Protein AF-C3N2P6-F1 (afdb_monomer_lite)

Sequence (769 aa):
MPSSSASGLTIQVNVIEDAKALAEYMGVSGMKYELIKVTIINDRNSPLLLYPQNFTLIGSDDNTYTEVSVNNQYVSTIKPTSLGSGQSIIGFIAFLIPYGVQPKTLEYPGISISLTNVRTLYLSVINVTFMSNDSEVKVLLNGNPSTVLVGVNGQNETLKLQVQSYHNSLPVILNKIIVSGNLMLIRYSYLPLVLAPEQSYSVDAEVSFTNSSIYGTAQLEFYTSINSTVYSGIVNTLVNDTVYAINEGVLGESYLAYNVTVSYDGGSIFILNPSQFVLITNSGNYSAQTVYLPGVPSSSKTVSITSSGKAVETLIFKVPTTSKPLVLEYVSHNGQIAFRFNAYTSVTENVLFINHFLGFTNDSKVSVNNIFLGNSITGSYYNSGYYLLSTEKIPVIVYITNNHGQVPVEAQDISIKGPATVFTQNYTGTYILQGQTNVYQIILNMNNISYIGNITISLDTSFGSNLYNISVLDVINASAFGQYLASSGGSQGLTFIVYNISLYYQGPGKFNFNPANFVLVTSQGSYTYYNYVIPNGVANGWFDPGARISDWIPGLPTPFFDRVIPTPGMQSSTLLHGYGTHGYLVFGIPTSAIIEKLIYKTSNNLTVFSVNANIKANEYISGVPVVVKVTFNNGFGNLTATTNEVVFGIDGYNGYTYYIYGKYMAGNEIGPGGVTGVNVVYPSEPPIKVYTSEVKTTYDYYYQIPIQFLQFNQSYWSNSSILNVHIYDIPKNSYMSGGNNLTISIVNLVLQLLLVDTIIPIIIYLNLK

Structure (mmCIF, N/CA/C/O backbone):
data_AF-C3N2P6-F1
#
_entry.id   AF-C3N2P6-F1
#
loop_
_atom_site.group_PDB
_atom_site.id
_atom_site.type_symbol
_atom_site.label_atom_id
_atom_site.label_alt_id
_atom_site.label_comp_id
_atom_site.label_asym_id
_atom_site.label_entity_id
_atom_site.label_seq_id
_atom_site.pdbx_PDB_ins_code
_atom_site.Cartn_x
_atom_site.Cartn_y
_atom_site.Cartn_z
_atom_site.occupancy
_atom_site.B_iso_or_equiv
_atom_site.auth_seq_id
_atom_site.auth_comp_id
_atom_site.auth_asym_id
_atom_site.auth_atom_id
_atom_site.pdbx_PDB_model_num
ATOM 1 N N . MET A 1 1 ? -46.859 8.853 53.417 1.00 58.06 1 MET A N 1
ATOM 2 C CA . MET A 1 1 ? -45.594 8.553 54.120 1.00 58.06 1 MET A CA 1
ATOM 3 C C . MET A 1 1 ? -45.918 8.415 55.596 1.00 58.06 1 MET A C 1
ATOM 5 O O . MET A 1 1 ? -46.698 9.239 56.067 1.00 58.06 1 MET A O 1
ATOM 9 N N . PRO A 1 2 ? -45.429 7.387 56.304 1.00 65.69 2 PRO A N 1
ATOM 10 C CA . PRO A 1 2 ? -45.625 7.284 57.745 1.00 65.69 2 PRO A CA 1
ATOM 11 C C . PRO A 1 2 ? -44.913 8.442 58.452 1.00 65.69 2 PRO A C 1
ATOM 13 O O . PRO A 1 2 ? -43.770 8.770 58.126 1.00 65.69 2 PRO A O 1
ATOM 16 N N . SER A 1 3 ? -45.596 9.065 59.406 1.00 66.38 3 SER A N 1
ATOM 17 C CA . SER A 1 3 ? -45.068 10.163 60.211 1.00 66.38 3 SER A CA 1
ATOM 18 C C . SER A 1 3 ? -45.567 10.037 61.638 1.00 66.38 3 SER A C 1
ATOM 20 O O . SER A 1 3 ? -46.732 9.699 61.845 1.00 66.38 3 SER A O 1
ATOM 22 N N . SER A 1 4 ? -44.720 10.361 62.606 1.00 71.94 4 SER A N 1
ATOM 23 C CA . SER A 1 4 ? -45.127 10.494 64.003 1.00 71.94 4 SER A CA 1
ATOM 24 C C . SER A 1 4 ? -44.522 11.761 64.592 1.00 71.94 4 SER A C 1
ATOM 26 O O . SER A 1 4 ? -43.388 12.125 64.271 1.00 71.94 4 SER A O 1
ATOM 28 N N . SER A 1 5 ? -45.293 12.424 65.451 1.00 69.81 5 SER A N 1
ATOM 29 C CA . SER A 1 5 ? -44.892 13.640 66.150 1.00 69.81 5 SER A CA 1
ATOM 30 C C . SER A 1 5 ? -45.003 13.434 67.655 1.00 69.81 5 SER A C 1
ATOM 32 O O . SER A 1 5 ? -46.083 13.117 68.153 1.00 69.81 5 SER A O 1
ATOM 34 N N . ALA A 1 6 ? -43.915 13.645 68.386 1.00 70.00 6 ALA A N 1
ATOM 35 C CA . ALA A 1 6 ? -43.945 13.717 69.843 1.00 70.00 6 ALA A CA 1
ATOM 36 C C . ALA A 1 6 ? -42.817 14.619 70.347 1.00 70.00 6 ALA A C 1
ATOM 38 O O . ALA A 1 6 ? -41.792 14.782 69.690 1.00 70.00 6 ALA A O 1
ATOM 39 N N . SER A 1 7 ? -43.000 15.222 71.525 1.00 67.19 7 SER A N 1
ATOM 40 C CA . SER A 1 7 ? -41.956 16.017 72.191 1.00 67.19 7 SER A CA 1
ATOM 41 C C . SER A 1 7 ? -41.371 17.152 71.326 1.00 67.19 7 SER A C 1
ATOM 43 O O . SER A 1 7 ? -40.179 17.452 71.424 1.00 67.19 7 SER A O 1
ATOM 45 N N . GLY A 1 8 ? -42.190 17.782 70.473 1.00 81.94 8 GLY A N 1
ATOM 46 C CA . GLY A 1 8 ? -41.780 18.881 69.584 1.00 81.94 8 GLY A CA 1
ATOM 47 C C . GLY A 1 8 ? -40.881 18.461 68.414 1.00 81.94 8 GLY A C 1
ATOM 48 O O . GLY A 1 8 ? -40.087 19.262 67.939 1.00 81.94 8 GLY A O 1
ATOM 49 N N . LEU A 1 9 ? -40.957 17.205 67.984 1.00 90.31 9 LEU A N 1
ATOM 50 C CA . LEU A 1 9 ? -40.254 16.673 66.820 1.00 90.31 9 LEU A CA 1
ATOM 51 C C . LEU A 1 9 ? -41.239 15.944 65.920 1.00 90.31 9 LEU A C 1
ATOM 53 O O . LEU A 1 9 ? -41.981 15.088 66.406 1.00 90.31 9 LEU A O 1
ATOM 57 N N . THR A 1 10 ? -41.168 16.206 64.620 1.00 93.31 10 THR A N 1
ATOM 58 C CA . THR A 1 10 ? -41.847 15.412 63.595 1.00 93.31 10 THR A CA 1
ATOM 59 C C . THR A 1 10 ? -40.809 14.638 62.803 1.00 93.31 10 THR A C 1
ATOM 61 O O . THR A 1 10 ? -39.879 15.219 62.245 1.00 93.31 10 THR A O 1
ATOM 64 N N . ILE A 1 11 ? -40.971 13.317 62.738 1.00 94.31 11 ILE A N 1
ATOM 65 C CA . ILE A 1 11 ? -40.106 12.433 61.956 1.00 94.31 11 ILE A CA 1
ATOM 66 C C . ILE A 1 11 ? -40.973 11.739 60.912 1.00 94.31 11 ILE A C 1
ATOM 68 O O . ILE A 1 11 ? -41.968 11.085 61.236 1.00 94.31 11 ILE A O 1
ATOM 72 N N . GLN A 1 12 ? -40.597 11.899 59.649 1.00 94.19 12 GLN A N 1
ATOM 73 C CA . GLN A 1 12 ? -41.238 11.253 58.511 1.00 94.19 12 GLN A CA 1
ATOM 74 C C . GLN A 1 12 ? -40.263 10.264 57.893 1.00 94.19 12 GLN A C 1
ATOM 76 O O . GLN A 1 12 ? -39.113 10.619 57.640 1.00 94.19 12 GLN A O 1
ATOM 81 N N . VAL A 1 13 ? -40.720 9.041 57.627 1.00 95.12 13 VAL A N 1
ATOM 82 C CA . VAL A 1 13 ? -39.923 8.049 56.899 1.00 95.12 13 VAL A CA 1
ATOM 83 C C . VAL A 1 13 ? -40.319 8.097 55.429 1.00 95.12 13 VAL A C 1
ATOM 85 O O . VAL A 1 13 ? -41.477 7.866 55.070 1.00 95.12 13 VAL A O 1
ATOM 88 N N . ASN A 1 14 ? -39.352 8.419 54.575 1.00 92.25 14 ASN A N 1
ATOM 89 C CA . ASN A 1 14 ? -39.570 8.604 53.147 1.00 92.25 14 ASN A CA 1
ATOM 90 C C . ASN A 1 14 ? -39.461 7.274 52.391 1.00 92.25 14 ASN A C 1
ATOM 92 O O . ASN A 1 14 ? -40.358 6.918 51.628 1.00 92.25 14 ASN A O 1
ATOM 96 N N . VAL A 1 15 ? -38.351 6.563 52.586 1.00 93.88 15 VAL A N 1
ATOM 97 C CA . VAL A 1 15 ? -38.011 5.319 51.886 1.00 93.88 15 VAL A CA 1
ATOM 98 C C . VAL A 1 15 ? -37.027 4.515 52.732 1.00 93.88 15 VAL A C 1
ATOM 100 O O . VAL A 1 15 ? -36.309 5.085 53.557 1.00 93.88 15 VAL A O 1
ATOM 103 N N . ILE A 1 16 ? -36.998 3.207 52.516 1.00 94.25 16 ILE A N 1
ATOM 104 C CA . ILE A 1 16 ? -35.994 2.306 53.076 1.00 94.25 16 ILE A CA 1
ATOM 105 C C . ILE A 1 16 ? -35.146 1.782 51.922 1.00 94.25 16 ILE A C 1
ATOM 107 O O . ILE A 1 16 ? -35.700 1.357 50.912 1.00 94.25 16 ILE A O 1
ATOM 111 N N . GLU A 1 17 ? -33.825 1.812 52.051 1.00 94.19 17 GLU A N 1
ATOM 112 C CA . GLU A 1 17 ? -32.920 1.183 51.091 1.00 94.19 17 GLU A CA 1
ATOM 113 C C . GLU A 1 17 ? -32.278 -0.051 51.730 1.00 94.19 17 GLU A C 1
ATOM 115 O O . GLU A 1 17 ? -31.520 0.055 52.697 1.00 94.19 17 GLU A O 1
ATOM 120 N N . ASP A 1 18 ? -32.590 -1.222 51.174 1.00 94.44 18 ASP A N 1
ATOM 121 C CA . ASP A 1 18 ? -31.881 -2.464 51.459 1.00 94.44 18 ASP A CA 1
ATOM 122 C C . ASP A 1 18 ? -30.530 -2.397 50.737 1.00 94.44 18 ASP A C 1
ATOM 124 O O . ASP A 1 18 ? -30.445 -2.465 49.505 1.00 94.44 18 ASP A O 1
ATOM 128 N N . ALA A 1 19 ? -29.472 -2.202 51.518 1.00 93.75 19 ALA A N 1
ATOM 129 C CA . ALA A 1 19 ? -28.100 -2.075 51.055 1.00 93.75 19 ALA A CA 1
ATOM 130 C C . ALA A 1 19 ? -27.268 -3.302 51.458 1.00 93.75 19 ALA A C 1
ATOM 132 O O . ALA A 1 19 ? -26.127 -3.184 51.919 1.00 93.75 19 ALA A O 1
ATOM 133 N N . LYS A 1 20 ? -27.821 -4.507 51.255 1.00 94.62 20 LYS A N 1
ATOM 134 C CA . LYS A 1 20 ? -27.084 -5.777 51.349 1.00 94.62 20 LYS A CA 1
ATOM 135 C C . LYS A 1 20 ? -25.767 -5.752 50.564 1.00 94.62 20 LYS A C 1
ATOM 137 O O . LYS A 1 20 ? -24.726 -6.100 51.115 1.00 94.62 20 LYS A O 1
ATOM 142 N N . ALA A 1 21 ? -25.797 -5.285 49.320 1.00 93.50 21 ALA A N 1
ATOM 143 C CA . ALA A 1 21 ? -24.628 -5.194 48.450 1.00 93.50 21 ALA A CA 1
ATOM 144 C C . ALA A 1 21 ? -23.501 -4.337 49.041 1.00 93.50 21 ALA A C 1
ATOM 146 O O . ALA A 1 21 ? -22.323 -4.646 48.883 1.00 93.50 21 ALA A O 1
ATOM 147 N N . LEU A 1 22 ? -23.858 -3.255 49.740 1.00 93.00 22 LEU A N 1
ATOM 148 C CA . LEU A 1 22 ? -22.887 -2.375 50.382 1.00 93.00 22 LEU A CA 1
ATOM 149 C C . LEU A 1 22 ? -22.188 -3.071 51.551 1.00 93.00 22 LEU A C 1
ATOM 151 O O . LEU A 1 22 ? -20.982 -2.914 51.719 1.00 93.00 22 LEU A O 1
ATOM 155 N N . ALA A 1 23 ? -22.929 -3.853 52.338 1.00 92.12 23 ALA A N 1
ATOM 156 C CA . ALA A 1 23 ? -22.359 -4.632 53.430 1.00 92.12 23 ALA A CA 1
ATOM 157 C C . ALA A 1 23 ? -21.410 -5.722 52.913 1.00 92.12 23 ALA A C 1
ATOM 159 O O . ALA A 1 23 ? -20.304 -5.858 53.435 1.00 92.12 23 ALA A O 1
ATOM 160 N N . GLU A 1 24 ? -21.784 -6.421 51.836 1.00 92.56 24 GLU A N 1
ATOM 161 C CA . GLU A 1 24 ? -20.912 -7.397 51.167 1.00 92.56 24 GLU A CA 1
ATOM 162 C C . GLU A 1 24 ? -19.641 -6.736 50.611 1.00 92.56 24 GLU A C 1
ATOM 164 O O . GLU A 1 24 ? -18.538 -7.225 50.859 1.00 92.56 24 GLU A O 1
ATOM 169 N N . TYR A 1 25 ? -19.767 -5.582 49.948 1.00 91.88 25 TYR A N 1
ATOM 170 C CA . TYR A 1 25 ? -18.628 -4.788 49.473 1.00 91.88 25 TYR A CA 1
ATOM 171 C C . TYR A 1 25 ? -17.695 -4.346 50.614 1.00 91.88 25 TYR A C 1
ATOM 173 O O . TYR A 1 25 ? -16.477 -4.316 50.448 1.00 91.88 25 TYR A O 1
ATOM 181 N N . MET A 1 26 ? -18.250 -4.039 51.790 1.00 90.31 26 MET A N 1
ATOM 182 C CA . MET A 1 26 ? -17.489 -3.691 52.995 1.00 90.31 26 MET A CA 1
ATOM 183 C C . MET A 1 26 ? -16.938 -4.910 53.758 1.00 90.31 26 MET A C 1
ATOM 185 O O . MET A 1 26 ? -16.298 -4.737 54.794 1.00 90.31 26 MET A O 1
ATOM 189 N N . GLY A 1 27 ? -17.159 -6.134 53.264 1.00 90.62 27 GLY A N 1
ATOM 190 C CA . GLY A 1 27 ? -16.656 -7.366 53.876 1.00 90.62 27 GLY A CA 1
ATOM 191 C C . GLY A 1 27 ? -17.459 -7.848 55.088 1.00 90.62 27 GLY A C 1
ATOM 192 O O . GLY A 1 27 ? -16.960 -8.653 55.874 1.00 90.62 27 GLY A O 1
ATOM 193 N N . VAL A 1 28 ? -18.696 -7.376 55.257 1.00 90.38 28 VAL A N 1
ATOM 194 C CA . VAL A 1 28 ? -19.565 -7.735 56.384 1.00 90.38 28 VAL A CA 1
ATOM 195 C C . VAL A 1 28 ? -20.507 -8.869 55.973 1.00 90.38 28 VAL A C 1
ATOM 197 O O . VAL A 1 28 ? -21.620 -8.653 55.500 1.00 90.38 28 VAL A O 1
ATOM 200 N N . SER A 1 29 ? -20.039 -10.106 56.134 1.00 89.81 29 SER A N 1
ATOM 201 C CA . SER A 1 29 ? -20.783 -11.303 55.722 1.00 89.81 29 SER A CA 1
ATOM 202 C C . SER A 1 29 ? -22.034 -11.553 56.575 1.00 89.81 29 SER A C 1
ATOM 204 O O . SER A 1 29 ? -21.992 -11.441 57.800 1.00 89.81 29 SER A O 1
ATOM 206 N N . GLY A 1 30 ? -23.143 -11.928 55.930 1.00 92.81 30 GLY A N 1
ATOM 207 C CA . GLY A 1 30 ? -24.402 -12.311 56.590 1.00 92.81 30 GLY A CA 1
ATOM 208 C C . GLY A 1 30 ? -25.277 -11.143 57.064 1.00 92.81 30 GLY A C 1
ATOM 209 O O . GLY A 1 30 ? -26.395 -11.368 57.532 1.00 92.81 30 GLY A O 1
ATOM 210 N N . MET A 1 31 ? -24.795 -9.908 56.914 1.00 95.56 31 MET A N 1
ATOM 211 C CA . MET A 1 31 ? -25.446 -8.684 57.381 1.00 95.56 31 MET A CA 1
ATOM 212 C C . MET A 1 31 ? -25.685 -7.726 56.219 1.00 95.56 31 MET A C 1
ATOM 214 O O . MET A 1 31 ? -24.882 -7.677 55.292 1.00 95.56 31 MET A O 1
ATOM 218 N N . LYS A 1 32 ? -26.740 -6.917 56.294 1.00 94.94 32 LYS A N 1
ATOM 219 C CA . LYS A 1 32 ? -27.041 -5.809 55.383 1.00 94.94 32 LYS A CA 1
ATOM 220 C C . LYS A 1 32 ? -27.116 -4.487 56.130 1.00 94.94 32 LYS A C 1
ATOM 222 O O . LYS A 1 32 ? -27.465 -4.451 57.310 1.00 94.94 32 LYS A O 1
ATOM 227 N N . TYR A 1 33 ? -26.830 -3.404 55.415 1.00 94.94 33 TYR A N 1
ATOM 228 C CA . TYR A 1 33 ? -27.198 -2.075 55.875 1.00 94.94 33 TYR A CA 1
ATOM 229 C C . TYR A 1 33 ? -28.650 -1.793 55.490 1.00 94.94 33 TYR A C 1
ATOM 231 O O . TYR A 1 33 ? -29.011 -1.913 54.323 1.00 94.94 33 TYR A O 1
ATOM 239 N N . GLU A 1 34 ? -29.462 -1.400 56.461 1.00 95.44 34 GLU A N 1
ATOM 240 C CA . GLU A 1 34 ? -30.796 -0.857 56.237 1.00 95.44 34 GLU A CA 1
ATOM 241 C C . GLU A 1 34 ? -30.699 0.667 56.350 1.00 95.44 34 GLU A C 1
ATOM 243 O O . GLU A 1 34 ? -30.458 1.206 57.436 1.00 95.44 34 GLU A O 1
ATOM 248 N N . LEU A 1 35 ? -30.814 1.368 55.222 1.00 95.00 35 LEU A N 1
ATOM 249 C CA . LEU A 1 35 ? -30.689 2.823 55.172 1.00 95.00 35 LEU A CA 1
ATOM 250 C C . LEU A 1 35 ? -32.086 3.439 55.168 1.00 95.00 35 LEU A C 1
ATOM 252 O O . LEU A 1 35 ? -32.816 3.370 54.181 1.00 95.00 35 LEU A O 1
ATOM 256 N N . ILE A 1 36 ? -32.473 4.061 56.274 1.00 95.12 36 ILE A N 1
ATOM 257 C CA . ILE A 1 36 ? -33.802 4.650 56.427 1.00 95.12 36 ILE A CA 1
ATOM 258 C C . ILE A 1 36 ? -33.700 6.142 56.141 1.00 95.12 36 ILE A C 1
ATOM 260 O O . ILE A 1 36 ? -33.106 6.896 56.916 1.00 95.12 36 ILE A O 1
ATOM 264 N N . LYS A 1 37 ? -34.272 6.581 55.017 1.00 94.25 37 LYS A N 1
ATOM 265 C CA . LYS A 1 37 ? -34.319 8.001 54.667 1.00 94.25 37 LYS A CA 1
ATOM 266 C C . LYS A 1 37 ? -35.409 8.677 55.476 1.00 94.25 37 LYS A C 1
ATOM 268 O O . LYS A 1 37 ? -36.589 8.351 55.320 1.00 94.25 37 LYS A O 1
ATOM 273 N N . VAL A 1 38 ? -35.018 9.644 56.292 1.00 94.88 38 VAL A N 1
ATOM 274 C CA . VAL A 1 38 ? -35.937 10.384 57.151 1.00 94.88 38 VAL A CA 1
ATOM 275 C C . VAL A 1 38 ? -35.903 11.874 56.856 1.00 94.88 38 VAL A C 1
ATOM 277 O O . VAL A 1 38 ? -34.868 12.431 56.490 1.00 94.88 38 VAL A O 1
ATOM 280 N N . THR A 1 39 ? -37.048 12.516 57.056 1.00 95.31 39 THR A N 1
ATOM 281 C CA . THR A 1 39 ? -37.173 13.968 57.184 1.00 95.31 39 THR A CA 1
ATOM 282 C C . THR A 1 39 ? -37.514 14.275 58.634 1.00 95.31 39 THR A C 1
ATOM 284 O O . THR A 1 39 ? -38.548 13.828 59.131 1.00 95.31 39 THR A O 1
ATOM 287 N N . ILE A 1 40 ? -36.640 15.007 59.319 1.00 94.19 40 ILE A N 1
ATOM 288 C CA . ILE A 1 40 ? -36.799 15.363 60.734 1.00 94.19 40 ILE A CA 1
ATOM 289 C C . ILE A 1 40 ? -37.015 16.867 60.821 1.00 94.19 40 ILE A C 1
ATOM 291 O O . ILE A 1 40 ? -36.209 17.623 60.284 1.00 94.19 40 ILE A O 1
ATOM 295 N N . ILE A 1 41 ? -38.080 17.292 61.496 1.00 95.06 41 ILE A N 1
ATOM 296 C CA . ILE A 1 41 ? -38.468 18.695 61.672 1.00 95.06 41 ILE A CA 1
ATOM 297 C C . ILE A 1 41 ? -38.469 19.014 63.166 1.00 95.06 41 ILE A C 1
ATOM 299 O O . ILE A 1 41 ? -39.059 18.279 63.963 1.00 95.06 41 ILE A O 1
ATOM 303 N N . ASN A 1 42 ? -37.787 20.095 63.549 1.00 95.38 42 ASN A N 1
ATOM 304 C CA . ASN A 1 42 ? -37.834 20.604 64.914 1.00 95.38 42 ASN A CA 1
ATOM 305 C C . ASN A 1 42 ? -39.049 21.524 65.089 1.00 95.38 42 ASN A C 1
ATOM 307 O O . ASN A 1 42 ? -39.007 22.695 64.720 1.00 95.38 42 ASN A O 1
ATOM 311 N N . ASP A 1 43 ? -40.103 21.001 65.704 1.00 91.94 43 ASP A N 1
ATOM 312 C CA . ASP A 1 43 ? -41.334 21.739 65.999 1.00 91.94 43 ASP A CA 1
ATOM 313 C C . ASP A 1 43 ? -41.256 22.503 67.337 1.00 91.94 43 ASP A C 1
ATOM 315 O O . ASP A 1 43 ? -42.239 23.093 67.787 1.00 91.94 43 ASP A O 1
ATOM 319 N N . ARG A 1 44 ? -40.101 22.487 68.023 1.00 89.38 44 ARG A N 1
ATOM 320 C CA . ARG A 1 44 ? -39.884 23.261 69.255 1.00 89.38 44 ARG A CA 1
ATOM 321 C C . ARG A 1 44 ? -39.562 24.711 68.932 1.00 89.38 44 ARG A C 1
ATOM 323 O O . ARG A 1 44 ? -38.827 25.007 68.001 1.00 89.38 44 ARG A O 1
ATOM 330 N N . ASN A 1 45 ? -39.935 25.604 69.846 1.00 89.62 45 ASN A N 1
ATOM 331 C CA . ASN A 1 45 ? -39.537 27.017 69.815 1.00 89.62 45 ASN A CA 1
ATOM 332 C C . ASN A 1 45 ? -38.066 27.266 70.228 1.00 89.62 45 ASN A C 1
ATOM 334 O O . ASN A 1 45 ? -37.668 28.412 70.424 1.00 89.62 45 ASN A O 1
ATOM 338 N N . SER A 1 46 ? -37.255 26.216 70.376 1.00 91.94 46 SER A N 1
ATOM 339 C CA . SER A 1 46 ? -35.843 26.279 70.768 1.00 91.94 46 SER A CA 1
ATOM 340 C C . SER A 1 46 ? -34.998 25.328 69.912 1.00 91.94 46 SER A C 1
ATOM 342 O O . SER A 1 46 ? -35.533 24.326 69.430 1.00 91.94 46 SER A O 1
ATOM 344 N N . PRO A 1 47 ? -33.683 25.571 69.755 1.00 92.25 47 PRO A N 1
ATOM 345 C CA . PRO A 1 47 ? -32.798 24.624 69.087 1.00 92.25 47 PRO A CA 1
ATOM 346 C C . PRO A 1 47 ? -32.846 23.234 69.730 1.00 92.25 47 PRO A C 1
ATOM 348 O O . PRO A 1 47 ? -32.933 23.101 70.953 1.00 92.25 47 PRO A O 1
ATOM 351 N N . LEU A 1 48 ? -32.771 22.205 68.894 1.00 90.81 48 LEU A N 1
ATOM 352 C CA . LEU A 1 48 ? -32.677 20.808 69.286 1.00 90.81 48 LEU A CA 1
ATOM 353 C C . LEU A 1 48 ? -31.372 20.233 68.746 1.00 90.81 48 LEU A C 1
ATOM 355 O O . LEU A 1 48 ? -31.108 20.301 67.549 1.00 90.81 48 LEU A O 1
ATOM 359 N N . LEU A 1 49 ? -30.597 19.591 69.615 1.00 92.12 49 LEU A N 1
ATOM 360 C CA . LEU A 1 49 ? -29.444 18.816 69.186 1.00 92.12 49 LEU A CA 1
ATOM 361 C C . LEU A 1 49 ? -29.883 17.395 68.819 1.00 92.12 49 LEU A C 1
ATOM 363 O O . LEU A 1 49 ? -30.296 16.619 69.681 1.00 92.12 49 LEU A O 1
ATOM 367 N N . LEU A 1 50 ? -29.827 17.076 67.529 1.00 91.00 50 LEU A N 1
ATOM 368 C CA . LEU A 1 50 ? -30.175 15.767 66.999 1.00 91.00 50 LEU A CA 1
ATOM 369 C C . LEU A 1 50 ? -28.941 14.861 67.006 1.00 91.00 50 LEU A C 1
ATOM 371 O O . LEU A 1 50 ? -27.935 15.185 66.376 1.00 91.00 50 LEU A O 1
ATOM 375 N N . TYR A 1 51 ? -29.055 13.704 67.659 1.00 91.12 51 TYR A N 1
ATOM 376 C CA . TYR A 1 51 ? -28.056 12.636 67.630 1.00 91.12 51 TYR A CA 1
ATOM 377 C C . TYR A 1 51 ? -28.614 11.414 66.882 1.00 91.12 51 TYR A C 1
ATOM 379 O O . TYR A 1 51 ? -29.590 10.828 67.356 1.00 91.12 51 TYR A O 1
ATOM 387 N N . PRO A 1 52 ? -28.017 11.013 65.744 1.00 89.56 52 PRO A N 1
ATOM 388 C CA . PRO A 1 52 ? -28.394 9.799 65.012 1.00 89.56 52 PRO A CA 1
ATOM 389 C C . PRO A 1 52 ? -28.346 8.529 65.872 1.00 89.56 52 PRO A C 1
ATOM 391 O O . PRO A 1 52 ? -29.185 7.651 65.723 1.00 89.56 52 PRO A O 1
ATOM 394 N N . GLN A 1 53 ? -27.427 8.477 66.839 1.00 90.94 53 GLN A N 1
ATOM 395 C CA . GLN A 1 53 ? -27.238 7.337 67.742 1.00 90.94 53 GLN A CA 1
ATOM 396 C C . GLN A 1 53 ? -28.448 7.066 68.646 1.00 90.94 53 GLN A C 1
ATOM 398 O O . GLN A 1 53 ? -28.564 5.984 69.213 1.00 90.94 53 GLN A O 1
ATOM 403 N N . ASN A 1 54 ? -29.352 8.041 68.793 1.00 93.38 54 ASN A N 1
ATOM 404 C CA . ASN A 1 54 ? -30.568 7.885 69.590 1.00 93.38 54 ASN A CA 1
ATOM 405 C C . ASN A 1 54 ? -31.672 7.124 68.847 1.00 93.38 54 ASN A C 1
ATOM 407 O O . ASN A 1 54 ? -32.722 6.876 69.435 1.00 93.38 54 ASN A O 1
ATOM 411 N N . PHE A 1 55 ? -31.480 6.806 67.567 1.00 95.06 55 PHE A N 1
ATOM 412 C CA . PHE A 1 55 ? -32.428 5.994 66.825 1.00 95.06 55 PHE A CA 1
ATOM 413 C C . PHE A 1 55 ? -32.174 4.504 67.041 1.00 95.06 55 PHE A C 1
ATOM 415 O O . PHE A 1 55 ? -31.034 4.033 67.014 1.00 95.06 55 PHE A O 1
ATOM 422 N N . THR A 1 56 ? -33.262 3.755 67.184 1.00 96.88 56 THR A N 1
ATOM 423 C CA . THR A 1 56 ? -33.260 2.293 67.241 1.00 96.88 56 THR A CA 1
ATOM 424 C C . THR A 1 56 ? -34.213 1.727 66.199 1.00 96.88 56 THR A C 1
ATOM 426 O O . THR A 1 56 ? -35.285 2.273 65.943 1.00 96.88 56 THR A O 1
ATOM 429 N N . LEU A 1 57 ? -33.818 0.624 65.574 1.00 97.56 57 LEU A N 1
ATOM 430 C CA . LEU A 1 57 ? -34.631 -0.114 64.617 1.00 97.56 57 LEU A CA 1
ATOM 431 C C . LEU A 1 57 ? -35.068 -1.429 65.257 1.00 97.56 57 LEU A C 1
ATOM 433 O O . LEU A 1 57 ? -34.230 -2.199 65.712 1.00 97.56 57 LEU A O 1
ATOM 437 N N . ILE A 1 58 ? -36.367 -1.704 65.267 1.00 97.62 58 ILE A N 1
ATOM 438 C CA . ILE A 1 58 ? -36.903 -3.017 65.629 1.00 97.62 58 ILE A CA 1
ATOM 439 C C . ILE A 1 58 ? -37.065 -3.827 64.345 1.00 97.62 58 ILE A C 1
ATOM 441 O O . ILE A 1 58 ? -37.722 -3.374 63.400 1.00 97.62 58 ILE A O 1
ATOM 445 N N . GLY A 1 59 ? -36.452 -5.008 64.307 1.00 96.12 59 GLY A N 1
ATOM 446 C CA . GLY A 1 59 ? -36.553 -5.950 63.197 1.00 96.12 59 GLY A CA 1
ATOM 447 C C . GLY A 1 59 ? -37.808 -6.824 63.247 1.00 96.12 59 GLY A C 1
ATOM 448 O O . GLY A 1 59 ? -38.568 -6.839 64.214 1.00 96.12 59 GLY A O 1
ATOM 449 N N . SER A 1 60 ? -38.036 -7.591 62.184 1.00 95.94 60 SER A N 1
ATOM 450 C CA . SER A 1 60 ? -39.094 -8.607 62.099 1.00 95.94 60 SER A CA 1
ATOM 451 C C . SER A 1 60 ? -38.864 -9.808 63.020 1.00 95.94 60 SER A C 1
ATOM 453 O O . SER A 1 60 ? -39.773 -10.604 63.221 1.00 95.94 60 SER A O 1
ATOM 455 N N . ASP A 1 61 ? -37.649 -9.946 63.540 1.00 96.25 61 ASP A N 1
ATOM 456 C CA . ASP A 1 61 ? -37.233 -10.902 64.565 1.00 96.25 61 ASP A CA 1
ATOM 457 C C . ASP A 1 61 ? -37.435 -10.370 65.997 1.00 96.25 61 ASP A C 1
ATOM 459 O O . ASP A 1 61 ? -37.002 -11.010 66.949 1.00 96.25 61 ASP A O 1
ATOM 463 N N . ASP A 1 62 ? -38.066 -9.197 66.137 1.00 95.81 62 ASP A N 1
ATOM 464 C CA . ASP A 1 62 ? -38.294 -8.470 67.390 1.00 95.81 62 ASP A CA 1
ATOM 465 C C . ASP A 1 62 ? -37.005 -8.067 68.144 1.00 95.81 62 ASP A C 1
ATOM 467 O O . ASP A 1 62 ? -37.072 -7.612 69.287 1.00 95.81 62 ASP A O 1
ATOM 471 N N . ASN A 1 63 ? -35.835 -8.147 67.494 1.00 97.06 63 ASN A N 1
ATOM 472 C CA . ASN A 1 63 ? -34.579 -7.627 68.035 1.00 97.06 63 ASN A CA 1
ATOM 473 C C . ASN A 1 63 ? -34.441 -6.118 67.787 1.00 97.06 63 ASN A C 1
ATOM 475 O O . ASN A 1 63 ? -34.907 -5.582 66.776 1.00 97.06 63 ASN A O 1
ATOM 479 N N . THR A 1 64 ? -33.743 -5.443 68.702 1.00 96.94 64 THR A N 1
ATOM 480 C CA . THR A 1 64 ? -33.398 -4.021 68.593 1.00 96.94 64 THR A CA 1
ATOM 481 C C . THR A 1 64 ? -31.997 -3.849 68.012 1.00 96.94 64 THR A C 1
ATOM 483 O O . THR A 1 64 ? -31.025 -4.399 68.527 1.00 96.94 64 THR A O 1
ATOM 486 N N . TYR A 1 65 ? -31.889 -3.014 66.984 1.00 96.81 65 TYR A N 1
ATOM 487 C CA . TYR A 1 65 ? -30.653 -2.658 66.301 1.00 96.81 65 TYR A CA 1
ATOM 488 C C . TYR A 1 65 ? -30.359 -1.172 66.508 1.00 96.81 65 TYR A C 1
ATOM 490 O O . TYR A 1 65 ? -31.234 -0.322 66.331 1.00 96.81 65 TYR A O 1
ATOM 498 N N . THR A 1 66 ? -29.130 -0.846 66.894 1.00 94.81 66 THR A N 1
ATOM 499 C CA . THR A 1 66 ? -28.685 0.540 67.087 1.00 94.81 66 THR A CA 1
ATOM 500 C C . THR A 1 66 ? -28.161 1.131 65.786 1.00 94.81 66 THR A C 1
ATOM 502 O O . THR A 1 66 ? -27.658 0.401 64.928 1.00 94.81 66 THR A O 1
ATOM 505 N N . GLU A 1 67 ? -28.249 2.454 65.653 1.00 93.69 67 GLU A N 1
ATOM 506 C CA . GLU A 1 67 ? -27.640 3.174 64.532 1.00 93.69 67 GLU A CA 1
ATOM 507 C C . GLU A 1 67 ? -26.145 2.854 64.410 1.00 93.69 67 GLU A C 1
ATOM 509 O O . GLU A 1 67 ? -25.428 2.700 65.404 1.00 93.69 67 GLU A O 1
ATOM 514 N N . VAL A 1 68 ? -25.684 2.739 63.166 1.00 91.19 68 VAL A N 1
ATOM 515 C CA . VAL A 1 68 ? -24.278 2.557 62.825 1.00 91.19 68 VAL A CA 1
ATOM 516 C C . VAL A 1 68 ? -23.825 3.679 61.908 1.00 91.19 68 VAL A C 1
ATOM 518 O O . VAL A 1 68 ? -24.431 3.967 60.878 1.00 91.19 68 VAL A O 1
ATOM 521 N N . SER A 1 69 ? -22.682 4.267 62.233 1.00 83.25 69 SER A N 1
ATOM 522 C CA . SER A 1 69 ? -22.049 5.226 61.341 1.00 83.25 69 SER A CA 1
ATOM 523 C C . SER A 1 69 ? -21.406 4.499 60.158 1.00 83.25 69 SER A C 1
ATOM 525 O O . SER A 1 69 ? -20.437 3.757 60.317 1.00 83.25 69 SER A O 1
ATOM 527 N N . VAL A 1 70 ? -21.928 4.735 58.955 1.00 80.56 70 VAL A N 1
ATOM 528 C CA . VAL A 1 70 ? -21.349 4.223 57.709 1.00 80.56 70 VAL A CA 1
ATOM 529 C C . VAL A 1 70 ? -20.371 5.265 57.175 1.00 80.56 70 VAL A C 1
ATOM 531 O O . VAL A 1 70 ? -20.771 6.266 56.586 1.00 80.56 70 VAL A O 1
ATOM 534 N N . ASN A 1 71 ? -19.072 5.058 57.397 1.00 70.94 71 ASN A N 1
ATOM 535 C CA . ASN A 1 71 ? -18.040 5.930 56.832 1.00 70.94 71 ASN A CA 1
ATOM 536 C C . ASN A 1 71 ? -17.683 5.471 55.412 1.00 70.94 71 ASN A C 1
ATOM 538 O O . ASN A 1 71 ? -16.644 4.851 55.187 1.00 70.94 71 ASN A O 1
ATOM 542 N N . ASN A 1 72 ? -18.588 5.720 54.465 1.00 69.75 72 ASN A N 1
ATOM 543 C CA . ASN A 1 72 ? -18.408 5.367 53.063 1.00 69.75 72 ASN A CA 1
ATOM 544 C C . ASN A 1 72 ? -18.743 6.569 52.171 1.00 69.75 72 ASN A C 1
ATOM 546 O O . ASN A 1 72 ? -19.736 7.256 52.389 1.00 69.75 72 ASN A O 1
ATOM 550 N N . GLN A 1 73 ? -17.930 6.801 51.142 1.00 72.81 73 GLN A N 1
ATOM 551 C CA . GLN A 1 73 ? -18.145 7.871 50.168 1.00 72.81 73 GLN A CA 1
ATOM 552 C C . GLN A 1 73 ? -19.484 7.774 49.413 1.00 72.81 73 GLN A C 1
ATOM 554 O O . GLN A 1 73 ? -19.942 8.777 48.876 1.00 72.81 73 GLN A O 1
ATOM 559 N N . TYR A 1 74 ? -20.119 6.596 49.380 1.00 69.19 74 TYR A N 1
ATOM 560 C CA . TYR A 1 74 ? -21.357 6.365 48.629 1.00 69.19 74 TYR A CA 1
ATOM 561 C C . TYR A 1 74 ? -22.647 6.614 49.424 1.00 69.19 74 TYR A C 1
ATOM 563 O O . TYR A 1 74 ? -23.711 6.711 48.820 1.00 69.19 74 TYR A O 1
ATOM 571 N N . VAL A 1 75 ? -22.587 6.716 50.758 1.00 75.38 75 VAL A N 1
ATOM 572 C CA . VAL A 1 75 ? -23.780 6.891 51.604 1.00 75.38 75 VAL A CA 1
ATOM 573 C C . VAL A 1 75 ? -23.537 7.995 52.622 1.00 75.38 75 VAL A C 1
ATOM 575 O O . VAL A 1 75 ? -22.662 7.893 53.475 1.00 75.38 75 VAL A O 1
ATOM 578 N N . SER A 1 76 ? -24.349 9.051 52.556 1.00 72.50 76 SER A N 1
ATOM 579 C CA . SER A 1 76 ? -24.317 10.139 53.532 1.00 72.50 76 SER A CA 1
ATOM 580 C C . SER A 1 76 ? -25.372 9.908 54.612 1.00 72.50 76 SER A C 1
ATOM 582 O O . SER A 1 76 ? -26.572 10.045 54.361 1.00 72.50 76 SER A O 1
ATOM 584 N N . THR A 1 77 ? -24.930 9.552 55.818 1.00 82.69 77 THR A N 1
ATOM 585 C CA . THR A 1 77 ? -25.805 9.499 56.993 1.00 82.69 77 THR A CA 1
ATOM 586 C C . THR A 1 77 ? -25.893 10.863 57.670 1.00 82.69 77 THR A C 1
ATOM 588 O O . THR A 1 77 ? -24.986 11.700 57.573 1.00 82.69 77 THR A O 1
ATOM 591 N N . ILE A 1 78 ? -27.008 11.106 58.359 1.00 88.50 78 ILE A N 1
ATOM 592 C CA . ILE A 1 78 ? -27.166 12.298 59.193 1.00 88.50 78 ILE A CA 1
ATOM 593 C C . ILE A 1 78 ? -26.062 12.277 60.255 1.00 88.50 78 ILE A C 1
ATOM 595 O O . ILE A 1 78 ? -25.813 11.252 60.881 1.00 88.50 78 ILE A O 1
ATOM 599 N N . LYS A 1 79 ? -25.396 13.414 60.461 1.00 88.62 79 LYS A N 1
ATOM 600 C CA . LYS A 1 79 ? -24.413 13.612 61.536 1.00 88.62 79 LYS A CA 1
ATOM 601 C C . LYS A 1 79 ? -25.062 14.347 62.712 1.00 88.62 79 LYS A C 1
ATOM 603 O O . LYS A 1 79 ? -26.092 14.995 62.508 1.00 88.62 79 LYS A O 1
ATOM 608 N N . PRO A 1 80 ? -24.469 14.311 63.921 1.00 90.81 80 PRO A N 1
ATOM 609 C CA . PRO A 1 80 ? -24.926 15.145 65.027 1.00 90.81 80 PRO A CA 1
ATOM 610 C C . PRO A 1 80 ? -25.066 16.610 64.594 1.00 90.81 80 PRO A C 1
ATOM 612 O O . PRO A 1 80 ? -24.090 17.223 64.162 1.00 90.81 80 PRO A O 1
ATOM 615 N N . THR A 1 81 ? -26.287 17.147 64.646 1.00 92.06 81 THR A N 1
ATOM 616 C CA . THR A 1 81 ? -26.626 18.456 64.059 1.00 92.06 81 THR A CA 1
ATOM 617 C C . THR A 1 81 ? -27.574 19.223 64.975 1.00 92.06 81 THR A C 1
ATOM 619 O O . THR A 1 81 ? -28.523 18.653 65.511 1.00 92.06 81 THR A O 1
ATOM 622 N N . SER A 1 82 ? -27.333 20.525 65.151 1.00 93.50 82 SER A N 1
ATOM 623 C CA . SER A 1 82 ? -28.269 21.423 65.837 1.00 93.50 82 SER A CA 1
ATOM 624 C C . SER A 1 82 ? -29.324 21.917 64.849 1.00 93.50 82 SER A C 1
ATOM 626 O O . SER A 1 82 ? -28.982 22.550 63.852 1.00 93.50 82 SER A O 1
ATOM 628 N N . LEU A 1 83 ? -30.593 21.622 65.119 1.00 93.94 83 LEU A N 1
ATOM 629 C CA . LEU A 1 83 ? -31.740 22.081 64.342 1.00 93.94 83 LEU A CA 1
ATOM 630 C C . LEU A 1 83 ? -32.404 23.245 65.075 1.00 93.94 83 LEU A C 1
ATOM 632 O O . LEU A 1 83 ? -32.916 23.075 66.180 1.00 93.94 83 LEU A O 1
ATOM 636 N N . GLY A 1 84 ? -32.419 24.433 64.476 1.00 94.50 84 GLY A N 1
ATOM 637 C CA . GLY A 1 84 ? -33.199 25.573 64.966 1.00 94.50 84 GLY A CA 1
ATOM 638 C C . GLY A 1 84 ? -34.711 25.316 64.921 1.00 94.50 84 GLY A C 1
ATOM 639 O O . GLY A 1 84 ? -35.164 24.341 64.326 1.00 94.50 84 GLY A O 1
ATOM 640 N N . SER A 1 85 ? -35.497 26.193 65.550 1.00 93.88 85 SER A N 1
ATOM 641 C CA . SER A 1 85 ? -36.968 26.125 65.496 1.00 93.88 85 SER A CA 1
ATOM 642 C C . SER A 1 85 ? -37.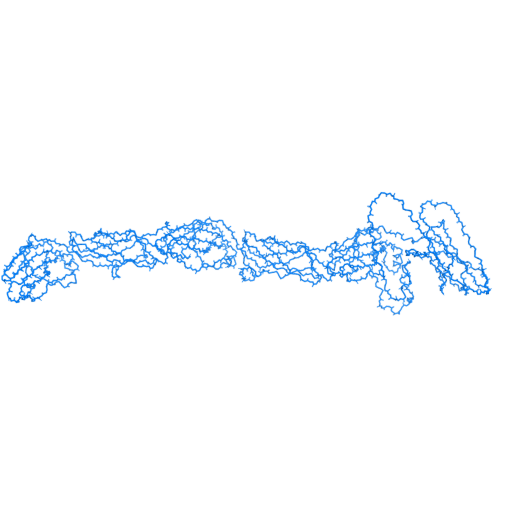466 26.160 64.046 1.00 93.88 85 SER A C 1
ATOM 644 O O . SER A 1 85 ? -37.011 26.990 63.256 1.00 93.88 85 SER A O 1
ATOM 646 N N . GLY A 1 86 ? -38.358 25.234 63.689 1.00 92.50 86 GLY A N 1
ATOM 647 C CA . GLY A 1 86 ? -38.934 25.083 62.350 1.00 92.50 86 GLY A CA 1
ATOM 648 C C . GLY A 1 86 ? -37.970 24.560 61.280 1.00 92.50 86 GLY A C 1
ATOM 649 O O . GLY A 1 86 ? -38.373 24.393 60.129 1.00 92.50 86 GLY A O 1
ATOM 650 N N . GLN A 1 87 ? -36.700 24.303 61.613 1.00 96.31 87 GLN A N 1
ATOM 651 C CA . GLN A 1 87 ? -35.743 23.748 60.658 1.00 96.31 87 GLN A CA 1
ATOM 652 C C . GLN A 1 87 ? -35.982 22.256 60.444 1.00 96.31 87 GLN A C 1
ATOM 654 O O . GLN A 1 87 ? -36.409 21.535 61.349 1.00 96.31 87 GLN A O 1
ATOM 659 N N . SER A 1 88 ? -35.651 21.796 59.239 1.00 93.81 88 SER A N 1
ATOM 660 C CA . SER A 1 88 ? -35.697 20.386 58.881 1.00 93.81 88 SER A CA 1
ATOM 661 C C . SER A 1 88 ? -34.357 19.895 58.357 1.00 93.81 88 SER A C 1
ATOM 663 O O . SER A 1 88 ? -33.563 20.663 57.812 1.00 93.81 88 SER A O 1
ATOM 665 N N . ILE A 1 89 ? -34.116 18.600 58.525 1.00 94.44 89 ILE A N 1
ATOM 666 C CA . ILE A 1 89 ? -32.996 17.885 57.924 1.00 94.44 89 ILE A CA 1
ATOM 667 C C . ILE A 1 89 ? -33.512 16.634 57.228 1.00 94.44 89 ILE A C 1
ATOM 669 O O . ILE A 1 89 ? -34.418 15.959 57.720 1.00 94.44 89 ILE A O 1
ATOM 673 N N . ILE A 1 90 ? -32.923 16.337 56.074 1.00 93.88 90 ILE A N 1
ATOM 674 C CA . ILE A 1 90 ? -33.196 15.129 55.303 1.00 93.88 90 ILE A CA 1
ATOM 675 C C . ILE A 1 90 ? -31.891 14.357 55.191 1.00 93.88 90 ILE A C 1
ATOM 677 O O . ILE A 1 90 ? -30.866 14.922 54.813 1.00 93.88 90 ILE A O 1
ATOM 681 N N . GLY A 1 91 ? -31.931 13.066 55.486 1.00 91.50 91 GLY A N 1
ATOM 682 C CA . GLY A 1 91 ? -30.780 12.191 55.307 1.00 91.50 91 GLY A CA 1
ATOM 683 C C . GLY A 1 91 ? -31.089 10.757 55.699 1.00 91.50 91 GLY A C 1
ATOM 684 O O . GLY A 1 91 ? -32.237 10.417 55.990 1.00 91.50 91 GLY A O 1
ATOM 685 N N . PHE A 1 92 ? -30.061 9.917 55.683 1.00 93.25 92 PHE A N 1
ATOM 686 C CA . PHE A 1 92 ? -30.184 8.514 56.056 1.00 93.25 92 PHE A CA 1
ATOM 687 C C . PHE A 1 92 ? -29.781 8.274 57.506 1.00 93.25 92 PHE A C 1
ATOM 689 O O . PHE A 1 92 ? -28.831 8.877 58.012 1.00 93.25 92 PHE A O 1
ATOM 696 N N . ILE A 1 93 ? -30.481 7.343 58.140 1.00 94.31 93 ILE A N 1
ATOM 697 C CA . ILE A 1 93 ? -30.068 6.685 59.376 1.00 94.31 93 ILE A CA 1
ATOM 698 C C . ILE A 1 93 ? -29.797 5.232 59.008 1.00 94.31 93 ILE A C 1
ATOM 700 O O . ILE A 1 93 ? -30.652 4.587 58.400 1.00 94.31 93 ILE A O 1
ATOM 704 N N . ALA A 1 94 ? -28.601 4.742 59.315 1.00 94.75 94 ALA A N 1
ATOM 705 C CA . ALA A 1 94 ? -28.163 3.419 58.900 1.00 94.75 94 ALA A CA 1
ATOM 706 C C . ALA A 1 94 ? -28.190 2.440 60.074 1.00 94.75 94 ALA A C 1
ATOM 708 O O . ALA A 1 94 ? -27.758 2.766 61.177 1.00 94.75 94 ALA A O 1
ATOM 709 N N . PHE A 1 95 ? -28.644 1.219 59.813 1.00 95.75 95 PHE A N 1
ATOM 710 C CA . PHE A 1 95 ? -28.632 0.110 60.766 1.00 95.75 95 PHE A CA 1
ATOM 711 C C . PHE A 1 95 ? -27.960 -1.097 60.123 1.00 95.75 95 PHE A C 1
ATOM 713 O O . PHE A 1 95 ? -28.139 -1.325 58.931 1.00 95.75 95 PHE A O 1
ATOM 720 N N . LEU A 1 96 ? -27.197 -1.878 60.887 1.00 95.19 96 LEU A N 1
ATOM 721 C CA . LEU A 1 96 ? -26.624 -3.140 60.414 1.00 95.19 96 LEU A CA 1
ATOM 722 C C . LEU A 1 96 ? -27.457 -4.304 60.961 1.00 95.19 96 LEU A C 1
ATOM 724 O O . LEU A 1 96 ? -27.455 -4.536 62.168 1.00 95.19 96 LEU A O 1
ATOM 728 N N . ILE A 1 97 ? -28.159 -5.028 60.086 1.00 96.44 97 ILE A N 1
ATOM 729 C CA . ILE A 1 97 ? -29.090 -6.106 60.464 1.00 96.44 97 ILE A CA 1
ATOM 730 C C . ILE A 1 97 ? -28.835 -7.388 59.644 1.00 96.44 97 ILE A C 1
ATOM 732 O O . ILE A 1 97 ? -28.279 -7.298 58.551 1.00 96.44 97 ILE A O 1
ATOM 736 N N . PRO A 1 98 ? -29.210 -8.594 60.111 1.00 96.56 98 PRO A N 1
ATOM 737 C CA . PRO A 1 98 ? -29.053 -9.829 59.333 1.00 96.56 98 PRO A CA 1
ATOM 738 C C . PRO A 1 98 ? -29.909 -9.849 58.049 1.00 96.56 98 PRO A C 1
ATOM 740 O O . PRO A 1 98 ? -31.009 -9.302 58.031 1.00 96.56 98 PRO A O 1
ATOM 743 N N . TYR A 1 99 ? -29.469 -10.539 56.985 1.00 91.19 99 TYR A N 1
ATOM 744 C CA . TYR A 1 99 ? -30.163 -10.546 55.673 1.00 91.19 99 TYR A CA 1
ATOM 745 C C . TYR A 1 99 ? -31.644 -10.944 55.701 1.00 91.19 99 TYR A C 1
ATOM 747 O O . TYR A 1 99 ? -32.426 -10.449 54.893 1.00 91.19 99 TYR A O 1
ATOM 755 N N . GLY A 1 100 ? -32.024 -11.857 56.597 1.00 89.94 100 GLY A N 1
ATOM 756 C CA . GLY A 1 100 ? -33.404 -12.332 56.721 1.00 89.94 100 GLY A CA 1
ATOM 757 C C . GLY A 1 100 ? -34.323 -11.397 57.510 1.00 89.94 100 GLY A C 1
ATOM 758 O O . GLY A 1 100 ? -35.532 -11.613 57.521 1.00 89.94 100 GLY A O 1
ATOM 759 N N . VAL A 1 101 ? -33.771 -10.377 58.171 1.00 94.94 101 VAL A N 1
ATOM 760 C CA . VAL A 1 101 ? -34.525 -9.469 59.038 1.00 94.94 101 VAL A CA 1
ATOM 761 C C . VAL A 1 101 ? -35.044 -8.293 58.218 1.00 94.94 101 VAL A C 1
ATOM 763 O O . VAL A 1 101 ? -34.300 -7.642 57.485 1.00 94.94 101 VAL A O 1
ATOM 766 N N . GLN A 1 102 ? -36.344 -8.030 58.336 1.00 94.31 102 GLN A N 1
ATOM 767 C CA . GLN A 1 102 ? -37.002 -6.884 57.716 1.00 94.31 102 GLN A CA 1
ATOM 768 C C . GLN A 1 102 ? -37.238 -5.787 58.759 1.00 94.31 102 GLN A C 1
ATOM 770 O O . GLN A 1 102 ? -37.571 -6.100 59.903 1.00 94.31 102 GLN A O 1
ATOM 775 N N . PRO A 1 103 ? -37.098 -4.506 58.401 1.00 95.31 103 PRO A N 1
ATOM 776 C CA . PRO A 1 103 ? -37.373 -3.406 59.318 1.00 95.31 103 PRO A CA 1
ATOM 777 C C . PRO A 1 103 ? -38.869 -3.334 59.663 1.00 95.31 103 PRO A C 1
ATOM 779 O O . PRO A 1 103 ? -39.725 -3.275 58.780 1.00 95.31 103 PRO A O 1
ATOM 782 N N . LYS A 1 104 ? -39.196 -3.320 60.960 1.00 95.44 104 LYS A N 1
ATOM 783 C CA . LYS A 1 104 ? -40.579 -3.302 61.467 1.00 95.44 104 LYS A CA 1
ATOM 784 C C . LYS A 1 104 ? -40.972 -1.930 62.015 1.00 95.44 104 LYS A C 1
ATOM 786 O O . LYS A 1 104 ? -42.001 -1.387 61.604 1.00 95.44 104 LYS A O 1
ATOM 791 N N . THR A 1 105 ? -40.140 -1.352 62.883 1.00 96.62 105 THR A N 1
ATOM 792 C CA . THR A 1 105 ? -40.423 -0.077 63.567 1.00 96.62 105 THR A CA 1
ATOM 793 C C . THR A 1 105 ? -39.151 0.749 63.736 1.00 96.62 105 THR A C 1
ATOM 795 O O . THR A 1 105 ? -38.147 0.219 64.199 1.00 96.62 105 THR A O 1
ATOM 798 N N . LEU A 1 106 ? -39.195 2.043 63.408 1.00 97.06 106 LEU A N 1
ATOM 799 C CA . LEU A 1 106 ? -38.153 3.009 63.769 1.00 97.06 106 LEU A CA 1
ATOM 800 C C . LEU A 1 106 ? -38.561 3.740 65.048 1.00 97.06 106 LEU A C 1
ATOM 802 O O . LEU A 1 106 ? -39.655 4.303 65.120 1.00 97.06 106 LEU A O 1
ATOM 806 N N . GLU A 1 107 ? -37.668 3.779 66.024 1.00 95.88 107 GLU A N 1
ATOM 807 C CA . GLU A 1 107 ? -37.879 4.458 67.294 1.00 95.88 107 GLU A CA 1
ATOM 808 C C . GLU A 1 107 ? -36.859 5.577 67.502 1.00 95.88 107 GLU A C 1
ATOM 810 O O . GLU A 1 107 ? -35.694 5.490 67.115 1.00 95.88 107 GLU A O 1
ATOM 815 N N . TYR A 1 108 ? -37.332 6.649 68.125 1.00 93.00 108 TYR A N 1
ATOM 816 C CA . TYR A 1 108 ? -36.553 7.768 68.644 1.00 93.00 108 TYR A CA 1
ATOM 817 C C . TYR A 1 108 ? -37.175 8.149 69.996 1.00 93.00 108 TYR A C 1
ATOM 819 O O . TYR A 1 108 ? -38.372 7.927 70.158 1.00 93.00 108 TYR A O 1
ATOM 827 N N . PRO A 1 109 ? -36.457 8.715 70.984 1.00 90.69 109 PRO A N 1
ATOM 828 C CA . PRO A 1 109 ? -37.029 9.013 72.299 1.00 90.69 109 PRO A CA 1
ATOM 829 C C . PRO A 1 109 ? -38.425 9.673 72.261 1.00 90.69 109 PRO A C 1
ATOM 831 O O . PRO A 1 109 ? -38.576 10.837 71.889 1.00 90.69 109 PRO A O 1
ATOM 834 N N . GLY A 1 110 ? -39.451 8.907 72.658 1.00 88.31 110 GLY A N 1
ATOM 835 C CA . GLY A 1 110 ? -40.862 9.320 72.680 1.00 88.31 110 GLY A CA 1
ATOM 836 C C . GLY A 1 110 ? -41.635 9.201 71.355 1.00 88.31 110 GLY A C 1
ATOM 837 O O . GLY A 1 110 ? -42.807 9.558 71.325 1.00 88.31 110 GLY A O 1
ATOM 838 N N . ILE A 1 111 ? -41.019 8.708 70.277 1.00 92.06 111 ILE A N 1
ATOM 839 C CA . ILE A 1 111 ? -41.586 8.576 68.926 1.00 92.06 111 ILE A CA 1
ATOM 840 C C . ILE A 1 111 ? -41.397 7.135 68.429 1.00 92.06 111 ILE A C 1
ATOM 842 O O . ILE A 1 111 ? -40.288 6.609 68.451 1.00 92.06 111 ILE A O 1
ATOM 846 N N . SER A 1 112 ? -42.463 6.518 67.914 1.00 93.62 112 SER A N 1
ATOM 847 C CA . SER A 1 112 ? -42.422 5.189 67.289 1.00 93.62 112 SER A CA 1
ATOM 848 C C . SER A 1 112 ? -43.125 5.230 65.931 1.00 93.62 112 SER A C 1
ATOM 850 O O . SER A 1 112 ? -44.236 5.751 65.820 1.00 93.62 112 SER A O 1
ATOM 852 N N . ILE A 1 113 ? -42.463 4.738 64.881 1.00 95.12 113 ILE A N 1
ATOM 853 C CA . ILE A 1 113 ? -42.933 4.814 63.492 1.00 95.12 113 ILE A CA 1
ATOM 854 C C . ILE A 1 113 ? -42.939 3.416 62.882 1.00 95.12 113 ILE A C 1
ATOM 856 O O . ILE A 1 113 ? -41.890 2.793 62.733 1.00 95.12 113 ILE A O 1
ATOM 860 N N . SER A 1 114 ? -44.115 2.937 62.473 1.00 94.75 114 SER A N 1
ATOM 861 C CA . SER A 1 114 ? -44.244 1.674 61.735 1.00 94.75 114 SER A CA 1
ATOM 862 C C . SER A 1 114 ? -43.665 1.789 60.321 1.00 94.75 114 SER A C 1
ATOM 864 O O . SER A 1 114 ? -43.934 2.755 59.601 1.00 94.75 114 SER A O 1
ATOM 866 N N . LEU A 1 115 ? -42.906 0.769 59.914 1.00 95.44 115 LEU A N 1
ATOM 867 C CA . LEU A 1 115 ? -42.228 0.688 58.618 1.00 95.44 115 LEU A CA 1
ATOM 868 C C . LEU A 1 115 ? -42.925 -0.256 57.619 1.00 95.44 115 LEU A C 1
ATOM 870 O O . LEU A 1 115 ? -42.527 -0.323 56.461 1.00 95.44 115 LEU A O 1
ATOM 874 N N . THR A 1 116 ? -44.014 -0.924 58.021 1.00 84.44 116 THR A N 1
ATOM 875 C CA . THR A 1 116 ? -44.679 -2.023 57.284 1.00 84.44 116 THR A CA 1
ATOM 876 C C . THR A 1 116 ? -45.228 -1.645 55.896 1.00 84.44 116 THR A C 1
ATOM 878 O O . THR A 1 116 ? -45.473 -2.524 55.081 1.00 84.44 116 THR A O 1
ATOM 881 N N . ASN A 1 117 ? -45.393 -0.353 55.597 1.00 86.69 117 ASN A N 1
ATOM 882 C CA . ASN A 1 117 ? -45.866 0.149 54.296 1.00 86.69 117 ASN A CA 1
ATOM 883 C C . ASN A 1 117 ? -44.915 1.184 53.673 1.00 86.69 117 ASN A C 1
ATOM 885 O O . ASN A 1 117 ? -45.315 1.973 52.811 1.00 86.69 117 ASN A O 1
ATOM 889 N N . VAL A 1 118 ? -43.668 1.243 54.141 1.00 92.31 118 VAL A N 1
ATOM 890 C CA . VAL A 1 118 ? -42.654 2.092 53.517 1.00 92.31 118 VAL A CA 1
ATOM 891 C C . VAL A 1 118 ? -42.120 1.372 52.285 1.00 92.31 118 VAL A C 1
ATOM 893 O O . VAL A 1 118 ? -41.824 0.183 52.328 1.00 92.31 118 VAL A O 1
ATOM 896 N N . ARG A 1 119 ? -42.006 2.092 51.165 1.00 91.44 119 ARG A N 1
ATOM 897 C CA . ARG A 1 119 ? -41.403 1.550 49.945 1.00 91.44 119 ARG A CA 1
ATOM 898 C C . ARG A 1 119 ? -39.946 1.171 50.224 1.00 91.44 119 ARG A C 1
ATOM 900 O O . ARG A 1 119 ? -39.185 2.016 50.695 1.00 91.44 119 ARG A O 1
ATOM 907 N N . THR A 1 120 ? -39.567 -0.046 49.850 1.00 91.38 120 THR A N 1
ATOM 908 C CA . THR A 1 120 ? -38.173 -0.498 49.849 1.00 91.38 120 THR A CA 1
ATOM 909 C C . THR A 1 120 ? -37.558 -0.305 48.465 1.00 91.38 120 THR A C 1
ATOM 911 O O . THR A 1 120 ? -38.165 -0.650 47.447 1.00 91.38 120 THR A O 1
ATOM 914 N N . LEU A 1 121 ? -36.364 0.272 48.432 1.00 93.38 121 LEU A N 1
ATOM 915 C CA . LEU A 1 121 ? -35.459 0.282 47.291 1.00 93.38 121 LEU A CA 1
ATOM 916 C C . LEU A 1 121 ? -34.270 -0.625 47.599 1.00 93.38 121 LEU A C 1
ATOM 918 O O . LEU A 1 121 ? -33.977 -0.912 48.754 1.00 93.38 121 LEU A O 1
ATOM 922 N N . TYR A 1 122 ? -33.581 -1.066 46.563 1.00 93.75 122 TYR A N 1
ATOM 923 C CA . TYR A 1 122 ? -32.438 -1.951 46.661 1.00 93.75 122 TYR A CA 1
ATOM 924 C C . TYR A 1 122 ? -31.207 -1.233 46.135 1.00 93.75 122 TYR A C 1
ATOM 926 O O . TYR A 1 122 ? -31.142 -0.913 44.947 1.00 93.75 122 TYR A O 1
ATOM 934 N N . LEU A 1 123 ? -30.238 -0.994 47.012 1.00 93.69 123 LEU A N 1
ATOM 935 C CA . LEU A 1 123 ? -28.956 -0.406 46.654 1.00 93.69 123 LEU A CA 1
ATOM 936 C C . LEU A 1 123 ? -28.015 -1.520 46.199 1.00 93.69 123 LEU A C 1
ATOM 938 O O . LEU A 1 123 ? -27.770 -2.470 46.939 1.00 93.69 123 LEU A O 1
ATOM 942 N N . SER A 1 124 ? -27.493 -1.410 44.984 1.00 94.81 124 SER A N 1
ATOM 943 C CA . SER A 1 124 ? -26.520 -2.342 44.410 1.00 94.81 124 SER A CA 1
ATOM 944 C C . SER A 1 124 ? -25.144 -1.699 44.295 1.00 94.81 124 SER A C 1
ATOM 946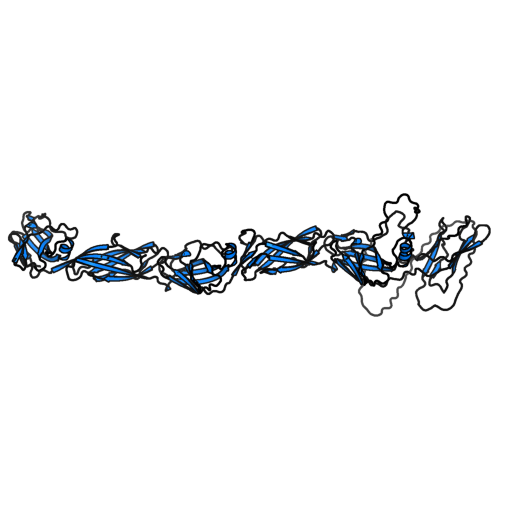 O O . SER A 1 124 ? -25.029 -0.488 44.108 1.00 94.81 124 SER A O 1
ATOM 948 N N . VAL A 1 125 ? -24.103 -2.526 44.384 1.00 94.06 125 VAL A N 1
ATOM 949 C CA . VAL A 1 125 ? -22.703 -2.133 44.193 1.00 94.06 125 VAL A CA 1
ATOM 950 C C . VAL A 1 125 ? -22.132 -3.009 43.086 1.00 94.06 125 VAL A C 1
ATOM 952 O O . VAL A 1 125 ? -21.873 -4.194 43.290 1.00 94.06 125 VAL A O 1
ATOM 955 N N . ILE A 1 126 ? -21.970 -2.445 41.894 1.00 95.31 126 ILE A N 1
ATOM 956 C CA . ILE A 1 126 ? -21.579 -3.194 40.701 1.00 95.31 126 ILE A CA 1
ATOM 957 C C . ILE A 1 126 ? -20.208 -2.734 40.219 1.00 95.31 126 ILE A C 1
ATOM 959 O O . ILE A 1 126 ? -20.016 -1.565 39.892 1.00 95.31 126 ILE A O 1
ATOM 963 N N . ASN A 1 127 ? -19.260 -3.663 40.124 1.00 94.38 127 ASN A N 1
ATOM 964 C CA . ASN A 1 127 ? -17.998 -3.425 39.436 1.00 94.38 127 ASN A CA 1
ATOM 965 C C . ASN A 1 127 ? -18.203 -3.605 37.927 1.00 94.38 127 ASN A C 1
ATOM 967 O O . ASN A 1 127 ? -18.518 -4.699 37.454 1.00 94.38 127 ASN A O 1
ATOM 971 N N . VAL A 1 128 ? -18.062 -2.517 37.182 1.00 95.44 128 VAL A N 1
ATOM 972 C CA . VAL A 1 128 ? -18.284 -2.463 35.744 1.00 95.44 128 VAL A CA 1
ATOM 973 C C . VAL A 1 128 ? -16.955 -2.454 35.016 1.00 95.44 128 VAL A C 1
ATOM 975 O O . VAL A 1 128 ? -16.132 -1.569 35.240 1.00 95.44 128 VAL A O 1
ATOM 978 N N . THR A 1 129 ? -16.770 -3.399 34.101 1.00 96.56 129 THR A N 1
ATOM 979 C CA . THR A 1 129 ? -15.620 -3.445 33.189 1.00 96.56 129 THR A CA 1
ATOM 980 C C . THR A 1 129 ? -16.041 -3.069 31.774 1.00 96.56 129 THR A C 1
ATOM 982 O O . THR A 1 129 ? -17.054 -3.573 31.280 1.00 96.56 129 THR A O 1
ATOM 985 N N . PHE A 1 130 ? -15.255 -2.233 31.099 1.00 95.62 130 PHE A N 1
ATOM 986 C CA . PHE A 1 130 ? -15.498 -1.871 29.703 1.00 95.62 130 PHE A CA 1
ATOM 987 C C . PHE A 1 130 ? -14.600 -2.697 28.781 1.00 95.62 130 PHE A C 1
ATOM 989 O O . PHE A 1 130 ? -13.394 -2.790 29.005 1.00 95.62 130 PHE A O 1
ATOM 996 N N . MET A 1 131 ? -15.174 -3.291 27.735 1.00 94.62 131 MET A N 1
ATOM 997 C CA . MET A 1 131 ? -14.426 -4.070 26.747 1.00 94.62 131 MET A CA 1
ATOM 998 C C . MET A 1 131 ? -14.806 -3.698 25.324 1.00 94.62 131 MET A C 1
ATOM 1000 O O . MET A 1 131 ? -15.945 -3.341 25.060 1.00 94.62 131 MET A O 1
ATOM 1004 N N . SER A 1 132 ? -13.875 -3.870 24.394 1.00 94.19 132 SER A N 1
ATOM 1005 C CA . SER A 1 132 ? -14.121 -3.753 22.959 1.00 94.19 132 SER A CA 1
ATOM 1006 C C . SER A 1 132 ? -13.786 -5.074 22.271 1.00 94.19 132 SER A C 1
ATOM 1008 O O . SER A 1 132 ? -12.861 -5.772 22.688 1.00 94.19 132 SER A O 1
ATOM 1010 N N . ASN A 1 133 ? -14.518 -5.413 21.207 1.00 92.62 133 ASN A N 1
ATOM 1011 C CA . ASN A 1 133 ? -14.141 -6.509 20.302 1.00 92.62 133 ASN A CA 1
ATOM 1012 C C . ASN A 1 133 ? -12.917 -6.168 19.429 1.00 92.62 133 ASN A C 1
ATOM 1014 O O . ASN A 1 133 ? -12.394 -7.036 18.734 1.00 92.62 133 ASN A O 1
ATOM 1018 N N . ASP A 1 134 ? -12.491 -4.909 19.448 1.00 92.06 134 ASP A N 1
ATOM 1019 C CA . ASP A 1 134 ? -11.309 -4.396 18.775 1.00 92.06 134 ASP A CA 1
ATOM 1020 C C . ASP A 1 134 ? -10.293 -3.926 19.817 1.00 92.06 134 ASP A C 1
ATOM 1022 O O . ASP A 1 134 ? -10.565 -3.009 20.596 1.00 92.06 134 ASP A O 1
ATOM 1026 N N . SER A 1 135 ? -9.119 -4.560 19.818 1.00 91.31 135 SER A N 1
ATOM 1027 C CA . SER A 1 135 ? -8.025 -4.284 20.752 1.00 91.31 135 SER A CA 1
ATOM 1028 C C . SER A 1 135 ? -7.451 -2.870 20.633 1.00 91.31 135 SER A C 1
ATOM 1030 O O . SER A 1 135 ? -6.793 -2.404 21.563 1.00 91.31 135 SER A O 1
ATOM 1032 N N . GLU A 1 136 ? -7.678 -2.194 19.506 1.00 92.25 136 GLU A N 1
ATOM 1033 C CA . GLU A 1 136 ? -7.236 -0.817 19.264 1.00 92.25 136 GLU A CA 1
ATOM 1034 C C . GLU A 1 136 ? -8.297 0.211 19.684 1.00 92.25 136 GLU A C 1
ATOM 1036 O O . GLU A 1 136 ? -8.074 1.410 19.561 1.00 92.25 136 GLU A O 1
ATOM 1041 N N . VAL A 1 137 ? -9.432 -0.218 20.245 1.00 93.75 137 VAL A N 1
ATOM 1042 C CA . VAL A 1 137 ? -10.439 0.682 20.817 1.00 93.75 137 VAL A CA 1
ATOM 1043 C C . VAL A 1 137 ? -10.514 0.481 22.324 1.00 93.75 137 VAL A C 1
ATOM 1045 O O . VAL A 1 137 ? -10.806 -0.612 22.810 1.00 93.75 137 VAL A O 1
ATOM 1048 N N . LYS A 1 138 ? -10.280 1.553 23.086 1.00 95.12 138 LYS A N 1
ATOM 1049 C CA . LYS A 1 138 ? -10.410 1.538 24.551 1.00 95.12 138 LYS A CA 1
ATOM 1050 C C . LYS A 1 138 ? -11.582 2.383 24.998 1.00 95.12 138 LYS A C 1
ATOM 1052 O O . LYS A 1 138 ? -11.883 3.416 24.407 1.00 95.12 138 LYS A O 1
ATOM 1057 N N . VAL A 1 139 ? -12.204 1.959 26.090 1.00 95.69 139 VAL A N 1
ATOM 1058 C CA . VAL A 1 139 ? -13.314 2.676 26.708 1.00 95.69 139 VAL A CA 1
ATOM 1059 C C . VAL A 1 139 ? -12.990 2.934 28.166 1.00 95.69 139 VAL A C 1
ATOM 1061 O O . VAL A 1 139 ? -12.581 2.026 28.888 1.00 95.69 139 VAL A O 1
ATOM 1064 N N . LEU A 1 140 ? -13.147 4.186 28.579 1.00 94.94 140 LEU A N 1
ATOM 1065 C CA . LEU A 1 140 ? -12.765 4.668 29.897 1.00 94.94 140 LEU A CA 1
ATOM 1066 C C . LEU A 1 140 ? -13.917 5.461 30.521 1.00 94.94 140 LEU A C 1
ATOM 1068 O O . LEU A 1 140 ? -14.576 6.243 29.841 1.00 94.94 140 LEU A O 1
ATOM 1072 N N . LEU A 1 141 ? -14.107 5.338 31.833 1.00 94.38 141 LEU A N 1
ATOM 1073 C CA . LEU A 1 141 ? -14.912 6.269 32.628 1.00 94.38 141 LEU A CA 1
ATOM 1074 C C . LEU A 1 141 ? -13.976 7.024 33.570 1.00 94.38 141 LEU A C 1
ATOM 1076 O O . LEU A 1 141 ? -13.309 6.408 34.403 1.00 94.38 141 LEU A O 1
ATOM 1080 N N . ASN A 1 142 ? -13.895 8.351 33.433 1.00 88.62 142 ASN A N 1
ATOM 1081 C CA . ASN A 1 142 ? -12.958 9.189 34.199 1.00 88.62 142 ASN A CA 1
ATOM 1082 C C . ASN A 1 142 ? -11.506 8.662 34.154 1.00 88.62 142 ASN A C 1
ATOM 1084 O O . ASN A 1 142 ? -10.811 8.644 35.167 1.00 88.62 142 ASN A O 1
ATOM 1088 N N . GLY A 1 143 ? -11.072 8.174 32.986 1.00 86.50 143 GLY A N 1
ATOM 1089 C CA . GLY A 1 143 ? -9.731 7.620 32.769 1.00 86.50 143 GLY A CA 1
ATOM 1090 C C . GLY A 1 143 ? -9.533 6.159 33.198 1.00 86.50 143 GLY A C 1
ATOM 1091 O O . GLY A 1 143 ? -8.463 5.614 32.947 1.00 86.50 143 GLY A O 1
ATOM 1092 N N . ASN A 1 144 ? -10.536 5.502 33.792 1.00 91.25 144 ASN A N 1
ATOM 1093 C CA . ASN A 1 144 ? -10.416 4.122 34.273 1.00 91.25 144 ASN A CA 1
ATOM 1094 C C . ASN A 1 144 ? -11.135 3.116 33.347 1.00 91.25 144 ASN A C 1
ATOM 1096 O O . ASN A 1 144 ? -12.275 3.377 32.955 1.00 91.25 144 ASN A O 1
ATOM 1100 N N . PRO A 1 145 ? -10.529 1.949 33.035 1.00 90.12 145 PRO A N 1
ATOM 1101 C CA . PRO A 1 145 ? -11.145 0.888 32.220 1.00 90.12 145 PRO A CA 1
ATOM 1102 C C . PRO A 1 145 ? -12.173 0.039 32.992 1.00 90.12 145 PRO A C 1
ATOM 1104 O O . PRO A 1 145 ? -12.868 -0.802 32.421 1.00 90.12 145 PRO A O 1
ATOM 1107 N N . SER A 1 146 ? -12.270 0.259 34.301 1.00 91.88 146 SER A N 1
ATOM 1108 C CA . SER A 1 146 ? -13.283 -0.317 35.174 1.00 91.88 146 SER A CA 1
ATOM 1109 C C . SER A 1 146 ? -13.688 0.694 36.236 1.00 91.88 146 SER A C 1
ATOM 1111 O O . SER A 1 146 ? -12.891 1.548 36.626 1.00 91.88 146 SER A O 1
ATOM 1113 N N . THR A 1 147 ? -14.911 0.595 36.737 1.00 93.50 147 THR A N 1
ATOM 1114 C CA . THR A 1 147 ? -15.428 1.499 37.765 1.00 93.50 147 THR A CA 1
ATOM 1115 C C . THR A 1 147 ? -16.382 0.768 38.698 1.00 93.50 147 THR A C 1
ATOM 1117 O O . THR A 1 147 ? -17.015 -0.206 38.301 1.00 93.50 147 THR A O 1
ATOM 1120 N N . VAL A 1 148 ? -16.522 1.249 39.930 1.00 92.19 148 VAL A N 1
ATOM 1121 C CA . VAL A 1 148 ? -17.566 0.775 40.840 1.00 92.19 148 VAL A CA 1
ATOM 1122 C C . VAL A 1 148 ? -18.741 1.734 40.745 1.00 92.19 148 VAL A C 1
ATOM 1124 O O . VAL A 1 148 ? -18.607 2.915 41.057 1.00 92.19 148 VAL A O 1
ATOM 1127 N N . LEU A 1 149 ? -19.891 1.218 40.322 1.00 92.38 149 LEU A N 1
ATOM 1128 C CA . LEU A 1 149 ? -21.154 1.938 40.341 1.00 92.38 149 LEU A CA 1
ATOM 1129 C C . LEU A 1 149 ? -21.936 1.562 41.590 1.00 92.38 149 LEU A C 1
ATOM 1131 O O . LEU A 1 149 ? -22.088 0.381 41.906 1.00 92.38 149 LEU A O 1
ATOM 1135 N N . VAL A 1 150 ? -22.469 2.571 42.267 1.00 91.56 150 VAL A N 1
ATOM 1136 C CA . VAL A 1 150 ? -23.412 2.394 43.367 1.00 91.56 150 VAL A CA 1
ATOM 1137 C C . VAL A 1 150 ? -24.693 3.105 42.992 1.00 91.56 150 VAL A C 1
ATOM 1139 O O . VAL A 1 150 ? -24.655 4.280 42.641 1.00 91.56 150 VAL A O 1
ATOM 1142 N N . GLY A 1 151 ? -25.816 2.402 43.059 1.00 91.31 151 GLY A N 1
ATOM 1143 C CA . GLY A 1 151 ? -27.106 3.007 42.770 1.00 91.31 151 GLY A CA 1
ATOM 1144 C C . GLY A 1 151 ? -28.273 2.131 43.183 1.00 91.31 151 GLY A C 1
ATOM 1145 O O . GLY A 1 151 ? -28.109 0.970 43.566 1.00 91.31 151 GLY A O 1
ATOM 1146 N N . VAL A 1 152 ? -29.459 2.727 43.155 1.00 91.12 152 VAL A N 1
ATOM 1147 C CA . VAL A 1 152 ? -30.695 2.116 43.645 1.00 91.12 152 VAL A CA 1
ATOM 1148 C C . VAL A 1 152 ? -31.584 1.668 42.492 1.00 91.12 152 VAL A C 1
ATOM 1150 O O . VAL A 1 152 ? -31.651 2.307 41.440 1.00 91.12 152 VAL A O 1
ATOM 1153 N N . ASN A 1 153 ? -32.296 0.560 42.678 1.00 89.75 153 ASN A N 1
ATOM 1154 C CA . ASN A 1 153 ? -33.203 0.053 41.656 1.00 89.75 153 ASN A CA 1
ATOM 1155 C C . ASN A 1 153 ? -34.307 1.069 41.298 1.00 89.75 153 ASN A C 1
ATOM 1157 O O . ASN A 1 153 ? -34.859 1.771 42.148 1.00 89.75 153 ASN A O 1
ATOM 1161 N N . GLY A 1 154 ? -34.649 1.135 40.010 1.00 81.38 154 GLY A N 1
ATOM 1162 C CA . GLY A 1 154 ? -35.617 2.101 39.484 1.00 81.38 154 GLY A CA 1
ATOM 1163 C C . GLY A 1 154 ? -35.076 3.525 39.299 1.00 81.38 154 GLY A C 1
ATOM 1164 O O . GLY A 1 154 ? -35.841 4.390 38.873 1.00 81.38 154 GLY A O 1
ATOM 1165 N N . GLN A 1 155 ? -33.794 3.771 39.588 1.00 88.06 155 GLN A N 1
ATOM 1166 C CA . GLN A 1 155 ? -33.068 4.945 39.106 1.00 88.06 155 GLN A CA 1
ATOM 1167 C C . GLN A 1 155 ? -32.140 4.543 37.959 1.00 88.06 155 GLN A C 1
ATOM 1169 O O . GLN A 1 155 ? -31.524 3.474 37.981 1.00 88.06 155 GLN A O 1
ATOM 1174 N N . ASN A 1 156 ? -32.080 5.406 36.949 1.00 91.44 156 ASN A N 1
ATOM 1175 C CA . ASN A 1 156 ? -31.181 5.242 35.821 1.00 91.44 156 ASN A CA 1
ATOM 1176 C C . ASN A 1 156 ? -29.922 6.069 36.069 1.00 91.44 156 ASN A C 1
ATOM 1178 O O . ASN A 1 156 ? -30.014 7.236 36.446 1.00 91.44 156 ASN A O 1
ATOM 1182 N N . GLU A 1 157 ? -28.767 5.477 35.799 1.00 91.31 157 GLU A N 1
ATOM 1183 C CA . GLU A 1 157 ? -27.473 6.143 35.866 1.00 91.31 157 GLU A CA 1
ATOM 1184 C C . GLU A 1 157 ? -26.943 6.395 34.461 1.00 91.31 157 GLU A C 1
ATOM 1186 O O . GLU A 1 157 ? -26.979 5.514 33.602 1.00 91.31 157 GLU A O 1
ATOM 1191 N N . THR A 1 158 ? -26.437 7.605 34.223 1.00 93.25 158 THR A N 1
ATOM 1192 C CA . THR A 1 158 ? -25.824 7.973 32.940 1.00 93.25 158 THR A CA 1
ATOM 1193 C C . THR A 1 158 ? -24.308 7.918 33.055 1.00 93.25 158 THR A C 1
ATOM 1195 O O . THR A 1 158 ? -23.688 8.748 33.721 1.00 93.25 158 THR A O 1
ATOM 1198 N N . LEU A 1 159 ? -23.699 6.959 32.363 1.00 94.00 159 LEU A N 1
ATOM 1199 C CA . LEU A 1 159 ? -22.253 6.806 32.267 1.00 94.00 159 LEU A CA 1
ATOM 1200 C C . LEU A 1 159 ? -21.728 7.656 31.111 1.00 94.00 159 LEU A C 1
ATOM 1202 O O . LEU A 1 159 ? -22.047 7.379 29.958 1.00 94.00 159 LEU A O 1
ATOM 1206 N N . LYS A 1 160 ? -20.906 8.664 31.419 1.00 94.00 160 LYS A N 1
ATOM 1207 C CA . LYS A 1 160 ? -20.219 9.500 30.421 1.00 94.00 160 LYS A CA 1
ATOM 1208 C C . LYS A 1 160 ? -18.890 8.869 30.033 1.00 94.00 160 LYS A C 1
ATOM 1210 O O . LYS A 1 160 ? -17.859 9.124 30.654 1.00 94.00 160 LYS A O 1
ATOM 1215 N N . LEU A 1 161 ? -18.934 7.989 29.049 1.00 95.19 161 LEU A N 1
ATOM 1216 C CA . LEU A 1 161 ? -17.808 7.160 28.653 1.00 95.19 161 LEU A CA 1
ATOM 1217 C C . LEU A 1 161 ? -16.949 7.886 27.624 1.00 95.19 161 LEU A C 1
ATOM 1219 O O . LEU A 1 161 ? -17.458 8.537 26.716 1.00 95.19 161 LEU A O 1
A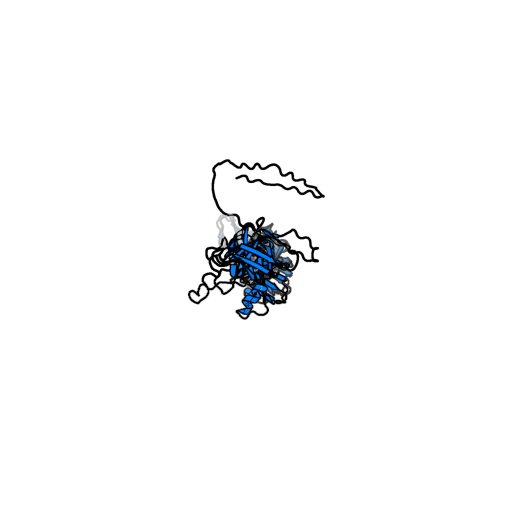TOM 1223 N N . GLN A 1 162 ? -15.638 7.724 27.734 1.00 95.88 162 GLN A N 1
ATOM 1224 C CA . GLN A 1 162 ? -14.681 8.159 26.734 1.00 95.88 162 GLN A CA 1
ATOM 1225 C C . GLN A 1 162 ? -14.245 6.952 25.900 1.00 95.88 162 GLN A C 1
ATOM 1227 O O . GLN A 1 162 ? -13.621 6.031 26.426 1.00 95.88 162 GLN A O 1
ATOM 1232 N N . VAL A 1 163 ? -14.564 6.960 24.608 1.00 95.94 163 VAL A N 1
ATOM 1233 C CA . VAL A 1 163 ? -14.177 5.924 23.644 1.00 95.94 163 VAL A CA 1
ATOM 1234 C C . VAL A 1 163 ? -13.017 6.446 22.802 1.00 95.94 163 VAL A C 1
ATOM 1236 O O . VAL A 1 163 ? -13.154 7.451 22.107 1.00 95.94 163 VAL A O 1
ATOM 1239 N N . GLN A 1 164 ? -11.872 5.778 22.881 1.00 95.38 164 GLN A N 1
ATOM 1240 C CA . GLN A 1 164 ? -10.621 6.168 22.236 1.00 95.38 164 GLN A CA 1
ATOM 1241 C C . GLN A 1 164 ? -10.262 5.160 21.148 1.00 95.38 164 GLN A C 1
ATOM 1243 O O . GLN A 1 164 ? -10.180 3.963 21.426 1.00 95.38 164 GLN A O 1
ATOM 1248 N N . SER A 1 165 ? -10.023 5.648 19.932 1.00 94.44 165 SER A N 1
ATOM 1249 C CA . SER A 1 165 ? -9.457 4.856 18.842 1.00 94.44 165 SER A CA 1
ATOM 1250 C C . SER A 1 165 ? -7.942 5.034 18.815 1.00 94.44 165 SER A C 1
ATOM 1252 O O . SER A 1 165 ? -7.453 6.154 18.716 1.00 94.44 165 SER A O 1
ATOM 1254 N N . TYR A 1 166 ? -7.208 3.929 18.888 1.00 92.75 166 TYR A N 1
ATOM 1255 C CA . TYR A 1 166 ? -5.757 3.848 18.696 1.00 92.75 166 TYR A CA 1
ATOM 1256 C C . TYR A 1 166 ? -5.389 3.333 17.303 1.00 92.75 166 TYR A C 1
ATOM 1258 O O . TYR A 1 166 ? -4.228 3.027 17.049 1.00 92.75 166 TYR A O 1
ATOM 1266 N N . HIS A 1 167 ? -6.358 3.231 16.391 1.00 90.50 167 HIS A N 1
ATOM 1267 C CA . HIS A 1 167 ? -6.047 2.985 14.989 1.00 90.50 167 HIS A CA 1
ATOM 1268 C C . HIS A 1 167 ? -5.215 4.146 14.453 1.00 90.50 167 HIS A C 1
ATOM 1270 O O . HIS A 1 167 ? -5.665 5.288 14.497 1.00 90.50 167 HIS A O 1
ATOM 1276 N N . ASN A 1 168 ? -4.047 3.851 13.882 1.00 88.56 168 ASN A N 1
ATOM 1277 C CA . ASN A 1 168 ? -3.169 4.871 13.284 1.00 88.56 168 ASN A CA 1
ATOM 1278 C C . ASN A 1 168 ? -3.623 5.307 11.877 1.00 88.56 168 ASN A C 1
ATOM 1280 O O . ASN A 1 168 ? -3.054 6.215 11.280 1.00 88.56 168 ASN A O 1
ATOM 1284 N N . SER A 1 169 ? -4.584 4.592 11.284 1.00 89.31 169 SER A N 1
ATOM 1285 C CA . SER A 1 169 ? -4.913 4.703 9.853 1.00 89.31 169 SER A CA 1
ATOM 1286 C C . SER A 1 169 ? -6.397 4.627 9.558 1.00 89.31 169 SER A C 1
ATOM 1288 O O . SER A 1 169 ? -6.921 5.447 8.805 1.00 89.31 169 SER A O 1
ATOM 1290 N N . LEU A 1 170 ? -7.079 3.648 10.149 1.00 91.44 170 LEU A N 1
ATOM 1291 C CA . LEU A 1 170 ? -8.439 3.292 9.786 1.00 91.44 170 LEU A CA 1
ATOM 1292 C C . LEU A 1 170 ? -9.457 3.913 10.744 1.00 91.44 170 LEU A C 1
ATOM 1294 O O . LEU A 1 170 ? -9.343 3.749 11.958 1.00 91.44 170 LEU A O 1
ATOM 1298 N N . PRO A 1 171 ? -10.481 4.601 10.222 1.00 91.94 171 PRO A N 1
ATOM 1299 C CA . PRO A 1 171 ? -11.650 4.921 11.012 1.00 91.94 171 PRO A CA 1
ATOM 1300 C C . PRO A 1 171 ? -12.441 3.641 11.298 1.00 91.94 171 PRO A C 1
ATOM 1302 O O . PRO A 1 171 ? -12.627 2.794 10.420 1.00 91.94 171 PRO A O 1
ATOM 1305 N N . VAL A 1 172 ? -12.951 3.522 12.521 1.00 92.31 172 VAL A N 1
ATOM 1306 C CA . VAL A 1 172 ? -13.765 2.379 12.955 1.00 92.31 172 VAL A CA 1
ATOM 1307 C C . VAL A 1 172 ? -15.143 2.839 13.390 1.00 92.31 172 VAL A C 1
ATOM 1309 O O . VAL A 1 172 ? -15.302 3.901 13.984 1.00 92.31 172 VAL A O 1
ATOM 1312 N N . ILE A 1 173 ? -16.164 2.047 13.082 1.00 93.00 173 ILE A N 1
ATOM 1313 C CA . ILE A 1 173 ? -17.544 2.370 13.433 1.00 93.00 173 ILE A CA 1
ATOM 1314 C C . ILE A 1 173 ? -17.911 1.630 14.708 1.00 93.00 173 ILE A C 1
ATOM 1316 O O . ILE A 1 173 ? -17.922 0.402 14.717 1.00 93.00 173 ILE A O 1
ATOM 1320 N N . LEU A 1 174 ? -18.258 2.360 15.764 1.00 93.94 174 LEU A N 1
ATOM 1321 C CA . LEU A 1 174 ? -18.928 1.803 16.931 1.00 93.94 174 LEU A CA 1
ATOM 1322 C C . LEU A 1 174 ? -20.411 1.603 16.591 1.00 93.94 174 LEU A C 1
ATOM 1324 O O . LEU A 1 174 ? -21.138 2.571 16.381 1.00 93.94 174 LEU A O 1
ATOM 1328 N N . ASN A 1 175 ? -20.855 0.348 16.513 1.00 93.44 175 ASN A N 1
ATOM 1329 C CA . ASN A 1 175 ? -22.198 -0.002 16.037 1.00 93.44 175 ASN A CA 1
ATOM 1330 C C . ASN A 1 175 ? -23.202 -0.203 17.169 1.00 93.44 175 ASN A C 1
ATOM 1332 O O . ASN A 1 175 ? -24.366 0.176 17.048 1.00 93.44 175 ASN A O 1
ATOM 1336 N N . LYS A 1 176 ? -22.774 -0.867 18.245 1.00 93.94 176 LYS A N 1
ATOM 1337 C CA . LYS A 1 176 ? -23.644 -1.224 19.369 1.00 93.94 176 LYS A CA 1
ATOM 1338 C C . LYS A 1 176 ? -22.852 -1.376 20.662 1.00 93.94 176 LYS A C 1
ATOM 1340 O O . LYS A 1 176 ? -21.660 -1.684 20.637 1.00 93.94 176 LYS A O 1
ATOM 1345 N N . ILE A 1 177 ? -23.564 -1.226 21.773 1.00 94.69 177 ILE A N 1
ATOM 1346 C CA . ILE A 1 177 ? -23.091 -1.533 23.122 1.00 94.69 177 ILE A CA 1
ATOM 1347 C C . ILE A 1 177 ? -23.982 -2.649 23.661 1.00 94.69 177 ILE A C 1
ATOM 1349 O O . ILE A 1 177 ? -25.205 -2.575 23.537 1.00 94.69 177 ILE A O 1
ATOM 1353 N N . ILE A 1 178 ? -23.381 -3.687 24.231 1.00 94.44 178 ILE A N 1
ATOM 1354 C CA . ILE A 1 178 ? -24.093 -4.769 24.912 1.00 94.44 178 ILE A CA 1
ATOM 1355 C C . ILE A 1 178 ? -23.709 -4.732 26.383 1.00 94.44 178 ILE A C 1
ATOM 1357 O O . ILE A 1 178 ? -22.544 -4.546 26.716 1.00 94.44 178 ILE A O 1
ATOM 1361 N N . VAL A 1 179 ? -24.692 -4.909 27.261 1.00 93.94 179 VAL A N 1
ATOM 1362 C CA . VAL A 1 179 ? -24.455 -5.089 28.693 1.00 93.94 179 VAL A CA 1
ATOM 1363 C C . VAL A 1 179 ? -24.694 -6.548 29.050 1.00 93.94 179 VAL A C 1
ATOM 1365 O O . VAL A 1 179 ? -25.724 -7.111 28.679 1.00 93.94 179 VAL A O 1
ATOM 1368 N N . SER A 1 180 ? -23.763 -7.144 29.786 1.00 92.75 180 SER A N 1
ATOM 1369 C CA . SER A 1 180 ? -23.914 -8.451 30.422 1.00 92.75 180 SER A CA 1
ATOM 1370 C C . SER A 1 180 ? -23.721 -8.331 31.942 1.00 92.75 180 SER A C 1
ATOM 1372 O O . SER A 1 180 ? -23.000 -7.461 32.435 1.00 92.75 180 SER A O 1
ATOM 1374 N N . GLY A 1 181 ? -24.400 -9.191 32.709 1.00 90.50 181 GLY A N 1
ATOM 1375 C CA . GLY A 1 181 ? -24.353 -9.195 34.177 1.00 90.50 181 GLY A CA 1
ATOM 1376 C C . GLY A 1 181 ? -25.502 -8.432 34.846 1.00 90.50 181 GLY A C 1
ATOM 1377 O O . GLY A 1 181 ? -26.626 -8.424 34.354 1.00 90.50 181 GLY A O 1
ATOM 1378 N N . ASN A 1 182 ? -25.226 -7.818 36.002 1.00 90.75 182 ASN A N 1
ATOM 1379 C CA . ASN A 1 182 ? -26.245 -7.264 36.914 1.00 90.75 182 ASN A CA 1
ATOM 1380 C C . ASN A 1 182 ? -26.668 -5.813 36.602 1.00 90.75 182 ASN A C 1
ATOM 1382 O O . ASN A 1 182 ? -27.086 -5.071 37.492 1.00 90.75 182 ASN A O 1
ATOM 1386 N N . LEU A 1 183 ? -26.545 -5.395 35.344 1.00 92.38 183 LE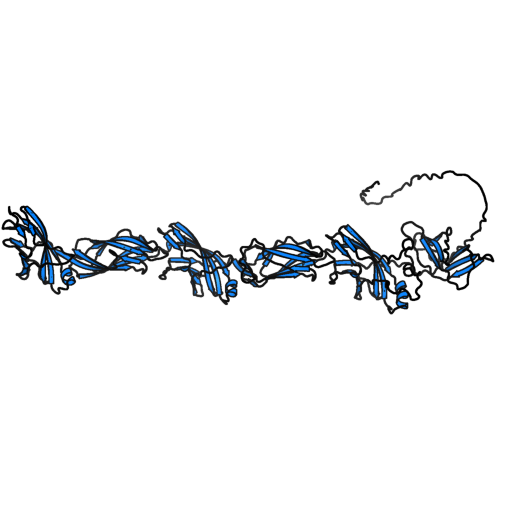U A N 1
ATOM 1387 C CA . LEU A 1 183 ? -27.014 -4.103 34.846 1.00 92.38 183 LEU A CA 1
ATOM 1388 C C . LEU A 1 183 ? -27.868 -4.321 33.603 1.00 92.38 183 LEU A C 1
ATOM 1390 O O . LEU A 1 183 ? -27.648 -5.261 32.843 1.00 92.38 183 LEU A O 1
ATOM 1394 N N . MET A 1 184 ? -28.816 -3.420 33.373 1.00 91.00 184 MET A N 1
ATOM 1395 C CA . MET A 1 184 ? -29.575 -3.376 32.126 1.00 91.00 184 MET A CA 1
ATOM 1396 C C . MET A 1 184 ? -29.242 -2.095 31.374 1.00 91.00 184 MET A C 1
ATOM 1398 O O . MET A 1 184 ? -29.250 -1.014 31.961 1.00 91.00 184 MET A O 1
ATOM 1402 N N . LEU A 1 185 ? -28.964 -2.214 30.076 1.00 92.69 185 LEU A N 1
ATOM 1403 C CA . LEU A 1 185 ? -28.804 -1.066 29.188 1.00 92.69 185 LEU A CA 1
ATOM 1404 C C . LEU A 1 185 ? -30.186 -0.523 28.822 1.00 92.69 185 LEU A C 1
ATOM 1406 O O . LEU A 1 185 ? -30.982 -1.241 28.220 1.00 92.69 185 LEU A O 1
ATOM 1410 N N . ILE A 1 186 ? -30.467 0.730 29.170 1.00 92.44 186 ILE A N 1
ATOM 1411 C CA . ILE A 1 186 ? -31.735 1.389 28.839 1.00 92.44 186 ILE A CA 1
ATOM 1412 C C . ILE A 1 186 ? -31.644 2.038 27.462 1.00 92.44 186 ILE A C 1
ATOM 1414 O O . ILE A 1 186 ? -32.485 1.807 26.596 1.00 92.44 186 ILE A O 1
ATOM 1418 N N . ARG A 1 187 ? -30.614 2.860 27.260 1.00 89.94 187 ARG A N 1
ATOM 1419 C CA . ARG A 1 187 ? -30.315 3.514 25.985 1.00 89.94 187 ARG A CA 1
ATOM 1420 C C . ARG A 1 187 ? -28.866 3.974 25.955 1.00 89.94 187 ARG A C 1
ATOM 1422 O O . ARG A 1 187 ? -28.196 4.039 26.980 1.00 89.94 187 ARG A O 1
ATOM 1429 N N . TYR A 1 188 ? -28.408 4.343 24.774 1.00 89.62 188 TYR A N 1
ATOM 1430 C CA . TYR A 1 188 ? -27.117 4.977 24.560 1.00 89.62 188 TYR A CA 1
ATOM 1431 C C . TYR A 1 188 ? -27.250 6.027 23.464 1.00 89.62 188 TYR A C 1
ATOM 1433 O O . TYR A 1 188 ? -28.171 5.971 22.643 1.00 89.62 188 TYR A O 1
ATOM 1441 N N . SER A 1 189 ? -26.350 7.001 23.467 1.00 86.44 189 SER A N 1
ATOM 1442 C CA . SER A 1 189 ? -26.368 8.097 22.506 1.00 86.44 189 SER A CA 1
ATOM 1443 C C . SER A 1 189 ? -25.459 7.830 21.295 1.00 86.44 189 SER A C 1
ATOM 1445 O O . SER A 1 189 ? -24.456 7.126 21.385 1.00 86.44 189 SER A O 1
ATOM 1447 N N . TYR A 1 190 ? -25.842 8.404 20.147 1.00 76.50 190 TYR A N 1
ATOM 1448 C CA . TYR A 1 190 ? -24.993 8.597 18.961 1.00 76.50 190 TYR A CA 1
ATOM 1449 C C . TYR A 1 190 ? -24.378 7.346 18.302 1.00 76.50 190 TYR A C 1
ATOM 1451 O O . TYR A 1 190 ? -23.238 7.422 17.863 1.00 76.50 190 TYR A O 1
ATOM 1459 N N . LEU A 1 191 ? -25.102 6.225 18.158 1.00 86.62 191 LEU A N 1
ATOM 1460 C CA . LEU A 1 191 ? -24.649 5.102 17.310 1.00 86.62 191 LEU A CA 1
ATOM 1461 C C . LEU A 1 191 ? -25.461 4.993 16.001 1.00 86.62 191 LEU A C 1
ATOM 1463 O O . LEU A 1 191 ? -26.674 5.214 16.036 1.00 86.62 191 LEU A O 1
ATOM 1467 N N . PRO A 1 192 ? -24.838 4.609 14.866 1.00 91.31 192 PRO A N 1
ATOM 1468 C CA . PRO A 1 192 ? -23.411 4.307 14.715 1.00 91.31 192 PRO A CA 1
ATOM 1469 C C . PRO A 1 192 ? -22.521 5.559 14.824 1.00 91.31 192 PRO A C 1
ATOM 1471 O O . PRO A 1 192 ? -22.871 6.616 14.302 1.00 91.31 192 PRO A O 1
ATOM 1474 N N . LEU A 1 193 ? -21.365 5.427 15.483 1.00 92.44 193 LEU A N 1
ATOM 1475 C CA . LEU A 1 193 ? -20.369 6.497 15.642 1.00 92.44 193 LEU A CA 1
ATOM 1476 C C . LEU A 1 193 ? -19.100 6.149 14.867 1.00 92.44 193 LEU A C 1
ATOM 1478 O O . LEU A 1 193 ? -18.512 5.097 15.107 1.00 92.44 193 LEU A O 1
ATOM 1482 N N . VAL A 1 194 ? -18.645 7.036 13.979 1.00 92.38 194 VAL A N 1
ATOM 1483 C CA . VAL A 1 194 ? -17.365 6.865 13.275 1.00 92.38 194 VAL A CA 1
ATOM 1484 C C . VAL A 1 194 ? -16.239 7.451 14.126 1.00 92.38 194 VAL A C 1
ATOM 1486 O O . VAL A 1 194 ? -16.133 8.666 14.280 1.00 92.38 194 VAL A O 1
ATOM 1489 N N . LEU A 1 195 ? -15.390 6.582 14.664 1.00 93.06 195 LEU A N 1
ATOM 1490 C CA . LEU A 1 195 ? -14.205 6.943 15.428 1.00 93.06 195 LEU A CA 1
ATOM 1491 C C . LEU A 1 195 ? -13.047 7.186 14.454 1.00 93.06 195 LEU A C 1
ATOM 1493 O O . LEU A 1 195 ? -12.568 6.248 13.817 1.00 93.06 195 LEU A O 1
ATOM 1497 N N . ALA A 1 196 ? -12.613 8.440 14.310 1.00 92.44 196 ALA A N 1
ATOM 1498 C CA . ALA A 1 196 ? -11.428 8.765 13.519 1.00 92.44 196 ALA A CA 1
ATOM 1499 C C . ALA A 1 196 ? -10.153 8.131 14.122 1.00 92.44 196 ALA A C 1
ATOM 1501 O O . ALA A 1 196 ? -10.106 7.919 15.339 1.00 92.44 196 ALA A O 1
ATOM 1502 N N . PRO A 1 197 ? -9.115 7.880 13.302 1.00 91.94 197 PRO A N 1
ATOM 1503 C CA . PRO A 1 197 ? -7.796 7.463 13.776 1.00 91.94 197 PRO A CA 1
ATOM 1504 C C . PRO A 1 197 ? -7.264 8.374 14.888 1.00 91.94 197 PRO A C 1
ATOM 1506 O O . PRO A 1 197 ? -7.343 9.597 14.770 1.00 91.94 197 PRO A O 1
ATOM 1509 N N . GLU A 1 198 ? -6.733 7.779 15.957 1.00 91.62 198 GLU A N 1
ATOM 1510 C CA . GLU A 1 198 ? -6.102 8.479 17.093 1.00 91.62 198 GLU A CA 1
ATOM 1511 C C . GLU A 1 198 ? -6.993 9.518 17.815 1.00 91.62 198 GLU A C 1
ATOM 1513 O O . GLU A 1 198 ? -6.494 10.394 18.525 1.00 91.62 198 GLU A O 1
ATOM 1518 N N . GLN A 1 199 ? -8.321 9.452 17.650 1.00 93.75 199 GLN A N 1
ATOM 1519 C CA . GLN A 1 199 ? -9.267 10.387 18.269 1.00 93.75 199 GLN A CA 1
ATOM 1520 C C . GLN A 1 199 ? -10.059 9.769 19.426 1.00 93.75 199 GLN A C 1
ATOM 1522 O O . GLN A 1 199 ? -10.169 8.552 19.592 1.00 93.75 199 GLN A O 1
ATOM 1527 N N . SER A 1 200 ? -10.643 10.656 20.232 1.00 94.31 200 SER A N 1
ATOM 1528 C CA . SER A 1 200 ? -11.406 10.327 21.430 1.00 94.31 200 SER A CA 1
ATOM 1529 C C . SER A 1 200 ? -12.784 10.977 21.394 1.00 94.31 200 SER A C 1
ATOM 1531 O O . SER A 1 200 ? -12.915 12.148 21.040 1.00 94.31 200 SER A O 1
ATOM 1533 N N . TYR A 1 201 ? -13.807 10.221 21.783 1.00 94.31 201 TYR A N 1
ATOM 1534 C CA . TYR A 1 201 ? -15.207 10.627 21.704 1.00 94.31 201 TYR A CA 1
ATOM 1535 C C . TYR A 1 201 ? -15.930 10.374 23.023 1.00 94.31 201 TYR A C 1
ATOM 1537 O O . TYR A 1 201 ? -15.602 9.440 23.753 1.00 94.31 201 TYR A O 1
ATOM 1545 N N . SER A 1 202 ? -16.941 11.194 23.313 1.00 93.50 202 SER A N 1
ATOM 1546 C CA . SER A 1 202 ? -17.834 10.995 24.457 1.00 93.50 202 SER A CA 1
ATOM 1547 C C . SER A 1 202 ? -19.070 10.213 24.024 1.00 93.50 202 SER A C 1
ATOM 1549 O O . SER A 1 202 ? -19.745 10.615 23.077 1.00 93.50 202 SER A O 1
ATOM 1551 N N . VAL A 1 203 ? -19.386 9.134 24.734 1.00 94.31 203 VAL A N 1
ATOM 1552 C CA . VAL A 1 203 ? -20.593 8.322 24.541 1.00 94.31 203 VAL A CA 1
ATOM 1553 C C . VAL A 1 203 ? -21.323 8.220 25.870 1.00 94.31 203 VAL A C 1
ATOM 1555 O O . VAL A 1 203 ? -20.730 7.829 26.873 1.00 94.31 203 VAL A O 1
ATOM 1558 N N . ASP A 1 204 ? -22.615 8.536 25.877 1.00 94.06 204 ASP A N 1
ATOM 1559 C CA . ASP A 1 204 ? -23.434 8.376 27.074 1.00 94.06 204 ASP A CA 1
ATOM 1560 C C . ASP A 1 204 ? -24.147 7.022 27.020 1.00 94.06 204 ASP A C 1
ATOM 1562 O O . ASP A 1 204 ? -24.856 6.727 26.053 1.00 94.06 204 ASP A O 1
ATOM 1566 N N . ALA A 1 205 ? -23.975 6.204 28.059 1.00 94.19 205 ALA A N 1
ATOM 1567 C CA . ALA A 1 205 ? -24.714 4.959 28.249 1.00 94.19 205 ALA A CA 1
ATOM 1568 C C . ALA A 1 205 ? -25.586 5.065 29.501 1.00 94.19 205 ALA A C 1
ATOM 1570 O O . ALA A 1 205 ? -25.080 5.247 30.606 1.00 94.19 205 ALA A O 1
ATOM 1571 N N . GLU A 1 206 ? -26.899 4.948 29.328 1.00 95.06 206 GLU A N 1
ATOM 1572 C CA . GLU A 1 206 ? -27.852 4.945 30.430 1.00 95.06 206 GLU A CA 1
ATOM 1573 C C . GLU A 1 206 ? -28.136 3.508 30.853 1.00 95.06 206 GLU A C 1
ATOM 1575 O O . GLU A 1 206 ? -28.629 2.694 30.064 1.00 95.06 206 GLU A O 1
ATOM 1580 N N . VAL A 1 207 ? -27.813 3.199 32.104 1.00 94.88 207 VAL A N 1
ATOM 1581 C CA . VAL A 1 207 ? -27.974 1.873 32.697 1.00 94.88 207 VAL A CA 1
ATOM 1582 C C . VAL A 1 207 ? -28.941 1.930 33.871 1.00 94.88 207 VAL A C 1
ATOM 1584 O O . VAL A 1 207 ? -29.056 2.948 34.548 1.00 94.88 207 VAL A O 1
ATOM 1587 N N . SER A 1 208 ? -29.628 0.826 34.136 1.00 94.00 208 SER A N 1
ATOM 1588 C CA . SER A 1 208 ? -30.487 0.676 35.312 1.00 94.00 208 SER A CA 1
ATOM 1589 C C . SER A 1 208 ? -30.081 -0.543 36.128 1.00 94.00 208 SER A C 1
ATOM 1591 O O . SER A 1 208 ? -29.717 -1.582 35.564 1.00 94.00 208 SER A O 1
ATOM 1593 N N . PHE A 1 209 ? -30.216 -0.436 37.446 1.00 92.62 209 PHE A N 1
ATOM 1594 C CA . PHE A 1 209 ? -29.979 -1.540 38.372 1.00 92.62 209 PHE A CA 1
ATOM 1595 C C . PHE A 1 209 ? -31.166 -2.506 38.420 1.00 92.62 209 PHE A C 1
ATOM 1597 O O . PHE A 1 209 ? -32.326 -2.115 38.268 1.00 92.62 209 PHE A O 1
ATOM 1604 N N . THR A 1 210 ? -30.870 -3.780 38.666 1.00 87.12 210 THR A N 1
ATOM 1605 C CA . THR A 1 210 ? -31.872 -4.835 38.870 1.00 87.12 210 THR A CA 1
ATOM 1606 C C . THR A 1 210 ? -32.707 -4.598 40.132 1.00 87.12 210 THR A C 1
ATOM 1608 O O . THR A 1 210 ? -32.265 -3.923 41.057 1.00 87.12 210 THR A O 1
ATOM 1611 N N . ASN A 1 211 ? -33.889 -5.216 40.222 1.00 87.81 211 ASN A N 1
ATOM 1612 C CA . ASN A 1 211 ? -34.786 -5.133 41.388 1.00 87.81 211 ASN A CA 1
ATOM 1613 C C . ASN A 1 211 ? -34.324 -5.985 42.590 1.00 87.81 211 ASN A C 1
ATOM 1615 O O . ASN A 1 211 ? -35.107 -6.731 43.172 1.00 87.81 211 ASN A O 1
ATOM 1619 N N . SER A 1 212 ? -33.047 -5.894 42.943 1.00 89.81 212 SER A N 1
ATOM 1620 C CA . SER A 1 212 ? -32.422 -6.619 44.050 1.00 89.81 212 SER A CA 1
ATOM 1621 C C . SER A 1 212 ? -31.124 -5.931 44.452 1.00 89.81 212 SER A C 1
ATOM 1623 O O . SER A 1 212 ? -30.483 -5.303 43.613 1.00 89.81 212 SER A O 1
ATOM 1625 N N . SER A 1 213 ? -30.724 -6.067 45.718 1.00 92.94 213 SER A N 1
ATOM 1626 C CA . SER A 1 213 ? -29.458 -5.525 46.219 1.00 92.94 213 SER A CA 1
ATOM 1627 C C . SER A 1 213 ? -28.346 -6.527 45.917 1.00 92.94 213 SER A C 1
ATOM 1629 O O . SER A 1 213 ? -28.260 -7.575 46.560 1.00 92.94 213 SER A O 1
ATOM 1631 N N . ILE A 1 214 ? -27.547 -6.240 44.885 1.00 93.06 214 ILE A N 1
ATOM 1632 C CA . ILE A 1 214 ? -26.497 -7.136 44.388 1.00 93.06 214 ILE A CA 1
ATOM 1633 C C . ILE A 1 214 ? -25.123 -6.489 44.548 1.00 93.06 214 ILE A C 1
ATOM 1635 O O . ILE A 1 214 ? -24.902 -5.372 44.073 1.00 93.06 214 ILE A O 1
ATOM 1639 N N . TYR A 1 215 ? -24.190 -7.216 45.167 1.00 93.44 215 TYR A N 1
ATOM 1640 C CA . TYR A 1 215 ? -22.760 -6.992 44.987 1.00 93.44 215 TYR A CA 1
ATOM 1641 C C . TYR A 1 215 ? -22.246 -7.929 43.895 1.00 93.44 215 TYR A C 1
ATOM 1643 O O . TYR A 1 215 ? -22.366 -9.149 43.999 1.00 93.44 215 TYR A O 1
ATOM 1651 N N . GLY A 1 216 ? -21.715 -7.377 42.807 1.00 93.69 216 GLY A N 1
ATOM 1652 C CA . GLY A 1 216 ? -21.282 -8.211 41.691 1.00 93.69 216 GLY A CA 1
ATOM 1653 C C . GLY A 1 216 ? -20.618 -7.441 40.567 1.00 93.69 216 GLY A C 1
ATOM 1654 O O . GLY A 1 216 ? -20.193 -6.299 40.732 1.00 93.69 216 GLY A O 1
ATOM 1655 N N . THR A 1 217 ? -20.532 -8.085 39.408 1.00 94.69 217 THR A N 1
ATOM 1656 C CA . THR A 1 217 ? -19.895 -7.524 38.218 1.00 94.69 217 THR A CA 1
ATOM 1657 C C . THR A 1 217 ? -20.897 -7.314 37.091 1.00 94.69 217 THR A C 1
ATOM 1659 O O . THR A 1 217 ? -21.895 -8.032 36.972 1.00 94.69 217 THR A O 1
ATOM 1662 N N . ALA A 1 218 ? -20.611 -6.338 36.241 1.00 95.38 218 ALA A N 1
ATOM 1663 C CA . ALA A 1 218 ? -21.249 -6.174 34.947 1.00 95.38 218 ALA A CA 1
ATOM 1664 C C . ALA A 1 218 ? -20.200 -5.774 33.912 1.00 95.38 218 ALA A C 1
ATOM 1666 O O . ALA A 1 218 ? -19.122 -5.279 34.242 1.00 95.38 218 ALA A O 1
ATOM 1667 N N . GLN A 1 219 ? -20.521 -5.992 32.649 1.00 96.31 219 GLN A N 1
ATOM 1668 C CA . GLN A 1 219 ? -19.600 -5.758 31.558 1.00 96.31 219 GLN A CA 1
ATOM 1669 C C . GLN A 1 219 ? -20.325 -5.055 30.424 1.00 96.31 219 GLN A C 1
ATOM 1671 O O . GLN A 1 219 ? -21.414 -5.458 30.022 1.00 96.31 219 GLN A O 1
ATOM 1676 N N . LEU A 1 220 ? -19.719 -3.974 29.942 1.00 95.94 220 LEU A N 1
ATOM 1677 C CA . LEU A 1 220 ? -20.177 -3.246 28.765 1.00 95.94 220 LEU A CA 1
ATOM 1678 C C . LEU A 1 220 ? -19.238 -3.585 27.610 1.00 95.94 220 LEU A C 1
ATOM 1680 O O . LEU A 1 220 ? -18.067 -3.206 27.625 1.00 95.94 220 LEU A O 1
ATOM 1684 N N . GLU A 1 221 ? -19.761 -4.298 26.621 1.00 96.06 221 GLU A N 1
ATOM 1685 C CA . GLU A 1 221 ? -19.056 -4.686 25.405 1.00 96.06 221 GLU A CA 1
ATOM 1686 C C . GLU A 1 221 ? -19.389 -3.730 24.257 1.00 96.06 221 GLU A C 1
ATOM 1688 O O . GLU A 1 221 ? -20.545 -3.584 23.852 1.00 96.06 221 GLU A O 1
ATOM 1693 N N . PHE A 1 222 ? -18.359 -3.102 23.705 1.00 95.50 222 PHE A N 1
ATOM 1694 C CA . PHE A 1 222 ? -18.424 -2.165 22.595 1.00 95.50 222 PHE A CA 1
ATOM 1695 C C . PHE A 1 222 ? -18.081 -2.912 21.312 1.00 95.50 222 PHE A C 1
ATOM 1697 O O . PHE A 1 222 ? -16.972 -3.419 21.150 1.00 95.50 222 PHE A O 1
ATOM 1704 N N . TYR A 1 223 ? -19.049 -2.998 20.403 1.00 94.56 223 TYR A N 1
ATOM 1705 C CA . TYR A 1 223 ? -18.872 -3.682 19.129 1.00 94.56 223 TYR A CA 1
ATOM 1706 C C . TYR A 1 223 ? -18.560 -2.670 18.046 1.00 94.56 223 TYR A C 1
ATOM 1708 O O . TYR A 1 223 ? -19.415 -1.877 17.633 1.00 94.56 223 TYR A O 1
ATOM 1716 N N . THR A 1 224 ? -17.335 -2.751 17.565 1.00 93.31 224 THR A N 1
ATOM 1717 C CA . THR A 1 224 ? -16.803 -1.940 16.487 1.00 93.31 224 THR A CA 1
ATOM 1718 C C . THR A 1 224 ? -16.625 -2.772 15.218 1.00 93.31 224 THR A C 1
ATOM 1720 O O . THR A 1 224 ? -16.543 -4.005 15.261 1.00 93.31 224 THR A O 1
ATOM 1723 N N . SER A 1 225 ? -16.630 -2.103 14.068 1.00 91.31 225 SER A N 1
ATOM 1724 C CA . SER A 1 225 ? -16.347 -2.712 12.768 1.00 91.31 225 SER A CA 1
ATOM 1725 C C . SER A 1 225 ? -15.693 -1.717 11.819 1.00 91.31 225 SER A C 1
ATOM 1727 O O . SER A 1 225 ? -16.031 -0.531 11.841 1.00 91.31 225 SER A O 1
ATOM 1729 N N . ILE A 1 226 ? -14.878 -2.214 10.895 1.00 90.19 226 ILE A N 1
ATOM 1730 C CA . ILE A 1 226 ? -14.416 -1.445 9.737 1.00 90.19 226 ILE A CA 1
ATOM 1731 C C . ILE A 1 226 ? -15.466 -1.559 8.626 1.00 90.19 226 ILE A C 1
ATOM 1733 O O . ILE A 1 226 ? -15.829 -2.661 8.210 1.00 90.19 226 ILE A O 1
ATOM 1737 N N . ASN A 1 227 ? -15.967 -0.426 8.130 1.00 87.62 227 ASN A N 1
ATOM 1738 C CA . ASN A 1 227 ? -16.920 -0.434 7.024 1.00 87.62 227 ASN A CA 1
ATOM 1739 C C . ASN A 1 227 ? -16.189 -0.493 5.681 1.00 87.62 227 ASN A C 1
ATOM 1741 O O . ASN A 1 227 ? -15.841 0.533 5.113 1.00 87.62 227 ASN A O 1
ATOM 1745 N N . SER A 1 228 ? -15.985 -1.694 5.148 1.00 87.25 228 SER A N 1
ATOM 1746 C CA . SER A 1 228 ? -15.302 -1.875 3.859 1.00 87.25 228 SER A CA 1
ATOM 1747 C C . SER A 1 228 ? -16.000 -1.201 2.664 1.00 87.25 228 SER A C 1
ATOM 1749 O O . SER A 1 228 ? -15.341 -0.908 1.670 1.00 87.25 228 SER A O 1
ATOM 1751 N N . THR A 1 229 ? -17.306 -0.900 2.741 1.00 88.00 229 THR A N 1
ATOM 1752 C CA . THR A 1 229 ? -18.076 -0.393 1.589 1.00 88.00 229 THR A CA 1
ATOM 1753 C C . THR A 1 229 ? -17.845 1.084 1.283 1.00 88.00 229 THR A C 1
ATOM 1755 O O . THR A 1 229 ? -18.256 1.542 0.222 1.00 88.00 229 THR A O 1
ATOM 1758 N N . VAL A 1 230 ? -17.226 1.846 2.194 1.00 88.88 230 VAL A N 1
ATOM 1759 C CA . VAL A 1 230 ? -16.910 3.273 1.962 1.00 88.88 230 VAL A CA 1
ATOM 1760 C C . VAL A 1 230 ? -15.592 3.470 1.217 1.00 88.88 230 VAL A C 1
ATOM 1762 O O . VAL A 1 230 ? -15.223 4.600 0.897 1.00 88.88 230 VAL A O 1
ATOM 1765 N N . TYR A 1 231 ? -14.878 2.378 0.951 1.00 91.25 231 TYR A N 1
ATOM 1766 C CA . TYR A 1 231 ? -13.643 2.376 0.192 1.00 91.25 231 TYR A CA 1
ATOM 1767 C C . TYR A 1 231 ? -13.922 1.883 -1.218 1.00 91.25 231 TYR A C 1
ATOM 1769 O O . TYR A 1 231 ? -14.560 0.855 -1.440 1.00 91.25 231 TYR A O 1
ATOM 1777 N N . SER A 1 232 ? -13.387 2.601 -2.190 1.00 89.06 232 SER A N 1
ATOM 1778 C CA . SER A 1 232 ? -13.269 2.108 -3.554 1.00 89.06 232 SER A CA 1
ATOM 1779 C C . SER A 1 232 ? -11.880 2.430 -4.061 1.00 89.06 232 SER A C 1
ATOM 1781 O O . SER A 1 232 ? -11.215 3.343 -3.573 1.00 89.06 232 SER A O 1
ATOM 1783 N N . GLY A 1 233 ? -11.408 1.667 -5.031 1.00 86.50 233 GLY A N 1
ATOM 1784 C CA . GLY A 1 233 ? -10.077 1.892 -5.544 1.00 86.50 233 GLY A CA 1
ATOM 1785 C C . GLY A 1 233 ? -9.853 1.220 -6.868 1.00 86.50 233 GLY A C 1
ATOM 1786 O O . GLY A 1 233 ? -10.585 0.316 -7.276 1.00 86.50 233 GLY A O 1
ATOM 1787 N N . ILE A 1 234 ? -8.846 1.735 -7.550 1.00 86.81 234 ILE A N 1
ATOM 1788 C CA . ILE A 1 234 ? -8.423 1.266 -8.855 1.00 86.81 234 ILE A CA 1
ATOM 1789 C C . ILE A 1 234 ? -6.924 1.044 -8.758 1.00 86.81 234 ILE A C 1
ATOM 1791 O O . ILE A 1 234 ? -6.174 1.940 -8.365 1.00 86.81 234 ILE A O 1
ATOM 1795 N N . VAL A 1 235 ? -6.511 -0.169 -9.101 1.00 85.19 235 VAL A N 1
ATOM 1796 C CA . VAL A 1 235 ? -5.109 -0.536 -9.243 1.00 85.19 235 VAL A CA 1
ATOM 1797 C C . VAL A 1 235 ? -4.749 -0.326 -10.708 1.00 85.19 235 VAL A C 1
ATOM 1799 O O . VAL A 1 235 ? -5.187 -1.076 -11.580 1.00 85.19 235 VAL A O 1
ATOM 1802 N N . ASN A 1 236 ? -3.998 0.735 -10.979 1.00 76.88 236 ASN A N 1
ATOM 1803 C CA . ASN A 1 236 ? -3.495 1.065 -12.304 1.00 76.88 236 ASN A CA 1
ATOM 1804 C C . ASN A 1 236 ? -2.027 0.658 -12.427 1.00 76.88 236 ASN A C 1
ATOM 1806 O O . ASN A 1 236 ? -1.330 0.555 -11.422 1.00 76.88 236 ASN A O 1
ATOM 1810 N N . THR A 1 237 ? -1.597 0.485 -13.679 1.00 64.00 237 THR A N 1
ATOM 1811 C CA . THR A 1 237 ? -0.202 0.417 -14.149 1.00 64.00 237 THR A CA 1
ATOM 1812 C C . THR A 1 237 ? 0.711 -0.472 -13.312 1.00 64.00 237 THR A C 1
ATOM 1814 O O . THR A 1 237 ? 1.167 -0.087 -12.240 1.00 64.00 237 THR A O 1
ATOM 1817 N N . LEU A 1 238 ? 1.035 -1.643 -13.854 1.00 66.69 238 LEU A N 1
ATOM 1818 C CA . LEU A 1 238 ? 2.046 -2.516 -13.281 1.00 66.69 238 LEU A CA 1
ATOM 1819 C C . LEU A 1 238 ? 3.374 -2.293 -14.003 1.00 66.69 238 LEU A C 1
ATOM 1821 O O . LEU A 1 238 ? 3.486 -2.615 -15.190 1.00 66.69 238 LEU A O 1
ATOM 1825 N N . VAL A 1 239 ? 4.364 -1.779 -13.275 1.00 75.25 239 VAL A N 1
ATOM 1826 C CA . VAL A 1 239 ? 5.771 -1.927 -13.663 1.00 75.25 239 VAL A CA 1
ATOM 1827 C C . VAL A 1 239 ? 6.255 -3.250 -13.088 1.00 75.25 239 VAL A C 1
ATOM 1829 O O . VAL A 1 239 ? 6.166 -3.458 -11.878 1.00 75.25 239 VAL A O 1
ATOM 1832 N N . ASN A 1 240 ? 6.740 -4.149 -13.943 1.00 79.25 240 ASN A N 1
ATOM 1833 C CA . ASN A 1 240 ? 7.407 -5.373 -13.503 1.00 79.25 240 ASN A CA 1
ATOM 1834 C C . ASN A 1 240 ? 8.915 -5.238 -13.714 1.00 79.25 240 ASN A C 1
ATOM 1836 O O . ASN A 1 240 ? 9.387 -5.045 -14.837 1.00 79.25 240 ASN A O 1
ATOM 1840 N N . ASP A 1 241 ? 9.664 -5.339 -12.624 1.00 79.00 241 ASP A N 1
ATOM 1841 C CA . ASP A 1 241 ? 11.099 -5.132 -12.614 1.00 79.00 241 ASP A CA 1
ATOM 1842 C C . ASP A 1 241 ? 11.845 -6.332 -12.021 1.00 79.00 241 ASP A C 1
ATOM 1844 O O . ASP A 1 241 ? 12.103 -6.440 -10.821 1.00 79.00 241 ASP A O 1
ATOM 1848 N N . THR A 1 242 ? 12.229 -7.254 -12.900 1.00 81.69 242 THR A N 1
ATOM 1849 C CA . THR A 1 242 ? 13.180 -8.327 -12.583 1.00 81.69 242 THR A CA 1
ATOM 1850 C C . THR A 1 242 ? 14.631 -7.847 -12.635 1.00 81.69 242 THR A C 1
ATOM 1852 O O . THR A 1 242 ? 15.524 -8.506 -12.112 1.00 81.69 242 THR A O 1
ATOM 1855 N N . VAL A 1 243 ? 14.893 -6.732 -13.318 1.00 80.38 243 VAL A N 1
ATOM 1856 C CA . VAL A 1 243 ? 16.240 -6.264 -13.660 1.00 80.38 243 VAL A CA 1
ATOM 1857 C C . VAL A 1 243 ? 16.907 -5.620 -12.454 1.00 80.38 243 VAL A C 1
ATOM 1859 O O . VAL A 1 243 ? 18.039 -5.973 -12.127 1.00 80.38 243 VAL A O 1
ATOM 1862 N N . TYR A 1 244 ? 16.197 -4.743 -11.751 1.00 80.50 244 TYR A N 1
ATOM 1863 C CA . TYR A 1 244 ? 16.668 -4.136 -10.514 1.00 80.50 244 TYR A CA 1
ATOM 1864 C C . TYR A 1 244 ? 16.882 -5.189 -9.423 1.00 80.50 244 TYR A C 1
ATOM 1866 O O . TYR A 1 244 ? 17.906 -5.164 -8.749 1.00 80.50 244 TYR A O 1
ATOM 1874 N N . ALA A 1 245 ? 15.996 -6.188 -9.314 1.00 83.00 245 ALA A N 1
ATOM 1875 C CA . ALA A 1 245 ? 16.189 -7.311 -8.392 1.00 83.00 245 ALA A CA 1
ATOM 1876 C C . ALA A 1 245 ? 17.496 -8.074 -8.664 1.00 83.00 245 ALA A C 1
ATOM 1878 O O . ALA A 1 245 ? 18.255 -8.339 -7.731 1.00 83.00 245 ALA A O 1
ATOM 1879 N N . ILE A 1 246 ? 17.801 -8.366 -9.933 1.00 82.88 246 ILE A N 1
ATOM 1880 C CA . ILE A 1 246 ? 19.067 -8.997 -10.331 1.00 82.88 246 ILE A CA 1
ATOM 1881 C C . ILE A 1 246 ? 20.262 -8.085 -10.023 1.00 82.88 246 ILE A C 1
ATOM 1883 O O . ILE A 1 246 ? 21.270 -8.572 -9.510 1.00 82.88 246 ILE A O 1
ATOM 1887 N N . ASN A 1 247 ? 20.161 -6.782 -10.301 1.00 77.31 247 ASN A N 1
ATOM 1888 C CA . ASN A 1 247 ? 21.232 -5.821 -10.030 1.00 77.31 247 ASN A CA 1
ATOM 1889 C C . ASN A 1 247 ? 21.534 -5.677 -8.525 1.00 77.31 247 ASN A C 1
ATOM 1891 O O . ASN A 1 247 ? 22.694 -5.560 -8.143 1.00 77.31 247 ASN A O 1
ATOM 1895 N N . GLU A 1 248 ? 20.514 -5.772 -7.670 1.00 79.38 248 GLU A N 1
ATOM 1896 C CA . GLU A 1 248 ? 20.649 -5.816 -6.205 1.00 79.38 248 GLU A CA 1
ATOM 1897 C C . GLU A 1 248 ? 21.079 -7.205 -5.678 1.00 79.38 248 GLU A C 1
ATOM 1899 O O . GLU A 1 248 ? 21.126 -7.442 -4.471 1.00 79.38 248 GLU A O 1
ATOM 1904 N N . GLY A 1 249 ? 21.396 -8.154 -6.568 1.00 80.19 249 GLY A N 1
ATOM 1905 C CA . GLY A 1 249 ? 21.884 -9.489 -6.209 1.00 80.19 249 GLY A CA 1
ATOM 1906 C C . GLY A 1 249 ? 20.799 -10.450 -5.718 1.00 80.19 249 GLY A C 1
ATOM 1907 O O . GLY A 1 249 ? 21.109 -11.477 -5.112 1.00 80.19 249 GLY A O 1
ATOM 1908 N N . VAL A 1 250 ? 19.527 -10.148 -5.974 1.00 83.44 250 VAL A N 1
ATOM 1909 C CA . VAL A 1 250 ? 18.384 -10.942 -5.523 1.00 83.44 250 VAL A CA 1
ATOM 1910 C C . VAL A 1 250 ? 17.825 -11.776 -6.677 1.00 83.44 250 VAL A C 1
ATOM 1912 O O . VAL A 1 250 ? 16.889 -11.389 -7.376 1.00 83.44 250 VAL A O 1
ATOM 1915 N N . LEU A 1 251 ? 18.405 -12.958 -6.879 1.00 84.62 251 LEU A N 1
ATOM 1916 C CA . LEU A 1 251 ? 17.967 -13.889 -7.920 1.00 84.62 251 LEU A CA 1
ATOM 1917 C C . LEU A 1 251 ? 16.592 -14.498 -7.600 1.00 84.62 251 LEU A C 1
ATOM 1919 O O . LEU A 1 251 ? 16.327 -14.885 -6.466 1.00 84.62 251 LEU A O 1
ATOM 1923 N N . GLY A 1 252 ? 15.743 -14.639 -8.623 1.00 86.31 252 GLY A N 1
ATOM 1924 C CA . GLY A 1 252 ? 14.423 -15.276 -8.506 1.00 86.31 252 GLY A CA 1
ATOM 1925 C C . GLY A 1 252 ? 13.295 -14.357 -8.027 1.00 86.31 252 GLY A C 1
ATOM 1926 O O . GLY A 1 252 ? 12.149 -14.796 -7.980 1.00 86.31 252 GLY A O 1
ATOM 1927 N N . GLU A 1 253 ? 13.592 -13.087 -7.753 1.00 91.31 253 GLU A N 1
ATOM 1928 C CA . GLU A 1 253 ? 12.631 -12.072 -7.313 1.00 91.31 253 GLU A CA 1
ATOM 1929 C C . GLU A 1 253 ? 12.378 -11.014 -8.405 1.00 91.31 253 GLU A C 1
ATOM 1931 O O . GLU A 1 253 ? 13.137 -10.866 -9.363 1.00 91.31 253 GLU A O 1
ATOM 1936 N N . SER A 1 254 ? 11.285 -10.278 -8.250 1.00 89.88 254 SER A N 1
ATOM 1937 C CA . SER A 1 254 ? 10.842 -9.160 -9.081 1.00 89.88 254 SER A CA 1
ATOM 1938 C C . SER A 1 254 ? 10.239 -8.075 -8.200 1.00 89.88 254 SER A C 1
ATOM 1940 O O . SER A 1 254 ? 9.657 -8.374 -7.154 1.00 89.88 254 SER A O 1
ATOM 1942 N N . TYR A 1 255 ? 10.352 -6.823 -8.625 1.00 89.69 255 TYR A N 1
ATOM 1943 C CA . TYR A 1 255 ? 9.626 -5.715 -8.024 1.00 89.69 255 TYR A CA 1
ATOM 1944 C C . TYR A 1 255 ? 8.401 -5.382 -8.869 1.00 89.69 255 TYR A C 1
ATOM 1946 O O . TYR A 1 255 ? 8.504 -5.097 -10.058 1.00 89.69 255 TYR A O 1
ATOM 1954 N N . LEU A 1 256 ? 7.233 -5.421 -8.240 1.00 89.56 256 LEU A N 1
ATOM 1955 C CA . LEU A 1 256 ? 5.965 -5.024 -8.830 1.00 89.56 256 LEU A CA 1
ATOM 1956 C C . LEU A 1 256 ? 5.581 -3.655 -8.283 1.00 89.56 256 LEU A C 1
ATOM 1958 O O . LEU A 1 256 ? 5.309 -3.539 -7.087 1.00 89.56 256 LEU A O 1
ATOM 1962 N N . ALA A 1 257 ? 5.555 -2.635 -9.137 1.00 89.69 257 ALA A N 1
ATOM 1963 C CA . ALA A 1 257 ? 5.074 -1.309 -8.767 1.00 89.69 257 ALA A CA 1
ATOM 1964 C C . ALA A 1 257 ? 3.656 -1.090 -9.297 1.00 89.69 257 ALA A C 1
ATOM 1966 O O . ALA A 1 257 ? 3.415 -1.268 -10.488 1.00 89.69 257 ALA A O 1
ATOM 1967 N N . TYR A 1 258 ? 2.743 -0.684 -8.419 1.00 89.31 258 TYR A N 1
ATOM 1968 C CA . TYR A 1 258 ? 1.360 -0.343 -8.739 1.00 89.31 258 TYR A CA 1
ATOM 1969 C C . TYR A 1 258 ? 1.102 1.124 -8.474 1.00 89.31 258 TYR A C 1
ATOM 1971 O O . TYR A 1 258 ? 1.516 1.638 -7.439 1.00 89.31 258 TYR A O 1
ATOM 1979 N N . ASN A 1 259 ? 0.324 1.765 -9.338 1.00 88.06 259 ASN A N 1
ATOM 1980 C CA . ASN A 1 259 ? -0.256 3.061 -9.032 1.00 88.06 259 ASN A CA 1
ATOM 1981 C C . ASN A 1 259 ? -1.699 2.872 -8.544 1.00 88.06 259 ASN A C 1
ATOM 1983 O O . ASN A 1 259 ? -2.603 2.546 -9.314 1.00 88.06 259 ASN A O 1
ATOM 1987 N N . VAL A 1 260 ? -1.922 3.034 -7.246 1.00 90.25 260 VAL A N 1
ATOM 1988 C CA . VAL A 1 260 ? -3.190 2.737 -6.585 1.00 90.25 260 VAL A CA 1
ATOM 1989 C C . VAL A 1 260 ? -3.909 4.028 -6.256 1.00 90.25 260 VAL A C 1
ATOM 1991 O O . VAL A 1 260 ? -3.435 4.855 -5.484 1.00 90.25 260 VAL A O 1
ATOM 1994 N N . THR A 1 261 ? -5.100 4.188 -6.824 1.00 91.00 261 THR A N 1
ATOM 1995 C CA . THR A 1 261 ? -6.017 5.252 -6.418 1.00 91.00 261 THR A CA 1
ATOM 1996 C C . THR A 1 261 ? -6.983 4.703 -5.383 1.00 91.00 261 THR A C 1
ATOM 1998 O O . THR A 1 261 ? -7.738 3.783 -5.692 1.00 91.00 261 THR A O 1
ATOM 2001 N N . VAL A 1 262 ? -7.000 5.286 -4.186 1.00 92.44 262 VAL A N 1
ATOM 2002 C CA . VAL A 1 262 ? -7.973 4.971 -3.133 1.00 92.44 262 VAL A CA 1
ATOM 2003 C C . VAL A 1 262 ? -8.916 6.150 -2.970 1.00 92.44 262 VAL A C 1
ATOM 2005 O O . VAL A 1 262 ? -8.487 7.276 -2.732 1.00 92.44 262 VAL A O 1
ATOM 2008 N N . SER A 1 263 ? -10.209 5.888 -3.113 1.00 92.06 263 SER A N 1
ATOM 2009 C CA . SER A 1 263 ? -11.285 6.827 -2.807 1.00 92.06 263 SER A CA 1
ATOM 2010 C C . SER A 1 263 ? -11.945 6.405 -1.504 1.00 92.06 263 SER A C 1
ATOM 2012 O O . SER A 1 263 ? -12.202 5.218 -1.292 1.00 92.06 263 SER A O 1
ATOM 2014 N N . TYR A 1 264 ? -12.232 7.376 -0.649 1.00 92.81 264 TYR A N 1
ATOM 2015 C CA . TYR A 1 264 ? -12.822 7.132 0.656 1.00 92.81 264 TYR A CA 1
ATOM 2016 C C . TYR A 1 264 ? -13.994 8.083 0.885 1.00 92.81 264 TYR A C 1
ATOM 2018 O O . TYR A 1 264 ? -13.831 9.301 0.867 1.00 92.81 264 TYR A O 1
ATOM 2026 N N . ASP A 1 265 ? -15.173 7.510 1.108 1.00 89.69 265 ASP A N 1
ATOM 2027 C CA . ASP A 1 265 ? -16.426 8.231 1.361 1.00 89.69 265 ASP A CA 1
ATOM 2028 C C . ASP A 1 265 ? -16.983 7.939 2.763 1.00 89.69 265 ASP A C 1
ATOM 2030 O O . ASP A 1 265 ? -18.188 7.907 3.004 1.00 89.69 265 ASP A O 1
ATOM 2034 N N . GLY A 1 266 ? -16.097 7.650 3.718 1.00 81.12 266 GLY A N 1
ATOM 2035 C CA . GLY A 1 266 ? -16.510 7.513 5.110 1.00 81.12 266 GLY A CA 1
ATOM 2036 C C . GLY A 1 266 ? -16.605 8.880 5.786 1.00 81.12 266 GLY A C 1
ATOM 2037 O O . GLY A 1 266 ? -15.888 9.816 5.440 1.00 81.12 266 GLY A O 1
ATOM 2038 N N . GLY A 1 267 ? -17.484 9.005 6.781 1.00 82.44 267 GLY A N 1
ATOM 2039 C CA . GLY A 1 267 ? -17.781 10.268 7.475 1.00 82.44 267 GLY A CA 1
ATOM 2040 C C . GLY A 1 267 ? -16.684 10.797 8.413 1.00 82.44 267 GLY A C 1
ATOM 2041 O O . GLY A 1 267 ? -17.008 11.438 9.406 1.00 82.44 267 GLY A O 1
ATOM 2042 N N . SER A 1 268 ? -15.407 10.492 8.163 1.00 89.31 268 SER A N 1
ATOM 2043 C CA . SER A 1 268 ? -14.269 10.877 9.016 1.00 89.31 268 SER A CA 1
ATOM 2044 C C . SER A 1 268 ? -12.981 11.043 8.194 1.00 89.31 268 SER A C 1
ATOM 2046 O O . SER A 1 268 ? -13.062 11.216 6.985 1.00 89.31 268 SER A O 1
ATOM 2048 N N . ILE A 1 269 ? -11.800 11.021 8.811 1.00 90.69 269 ILE A N 1
ATOM 2049 C CA . ILE A 1 269 ? -10.501 10.997 8.124 1.00 90.69 269 ILE A CA 1
ATOM 2050 C C . ILE A 1 269 ? -10.003 9.550 8.053 1.00 90.69 269 ILE A C 1
ATOM 2052 O O . ILE A 1 269 ? -10.090 8.808 9.029 1.00 90.69 269 ILE A O 1
ATOM 2056 N N . PHE A 1 270 ? -9.463 9.164 6.901 1.00 92.12 270 PHE A N 1
ATOM 2057 C CA . PHE A 1 270 ? -8.703 7.933 6.705 1.00 92.12 270 PHE A CA 1
ATOM 2058 C C . PHE A 1 270 ? -7.250 8.302 6.398 1.00 92.12 270 PHE A C 1
ATOM 2060 O O . PHE A 1 270 ? -7.005 9.119 5.514 1.00 92.12 270 PHE A O 1
ATOM 2067 N N . ILE A 1 271 ? -6.286 7.734 7.123 1.00 91.38 271 ILE A N 1
ATOM 2068 C CA . ILE A 1 271 ? -4.860 7.970 6.872 1.00 91.38 271 ILE A CA 1
ATOM 2069 C C . ILE A 1 271 ? -4.327 6.763 6.104 1.00 91.38 271 ILE A C 1
ATOM 2071 O O . ILE A 1 271 ? -4.089 5.699 6.673 1.00 91.38 271 ILE A O 1
ATOM 2075 N N . LEU A 1 272 ? -4.160 6.940 4.796 1.00 90.44 272 LEU A N 1
ATOM 2076 C CA . LEU A 1 272 ? -3.623 5.933 3.897 1.00 90.44 272 LEU A CA 1
ATOM 2077 C C . LEU A 1 272 ? -2.129 5.752 4.177 1.00 90.44 272 LEU A C 1
ATOM 2079 O O . LEU A 1 272 ? -1.329 6.658 3.937 1.00 90.44 272 LEU A O 1
ATOM 2083 N N . ASN A 1 273 ? -1.756 4.577 4.675 1.00 90.44 273 ASN A N 1
ATOM 2084 C CA . ASN A 1 273 ? -0.377 4.207 4.947 1.00 90.44 273 ASN A CA 1
ATOM 2085 C C . ASN A 1 273 ? 0.086 3.115 3.968 1.00 90.44 273 ASN A C 1
ATOM 2087 O O . ASN A 1 273 ? -0.420 1.991 4.037 1.00 90.44 273 ASN A O 1
ATOM 2091 N N . PRO A 1 274 ? 1.066 3.396 3.088 1.00 89.38 274 PRO A N 1
ATOM 2092 C CA . PRO A 1 274 ? 1.590 2.415 2.143 1.00 89.38 274 PRO A CA 1
ATOM 2093 C C . PRO A 1 274 ? 2.020 1.088 2.787 1.00 89.38 274 PRO A C 1
ATOM 2095 O O . PRO A 1 274 ? 1.799 0.035 2.200 1.00 89.38 274 PRO A O 1
ATOM 2098 N N . SER A 1 275 ? 2.564 1.104 4.012 1.00 88.88 275 SER A N 1
ATOM 2099 C CA . SER A 1 275 ? 3.065 -0.111 4.676 1.00 88.88 275 SER A CA 1
ATOM 2100 C C . SER A 1 275 ? 1.975 -1.099 5.107 1.00 88.88 275 SER A C 1
ATOM 2102 O O . SER A 1 275 ? 2.282 -2.246 5.425 1.00 88.88 275 SER A O 1
ATOM 2104 N N . GLN A 1 276 ? 0.711 -0.672 5.111 1.00 91.69 276 GLN A N 1
ATOM 2105 C CA . GLN A 1 276 ? -0.444 -1.512 5.437 1.00 91.69 276 GLN A CA 1
ATOM 2106 C C . GLN A 1 276 ? -1.023 -2.240 4.222 1.00 91.69 276 GLN A C 1
ATOM 2108 O O . GLN A 1 276 ? -1.940 -3.050 4.364 1.00 91.69 276 GLN A O 1
ATOM 2113 N N . PHE A 1 277 ? -0.483 -1.991 3.028 1.00 93.69 277 PHE A N 1
ATOM 2114 C CA . PHE A 1 277 ? -0.844 -2.762 1.852 1.00 93.69 277 PHE A CA 1
ATOM 2115 C C . PHE A 1 277 ? -0.113 -4.100 1.799 1.00 93.69 277 PHE A C 1
ATOM 2117 O O . PHE A 1 277 ? 1.109 -4.186 1.957 1.00 93.69 277 PHE A O 1
ATOM 2124 N N . VAL A 1 278 ? -0.880 -5.139 1.488 1.00 95.38 278 VAL A N 1
ATOM 2125 C CA . VAL A 1 278 ? -0.407 -6.503 1.280 1.00 95.38 278 VAL A CA 1
ATOM 2126 C C . VAL A 1 278 ? -0.872 -6.977 -0.091 1.00 95.38 278 VAL A C 1
ATOM 2128 O O . VAL A 1 278 ? -2.065 -7.008 -0.390 1.00 95.38 278 VAL A O 1
ATOM 2131 N N . LEU A 1 279 ? 0.077 -7.357 -0.938 1.00 94.94 279 LEU A N 1
ATOM 2132 C CA . LEU A 1 279 ? -0.190 -7.997 -2.215 1.00 94.94 279 LEU A CA 1
ATOM 2133 C C . LEU A 1 279 ? -0.344 -9.505 -2.011 1.00 94.94 279 LEU A C 1
ATOM 2135 O O . LEU A 1 279 ? 0.591 -10.190 -1.594 1.00 94.94 279 LEU A O 1
ATOM 2139 N N . ILE A 1 280 ? -1.519 -10.019 -2.356 1.00 95.69 280 ILE A N 1
ATOM 2140 C CA . ILE A 1 280 ? -1.838 -11.442 -2.373 1.00 95.69 280 ILE A CA 1
ATOM 2141 C C . ILE A 1 280 ? -1.565 -11.988 -3.773 1.00 95.69 280 ILE A C 1
ATOM 2143 O O . ILE A 1 280 ? -2.078 -11.484 -4.779 1.00 95.69 280 ILE A O 1
ATOM 2147 N N . THR A 1 281 ? -0.770 -13.049 -3.834 1.00 94.19 281 THR A N 1
ATOM 2148 C CA . THR A 1 281 ? -0.394 -13.739 -5.071 1.00 94.19 281 THR A CA 1
ATOM 2149 C C . THR A 1 281 ? -0.698 -15.234 -4.962 1.00 94.19 281 THR A C 1
ATOM 2151 O O . THR A 1 281 ? -1.044 -15.736 -3.895 1.00 94.19 281 THR A O 1
ATOM 2154 N N . ASN A 1 282 ? -0.525 -15.985 -6.050 1.00 93.56 282 ASN A N 1
ATOM 2155 C CA . ASN A 1 282 ? -0.568 -17.453 -6.007 1.00 93.56 282 ASN A CA 1
ATOM 2156 C C . ASN A 1 282 ? 0.600 -18.099 -5.228 1.00 93.56 282 ASN A C 1
ATOM 2158 O O . ASN A 1 282 ? 0.542 -19.300 -4.972 1.00 93.56 282 ASN A O 1
ATOM 2162 N N . SER A 1 283 ? 1.646 -17.340 -4.891 1.00 93.12 283 SER A N 1
ATOM 2163 C CA . SER A 1 283 ? 2.854 -17.836 -4.213 1.00 93.12 283 SER A CA 1
ATOM 2164 C C . SER A 1 283 ? 2.928 -17.438 -2.735 1.00 93.12 283 SER A C 1
ATOM 2166 O O . SER A 1 283 ? 3.717 -18.014 -1.990 1.00 93.12 283 SER A O 1
ATOM 2168 N N . GLY A 1 284 ? 2.126 -16.463 -2.298 1.00 94.81 284 GLY A N 1
ATOM 2169 C CA . GLY A 1 284 ? 2.151 -15.938 -0.934 1.00 94.81 284 GLY A CA 1
ATOM 2170 C C . GLY A 1 284 ? 1.673 -14.489 -0.824 1.00 94.81 284 GLY A C 1
ATOM 2171 O O . GLY A 1 284 ? 1.151 -13.915 -1.787 1.00 94.81 284 GLY A O 1
ATOM 2172 N N . ASN A 1 285 ? 1.890 -13.914 0.361 1.00 95.88 285 ASN A N 1
ATOM 2173 C CA . ASN A 1 285 ? 1.476 -12.564 0.740 1.00 95.88 285 ASN A CA 1
ATOM 2174 C C . ASN A 1 285 ? 2.715 -11.687 0.946 1.00 95.88 285 ASN A C 1
ATOM 2176 O O . ASN A 1 285 ? 3.619 -12.071 1.690 1.00 95.88 285 ASN A O 1
ATOM 2180 N N . TYR A 1 286 ? 2.744 -10.509 0.326 1.00 94.69 286 TYR A N 1
ATOM 2181 C CA . TYR A 1 286 ? 3.917 -9.635 0.312 1.00 94.69 286 TYR A CA 1
ATOM 2182 C C . TYR A 1 286 ? 3.529 -8.212 0.707 1.00 94.69 286 TYR A C 1
ATOM 2184 O O . TYR A 1 286 ? 2.643 -7.619 0.100 1.00 94.69 286 TYR A O 1
ATOM 2192 N N . SER A 1 287 ? 4.186 -7.651 1.719 1.00 93.19 287 SER A N 1
ATOM 2193 C CA . SER A 1 287 ? 3.955 -6.267 2.148 1.00 93.19 287 SER A CA 1
ATOM 2194 C C . SER A 1 287 ? 4.626 -5.270 1.206 1.00 93.19 287 SER A C 1
ATOM 2196 O O . SER A 1 287 ? 5.687 -5.558 0.641 1.00 93.19 287 SER A O 1
ATOM 2198 N N . ALA A 1 288 ? 4.026 -4.088 1.062 1.00 91.50 288 ALA A N 1
ATOM 2199 C CA . ALA A 1 288 ? 4.639 -2.995 0.317 1.00 91.50 288 ALA A CA 1
ATOM 2200 C C . ALA A 1 288 ? 5.966 -2.568 0.969 1.00 91.50 288 ALA A C 1
ATOM 2202 O O . ALA A 1 288 ? 6.106 -2.568 2.194 1.00 91.50 288 ALA A O 1
ATOM 2203 N N . GLN A 1 289 ? 6.945 -2.201 0.146 1.00 87.50 289 GLN A N 1
ATOM 2204 C CA . GLN A 1 289 ? 8.289 -1.819 0.564 1.00 87.50 289 GLN A CA 1
ATOM 2205 C C . GLN A 1 289 ? 8.624 -0.402 0.111 1.00 87.50 289 GLN A C 1
ATOM 2207 O O . GLN A 1 289 ? 8.269 0.022 -0.988 1.00 87.50 289 GLN A O 1
ATOM 2212 N N . THR A 1 290 ? 9.399 0.299 0.935 1.00 82.81 290 THR A N 1
ATOM 2213 C CA . THR A 1 290 ? 10.000 1.579 0.564 1.00 82.81 290 THR A CA 1
ATOM 2214 C C . THR A 1 290 ? 11.284 1.314 -0.215 1.00 82.81 290 THR A C 1
ATOM 2216 O O . THR A 1 290 ? 12.364 1.210 0.363 1.00 82.81 290 THR A O 1
ATOM 2219 N N . VAL A 1 291 ? 11.158 1.174 -1.533 1.00 79.38 291 VAL A N 1
ATOM 2220 C CA . VAL A 1 291 ? 12.287 1.014 -2.460 1.00 79.38 291 VAL A CA 1
ATOM 2221 C C . VAL A 1 291 ? 12.249 2.149 -3.473 1.00 79.38 291 VAL A C 1
ATOM 2223 O O . VAL A 1 291 ? 11.181 2.557 -3.923 1.00 79.38 291 VAL A O 1
ATOM 2226 N N . TYR A 1 292 ? 13.416 2.684 -3.823 1.00 76.75 292 TYR A N 1
ATOM 2227 C CA . TYR A 1 292 ? 13.528 3.639 -4.917 1.00 76.75 292 TYR A CA 1
ATOM 2228 C C . TYR A 1 292 ? 13.727 2.868 -6.221 1.00 76.75 292 TYR A C 1
ATOM 2230 O O . TYR A 1 292 ? 14.825 2.386 -6.493 1.00 76.75 292 TYR A O 1
ATOM 2238 N N . LEU A 1 293 ? 12.659 2.742 -7.007 1.00 76.94 293 LEU A N 1
ATOM 2239 C CA . LEU A 1 293 ? 12.751 2.238 -8.372 1.00 76.94 293 LEU A CA 1
ATOM 2240 C C . LEU A 1 293 ? 12.966 3.427 -9.324 1.00 76.94 293 LEU A C 1
ATOM 2242 O O . LEU A 1 293 ? 12.175 4.374 -9.301 1.00 76.94 293 LEU A O 1
ATOM 2246 N N . PRO A 1 294 ? 14.022 3.424 -10.151 1.00 69.94 294 PRO A N 1
ATOM 2247 C CA . PRO A 1 294 ? 14.257 4.477 -11.136 1.00 69.94 294 PRO A CA 1
ATOM 2248 C C . PRO A 1 294 ? 13.050 4.700 -12.060 1.00 69.94 294 PRO A C 1
ATOM 2250 O O . PRO A 1 294 ? 12.430 3.745 -12.520 1.00 69.94 294 PRO A O 1
ATOM 2253 N N . GLY A 1 295 ? 12.708 5.962 -12.333 1.00 68.06 295 GLY A N 1
ATOM 2254 C CA . GLY A 1 295 ? 11.552 6.329 -13.170 1.00 68.06 295 GLY A CA 1
ATOM 2255 C C . GLY A 1 295 ? 10.182 6.131 -12.505 1.00 68.06 295 GLY A C 1
ATOM 2256 O O . GLY A 1 295 ? 9.179 6.625 -13.013 1.00 68.06 295 GLY A O 1
ATOM 2257 N N . VAL A 1 296 ? 10.129 5.483 -11.340 1.00 75.62 296 VAL A N 1
ATOM 2258 C CA . VAL A 1 296 ? 8.907 5.269 -10.566 1.00 75.62 296 VAL A CA 1
ATOM 2259 C C . VAL A 1 296 ? 8.871 6.274 -9.405 1.00 75.62 296 VAL A C 1
ATOM 2261 O O . VAL A 1 296 ? 9.845 6.383 -8.655 1.00 75.62 296 VAL A O 1
ATOM 2264 N N . PRO A 1 297 ? 7.775 7.036 -9.219 1.00 71.38 297 PRO A N 1
ATOM 2265 C CA . PRO A 1 297 ? 7.632 7.925 -8.070 1.00 71.38 297 PRO A CA 1
ATOM 2266 C C . PRO A 1 297 ? 7.815 7.159 -6.756 1.00 71.38 297 PRO A C 1
ATOM 2268 O O . PRO A 1 297 ? 7.233 6.092 -6.561 1.00 71.38 297 PRO A O 1
ATOM 2271 N N . SER A 1 298 ? 8.623 7.693 -5.838 1.00 66.62 298 SER A N 1
ATOM 2272 C CA . SER A 1 298 ? 8.854 7.033 -4.555 1.00 66.62 298 SER A CA 1
ATOM 2273 C C . SER A 1 298 ? 7.596 7.058 -3.685 1.00 66.62 298 SER A C 1
ATOM 2275 O O . SER A 1 298 ? 7.027 8.115 -3.405 1.00 66.62 298 SER A O 1
ATOM 2277 N N . SER A 1 299 ? 7.204 5.887 -3.184 1.00 65.94 299 SER A N 1
ATOM 2278 C CA . SER A 1 299 ? 6.187 5.770 -2.141 1.00 65.94 299 SER A CA 1
ATOM 2279 C C . SER A 1 299 ? 6.795 6.246 -0.827 1.00 65.94 299 SER A C 1
ATOM 2281 O O . SER A 1 299 ? 7.681 5.580 -0.286 1.00 65.94 299 SER A O 1
ATOM 2283 N N . SER A 1 300 ? 6.421 7.416 -0.313 1.00 56.66 300 SER A N 1
ATOM 2284 C CA . SER A 1 300 ? 7.099 7.894 0.904 1.00 56.66 300 SER A CA 1
ATOM 2285 C C . SER A 1 300 ? 6.264 8.695 1.882 1.00 56.66 300 SER A C 1
ATOM 2287 O O . SER A 1 300 ? 6.811 9.116 2.902 1.00 56.66 300 SER A O 1
ATOM 2289 N N . LYS A 1 301 ? 4.961 8.895 1.651 1.00 71.25 301 LYS A N 1
ATOM 2290 C CA . LYS A 1 301 ? 4.151 9.670 2.595 1.00 71.25 301 LYS A CA 1
ATOM 2291 C C . LYS A 1 301 ? 2.840 8.982 2.925 1.00 71.25 301 LYS A C 1
ATOM 2293 O O . LYS A 1 301 ? 2.165 8.439 2.063 1.00 71.25 301 LYS A O 1
ATOM 2298 N N . THR A 1 302 ? 2.506 9.014 4.209 1.00 83.50 302 THR A N 1
ATOM 2299 C CA . THR A 1 302 ? 1.138 8.802 4.661 1.00 83.50 302 THR A CA 1
ATOM 2300 C C . THR A 1 302 ? 0.279 9.942 4.124 1.00 83.50 302 THR A C 1
ATOM 2302 O O . THR A 1 302 ? 0.678 11.109 4.180 1.00 83.50 302 THR A O 1
ATOM 2305 N N . VAL A 1 303 ? -0.895 9.612 3.588 1.00 86.25 303 VAL A N 1
ATOM 2306 C CA . VAL A 1 303 ? -1.817 10.602 3.021 1.00 86.25 303 VAL A CA 1
ATOM 2307 C C . VAL A 1 303 ? -3.129 10.574 3.778 1.00 86.25 303 VAL A C 1
ATOM 2309 O O . VAL A 1 303 ? -3.804 9.550 3.842 1.00 86.25 303 VAL A O 1
ATOM 2312 N N . SER A 1 304 ? -3.515 11.720 4.329 1.00 89.25 304 SER A N 1
ATOM 2313 C CA . SER A 1 304 ? -4.829 11.893 4.941 1.00 89.25 304 SER A CA 1
ATOM 2314 C C . SER A 1 304 ? -5.877 12.147 3.861 1.00 89.25 304 SER A C 1
ATOM 2316 O O . SER A 1 304 ? -5.812 13.142 3.141 1.00 89.25 304 SER A O 1
ATOM 2318 N N . ILE A 1 305 ? -6.863 11.262 3.772 1.00 88.88 305 ILE A N 1
ATOM 2319 C CA . ILE A 1 305 ? -8.028 11.380 2.900 1.00 88.88 305 ILE A CA 1
ATOM 2320 C C . ILE A 1 305 ? -9.208 11.836 3.762 1.00 88.88 305 ILE A C 1
ATOM 2322 O O . ILE A 1 305 ? -9.654 11.119 4.660 1.00 88.88 305 ILE A O 1
ATOM 2326 N N . THR A 1 306 ? -9.705 13.049 3.517 1.00 85.44 306 THR A N 1
ATOM 2327 C CA . THR A 1 306 ? -10.951 13.536 4.129 1.00 85.44 306 THR A CA 1
ATOM 2328 C C . THR A 1 306 ? -12.161 12.839 3.502 1.00 85.44 306 THR A C 1
ATOM 2330 O O . THR A 1 306 ? -12.055 12.287 2.407 1.00 85.44 306 THR A O 1
ATOM 2333 N N . SER A 1 307 ? -13.321 12.878 4.163 1.00 76.25 307 SER A N 1
ATOM 2334 C CA . SER A 1 307 ? -14.571 12.303 3.643 1.00 76.25 307 SER A CA 1
ATOM 2335 C C . SER A 1 307 ? -14.842 12.748 2.200 1.00 76.25 307 SER A C 1
ATOM 2337 O O . SER A 1 307 ? -14.779 13.948 1.921 1.00 76.25 307 SER A O 1
ATOM 2339 N N . SER A 1 308 ? -15.152 11.803 1.308 1.00 80.56 308 SER A N 1
ATOM 2340 C CA . SER A 1 308 ? -15.339 11.957 -0.150 1.00 80.56 308 SER A CA 1
ATOM 2341 C C . SER A 1 308 ? -14.071 12.287 -0.966 1.00 80.56 308 SER A C 1
ATOM 2343 O O . SER A 1 308 ? -14.145 12.663 -2.138 1.00 80.56 308 SER A O 1
ATOM 2345 N N . GLY A 1 309 ? -12.887 12.130 -0.366 1.00 88.56 309 GLY A N 1
ATOM 2346 C CA . GLY A 1 309 ? -11.592 12.391 -0.993 1.00 88.56 309 GLY A CA 1
ATOM 2347 C C . GLY A 1 309 ? -11.005 11.205 -1.767 1.00 88.56 309 GLY A C 1
ATOM 2348 O O . GLY A 1 309 ? -11.490 10.071 -1.706 1.00 88.56 309 GLY A O 1
ATOM 2349 N N . LYS A 1 310 ? -9.909 11.475 -2.488 1.00 92.12 310 LYS A N 1
ATOM 2350 C CA . LYS A 1 310 ? -9.102 10.469 -3.192 1.00 92.12 310 LYS A CA 1
ATOM 2351 C C . LYS A 1 310 ? -7.616 10.721 -2.973 1.00 92.12 310 LYS A C 1
ATOM 2353 O O . LYS A 1 310 ? -7.193 11.874 -2.963 1.00 92.12 310 LYS A O 1
ATOM 2358 N N . ALA A 1 311 ? -6.838 9.652 -2.870 1.00 90.06 311 ALA A N 1
ATOM 2359 C CA . ALA A 1 311 ? -5.382 9.692 -2.904 1.00 90.06 311 ALA A CA 1
ATOM 2360 C C . ALA A 1 311 ? -4.860 8.731 -3.968 1.00 90.06 311 ALA A C 1
ATOM 2362 O O . ALA A 1 311 ? -5.485 7.709 -4.257 1.00 90.06 311 ALA A O 1
ATOM 2363 N N . VAL A 1 312 ? -3.719 9.083 -4.545 1.00 88.19 312 VAL A N 1
ATOM 2364 C CA . VAL A 1 312 ? -3.003 8.275 -5.525 1.00 88.19 312 VAL A CA 1
ATOM 2365 C C . VAL A 1 312 ? -1.648 7.967 -4.921 1.00 88.19 312 VAL A C 1
ATOM 2367 O O . VAL A 1 312 ? -0.911 8.891 -4.592 1.00 88.19 312 VAL A O 1
ATOM 2370 N N . GLU A 1 313 ? -1.345 6.686 -4.766 1.00 88.50 313 GLU A N 1
ATOM 2371 C CA . GLU A 1 313 ? -0.092 6.224 -4.189 1.00 88.50 313 GLU A CA 1
ATOM 2372 C C . GLU A 1 313 ? 0.570 5.191 -5.079 1.00 88.50 313 GLU A C 1
ATOM 2374 O O . GLU A 1 313 ? -0.082 4.320 -5.651 1.00 88.50 313 GLU A O 1
ATOM 2379 N N . THR A 1 314 ? 1.893 5.267 -5.163 1.00 88.44 314 THR A N 1
ATOM 2380 C CA . THR A 1 314 ? 2.677 4.208 -5.793 1.00 88.44 314 THR A CA 1
ATOM 2381 C C . THR A 1 314 ? 3.029 3.179 -4.728 1.00 88.44 314 THR A C 1
ATOM 2383 O O . THR A 1 314 ? 3.460 3.553 -3.647 1.00 88.44 314 THR A O 1
ATOM 2386 N N . LEU A 1 315 ? 2.827 1.892 -4.990 1.00 91.00 315 LEU A N 1
ATOM 2387 C CA . LEU A 1 315 ? 3.128 0.805 -4.058 1.00 91.00 315 LEU A CA 1
ATOM 2388 C C . LEU A 1 315 ? 4.081 -0.175 -4.722 1.00 91.00 315 LEU A C 1
ATOM 2390 O O . LEU A 1 315 ? 3.801 -0.635 -5.824 1.00 91.00 315 LEU A O 1
ATOM 2394 N N . ILE A 1 316 ? 5.176 -0.519 -4.050 1.00 90.88 316 ILE A N 1
ATOM 2395 C CA . ILE A 1 316 ? 6.203 -1.410 -4.592 1.00 90.88 316 ILE A CA 1
ATOM 2396 C C . ILE A 1 316 ? 6.245 -2.687 -3.760 1.00 90.88 316 ILE A C 1
ATOM 2398 O O . ILE A 1 316 ? 6.369 -2.632 -2.540 1.00 90.88 316 ILE A O 1
ATOM 2402 N N . PHE A 1 317 ? 6.173 -3.843 -4.412 1.00 91.94 317 PHE A N 1
ATOM 2403 C CA . PHE A 1 317 ? 6.201 -5.155 -3.769 1.00 91.94 317 PHE A CA 1
ATOM 2404 C C . PHE A 1 317 ? 7.348 -5.981 -4.322 1.00 91.94 317 PHE A C 1
ATOM 2406 O O . PHE A 1 317 ? 7.473 -6.128 -5.533 1.00 91.94 317 PHE A O 1
ATOM 2413 N N . LYS A 1 318 ? 8.151 -6.565 -3.437 1.00 92.25 318 LYS A N 1
ATOM 2414 C CA . LYS A 1 318 ? 9.147 -7.567 -3.809 1.00 92.25 318 LYS A CA 1
ATOM 2415 C C . LYS A 1 318 ? 8.503 -8.949 -3.752 1.00 92.25 318 LYS A C 1
ATOM 2417 O O . LYS A 1 318 ? 8.053 -9.350 -2.679 1.00 92.25 318 LYS A O 1
ATOM 2422 N N . VAL A 1 319 ? 8.442 -9.641 -4.885 1.00 92.25 319 VAL A N 1
ATOM 2423 C CA . VAL A 1 319 ? 7.800 -10.957 -5.017 1.00 92.25 319 VAL A CA 1
ATOM 2424 C C . VAL A 1 319 ? 8.621 -11.895 -5.910 1.00 92.25 319 VAL A C 1
ATOM 2426 O O . VAL A 1 319 ? 9.268 -11.418 -6.845 1.00 92.25 319 VAL A O 1
ATOM 2429 N N . PRO A 1 320 ? 8.525 -13.226 -5.745 1.00 92.69 320 PRO A N 1
ATOM 2430 C CA . PRO A 1 320 ? 9.136 -14.181 -6.661 1.00 92.69 320 PRO A CA 1
ATOM 2431 C C . PRO A 1 320 ? 8.670 -13.962 -8.101 1.00 92.69 320 PRO A C 1
ATOM 2433 O O . PRO A 1 320 ? 7.483 -13.719 -8.322 1.00 92.69 320 PRO A O 1
ATOM 2436 N N . THR A 1 321 ? 9.551 -14.137 -9.088 1.00 87.88 321 THR A N 1
ATOM 2437 C CA . THR A 1 321 ? 9.256 -13.904 -10.522 1.00 87.88 321 THR A CA 1
ATOM 2438 C C . THR A 1 321 ? 8.123 -14.768 -11.088 1.00 87.88 321 THR A C 1
ATOM 2440 O O . THR A 1 321 ? 7.557 -14.457 -12.133 1.00 87.88 321 THR A O 1
ATOM 2443 N N . THR A 1 322 ? 7.779 -15.863 -10.410 1.00 88.25 322 THR A N 1
ATOM 2444 C CA . THR A 1 322 ? 6.675 -16.769 -10.767 1.00 88.25 322 THR A CA 1
ATOM 2445 C C . THR A 1 322 ? 5.327 -16.350 -10.173 1.00 88.25 322 THR A C 1
ATOM 2447 O O . THR A 1 322 ? 4.296 -16.951 -10.498 1.00 88.25 322 THR A O 1
ATOM 2450 N N . SER A 1 323 ? 5.321 -15.332 -9.309 1.00 89.69 323 SER A N 1
ATOM 2451 C CA . SER A 1 323 ? 4.133 -14.850 -8.615 1.00 89.69 323 SER A CA 1
ATOM 2452 C C . SER A 1 323 ? 3.199 -14.119 -9.569 1.00 89.69 323 SER A C 1
ATOM 2454 O O . SER A 1 323 ? 3.587 -13.215 -10.304 1.00 89.69 323 SER A O 1
ATOM 2456 N N . LYS A 1 324 ? 1.929 -14.502 -9.526 1.00 88.69 324 LYS A N 1
ATOM 2457 C CA . LYS A 1 324 ? 0.825 -13.875 -10.241 1.00 88.69 324 LYS A CA 1
ATOM 2458 C C . LYS A 1 324 ? -0.005 -13.077 -9.239 1.00 88.69 324 LYS A C 1
ATOM 2460 O O . LYS A 1 324 ? -0.563 -13.687 -8.322 1.00 88.69 324 LYS A O 1
ATOM 2465 N N . PRO A 1 325 ? -0.094 -11.748 -9.398 1.00 91.38 325 PRO A N 1
ATOM 2466 C CA . PRO A 1 325 ? -0.963 -10.905 -8.588 1.00 91.38 325 PRO A CA 1
ATOM 2467 C C . PRO A 1 325 ? -2.416 -11.364 -8.660 1.00 91.38 325 PRO A C 1
ATOM 2469 O O . PRO A 1 325 ? -2.928 -11.636 -9.747 1.00 91.38 325 PRO A O 1
ATOM 2472 N N . LEU A 1 326 ? -3.074 -11.437 -7.505 1.00 92.00 326 LEU A N 1
ATOM 2473 C CA . LEU A 1 326 ? -4.493 -11.767 -7.403 1.00 92.00 326 LEU A CA 1
ATOM 2474 C C . LEU A 1 326 ? -5.260 -10.574 -6.838 1.00 92.00 326 LEU A C 1
ATOM 2476 O O . LEU A 1 326 ? -6.162 -10.039 -7.478 1.00 92.00 326 LEU A O 1
ATOM 2480 N N . VAL A 1 327 ? -4.884 -10.138 -5.638 1.00 93.75 327 VAL A N 1
ATOM 2481 C CA . VAL A 1 327 ? -5.623 -9.134 -4.872 1.00 93.75 327 VAL A CA 1
ATOM 2482 C C . VAL A 1 327 ? -4.639 -8.248 -4.130 1.00 93.75 327 VAL A C 1
ATOM 2484 O O . VAL A 1 327 ? -3.610 -8.713 -3.654 1.00 93.75 327 VAL A O 1
ATOM 2487 N N . LEU A 1 328 ? -4.970 -6.971 -4.022 1.00 94.31 328 LEU A N 1
ATOM 2488 C CA . LEU A 1 328 ? -4.301 -6.036 -3.139 1.00 94.31 328 LEU A CA 1
ATOM 2489 C C . LEU A 1 328 ? -5.210 -5.775 -1.937 1.00 94.31 328 LEU A C 1
ATOM 2491 O O . LEU A 1 328 ? -6.344 -5.331 -2.115 1.00 94.31 328 LEU A O 1
ATOM 2495 N N . GLU A 1 329 ? -4.729 -6.053 -0.732 1.00 95.38 329 GLU A N 1
ATOM 2496 C CA . GLU A 1 329 ? -5.464 -5.854 0.517 1.00 95.38 329 GLU A CA 1
ATOM 2497 C C . GLU A 1 329 ? -4.866 -4.697 1.311 1.00 95.38 329 GLU A C 1
ATOM 2499 O O . GLU A 1 329 ? -3.649 -4.521 1.348 1.00 95.38 329 GLU A O 1
ATOM 2504 N N . TYR A 1 330 ? -5.726 -3.915 1.961 1.00 93.69 330 TYR A N 1
ATOM 2505 C CA . TYR A 1 330 ? -5.311 -2.970 2.990 1.00 93.69 330 TYR A CA 1
ATOM 2506 C C . TYR A 1 330 ? -5.641 -3.558 4.354 1.00 93.69 330 TYR A C 1
ATOM 2508 O O . TYR A 1 330 ? -6.814 -3.787 4.667 1.00 93.69 330 TYR A O 1
ATOM 2516 N N . VAL A 1 331 ? -4.609 -3.822 5.147 1.00 91.12 331 VAL A N 1
ATOM 2517 C CA . VAL A 1 331 ? -4.713 -4.557 6.405 1.00 91.12 331 VAL A CA 1
ATOM 2518 C C . VAL A 1 331 ? -4.364 -3.625 7.562 1.00 91.12 331 VAL A C 1
ATOM 2520 O O . VAL A 1 331 ? -3.323 -2.968 7.566 1.00 91.12 331 VAL A O 1
ATOM 2523 N N . SER A 1 332 ? -5.248 -3.543 8.551 1.00 83.56 332 SER A N 1
ATOM 2524 C CA . SER A 1 332 ? -5.004 -2.802 9.790 1.00 83.56 332 SER A CA 1
ATOM 2525 C C . SER A 1 332 ? -3.794 -3.364 10.548 1.00 83.56 332 SER A C 1
ATOM 2527 O O . SER A 1 332 ? -3.321 -4.473 10.293 1.00 83.56 332 SER A O 1
ATOM 2529 N N . HIS A 1 333 ? -3.299 -2.619 11.539 1.00 80.25 333 HIS A N 1
ATOM 2530 C CA . HIS A 1 333 ? -2.178 -3.084 12.358 1.00 80.25 333 HIS A CA 1
ATOM 2531 C C . HIS A 1 333 ? -2.512 -4.369 13.141 1.00 80.25 333 HIS A C 1
ATOM 2533 O O . HIS A 1 333 ? -1.648 -5.227 13.309 1.00 80.25 333 HIS A O 1
ATOM 2539 N N . ASN A 1 334 ? -3.777 -4.549 13.541 1.00 79.12 334 ASN A N 1
ATOM 2540 C CA . ASN A 1 334 ? -4.269 -5.764 14.195 1.00 79.12 334 ASN A CA 1
ATOM 2541 C C . ASN 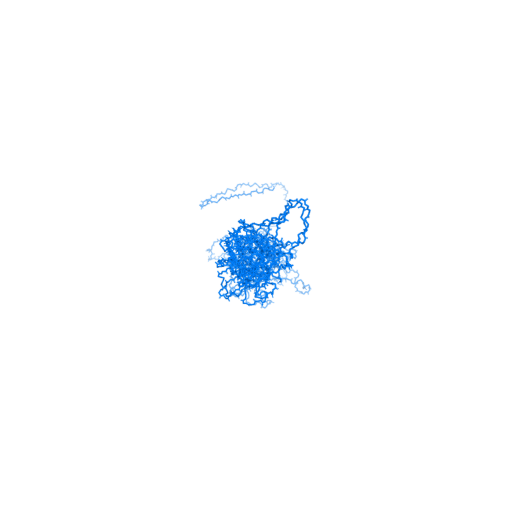A 1 334 ? -4.626 -6.925 13.229 1.00 79.12 334 ASN A C 1
ATOM 2543 O O . ASN A 1 334 ? -5.138 -7.951 13.678 1.00 79.12 334 ASN A O 1
ATOM 2547 N N . GLY A 1 335 ? -4.355 -6.799 11.922 1.00 84.25 335 GLY A N 1
ATOM 2548 C CA . GLY A 1 335 ? -4.539 -7.875 10.937 1.00 84.25 335 GLY A CA 1
ATOM 2549 C C . GLY A 1 335 ? -5.933 -7.966 10.299 1.00 84.25 335 GLY A C 1
ATOM 2550 O O . GLY A 1 335 ? -6.199 -8.904 9.547 1.00 84.25 335 GLY A O 1
ATOM 2551 N N . GLN A 1 336 ? -6.835 -7.022 10.572 1.00 85.00 336 GLN A N 1
ATOM 2552 C CA . GLN A 1 336 ? -8.154 -6.961 9.940 1.00 85.00 336 GLN A CA 1
ATOM 2553 C C . GLN A 1 336 ? -8.068 -6.364 8.531 1.00 85.00 336 GLN A C 1
ATOM 2555 O O . GLN A 1 336 ? -7.444 -5.330 8.300 1.00 85.00 336 GLN A O 1
ATOM 2560 N N . ILE A 1 337 ? -8.750 -6.992 7.575 1.00 90.50 337 ILE A N 1
ATOM 2561 C CA . ILE A 1 337 ? -8.810 -6.503 6.195 1.00 90.50 337 ILE A CA 1
ATOM 2562 C C . ILE A 1 337 ? -9.848 -5.381 6.115 1.00 90.50 337 ILE A C 1
ATOM 2564 O O . ILE A 1 337 ? -11.040 -5.622 6.312 1.00 90.50 337 ILE A O 1
ATOM 2568 N N . ALA A 1 338 ? -9.407 -4.168 5.786 1.00 89.69 338 ALA A N 1
ATOM 2569 C CA . ALA A 1 338 ? -10.287 -3.018 5.612 1.00 89.69 338 ALA A CA 1
ATOM 2570 C C . ALA A 1 338 ? -10.992 -3.042 4.253 1.00 89.69 338 ALA A C 1
ATOM 2572 O O . ALA A 1 338 ? -12.207 -2.880 4.172 1.00 89.69 338 ALA A O 1
ATOM 2573 N N . PHE A 1 339 ? -10.236 -3.261 3.179 1.00 91.94 339 PHE A N 1
ATOM 2574 C CA . PHE A 1 339 ? -10.751 -3.357 1.816 1.00 91.94 339 PHE A CA 1
ATOM 2575 C C . PHE A 1 339 ? -9.776 -4.122 0.921 1.00 91.94 339 PHE A C 1
ATOM 2577 O O . PHE A 1 339 ? -8.618 -4.352 1.277 1.00 91.94 339 PHE A O 1
ATOM 2584 N N . ARG A 1 340 ? -10.271 -4.526 -0.251 1.00 94.19 340 ARG A N 1
ATOM 2585 C CA . ARG A 1 340 ? -9.517 -5.297 -1.236 1.00 94.19 340 ARG A CA 1
ATOM 2586 C C . ARG A 1 340 ? -9.789 -4.799 -2.650 1.00 94.19 340 ARG A C 1
ATOM 2588 O O . ARG A 1 340 ? -10.931 -4.479 -2.980 1.00 94.19 340 ARG A O 1
ATOM 2595 N N . PHE A 1 341 ? -8.765 -4.797 -3.491 1.00 89.62 341 PHE A N 1
ATOM 2596 C CA . PHE A 1 341 ? -8.865 -4.473 -4.911 1.00 89.62 341 PHE A CA 1
ATOM 2597 C C . PHE A 1 341 ? -8.332 -5.623 -5.752 1.00 89.62 341 PHE A C 1
ATOM 2599 O O . PHE A 1 341 ? -7.430 -6.345 -5.331 1.00 89.62 341 PHE A O 1
ATOM 2606 N N . ASN A 1 342 ? -8.864 -5.786 -6.962 1.00 89.31 342 ASN A N 1
ATOM 2607 C CA . ASN A 1 342 ? -8.256 -6.703 -7.914 1.00 89.31 342 ASN A CA 1
ATOM 2608 C C . ASN A 1 342 ? -6.875 -6.160 -8.311 1.00 89.31 342 ASN A C 1
ATOM 2610 O O . ASN A 1 342 ? -6.775 -5.016 -8.753 1.00 89.31 342 ASN A O 1
ATOM 2614 N N . ALA A 1 343 ? -5.832 -6.970 -8.134 1.00 87.19 343 ALA A N 1
ATOM 2615 C CA . ALA A 1 343 ? -4.470 -6.615 -8.533 1.00 87.19 343 ALA A CA 1
ATOM 2616 C C . ALA A 1 343 ? -4.110 -7.165 -9.920 1.00 87.19 343 ALA A C 1
ATOM 2618 O O . ALA A 1 343 ? -3.045 -6.851 -10.448 1.00 87.19 343 ALA A O 1
ATOM 2619 N N . TYR A 1 344 ? -4.981 -7.988 -10.518 1.00 81.88 344 TYR A N 1
ATOM 2620 C CA . TYR A 1 344 ? -4.770 -8.540 -11.848 1.00 81.88 344 TYR A CA 1
ATOM 2621 C C . TYR A 1 344 ? -4.927 -7.446 -12.910 1.00 81.88 344 TYR A C 1
ATOM 2623 O O . TYR A 1 344 ? -6.015 -7.190 -13.426 1.00 81.88 344 TYR A O 1
ATOM 2631 N N . THR A 1 345 ? -3.813 -6.798 -13.224 1.00 75.19 345 THR A N 1
ATOM 2632 C CA . THR A 1 345 ? -3.678 -5.827 -14.307 1.00 75.19 345 THR A CA 1
ATOM 2633 C C . THR A 1 345 ? -2.536 -6.254 -15.225 1.00 75.19 345 THR A C 1
ATOM 2635 O O . THR A 1 345 ? -1.577 -6.898 -14.793 1.00 75.19 345 THR A O 1
ATOM 2638 N N . SER A 1 346 ? -2.649 -5.954 -16.517 1.00 74.62 346 SER A N 1
ATOM 2639 C CA . SER A 1 346 ? -1.582 -6.236 -17.478 1.00 74.62 346 SER A CA 1
ATOM 2640 C C . SER A 1 346 ? -0.358 -5.375 -17.172 1.00 74.62 346 SER A C 1
ATOM 2642 O O . SER A 1 346 ? -0.504 -4.175 -16.945 1.00 74.62 346 SER A O 1
ATOM 2644 N N . VAL A 1 347 ? 0.839 -5.968 -17.224 1.00 74.06 347 VAL A N 1
ATOM 2645 C CA . VAL A 1 347 ? 2.105 -5.220 -17.174 1.00 74.06 347 VAL A CA 1
ATOM 2646 C C . VAL A 1 347 ? 2.114 -4.219 -18.323 1.00 74.06 347 VAL A C 1
ATOM 2648 O O . VAL A 1 347 ? 2.086 -4.601 -19.494 1.00 74.06 347 VAL A O 1
ATOM 2651 N N . THR A 1 348 ? 2.106 -2.939 -17.983 1.00 77.62 348 THR A N 1
ATOM 2652 C CA . THR A 1 348 ? 2.091 -1.844 -18.958 1.00 77.62 348 THR A CA 1
ATOM 2653 C C . THR A 1 348 ? 3.503 -1.414 -19.318 1.00 77.62 348 THR A C 1
ATOM 2655 O O . THR A 1 348 ? 3.729 -0.989 -20.447 1.00 77.62 348 THR A O 1
ATOM 2658 N N . GLU A 1 349 ? 4.447 -1.561 -18.387 1.00 80.56 349 GLU A N 1
ATOM 2659 C CA . GLU A 1 349 ? 5.824 -1.094 -18.533 1.00 80.56 349 GLU A CA 1
ATOM 2660 C C . GLU A 1 349 ? 6.800 -2.076 -17.874 1.00 80.56 349 GLU A C 1
ATOM 2662 O O . GLU A 1 349 ? 6.486 -2.719 -16.871 1.00 80.56 349 GLU A O 1
ATOM 2667 N N . ASN A 1 350 ? 8.001 -2.185 -18.434 1.00 82.88 350 ASN A N 1
ATOM 2668 C CA . ASN A 1 350 ? 9.118 -2.916 -17.848 1.00 82.88 350 ASN A CA 1
ATOM 2669 C C . ASN A 1 350 ? 10.299 -1.970 -17.637 1.00 82.88 350 ASN A C 1
ATOM 2671 O O . ASN A 1 350 ? 10.507 -1.041 -18.420 1.00 82.88 350 ASN A O 1
ATOM 2675 N N . VAL A 1 351 ? 11.096 -2.244 -16.606 1.00 81.81 351 VAL A N 1
ATOM 2676 C CA . VAL A 1 351 ? 12.365 -1.544 -16.382 1.00 81.81 351 VAL A CA 1
ATOM 2677 C C . VAL A 1 351 ? 13.466 -2.208 -17.206 1.00 81.81 351 VAL A C 1
ATOM 2679 O O . VAL A 1 351 ? 13.584 -3.437 -17.261 1.00 81.81 351 VAL A O 1
ATOM 2682 N N . LEU A 1 352 ? 14.289 -1.383 -17.846 1.00 83.50 352 LEU A N 1
ATOM 2683 C CA . LEU A 1 352 ? 15.495 -1.800 -18.548 1.00 83.50 352 LEU A CA 1
ATOM 2684 C C . LEU A 1 352 ? 16.716 -1.157 -17.896 1.00 83.50 352 LEU A C 1
ATOM 2686 O O . LEU A 1 352 ? 16.702 0.031 -17.579 1.00 83.50 352 LEU A O 1
ATOM 2690 N N . PHE A 1 353 ? 17.789 -1.933 -17.766 1.00 85.19 353 PHE A N 1
ATOM 2691 C CA . PHE A 1 353 ? 19.106 -1.458 -17.367 1.00 85.19 353 PHE A CA 1
ATOM 2692 C C . PHE A 1 353 ? 20.086 -1.629 -18.527 1.00 85.19 353 PHE A C 1
ATOM 2694 O O . PHE A 1 353 ? 20.430 -2.745 -18.933 1.00 85.19 353 PHE A O 1
ATOM 2701 N N . ILE A 1 354 ? 20.525 -0.504 -19.085 1.00 85.69 354 ILE A N 1
ATOM 2702 C CA . ILE A 1 354 ? 21.523 -0.472 -20.150 1.00 85.69 354 ILE A CA 1
ATOM 2703 C C . ILE A 1 354 ? 22.889 -0.242 -19.516 1.00 85.69 354 ILE A C 1
ATOM 2705 O O . ILE A 1 354 ? 23.171 0.857 -19.044 1.00 85.69 354 ILE A O 1
ATOM 2709 N N . ASN A 1 355 ? 23.747 -1.260 -19.559 1.00 83.31 355 ASN A N 1
ATOM 2710 C CA . ASN A 1 355 ? 25.118 -1.172 -19.058 1.00 83.31 355 ASN A CA 1
ATOM 2711 C C . ASN A 1 355 ? 25.927 -0.172 -19.896 1.00 83.31 355 ASN A C 1
ATOM 2713 O O . ASN A 1 355 ? 26.476 0.781 -19.369 1.00 83.31 355 ASN A O 1
ATOM 2717 N N . HIS A 1 356 ? 25.997 -0.394 -21.213 1.00 84.38 356 HIS A N 1
ATOM 2718 C CA . HIS A 1 356 ? 26.732 0.462 -22.143 1.00 84.38 356 HIS A CA 1
ATOM 2719 C C . HIS A 1 356 ? 26.057 0.501 -23.513 1.00 84.38 356 HIS A C 1
ATOM 2721 O O . HIS A 1 356 ? 25.442 -0.475 -23.954 1.00 84.38 356 HIS A O 1
ATOM 2727 N N . PHE A 1 357 ? 26.265 1.603 -24.226 1.00 86.00 357 PHE A N 1
ATOM 2728 C CA . PHE A 1 357 ? 26.047 1.667 -25.663 1.00 86.00 357 PHE A CA 1
ATOM 2729 C C . PHE A 1 357 ? 27.363 1.386 -26.394 1.00 86.00 357 PHE A C 1
ATOM 2731 O O . PHE A 1 357 ? 28.376 2.034 -26.135 1.00 86.00 357 PHE A O 1
ATOM 2738 N N . LEU A 1 358 ? 27.353 0.414 -27.303 1.00 88.12 358 LEU A N 1
ATOM 2739 C CA . LEU A 1 358 ? 28.522 0.002 -28.079 1.00 88.12 358 LEU A CA 1
ATOM 2740 C C . LEU A 1 358 ? 28.329 0.384 -29.544 1.00 88.12 358 LEU A C 1
ATOM 2742 O O . LEU A 1 358 ? 27.327 0.004 -30.143 1.00 88.12 358 LEU A O 1
ATOM 2746 N N . GLY A 1 359 ? 29.286 1.108 -30.115 1.00 87.44 359 GLY A N 1
ATOM 2747 C CA . GLY A 1 359 ? 29.249 1.543 -31.507 1.00 87.44 359 GLY A CA 1
ATOM 2748 C C . GLY A 1 359 ? 30.088 0.653 -32.419 1.00 87.44 359 GLY A C 1
ATOM 2749 O O . GLY A 1 359 ? 31.233 0.339 -32.099 1.00 87.44 359 GLY A O 1
ATOM 2750 N N . PHE A 1 360 ? 29.536 0.276 -33.569 1.00 87.62 360 PHE A N 1
ATOM 2751 C CA . PHE A 1 360 ? 30.240 -0.450 -34.626 1.00 87.62 360 PHE A CA 1
ATOM 2752 C C . PHE A 1 360 ? 29.934 0.158 -35.987 1.00 87.62 360 PHE A C 1
ATOM 2754 O O . PHE A 1 360 ? 28.961 0.885 -36.165 1.00 87.62 360 PHE A O 1
ATOM 2761 N N . THR A 1 361 ? 30.767 -0.166 -36.965 1.00 88.38 361 THR A N 1
ATOM 2762 C CA . THR A 1 361 ? 30.537 0.192 -38.359 1.00 88.38 361 THR A CA 1
ATOM 2763 C C . THR A 1 361 ? 31.131 -0.870 -39.274 1.00 88.38 361 THR A C 1
ATOM 2765 O O . THR A 1 361 ? 32.059 -1.587 -38.890 1.00 88.38 361 THR A O 1
ATOM 2768 N N . ASN A 1 362 ? 30.578 -0.982 -40.479 1.00 84.12 362 ASN A N 1
ATOM 2769 C CA . ASN A 1 362 ? 31.105 -1.826 -41.547 1.00 84.12 362 ASN A CA 1
ATOM 2770 C C . ASN A 1 362 ? 32.435 -1.307 -42.145 1.00 84.12 362 ASN A C 1
ATOM 2772 O O . ASN A 1 362 ? 33.076 -2.034 -42.905 1.00 84.12 362 ASN A O 1
ATOM 2776 N N . ASP A 1 363 ? 32.883 -0.095 -41.791 1.00 86.00 363 ASP A N 1
ATOM 2777 C CA . ASP A 1 363 ? 34.141 0.498 -42.256 1.00 86.00 363 ASP A CA 1
ATOM 2778 C C . ASP A 1 363 ? 35.134 0.721 -41.108 1.00 86.00 363 ASP A C 1
ATOM 2780 O O . ASP A 1 363 ? 34.948 1.576 -40.250 1.00 86.00 363 ASP A O 1
ATOM 2784 N N . SER A 1 364 ? 36.269 0.015 -41.139 1.00 85.00 364 SER A N 1
ATOM 2785 C CA . SER A 1 364 ? 37.314 0.084 -40.105 1.00 85.00 364 SER A CA 1
ATOM 2786 C C . SER A 1 364 ? 37.931 1.476 -39.877 1.00 85.00 364 SER A C 1
ATOM 2788 O O . SER A 1 364 ? 38.697 1.658 -38.930 1.00 85.00 364 SER A O 1
ATOM 2790 N N . LYS A 1 365 ? 37.728 2.428 -40.797 1.00 86.81 365 LYS A N 1
ATOM 2791 C CA . LYS A 1 365 ? 38.224 3.811 -40.690 1.00 86.81 365 LYS A CA 1
ATOM 2792 C C . LYS A 1 365 ? 37.142 4.794 -40.257 1.00 86.81 365 LYS A C 1
ATOM 2794 O O . LYS A 1 365 ? 37.466 5.944 -39.970 1.00 86.81 365 LYS A O 1
ATOM 2799 N N . VAL A 1 366 ? 35.898 4.358 -40.140 1.00 86.75 366 VAL A N 1
ATOM 2800 C CA . VAL A 1 366 ? 34.858 5.106 -39.444 1.00 86.75 366 VAL A CA 1
ATOM 2801 C C . VAL A 1 366 ? 34.781 4.576 -38.014 1.00 86.75 366 VAL A C 1
ATOM 2803 O O . VAL A 1 366 ? 35.069 3.413 -37.745 1.00 86.75 366 VAL A O 1
ATOM 2806 N N . SER A 1 367 ? 34.463 5.434 -37.055 1.00 87.94 367 SER A N 1
ATOM 2807 C CA . SER A 1 367 ? 34.259 5.004 -35.672 1.00 87.94 367 SER A CA 1
ATOM 2808 C C . SER A 1 367 ? 33.012 5.645 -35.098 1.00 87.94 367 SER A C 1
ATOM 2810 O O . SER A 1 367 ? 32.797 6.844 -35.276 1.00 87.94 367 SER A O 1
ATOM 2812 N N . VAL A 1 368 ? 32.230 4.842 -34.384 1.00 87.06 368 VAL A N 1
ATOM 2813 C CA . VAL A 1 368 ? 31.029 5.264 -33.666 1.00 87.06 368 VAL A CA 1
ATOM 2814 C C . VAL A 1 368 ? 31.375 5.285 -32.180 1.00 87.06 368 VAL A C 1
ATOM 2816 O O . VAL A 1 368 ? 31.493 4.236 -31.554 1.00 87.06 368 VAL A O 1
ATOM 2819 N N . ASN A 1 369 ? 31.588 6.477 -31.629 1.00 82.81 369 ASN A N 1
ATOM 2820 C CA . ASN A 1 369 ? 32.103 6.673 -30.274 1.00 82.81 369 ASN A CA 1
ATOM 2821 C C . ASN A 1 369 ? 31.166 7.561 -29.441 1.00 82.81 369 ASN A C 1
ATOM 2823 O O . ASN A 1 369 ? 30.233 8.167 -29.968 1.00 82.81 369 ASN A O 1
ATOM 2827 N N . ASN A 1 370 ? 31.455 7.665 -28.137 1.00 75.44 370 ASN A N 1
ATOM 2828 C CA . ASN A 1 370 ? 30.807 8.586 -27.193 1.00 75.44 370 ASN A CA 1
ATOM 2829 C C . ASN A 1 370 ? 29.276 8.545 -27.257 1.00 75.44 370 ASN A C 1
ATOM 2831 O O . ASN A 1 370 ? 28.623 9.575 -27.405 1.00 75.44 370 ASN A O 1
ATOM 2835 N N . ILE A 1 371 ? 28.712 7.340 -27.177 1.00 79.25 371 ILE A N 1
ATOM 2836 C CA . ILE A 1 371 ? 27.266 7.160 -27.200 1.00 79.25 371 ILE A CA 1
ATOM 2837 C C . ILE A 1 371 ? 26.713 7.403 -25.794 1.00 79.25 371 ILE A C 1
ATOM 2839 O O . ILE A 1 371 ? 27.063 6.677 -24.864 1.00 79.25 371 ILE A O 1
ATOM 2843 N N . PHE A 1 372 ? 25.845 8.399 -25.637 1.00 79.19 372 PHE A N 1
ATOM 2844 C CA . PHE A 1 372 ? 25.194 8.696 -24.359 1.00 79.19 372 PHE A CA 1
ATOM 2845 C C . PHE A 1 372 ? 23.746 9.154 -24.542 1.00 79.19 372 PHE A C 1
ATOM 2847 O O . PHE A 1 372 ? 23.324 9.554 -25.628 1.00 79.19 372 PHE A O 1
ATOM 2854 N N . LEU A 1 373 ? 22.973 9.086 -23.459 1.00 77.81 373 LEU A N 1
ATOM 2855 C CA . LEU A 1 373 ? 21.593 9.562 -23.427 1.00 77.81 373 LEU A CA 1
ATOM 2856 C C . LEU A 1 373 ? 21.536 11.093 -23.456 1.00 77.81 373 LEU A C 1
ATOM 2858 O O . LEU A 1 373 ? 22.258 11.758 -22.716 1.00 77.81 373 LEU A O 1
ATOM 2862 N N . GLY A 1 374 ? 20.668 11.659 -24.294 1.00 63.62 374 GLY A N 1
ATOM 2863 C CA . GLY A 1 374 ? 20.444 13.104 -24.341 1.00 63.62 374 GLY A CA 1
ATOM 2864 C C . GLY A 1 374 ? 19.901 13.656 -23.014 1.00 63.62 374 GLY A C 1
ATOM 2865 O O . GLY A 1 374 ? 19.215 12.956 -22.274 1.00 63.62 374 GLY A O 1
ATOM 2866 N N . ASN A 1 375 ? 20.159 14.943 -22.745 1.00 57.22 375 ASN A N 1
ATOM 2867 C CA . ASN A 1 375 ? 19.852 15.648 -21.483 1.00 57.22 375 ASN A CA 1
ATOM 2868 C C . ASN A 1 375 ? 18.365 15.660 -21.047 1.00 57.22 375 ASN A C 1
ATOM 2870 O O . ASN A 1 375 ? 18.044 16.250 -20.020 1.00 57.22 375 ASN A O 1
ATOM 2874 N N . SER A 1 376 ? 17.445 15.075 -21.817 1.00 50.28 376 SER A N 1
ATOM 2875 C CA . SER A 1 376 ? 15.999 15.128 -21.575 1.00 50.28 376 SER A CA 1
ATOM 2876 C C . SER A 1 376 ? 15.424 13.899 -20.869 1.00 50.28 376 SER A C 1
ATOM 2878 O O . SER A 1 376 ? 14.207 13.816 -20.739 1.00 50.28 376 SER A O 1
ATOM 2880 N N . ILE A 1 377 ? 16.249 12.932 -20.457 1.00 53.31 377 ILE A N 1
ATOM 2881 C CA . ILE A 1 377 ? 15.764 11.705 -19.815 1.00 53.31 377 ILE A CA 1
ATOM 2882 C C . ILE A 1 377 ? 16.022 11.785 -18.314 1.00 53.31 377 ILE A C 1
ATOM 2884 O O . ILE A 1 377 ? 17.162 11.916 -17.873 1.00 53.31 377 ILE A O 1
ATOM 2888 N N . THR A 1 378 ? 14.959 11.654 -17.527 1.00 51.78 378 THR A N 1
ATOM 2889 C CA . THR A 1 378 ? 14.963 11.494 -16.064 1.00 51.78 378 THR A CA 1
ATOM 2890 C C . THR A 1 378 ? 15.465 10.107 -15.632 1.00 51.78 378 THR A C 1
ATOM 2892 O O . THR A 1 378 ? 14.917 9.491 -14.723 1.00 51.78 378 THR A O 1
ATOM 2895 N N . GLY A 1 379 ? 16.503 9.593 -16.294 1.00 50.56 379 GLY A N 1
ATOM 2896 C CA . GLY A 1 379 ? 17.142 8.329 -15.950 1.00 50.56 379 GLY A CA 1
ATOM 2897 C C . GLY A 1 379 ? 18.136 8.530 -14.810 1.00 50.56 379 GLY A C 1
ATOM 2898 O O . GLY A 1 379 ? 18.978 9.428 -14.850 1.00 50.56 379 GLY A O 1
ATOM 2899 N N . SER A 1 380 ? 18.057 7.692 -13.783 1.00 53.78 380 SER A N 1
ATOM 2900 C CA . SER A 1 380 ? 19.046 7.662 -12.705 1.00 53.78 380 SER A CA 1
ATOM 2901 C C . SER A 1 380 ? 20.335 7.022 -13.237 1.00 53.78 380 SER A C 1
ATOM 2903 O O . SER A 1 380 ? 20.335 5.842 -13.588 1.00 53.78 380 SER A O 1
ATOM 2905 N N . TYR A 1 381 ? 21.438 7.774 -13.309 1.00 51.81 381 TYR A N 1
ATOM 2906 C CA . TYR A 1 381 ? 22.755 7.197 -13.598 1.00 51.81 381 TYR A CA 1
ATOM 2907 C C . TYR A 1 381 ? 23.235 6.435 -12.360 1.00 51.81 381 TYR A C 1
ATOM 2909 O O . TYR A 1 381 ? 23.502 7.041 -11.321 1.00 51.81 381 TYR A O 1
ATOM 2917 N N . TYR A 1 382 ? 23.307 5.109 -12.447 1.00 51.09 382 TYR A N 1
ATOM 2918 C CA . TYR A 1 382 ? 23.662 4.247 -11.319 1.00 51.09 382 TYR A CA 1
ATOM 2919 C C . TYR A 1 382 ? 24.649 3.184 -11.801 1.00 51.09 382 TYR A C 1
ATOM 2921 O O . TYR A 1 382 ? 24.413 2.548 -12.825 1.00 51.09 382 TYR A O 1
ATOM 2929 N N . ASN A 1 383 ? 25.770 3.011 -11.092 1.00 52.00 383 ASN A N 1
ATOM 2930 C CA . ASN A 1 383 ? 26.791 1.995 -11.387 1.00 52.00 383 ASN A CA 1
ATOM 2931 C C . ASN A 1 383 ? 27.146 1.863 -12.883 1.00 52.00 383 ASN A C 1
ATOM 2933 O O . ASN A 1 383 ? 27.064 0.779 -13.457 1.00 52.00 383 ASN A O 1
ATOM 2937 N N . SER A 1 384 ? 27.569 2.963 -13.521 1.00 64.31 384 SER A N 1
ATOM 2938 C CA . SER A 1 384 ? 28.030 3.009 -14.926 1.00 64.31 384 SER A CA 1
ATOM 2939 C C . SER A 1 384 ? 26.998 2.663 -16.017 1.00 64.31 384 SER A C 1
ATOM 2941 O O . SER A 1 384 ? 27.393 2.559 -17.171 1.00 64.31 384 SER A O 1
ATOM 2943 N N . GLY A 1 385 ? 25.703 2.553 -15.690 1.00 76.06 385 GLY A N 1
ATOM 2944 C CA . GLY A 1 385 ? 24.624 2.298 -16.655 1.00 76.06 385 GLY A CA 1
ATOM 2945 C C . GLY A 1 385 ? 23.413 3.230 -16.511 1.00 76.06 385 GLY A C 1
ATOM 2946 O O . GLY A 1 385 ? 23.419 4.183 -15.726 1.00 76.06 385 GLY A O 1
ATOM 2947 N N . TYR A 1 386 ? 22.360 2.941 -17.281 1.00 79.94 386 TYR A N 1
ATOM 2948 C CA . TYR A 1 386 ? 21.135 3.741 -17.371 1.00 79.94 386 TYR A CA 1
ATOM 2949 C C . TYR A 1 386 ? 19.883 2.906 -17.094 1.00 79.94 386 TYR A C 1
ATOM 2951 O O . TYR A 1 386 ? 19.680 1.876 -17.738 1.00 79.94 386 TYR A O 1
ATOM 2959 N N . TYR A 1 387 ? 19.021 3.387 -16.195 1.00 78.94 387 TYR A N 1
ATOM 2960 C CA . TYR A 1 387 ? 17.687 2.826 -15.962 1.00 78.94 387 TYR A CA 1
ATOM 2961 C C . TYR A 1 387 ? 16.610 3.569 -16.748 1.00 78.94 387 TYR A C 1
ATOM 2963 O O . TYR A 1 387 ? 16.589 4.801 -16.753 1.00 78.94 387 TYR A O 1
ATOM 2971 N N . LEU A 1 388 ? 15.736 2.811 -17.409 1.00 79.38 388 LEU A N 1
ATOM 2972 C CA . LEU A 1 388 ? 14.757 3.314 -18.373 1.00 79.38 388 LEU A CA 1
ATOM 2973 C C . LEU A 1 388 ? 13.449 2.525 -18.288 1.00 79.38 388 LEU A C 1
ATOM 2975 O O . LEU A 1 388 ? 13.472 1.334 -17.975 1.00 79.38 388 LEU A O 1
ATOM 2979 N N . LEU A 1 389 ? 12.329 3.164 -18.630 1.00 79.38 389 LEU A N 1
ATOM 2980 C CA . LEU A 1 389 ? 11.035 2.496 -18.785 1.00 79.38 389 LEU A CA 1
ATOM 2981 C C . LEU A 1 389 ? 10.788 2.141 -20.256 1.00 79.38 389 LEU A C 1
ATOM 2983 O O . LEU A 1 389 ? 11.121 2.892 -21.171 1.00 79.38 389 LEU A O 1
ATOM 2987 N N . SER A 1 390 ? 10.190 0.979 -20.502 1.00 79.31 390 SER A N 1
ATOM 2988 C CA . SER A 1 390 ? 10.043 0.421 -21.850 1.00 79.31 390 SER A CA 1
ATOM 2989 C C . SER A 1 390 ? 9.120 1.185 -22.799 1.00 79.31 390 SER A C 1
ATOM 2991 O O . SER A 1 390 ? 9.121 0.917 -23.993 1.00 79.31 390 SER A O 1
ATOM 2993 N N . THR A 1 391 ? 8.283 2.082 -22.292 1.00 72.56 391 THR A N 1
ATOM 2994 C CA . THR A 1 391 ? 7.361 2.911 -23.086 1.00 72.56 391 THR A CA 1
ATOM 2995 C C . THR A 1 391 ? 7.989 4.239 -23.509 1.00 72.56 391 THR A C 1
ATOM 2997 O O . THR A 1 391 ? 7.405 4.973 -24.312 1.00 72.56 391 THR A O 1
ATOM 3000 N N . GLU A 1 392 ? 9.180 4.559 -23.001 1.00 74.12 392 GLU A N 1
ATOM 3001 C CA . GLU A 1 392 ? 9.841 5.824 -23.277 1.00 74.12 392 GLU A CA 1
ATOM 3002 C C . GLU A 1 392 ? 10.565 5.815 -24.628 1.00 74.12 392 GLU A C 1
ATOM 3004 O O . GLU A 1 392 ? 11.204 4.842 -25.041 1.00 74.12 392 GLU A O 1
ATOM 3009 N N . LYS A 1 393 ? 10.491 6.958 -25.317 1.00 84.50 393 LYS A N 1
ATOM 3010 C CA . LYS A 1 393 ? 11.322 7.251 -26.486 1.00 84.50 393 LYS A CA 1
ATOM 3011 C C . LYS A 1 393 ? 12.611 7.899 -26.023 1.00 84.50 393 LYS A C 1
ATOM 3013 O O . LYS A 1 393 ? 12.593 8.960 -25.403 1.00 84.50 393 LYS A O 1
ATOM 3018 N N . ILE A 1 394 ? 13.725 7.282 -26.377 1.00 82.94 394 ILE A N 1
ATOM 3019 C CA . ILE A 1 394 ? 15.021 7.585 -25.786 1.00 82.94 394 ILE A CA 1
ATOM 3020 C C . ILE A 1 394 ? 15.898 8.283 -26.819 1.00 82.94 394 ILE A C 1
ATOM 3022 O O . ILE A 1 394 ? 16.328 7.639 -27.779 1.00 82.94 394 ILE A O 1
ATOM 3026 N N . PRO A 1 395 ? 16.193 9.583 -26.657 1.00 85.75 395 PRO A N 1
ATOM 3027 C CA . PRO A 1 395 ? 17.208 10.238 -27.463 1.00 85.75 395 PRO A CA 1
ATOM 3028 C C . PRO A 1 395 ? 18.611 9.761 -27.075 1.00 85.75 395 PRO A C 1
ATOM 3030 O O . PRO A 1 395 ? 19.064 9.951 -25.947 1.00 85.75 395 PRO A O 1
ATOM 3033 N N . VAL A 1 396 ? 19.316 9.191 -28.042 1.00 87.12 396 VAL A N 1
ATOM 3034 C CA . VAL A 1 396 ? 20.709 8.760 -27.945 1.00 87.12 396 VAL A CA 1
ATOM 3035 C C . VAL A 1 396 ? 21.558 9.644 -28.848 1.00 87.12 396 VAL A C 1
ATOM 3037 O O . VAL A 1 396 ? 21.282 9.768 -30.042 1.00 87.12 396 VAL A O 1
ATOM 3040 N N . ILE A 1 397 ? 22.588 10.264 -28.281 1.00 86.75 397 ILE A N 1
ATOM 3041 C CA . ILE A 1 397 ? 23.566 11.058 -29.021 1.00 86.75 397 ILE A CA 1
ATOM 3042 C C . ILE A 1 397 ? 24.715 10.150 -29.439 1.00 86.75 397 ILE A C 1
ATOM 3044 O O . ILE A 1 397 ? 25.254 9.412 -28.618 1.00 86.75 397 ILE A O 1
ATOM 3048 N N . VAL A 1 398 ? 25.086 10.205 -30.715 1.00 88.56 398 VAL A N 1
ATOM 3049 C CA . VAL A 1 398 ? 26.123 9.366 -31.317 1.00 88.56 398 VAL A CA 1
ATOM 3050 C C . VAL A 1 398 ? 27.144 10.243 -32.032 1.00 88.56 398 VAL A C 1
ATOM 3052 O O . VAL A 1 398 ? 26.775 11.086 -32.852 1.00 88.56 398 VAL A O 1
ATOM 3055 N N . TYR A 1 399 ? 28.432 10.028 -31.750 1.00 89.12 399 TYR A N 1
ATOM 3056 C CA . TYR A 1 399 ? 29.533 10.704 -32.435 1.00 89.12 399 TYR A CA 1
ATOM 3057 C C . TYR A 1 399 ? 30.096 9.769 -33.491 1.00 89.12 399 TYR A C 1
ATOM 3059 O O . TYR A 1 399 ? 30.585 8.682 -33.176 1.00 89.12 399 TYR A O 1
ATOM 3067 N N . ILE A 1 400 ? 30.046 10.200 -34.745 1.00 89.75 400 ILE A N 1
ATOM 3068 C CA . ILE A 1 400 ? 30.563 9.425 -35.865 1.00 89.75 400 ILE A CA 1
ATOM 3069 C C . ILE A 1 400 ? 31.765 10.166 -36.432 1.00 89.75 400 ILE A C 1
ATOM 3071 O O . ILE A 1 400 ? 31.640 11.271 -36.963 1.00 89.75 400 ILE A O 1
ATOM 3075 N N . THR A 1 401 ? 32.937 9.553 -36.302 1.00 90.50 401 THR A N 1
ATOM 3076 C CA . THR A 1 401 ? 34.203 10.106 -36.786 1.00 90.50 401 THR A CA 1
ATOM 3077 C C . THR A 1 401 ? 34.617 9.396 -38.060 1.00 90.50 401 THR A C 1
ATOM 3079 O O . THR A 1 401 ? 34.792 8.177 -38.070 1.00 90.50 401 THR A O 1
ATOM 3082 N N . ASN A 1 402 ? 34.822 10.163 -39.127 1.00 91.12 402 ASN A N 1
ATOM 3083 C CA . ASN A 1 402 ? 35.428 9.661 -40.348 1.00 91.12 402 ASN A CA 1
ATOM 3084 C C . ASN A 1 402 ? 36.954 9.838 -40.270 1.00 91.12 402 ASN A C 1
ATOM 3086 O O . ASN A 1 402 ? 37.474 10.923 -40.527 1.00 91.12 402 ASN A O 1
ATOM 3090 N N . ASN A 1 403 ? 37.687 8.767 -39.951 1.00 87.50 403 ASN A N 1
ATOM 3091 C CA . ASN A 1 403 ? 39.154 8.775 -39.931 1.00 87.50 403 ASN A CA 1
ATOM 3092 C C . ASN A 1 403 ? 39.771 8.472 -41.306 1.00 87.50 403 ASN A C 1
ATOM 3094 O O . ASN A 1 403 ? 40.989 8.285 -41.408 1.00 87.50 403 ASN A O 1
ATOM 3098 N N . HIS A 1 404 ? 38.976 8.425 -42.382 1.00 83.31 404 HIS A N 1
ATOM 3099 C CA . HIS A 1 404 ? 39.548 8.470 -43.720 1.00 83.31 404 HIS A CA 1
ATOM 3100 C C . HIS A 1 404 ? 40.231 9.811 -43.922 1.00 83.31 404 HIS A C 1
ATOM 3102 O O . HIS A 1 404 ? 39.619 10.871 -43.836 1.00 83.31 404 HIS A O 1
ATOM 3108 N N . GLY A 1 405 ? 41.511 9.759 -44.279 1.00 77.25 405 GLY A N 1
ATOM 3109 C CA . GLY A 1 405 ? 42.245 10.944 -44.707 1.00 77.25 405 GLY A CA 1
ATOM 3110 C C . GLY A 1 405 ? 41.926 11.363 -46.142 1.00 77.25 405 GLY A C 1
ATOM 3111 O O . GLY A 1 405 ? 42.471 12.361 -46.595 1.00 77.25 405 GLY A O 1
ATOM 3112 N N . GLN A 1 406 ? 41.115 10.600 -46.887 1.00 79.38 406 GLN A N 1
ATOM 3113 C CA . GLN A 1 406 ? 40.999 10.733 -48.344 1.00 79.38 406 GLN A CA 1
ATOM 3114 C C . GLN A 1 406 ? 39.578 10.985 -48.843 1.00 79.38 406 GLN A C 1
ATOM 3116 O O . GLN A 1 406 ? 39.399 11.876 -49.668 1.00 79.38 406 GLN A O 1
ATOM 3121 N N . VAL A 1 407 ? 38.567 10.279 -48.335 1.00 83.88 407 VAL A N 1
ATOM 3122 C CA . VAL A 1 407 ? 37.205 10.240 -48.904 1.00 83.88 407 VAL A CA 1
ATOM 3123 C C . VAL A 1 407 ? 36.128 10.582 -47.866 1.00 83.88 407 VAL A C 1
ATOM 3125 O O . VAL A 1 407 ? 36.272 10.186 -46.705 1.00 83.88 407 VAL A O 1
ATOM 3128 N N . PRO A 1 408 ? 35.071 11.330 -48.239 1.00 86.50 408 PRO A N 1
ATOM 3129 C CA . PRO A 1 408 ? 33.928 11.497 -47.363 1.00 86.50 408 PRO A CA 1
ATOM 3130 C C . PRO A 1 408 ? 33.149 10.188 -47.354 1.00 86.50 408 PRO A C 1
ATOM 3132 O O . PRO A 1 408 ? 33.185 9.422 -48.318 1.00 86.50 408 PRO A O 1
ATOM 3135 N N . VAL A 1 409 ? 32.446 9.947 -46.259 1.00 87.50 409 VAL A N 1
ATOM 3136 C CA . VAL A 1 409 ? 31.648 8.738 -46.082 1.00 87.50 409 VAL A CA 1
ATOM 3137 C C . VAL A 1 409 ? 30.194 9.130 -45.898 1.00 87.50 409 VAL A C 1
ATOM 3139 O O . VAL A 1 409 ? 29.896 10.064 -45.154 1.00 87.50 409 VAL A O 1
ATOM 3142 N N . GLU A 1 410 ? 29.302 8.429 -46.584 1.00 88.12 410 GLU A N 1
ATOM 3143 C CA . GLU A 1 410 ? 27.860 8.556 -46.408 1.00 88.12 410 GLU A CA 1
ATOM 3144 C C . GLU A 1 410 ? 27.391 7.620 -45.292 1.00 88.12 410 GLU A C 1
ATOM 3146 O O . GLU A 1 410 ? 27.707 6.426 -45.303 1.00 88.12 410 GLU A O 1
ATOM 3151 N N . ALA A 1 411 ? 26.623 8.153 -44.344 1.00 86.12 411 ALA A N 1
ATOM 3152 C CA . ALA A 1 411 ? 25.901 7.355 -43.361 1.00 86.12 411 ALA A CA 1
ATOM 3153 C C . ALA A 1 411 ? 24.585 6.858 -43.986 1.00 86.12 411 ALA A C 1
ATOM 3155 O O . ALA A 1 411 ? 23.695 7.659 -44.283 1.00 86.12 411 ALA A O 1
ATOM 3156 N N . GLN A 1 412 ? 24.467 5.548 -44.217 1.00 82.12 412 GLN A N 1
ATOM 3157 C CA . GLN A 1 412 ? 23.313 4.970 -44.913 1.00 82.12 412 GLN A CA 1
ATOM 3158 C C . GLN A 1 412 ? 22.222 4.534 -43.941 1.00 82.12 412 GLN A C 1
ATOM 3160 O O . GLN A 1 412 ? 21.087 5.001 -44.040 1.00 82.12 412 GLN A O 1
ATOM 3165 N N . ASP A 1 413 ? 22.564 3.666 -42.992 1.00 83.88 413 ASP A N 1
ATOM 3166 C CA . ASP A 1 413 ? 21.585 3.080 -42.080 1.00 83.88 413 ASP A CA 1
ATOM 3167 C C . ASP A 1 413 ? 22.193 2.772 -40.709 1.00 83.88 413 ASP A C 1
ATOM 3169 O O . ASP A 1 413 ? 23.416 2.679 -40.565 1.00 83.88 413 ASP A O 1
ATOM 3173 N N . ILE A 1 414 ? 21.337 2.609 -39.699 1.00 83.62 414 ILE A N 1
ATOM 3174 C CA . ILE A 1 414 ? 21.724 2.072 -38.396 1.00 83.62 414 ILE A CA 1
ATOM 3175 C C . ILE A 1 414 ? 20.856 0.880 -38.057 1.00 83.62 414 ILE A C 1
ATOM 3177 O O . ILE A 1 414 ? 19.633 0.964 -37.961 1.00 83.62 414 ILE A O 1
ATOM 3181 N N . SER A 1 415 ? 21.532 -0.212 -37.728 1.00 87.25 415 SER A N 1
ATOM 3182 C CA . SER A 1 415 ? 20.909 -1.353 -37.082 1.00 87.25 415 SER A CA 1
ATOM 3183 C C . SER A 1 415 ? 21.196 -1.341 -35.583 1.00 87.25 415 SER A C 1
ATOM 3185 O O . SER A 1 415 ? 22.295 -1.020 -35.123 1.00 87.25 415 SER A O 1
ATOM 3187 N N . ILE A 1 416 ? 20.177 -1.695 -34.802 1.00 88.38 416 ILE A N 1
ATOM 3188 C CA . ILE A 1 416 ? 20.266 -1.807 -33.348 1.00 88.38 416 ILE A CA 1
ATOM 3189 C C . ILE A 1 416 ? 20.151 -3.277 -32.970 1.00 88.38 416 ILE A C 1
ATOM 3191 O O . ILE A 1 416 ? 19.215 -3.964 -33.377 1.00 88.38 416 ILE A O 1
ATOM 3195 N N . LYS A 1 417 ? 21.088 -3.757 -32.153 1.00 88.50 417 LYS A N 1
ATOM 3196 C CA . LYS A 1 417 ? 20.992 -5.062 -31.497 1.00 88.50 417 LYS A CA 1
ATOM 3197 C C . LYS A 1 417 ? 20.788 -4.844 -29.999 1.00 88.50 417 LYS A C 1
ATOM 3199 O O . LYS A 1 417 ? 21.678 -4.357 -29.305 1.00 88.50 417 LYS A O 1
ATOM 3204 N N . GLY A 1 418 ? 19.599 -5.200 -29.521 1.00 85.88 418 GLY A N 1
ATOM 3205 C CA . GLY A 1 418 ? 19.140 -4.983 -28.149 1.00 85.88 418 GLY A CA 1
ATOM 3206 C C . GLY A 1 418 ? 17.607 -4.930 -28.077 1.00 85.88 418 GLY A C 1
ATOM 3207 O O . GLY A 1 418 ? 16.946 -5.181 -29.086 1.00 85.88 418 GLY A O 1
ATOM 3208 N N . PRO A 1 419 ? 17.018 -4.585 -26.919 1.00 87.88 419 PRO A N 1
ATOM 3209 C CA . PRO A 1 419 ? 15.569 -4.473 -26.721 1.00 87.88 419 PRO A CA 1
ATOM 3210 C C . PRO A 1 419 ? 15.008 -3.157 -27.298 1.00 87.88 419 PRO A C 1
ATOM 3212 O O . PRO A 1 419 ? 14.168 -2.519 -26.672 1.00 87.88 419 PRO A O 1
ATOM 3215 N N . ALA A 1 420 ? 15.517 -2.694 -28.438 1.00 88.56 420 ALA A N 1
ATOM 3216 C CA . ALA A 1 420 ? 15.218 -1.374 -28.973 1.00 88.56 420 ALA A CA 1
ATOM 3217 C C . ALA A 1 420 ? 15.140 -1.399 -30.499 1.00 88.56 420 ALA A C 1
ATOM 3219 O O . ALA A 1 420 ? 15.827 -2.176 -31.160 1.00 88.56 420 ALA A O 1
ATOM 3220 N N . THR A 1 421 ? 14.324 -0.507 -31.047 1.00 87.44 421 THR A N 1
ATOM 3221 C CA . THR A 1 421 ? 14.222 -0.240 -32.485 1.00 87.44 421 THR A CA 1
ATOM 3222 C C . THR A 1 421 ? 14.451 1.243 -32.748 1.00 87.44 421 THR A C 1
ATOM 3224 O O . THR A 1 421 ? 14.218 2.078 -31.872 1.00 87.44 421 THR A O 1
ATOM 3227 N N . VAL A 1 422 ? 14.928 1.594 -33.941 1.00 84.50 422 VAL A N 1
ATOM 3228 C CA . VAL A 1 422 ? 15.063 3.004 -34.325 1.00 84.50 422 VAL A CA 1
ATOM 3229 C C . VAL A 1 422 ? 13.671 3.567 -34.613 1.00 84.50 422 VAL A C 1
ATOM 3231 O O . VAL A 1 422 ? 12.968 3.067 -35.485 1.00 84.50 422 VAL A O 1
ATOM 3234 N N . PHE A 1 423 ? 13.261 4.597 -33.869 1.00 81.44 423 PHE A N 1
ATOM 3235 C CA . PHE A 1 423 ? 11.994 5.303 -34.081 1.00 81.44 423 PHE A CA 1
ATOM 3236 C C . PHE A 1 423 ? 12.140 6.384 -35.152 1.00 81.44 423 PHE A C 1
ATOM 3238 O O . PHE A 1 423 ? 11.370 6.431 -36.108 1.00 81.44 423 PHE A O 1
ATOM 3245 N N . THR A 1 424 ? 13.137 7.255 -34.989 1.00 76.38 424 THR A N 1
ATOM 3246 C CA . THR A 1 424 ? 13.492 8.283 -35.969 1.00 76.38 424 THR A CA 1
ATOM 3247 C C . THR A 1 424 ? 14.998 8.474 -36.030 1.00 76.38 424 THR A C 1
ATOM 3249 O O . THR A 1 424 ? 15.710 8.377 -35.025 1.00 76.38 424 THR A O 1
ATOM 3252 N N . GLN A 1 425 ? 15.462 8.798 -37.234 1.00 67.06 425 GLN A N 1
ATOM 3253 C CA . GLN A 1 425 ? 16.843 9.139 -37.532 1.00 67.06 425 GLN A CA 1
ATOM 3254 C C . GLN A 1 425 ? 16.912 10.372 -38.423 1.00 67.06 425 GLN A C 1
ATOM 3256 O O . GLN A 1 425 ? 16.094 10.536 -39.325 1.00 67.06 425 GLN A O 1
ATOM 3261 N N . ASN A 1 426 ? 17.888 11.240 -38.166 1.00 66.75 426 ASN A N 1
ATOM 3262 C CA . ASN A 1 426 ? 18.104 12.479 -38.916 1.00 66.75 426 ASN A CA 1
ATOM 3263 C C . ASN A 1 426 ? 19.399 12.470 -39.748 1.00 66.75 426 ASN A C 1
ATOM 3265 O O . ASN A 1 426 ? 19.863 13.533 -40.151 1.00 66.75 426 ASN A O 1
ATOM 3269 N N . TYR A 1 427 ? 19.993 11.296 -39.977 1.00 71.00 427 TYR A N 1
ATOM 3270 C CA . TYR A 1 427 ? 21.336 11.179 -40.554 1.00 71.00 427 TYR A CA 1
ATOM 3271 C C . TYR A 1 427 ? 21.414 10.335 -41.842 1.00 71.00 427 TYR A C 1
ATOM 3273 O O . TYR A 1 427 ? 22.465 10.300 -42.468 1.00 71.00 427 TYR A O 1
ATOM 3281 N N . THR A 1 428 ? 20.344 9.660 -42.280 1.00 71.00 428 THR A N 1
ATOM 3282 C CA . THR A 1 428 ? 20.385 8.893 -43.542 1.00 71.00 428 THR A CA 1
ATOM 3283 C C . THR A 1 428 ? 20.673 9.821 -44.723 1.00 71.00 428 THR A C 1
ATOM 3285 O O . THR A 1 428 ? 19.954 10.798 -44.937 1.00 71.00 428 THR A O 1
ATOM 3288 N N . GLY A 1 429 ? 21.725 9.512 -45.483 1.00 71.25 429 GLY A N 1
ATOM 3289 C CA . GLY A 1 429 ? 22.169 10.307 -46.630 1.00 71.25 429 GLY A CA 1
ATOM 3290 C C . GLY A 1 429 ? 23.020 11.527 -46.263 1.00 71.25 429 GLY A C 1
ATOM 3291 O O . GLY A 1 429 ? 23.318 12.354 -47.129 1.00 71.25 429 GLY A O 1
ATOM 3292 N N . THR A 1 430 ? 23.422 11.680 -44.994 1.00 84.56 430 THR A N 1
ATOM 3293 C CA . THR A 1 430 ? 24.379 12.721 -44.604 1.00 84.56 430 THR A CA 1
ATOM 3294 C C . THR A 1 430 ? 25.815 12.255 -44.824 1.00 84.56 430 THR A C 1
ATOM 3296 O O . THR A 1 430 ? 26.170 11.091 -44.628 1.00 84.56 430 THR A O 1
ATOM 3299 N N . TYR A 1 431 ? 26.671 13.201 -45.207 1.00 86.06 431 TYR A N 1
ATOM 3300 C CA . TYR A 1 431 ? 28.090 12.948 -45.426 1.00 86.06 431 TYR A CA 1
ATOM 3301 C C . TYR A 1 431 ? 28.925 13.414 -44.241 1.00 86.06 431 TYR A C 1
ATOM 3303 O O . TYR A 1 431 ? 28.776 14.532 -43.745 1.00 86.06 431 TYR A O 1
ATOM 3311 N N . ILE A 1 432 ? 29.857 12.562 -43.832 1.00 88.44 432 ILE A N 1
ATOM 3312 C CA . ILE A 1 432 ? 30.858 12.855 -42.813 1.00 88.44 432 ILE A CA 1
ATOM 3313 C C . ILE A 1 432 ? 32.175 13.111 -43.539 1.00 88.44 432 ILE A C 1
ATOM 3315 O O . ILE A 1 432 ? 32.735 12.214 -44.180 1.00 88.44 432 ILE A O 1
ATOM 3319 N N . LEU A 1 433 ? 32.656 14.353 -43.480 1.00 88.88 433 LEU A N 1
ATOM 3320 C CA . LEU A 1 433 ? 33.871 14.753 -44.189 1.00 88.88 433 LEU A CA 1
ATOM 3321 C C . LEU A 1 433 ? 35.119 14.129 -43.552 1.00 88.88 433 LEU A C 1
ATOM 3323 O O . LEU A 1 433 ? 35.124 13.731 -42.389 1.00 88.88 433 LEU A O 1
ATOM 3327 N N . GLN A 1 434 ? 36.199 14.065 -44.323 1.00 86.50 434 GLN A N 1
ATOM 3328 C CA . GLN A 1 434 ? 37.476 13.484 -43.907 1.00 86.50 4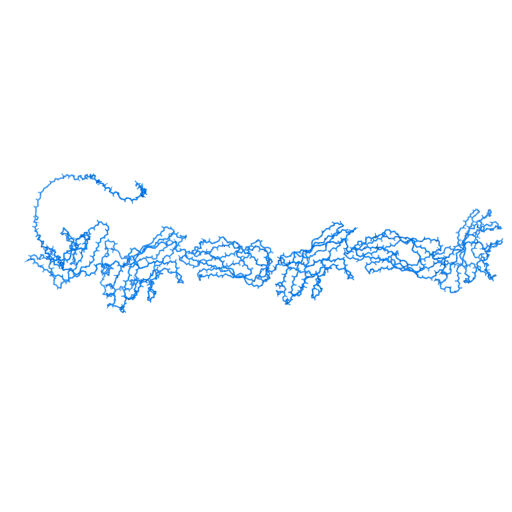34 GLN A CA 1
ATOM 3329 C C . GLN A 1 434 ? 38.026 14.143 -42.650 1.00 86.50 434 GLN A C 1
ATOM 3331 O O . GLN A 1 434 ? 38.185 15.365 -42.602 1.00 86.50 434 GLN A O 1
ATOM 3336 N N . GLY A 1 435 ? 38.394 13.326 -41.667 1.00 84.12 435 GLY A N 1
ATOM 3337 C CA . GLY A 1 435 ? 38.956 13.782 -40.399 1.00 84.12 435 GLY A CA 1
ATOM 3338 C C . GLY A 1 435 ? 37.964 14.541 -39.518 1.00 84.12 435 GLY A C 1
ATOM 3339 O O . GLY A 1 435 ? 38.381 15.117 -38.515 1.00 84.12 435 GLY A O 1
ATOM 3340 N N . GLN A 1 436 ? 36.677 14.580 -39.878 1.00 89.00 436 GLN A N 1
ATOM 3341 C CA . GLN A 1 436 ? 35.647 15.236 -39.081 1.00 89.00 436 GLN A CA 1
ATOM 3342 C C . GLN A 1 436 ? 34.885 14.241 -38.211 1.00 89.00 436 GLN A C 1
ATOM 3344 O O . GLN A 1 436 ? 34.783 13.048 -38.505 1.00 89.00 436 GLN A O 1
ATOM 3349 N N . THR A 1 437 ? 34.338 14.776 -37.123 1.00 89.69 437 THR A N 1
ATOM 3350 C CA . THR A 1 437 ? 33.373 14.092 -36.268 1.00 89.69 437 THR A CA 1
ATOM 3351 C C . THR A 1 437 ? 32.055 14.834 -36.354 1.00 89.69 437 THR A C 1
ATOM 3353 O O . THR A 1 437 ? 31.998 16.014 -36.013 1.00 89.69 437 THR A O 1
ATOM 3356 N N . ASN A 1 438 ? 31.010 14.134 -36.780 1.00 88.94 438 ASN A N 1
ATOM 3357 C CA . ASN A 1 438 ? 29.649 14.650 -36.757 1.00 88.94 438 ASN A CA 1
ATOM 3358 C C . ASN A 1 438 ? 28.902 14.066 -35.558 1.00 88.94 438 ASN A C 1
ATOM 3360 O O . ASN A 1 438 ? 29.178 12.947 -35.121 1.00 88.94 438 ASN A O 1
ATOM 3364 N N . VAL A 1 439 ? 27.951 14.836 -35.038 1.00 87.38 439 VAL A N 1
ATOM 3365 C CA . VAL A 1 439 ? 27.102 14.443 -33.911 1.00 87.38 439 VAL A CA 1
ATOM 3366 C C . VAL A 1 439 ? 25.686 14.249 -34.423 1.00 87.38 439 VAL A C 1
ATOM 3368 O O . VAL A 1 439 ? 25.134 15.145 -35.061 1.00 87.38 439 VAL A O 1
ATOM 3371 N N . TYR A 1 440 ? 25.104 13.093 -34.127 1.00 86.00 440 TYR A N 1
ATOM 3372 C CA . TYR A 1 440 ? 23.743 12.748 -34.519 1.00 86.00 440 TYR A CA 1
ATOM 3373 C C . TYR A 1 440 ? 22.910 12.369 -33.305 1.00 86.00 440 TYR A C 1
ATOM 3375 O O . TYR A 1 440 ? 23.438 11.924 -32.287 1.00 86.00 440 TYR A O 1
ATOM 3383 N N . GLN A 1 441 ? 21.598 12.541 -33.430 1.00 86.00 441 GLN A N 1
ATOM 3384 C CA . GLN A 1 441 ? 20.635 12.134 -32.420 1.00 86.00 441 GLN A CA 1
ATOM 3385 C C . GLN A 1 441 ? 19.716 11.076 -33.021 1.00 86.00 441 GLN A C 1
ATOM 3387 O O . GLN A 1 441 ? 19.037 11.319 -34.017 1.00 86.00 441 GLN A O 1
ATOM 3392 N N . ILE A 1 442 ? 19.685 9.910 -32.390 1.00 87.69 442 ILE A N 1
ATOM 3393 C CA . ILE A 1 442 ? 18.816 8.792 -32.746 1.00 87.69 442 ILE A CA 1
ATOM 3394 C C . ILE A 1 442 ? 17.749 8.698 -31.667 1.00 87.69 442 ILE A C 1
ATOM 3396 O O . ILE A 1 442 ? 18.073 8.764 -30.484 1.00 87.69 442 ILE A O 1
ATOM 3400 N N . ILE A 1 443 ? 16.485 8.538 -32.044 1.00 88.25 443 ILE A N 1
ATOM 3401 C CA . ILE A 1 443 ? 15.437 8.237 -31.067 1.00 88.25 443 ILE A CA 1
ATOM 3402 C C . ILE A 1 443 ? 15.188 6.736 -31.100 1.00 88.25 443 ILE A C 1
ATOM 3404 O O . ILE A 1 443 ? 14.766 6.200 -32.124 1.00 88.25 443 ILE A O 1
ATOM 3408 N N . LEU A 1 444 ? 15.451 6.061 -29.985 1.00 89.06 444 LEU A N 1
ATOM 3409 C CA . LEU A 1 444 ? 15.147 4.647 -29.808 1.00 89.06 444 LEU A CA 1
ATOM 3410 C C . LEU A 1 444 ? 13.739 4.482 -29.231 1.00 89.06 444 LEU A C 1
ATOM 3412 O O . LEU A 1 444 ? 13.349 5.207 -28.318 1.00 89.06 444 LEU A O 1
ATOM 3416 N N . ASN A 1 445 ? 12.988 3.520 -29.760 1.00 88.00 445 ASN A N 1
ATOM 3417 C CA . ASN A 1 445 ? 11.769 3.009 -29.146 1.00 88.00 445 ASN A CA 1
ATOM 3418 C C . ASN A 1 445 ? 12.097 1.689 -28.451 1.00 88.00 445 ASN A C 1
ATOM 3420 O O . ASN A 1 445 ? 12.516 0.729 -29.110 1.00 88.00 445 ASN A O 1
ATOM 3424 N N . MET A 1 446 ? 11.935 1.657 -27.133 1.00 86.44 446 MET A N 1
ATOM 3425 C CA . MET A 1 446 ? 12.221 0.470 -26.339 1.00 86.44 446 MET A CA 1
ATOM 3426 C C . MET A 1 446 ? 11.088 -0.548 -26.490 1.00 86.44 446 MET A C 1
ATOM 3428 O O . MET A 1 446 ? 9.911 -0.206 -26.577 1.00 86.44 446 MET A O 1
ATOM 3432 N N . ASN A 1 447 ? 11.441 -1.826 -26.560 1.00 83.50 447 ASN A N 1
ATOM 3433 C CA . ASN A 1 447 ? 10.459 -2.900 -26.546 1.00 83.50 447 ASN A CA 1
ATOM 3434 C C . ASN A 1 447 ? 9.967 -3.110 -25.109 1.00 83.50 447 ASN A C 1
ATOM 3436 O O . ASN A 1 447 ? 10.747 -2.991 -24.164 1.00 83.50 447 ASN A O 1
ATOM 3440 N N . ASN A 1 448 ? 8.694 -3.484 -24.947 1.00 81.62 448 ASN A N 1
ATOM 3441 C CA . ASN A 1 448 ? 8.080 -3.763 -23.644 1.00 81.62 448 ASN A CA 1
ATOM 3442 C C . ASN A 1 448 ? 8.543 -5.104 -23.047 1.00 81.62 448 ASN A C 1
ATOM 3444 O O . ASN A 1 448 ? 7.764 -6.048 -22.932 1.00 81.62 448 ASN A O 1
ATOM 3448 N N . ILE A 1 449 ? 9.836 -5.193 -22.729 1.00 81.44 449 ILE A N 1
ATOM 3449 C CA . ILE A 1 449 ? 10.502 -6.350 -22.130 1.00 81.44 449 ILE A CA 1
ATOM 3450 C C . ILE A 1 449 ? 11.488 -5.886 -21.056 1.00 81.44 449 ILE A C 1
ATOM 3452 O O . ILE A 1 449 ? 12.115 -4.838 -21.197 1.00 81.44 449 ILE A O 1
ATOM 3456 N N . SER A 1 450 ? 11.668 -6.680 -20.003 1.00 80.81 450 SER A N 1
ATOM 3457 C CA . SER A 1 450 ? 12.734 -6.451 -19.025 1.00 80.81 450 SER A CA 1
ATOM 3458 C C . SER A 1 450 ? 14.089 -6.820 -19.645 1.00 80.81 450 SER A C 1
ATOM 3460 O O . SER A 1 450 ? 14.232 -7.889 -20.244 1.00 80.81 450 SER A O 1
ATOM 3462 N N . TYR A 1 451 ? 15.092 -5.949 -19.521 1.00 84.88 451 TYR A N 1
ATOM 3463 C CA . TYR A 1 451 ? 16.412 -6.157 -20.128 1.00 84.88 451 TYR A CA 1
ATOM 3464 C C . TYR A 1 451 ? 17.552 -5.684 -19.234 1.00 84.88 451 TYR A C 1
ATOM 3466 O O . TYR A 1 451 ? 17.493 -4.588 -18.683 1.00 84.88 451 TYR A O 1
ATOM 3474 N N . ILE A 1 452 ? 18.619 -6.480 -19.176 1.00 85.88 452 ILE A N 1
ATOM 3475 C CA . ILE A 1 452 ? 19.907 -6.104 -18.598 1.00 85.88 452 ILE A CA 1
ATOM 3476 C C . ILE A 1 452 ? 21.019 -6.412 -19.602 1.00 85.88 452 ILE A C 1
ATOM 3478 O O . ILE A 1 452 ? 21.176 -7.555 -20.032 1.00 85.88 452 ILE A O 1
ATOM 3482 N N . GLY A 1 453 ? 21.791 -5.401 -19.999 1.00 86.44 453 GLY A N 1
ATOM 3483 C CA . GLY A 1 453 ? 22.913 -5.609 -20.913 1.00 86.44 453 GLY A CA 1
ATOM 3484 C C . GLY A 1 453 ? 23.302 -4.386 -21.730 1.00 86.44 453 GLY A C 1
ATOM 3485 O O . GLY A 1 453 ? 22.886 -3.265 -21.459 1.00 86.44 453 GLY A O 1
ATOM 3486 N N . ASN A 1 454 ? 24.126 -4.604 -22.753 1.00 88.94 454 ASN A N 1
ATOM 3487 C CA . ASN A 1 454 ? 24.582 -3.542 -23.651 1.00 88.94 454 ASN A CA 1
ATOM 3488 C C . ASN A 1 454 ? 23.606 -3.352 -24.817 1.00 88.94 454 ASN A C 1
ATOM 3490 O O . ASN A 1 454 ? 23.006 -4.324 -25.271 1.00 88.94 454 ASN A O 1
ATOM 3494 N N . ILE A 1 455 ? 23.493 -2.142 -25.359 1.00 89.12 455 ILE A N 1
ATOM 3495 C CA . ILE A 1 455 ? 22.851 -1.919 -26.662 1.00 89.12 455 ILE A CA 1
ATOM 3496 C C . ILE A 1 455 ? 23.936 -1.676 -27.698 1.00 89.12 455 ILE A C 1
ATOM 3498 O O . ILE A 1 455 ? 24.817 -0.841 -27.505 1.00 89.12 455 ILE A O 1
ATOM 3502 N N . THR A 1 456 ? 23.877 -2.407 -28.803 1.00 90.19 456 THR A N 1
ATOM 3503 C CA . THR A 1 456 ? 24.821 -2.247 -29.904 1.00 90.19 456 THR A CA 1
ATOM 3504 C C . THR A 1 456 ? 24.192 -1.434 -31.028 1.00 90.19 456 THR A C 1
ATOM 3506 O O . THR A 1 456 ? 23.121 -1.789 -31.517 1.00 90.19 456 THR A O 1
ATOM 3509 N N . ILE A 1 457 ? 24.876 -0.366 -31.431 1.00 89.75 457 ILE A N 1
ATOM 3510 C CA . ILE A 1 457 ? 24.530 0.519 -32.539 1.00 89.75 457 ILE A CA 1
ATOM 3511 C C . ILE A 1 457 ? 25.528 0.266 -33.665 1.00 89.75 457 ILE A C 1
ATOM 3513 O O . ILE A 1 457 ? 26.714 0.557 -33.519 1.00 89.75 457 ILE A O 1
ATOM 3517 N N . SER A 1 458 ? 25.052 -0.275 -34.779 1.00 89.62 458 SER A N 1
ATOM 3518 C CA . SER A 1 458 ? 25.871 -0.556 -35.955 1.00 89.62 458 SER A CA 1
ATOM 3519 C C . SER A 1 458 ? 25.518 0.419 -37.066 1.00 89.62 458 SER A C 1
ATOM 3521 O O . SER A 1 458 ? 24.372 0.453 -37.499 1.00 89.62 458 SER A O 1
ATOM 3523 N N . LEU A 1 459 ? 26.497 1.195 -37.520 1.00 88.62 459 LEU A N 1
ATOM 3524 C CA . LEU A 1 459 ? 26.367 2.133 -38.627 1.00 88.62 459 LEU A CA 1
ATOM 3525 C C . LEU A 1 459 ? 26.846 1.503 -39.935 1.00 88.62 459 LEU A C 1
ATOM 3527 O O . LEU A 1 459 ? 28.039 1.214 -40.092 1.00 88.62 459 LEU A O 1
ATOM 3531 N N . ASP A 1 460 ? 25.937 1.402 -40.895 1.00 87.56 460 ASP A N 1
ATOM 3532 C CA . ASP A 1 460 ? 26.272 1.073 -42.269 1.00 87.56 460 ASP A CA 1
ATOM 3533 C C . ASP A 1 460 ? 26.683 2.333 -43.022 1.00 87.56 460 ASP A C 1
ATOM 3535 O O . ASP A 1 460 ? 25.969 3.338 -43.095 1.00 87.56 460 ASP A O 1
ATOM 3539 N N . THR A 1 461 ? 27.886 2.268 -43.573 1.00 86.88 461 THR A N 1
ATOM 3540 C CA . THR A 1 461 ? 28.502 3.346 -44.327 1.00 86.88 461 THR A CA 1
ATOM 3541 C C . THR A 1 461 ? 28.767 2.937 -45.763 1.00 86.88 461 THR A C 1
ATOM 3543 O O . THR A 1 461 ? 28.959 1.755 -46.067 1.00 86.88 461 THR A O 1
ATOM 3546 N N . SER A 1 462 ? 28.790 3.928 -46.652 1.00 85.12 462 SER A N 1
ATOM 3547 C CA . SER A 1 462 ? 29.165 3.727 -48.046 1.00 85.12 462 SER A CA 1
ATOM 3548 C C . SER A 1 462 ? 29.933 4.913 -48.619 1.00 85.12 462 SER A C 1
ATOM 3550 O O . SER A 1 462 ? 29.953 6.012 -48.058 1.00 85.12 462 SER A O 1
ATOM 3552 N N . PHE A 1 463 ? 30.532 4.688 -49.784 1.00 81.50 463 PHE A N 1
ATOM 3553 C CA . PHE A 1 463 ? 31.025 5.752 -50.642 1.00 81.50 463 PHE A CA 1
ATOM 3554 C C . PHE A 1 463 ? 29.965 6.002 -51.714 1.00 81.50 463 PHE A C 1
ATOM 3556 O O . PHE A 1 463 ? 29.663 5.104 -52.502 1.00 81.50 463 PHE A O 1
ATOM 3563 N N . GLY A 1 464 ? 29.390 7.206 -51.744 1.00 74.12 464 GLY A N 1
ATOM 3564 C CA . GLY A 1 464 ? 28.433 7.592 -52.778 1.00 74.12 464 GLY A CA 1
ATOM 3565 C C . GLY A 1 464 ? 29.091 7.497 -54.155 1.00 74.12 464 GLY A C 1
ATOM 3566 O O . GLY A 1 464 ? 29.864 8.367 -54.550 1.00 74.12 464 GLY A O 1
ATOM 3567 N N . SER A 1 465 ? 28.834 6.414 -54.890 1.00 67.62 465 SER A N 1
ATOM 3568 C CA . SER A 1 465 ? 29.471 6.169 -56.195 1.00 67.62 465 SER A CA 1
ATOM 3569 C C . SER A 1 465 ? 29.138 7.255 -57.227 1.00 67.62 465 SER A C 1
ATOM 3571 O O . SER A 1 465 ? 29.945 7.547 -58.103 1.00 67.62 465 SER A O 1
ATOM 3573 N N . ASN A 1 466 ? 27.990 7.914 -57.064 1.00 70.69 466 ASN A N 1
ATOM 3574 C CA . ASN A 1 466 ? 27.540 9.074 -57.831 1.00 70.69 466 ASN A CA 1
ATOM 3575 C C . ASN A 1 466 ? 28.344 10.360 -57.566 1.00 70.69 466 ASN A C 1
ATOM 3577 O O . ASN A 1 466 ? 28.240 11.303 -58.346 1.00 70.69 466 ASN A O 1
ATOM 3581 N N . LEU A 1 467 ? 29.148 10.422 -56.499 1.00 79.25 467 LEU A N 1
ATOM 3582 C CA . LEU A 1 467 ? 29.991 11.585 -56.204 1.00 79.25 467 LEU A CA 1
ATOM 3583 C C . LEU A 1 467 ? 31.204 11.695 -57.130 1.00 79.25 467 LEU A C 1
ATOM 3585 O O . LEU A 1 467 ? 31.865 12.736 -57.165 1.00 79.25 467 LEU A O 1
ATOM 3589 N N . TYR A 1 468 ? 31.518 10.619 -57.845 1.00 78.50 468 TYR A N 1
ATOM 3590 C CA . TYR A 1 468 ? 32.696 10.503 -58.684 1.00 78.50 468 TYR A CA 1
ATOM 3591 C C . TYR A 1 468 ? 32.242 10.229 -60.111 1.00 78.50 468 TYR A C 1
ATOM 3593 O O . TYR A 1 468 ? 31.680 9.177 -60.401 1.00 78.50 468 TYR A O 1
ATOM 3601 N N . ASN A 1 469 ? 32.505 11.165 -61.016 1.00 75.38 469 ASN A N 1
ATOM 3602 C CA . ASN A 1 469 ? 32.323 10.921 -62.437 1.00 75.38 469 ASN A CA 1
ATOM 3603 C C . ASN A 1 469 ? 33.679 10.594 -63.051 1.00 75.38 469 ASN A C 1
ATOM 3605 O O . ASN A 1 469 ? 34.606 11.405 -63.000 1.00 75.38 469 ASN A O 1
ATOM 3609 N N . ILE A 1 470 ? 33.805 9.384 -63.585 1.00 73.88 470 ILE A N 1
ATOM 3610 C CA . ILE A 1 470 ? 35.070 8.867 -64.091 1.00 73.88 470 ILE A CA 1
ATOM 3611 C C . ILE A 1 470 ? 34.862 8.376 -65.490 1.00 73.88 470 ILE A C 1
ATOM 3613 O O . ILE A 1 470 ? 34.038 7.504 -65.751 1.00 73.88 470 ILE A O 1
ATOM 3617 N N . SER A 1 471 ? 35.661 8.939 -66.376 1.00 71.69 471 SER A N 1
ATOM 3618 C CA . SER A 1 471 ? 35.678 8.581 -67.776 1.00 71.69 471 SER A CA 1
ATOM 3619 C C . SER A 1 471 ? 37.054 8.036 -68.107 1.00 71.69 471 SER A C 1
ATOM 3621 O O . SER A 1 471 ? 38.064 8.720 -67.931 1.00 71.69 471 SER A O 1
ATOM 3623 N N . VAL A 1 472 ? 37.087 6.795 -68.585 1.00 67.88 472 VAL A N 1
ATOM 3624 C CA . VAL A 1 472 ? 38.236 6.300 -69.337 1.00 67.88 472 VAL A CA 1
ATOM 3625 C C . VAL A 1 472 ? 38.092 6.868 -70.741 1.00 67.88 472 VAL A C 1
ATOM 3627 O O . VAL A 1 472 ? 37.162 6.520 -71.462 1.00 67.88 472 VAL A O 1
ATOM 3630 N N . LEU A 1 473 ? 38.966 7.807 -71.078 1.00 63.28 473 LEU A N 1
ATOM 3631 C CA . LEU A 1 473 ? 38.910 8.558 -72.326 1.00 63.28 473 LEU A CA 1
ATOM 3632 C C . LEU A 1 473 ? 39.576 7.796 -73.473 1.00 63.28 473 LEU A C 1
ATOM 3634 O O . LEU A 1 473 ? 39.111 7.886 -74.603 1.00 63.28 473 LEU A O 1
ATOM 3638 N N . ASP A 1 474 ? 40.636 7.042 -73.176 1.00 62.34 474 ASP A N 1
ATOM 3639 C CA . ASP A 1 474 ? 41.330 6.182 -74.136 1.00 62.34 474 ASP A CA 1
ATOM 3640 C C . ASP A 1 474 ? 42.097 5.061 -73.412 1.00 62.34 474 ASP A C 1
ATOM 3642 O O . ASP A 1 474 ? 42.440 5.193 -72.230 1.00 62.34 474 ASP A O 1
ATOM 3646 N N . VAL A 1 475 ? 42.371 3.963 -74.121 1.00 58.81 475 VAL A N 1
ATOM 3647 C CA . VAL A 1 475 ? 43.158 2.822 -73.631 1.00 58.81 475 VAL A CA 1
ATOM 3648 C C . VAL A 1 475 ? 44.188 2.439 -74.682 1.00 58.81 475 VAL A C 1
ATOM 3650 O O . VAL A 1 475 ? 43.841 1.993 -75.774 1.00 58.81 475 VAL A O 1
ATOM 3653 N N . ILE A 1 476 ? 45.464 2.560 -74.329 1.00 63.19 476 ILE A N 1
ATOM 3654 C CA . ILE A 1 476 ? 46.580 2.238 -75.216 1.00 63.19 476 ILE A CA 1
ATOM 3655 C C . ILE A 1 476 ? 47.180 0.905 -74.776 1.00 63.19 476 ILE A C 1
ATOM 3657 O O . ILE A 1 476 ? 47.645 0.755 -73.641 1.00 63.19 476 ILE A O 1
ATOM 3661 N N . ASN A 1 477 ? 47.194 -0.070 -75.688 1.00 60.72 477 ASN A N 1
ATOM 3662 C CA . ASN A 1 477 ? 47.950 -1.302 -75.502 1.00 60.72 477 ASN A CA 1
ATOM 3663 C C . ASN A 1 477 ? 49.419 -1.035 -75.848 1.00 60.72 477 ASN A C 1
ATOM 3665 O O . ASN A 1 477 ? 49.790 -0.942 -77.016 1.00 60.72 477 ASN A O 1
ATOM 3669 N N . ALA A 1 478 ? 50.259 -0.909 -74.825 1.00 58.72 478 ALA A N 1
ATOM 3670 C CA . ALA A 1 478 ? 51.684 -0.651 -74.970 1.00 58.72 478 ALA A CA 1
ATOM 3671 C C . ALA A 1 478 ? 52.493 -1.965 -74.938 1.00 58.72 478 ALA A C 1
ATOM 3673 O O . ALA A 1 478 ? 53.574 -2.039 -74.357 1.00 58.72 478 ALA A O 1
ATOM 3674 N N . SER A 1 479 ? 51.988 -3.039 -75.552 1.00 55.69 479 SER A N 1
ATOM 3675 C CA . SER A 1 479 ? 52.676 -4.340 -75.615 1.00 55.69 479 SER A CA 1
ATOM 3676 C C . SER A 1 479 ? 54.086 -4.248 -76.223 1.00 55.69 479 SER A C 1
ATOM 3678 O O . SER A 1 479 ? 55.005 -4.898 -75.724 1.00 55.69 479 SER A O 1
ATOM 3680 N N . ALA A 1 480 ? 54.289 -3.381 -77.222 1.00 50.72 480 ALA A N 1
ATOM 3681 C CA . ALA A 1 480 ? 55.604 -3.096 -77.808 1.00 50.72 480 ALA A CA 1
ATOM 3682 C C . ALA A 1 480 ? 56.576 -2.418 -76.815 1.00 50.72 480 ALA A C 1
ATOM 3684 O O . ALA A 1 480 ? 57.767 -2.720 -76.811 1.00 50.72 480 ALA A O 1
ATOM 3685 N N . PHE A 1 481 ? 56.070 -1.568 -75.913 1.00 51.28 481 PHE A N 1
ATOM 3686 C CA . PHE A 1 481 ? 56.845 -0.971 -74.815 1.00 51.28 481 PHE A CA 1
ATOM 3687 C C . PHE A 1 481 ? 57.265 -2.030 -73.783 1.00 51.28 481 PHE A C 1
ATOM 3689 O O . PHE A 1 481 ? 58.395 -2.031 -73.290 1.00 51.28 481 PHE A O 1
ATOM 3696 N N . GLY A 1 482 ? 56.379 -2.998 -73.521 1.00 48.78 482 GLY A N 1
ATOM 3697 C CA . GLY A 1 482 ? 56.664 -4.152 -72.672 1.00 48.78 482 GLY A CA 1
ATOM 3698 C C . GLY A 1 482 ? 57.810 -5.023 -73.184 1.00 48.78 482 GLY A C 1
ATOM 3699 O O . GLY A 1 482 ? 58.591 -5.510 -72.373 1.00 48.78 482 GLY A O 1
ATOM 3700 N N . GLN A 1 483 ? 57.975 -5.174 -74.504 1.00 48.06 483 GLN A N 1
ATOM 3701 C CA . GLN A 1 483 ? 59.095 -5.934 -75.078 1.00 48.06 483 GLN A CA 1
ATOM 3702 C C . GLN A 1 483 ? 60.456 -5.260 -74.829 1.00 48.06 483 GLN A C 1
ATOM 3704 O O . GLN A 1 483 ? 61.434 -5.951 -74.541 1.00 48.06 483 GLN A O 1
ATOM 3709 N N . TYR A 1 484 ? 60.515 -3.924 -74.856 1.00 47.00 484 TYR A N 1
ATOM 3710 C CA . TYR A 1 484 ? 61.739 -3.167 -74.573 1.00 47.00 484 TYR A CA 1
ATOM 3711 C C . TYR A 1 484 ? 62.137 -3.246 -73.086 1.00 47.00 484 TYR A C 1
ATOM 3713 O O . TYR A 1 484 ? 63.290 -3.540 -72.763 1.00 47.00 484 TYR A O 1
ATOM 3721 N N . LEU A 1 485 ? 61.176 -3.112 -72.163 1.00 44.72 485 LEU A N 1
ATOM 3722 C CA . LEU A 1 485 ? 61.419 -3.278 -70.719 1.00 44.72 485 LEU A CA 1
ATOM 3723 C C . LEU A 1 485 ? 61.685 -4.741 -70.314 1.00 44.72 485 LEU A C 1
ATOM 3725 O O . LEU A 1 485 ? 62.536 -5.010 -69.466 1.00 44.72 485 LEU A O 1
ATOM 3729 N N . ALA A 1 486 ? 61.018 -5.713 -70.946 1.00 42.62 486 ALA A N 1
ATOM 3730 C CA . ALA A 1 486 ? 61.249 -7.138 -70.693 1.00 42.62 486 ALA A CA 1
ATOM 3731 C C . ALA A 1 486 ? 62.648 -7.601 -71.136 1.00 42.62 486 ALA A C 1
ATOM 3733 O O . ALA A 1 486 ? 63.182 -8.544 -70.551 1.00 42.62 486 ALA A O 1
ATOM 3734 N N . SER A 1 487 ? 63.256 -6.926 -72.121 1.00 46.06 487 SER A N 1
ATOM 3735 C CA . SER A 1 487 ? 64.631 -7.201 -72.563 1.00 46.06 487 SER A CA 1
ATOM 3736 C C . SER A 1 487 ? 65.707 -6.712 -71.581 1.00 46.06 487 SER A C 1
ATOM 3738 O O . SER A 1 487 ? 66.831 -7.207 -71.619 1.00 46.06 487 SER A O 1
ATOM 3740 N N . SER A 1 488 ? 65.361 -5.797 -70.667 1.00 45.22 488 SER A N 1
ATOM 3741 C CA . SER A 1 488 ? 66.296 -5.159 -69.728 1.00 45.22 488 SER A CA 1
ATOM 3742 C C . SER A 1 488 ? 66.063 -5.510 -68.248 1.00 45.22 488 SER A C 1
ATOM 3744 O O . SER A 1 488 ? 66.933 -5.238 -67.422 1.00 45.22 488 SER A O 1
ATOM 3746 N N . GLY A 1 489 ? 64.967 -6.195 -67.890 1.00 48.06 489 GLY A N 1
ATOM 3747 C CA . GLY A 1 489 ? 64.757 -6.677 -66.519 1.00 48.06 489 GLY A CA 1
ATOM 3748 C C . GLY A 1 489 ? 63.532 -7.577 -66.320 1.00 48.06 489 GLY A C 1
ATOM 3749 O O . GLY A 1 489 ? 62.428 -7.090 -66.094 1.00 48.06 489 GLY A O 1
ATOM 3750 N N . GLY A 1 490 ? 63.734 -8.902 -66.359 1.00 45.47 490 GLY A N 1
ATOM 3751 C CA . GLY A 1 490 ? 62.935 -9.934 -65.662 1.00 45.47 490 GLY A CA 1
ATOM 3752 C C . GLY A 1 490 ? 61.423 -10.062 -65.927 1.00 45.47 490 GLY A C 1
ATOM 3753 O O . GLY A 1 490 ? 60.797 -10.937 -65.340 1.00 45.47 490 GLY A O 1
ATOM 3754 N N . SER A 1 491 ? 60.820 -9.244 -66.787 1.00 52.22 491 SER A N 1
ATOM 3755 C CA . SER A 1 491 ? 59.357 -9.086 -66.884 1.00 52.22 491 SER A CA 1
ATOM 3756 C C . SER A 1 491 ? 58.754 -9.788 -68.111 1.00 52.22 491 SER A C 1
ATOM 3758 O O . SER A 1 491 ? 57.968 -9.198 -68.850 1.00 52.22 491 SER A O 1
ATOM 3760 N N . GLN A 1 492 ? 59.142 -11.040 -68.378 1.00 57.72 492 GLN A N 1
ATOM 3761 C CA . GLN A 1 492 ? 58.567 -11.817 -69.486 1.00 57.72 492 GLN A CA 1
ATOM 3762 C C . GLN A 1 492 ? 57.127 -12.255 -69.154 1.00 57.72 492 GLN A C 1
ATOM 3764 O O . GLN A 1 492 ? 56.873 -12.790 -68.078 1.00 57.72 492 GLN A O 1
ATOM 3769 N N . GLY A 1 493 ? 56.184 -12.037 -70.081 1.00 63.88 493 GLY A N 1
ATOM 3770 C CA . GLY A 1 493 ? 54.780 -12.468 -69.953 1.00 63.88 493 GLY A CA 1
ATOM 3771 C C . GLY A 1 493 ? 53.782 -11.407 -69.466 1.00 63.88 493 GLY A C 1
ATOM 3772 O O . GLY A 1 493 ? 52.618 -11.741 -69.233 1.00 63.88 493 GLY A O 1
ATOM 3773 N N . LEU A 1 494 ? 54.206 -10.144 -69.323 1.00 65.06 494 LEU A N 1
ATOM 3774 C CA . LEU A 1 494 ? 53.326 -9.015 -69.005 1.00 65.06 494 LEU A CA 1
ATOM 3775 C C . LEU A 1 494 ? 53.014 -8.164 -70.248 1.00 65.06 494 LEU A C 1
ATOM 3777 O O . LEU A 1 494 ? 53.875 -7.901 -71.084 1.00 65.06 494 LEU A O 1
ATOM 3781 N N . THR A 1 495 ? 51.782 -7.677 -70.322 1.00 69.94 495 THR A N 1
ATOM 3782 C CA . THR A 1 495 ? 51.298 -6.642 -71.232 1.00 69.94 495 THR A CA 1
ATOM 3783 C C . THR A 1 495 ? 51.035 -5.374 -70.427 1.00 69.94 495 THR A C 1
ATOM 3785 O O . THR A 1 495 ? 50.344 -5.407 -69.407 1.00 69.94 495 THR A O 1
ATOM 3788 N N . PHE A 1 496 ? 51.592 -4.252 -70.883 1.00 70.12 496 PHE A N 1
ATOM 3789 C CA . PHE A 1 496 ? 51.374 -2.950 -70.261 1.00 70.12 496 PHE A CA 1
ATOM 3790 C C . PHE A 1 496 ? 50.212 -2.228 -70.933 1.00 70.12 496 PHE A C 1
ATOM 3792 O O . PHE A 1 496 ? 50.173 -2.097 -72.157 1.00 70.12 496 PHE A O 1
ATOM 3799 N N . ILE A 1 497 ? 49.278 -1.748 -70.121 1.00 72.38 497 ILE A N 1
ATOM 3800 C CA . ILE A 1 497 ? 48.109 -0.997 -70.570 1.00 72.38 497 ILE A CA 1
ATOM 3801 C C . ILE A 1 497 ? 48.168 0.392 -69.960 1.00 72.38 497 ILE A C 1
ATOM 3803 O O . ILE A 1 497 ? 48.352 0.532 -68.748 1.00 72.38 497 ILE A O 1
ATOM 3807 N N . VAL A 1 498 ? 47.982 1.404 -70.803 1.00 72.56 498 VAL A N 1
ATOM 3808 C CA . VAL A 1 498 ? 47.913 2.803 -70.390 1.00 72.56 498 VAL A CA 1
ATOM 3809 C C . VAL A 1 498 ? 46.469 3.278 -70.501 1.00 72.56 498 VAL A C 1
ATOM 3811 O O . VAL A 1 498 ? 45.900 3.294 -71.588 1.00 72.56 498 VAL A O 1
ATOM 3814 N N . TYR A 1 499 ? 45.881 3.673 -69.377 1.00 73.62 499 TYR A N 1
ATOM 3815 C CA . TYR A 1 499 ? 44.562 4.293 -69.318 1.00 73.62 499 TYR A CA 1
ATOM 3816 C C . TYR A 1 499 ? 44.702 5.804 -69.293 1.00 73.62 499 TYR A C 1
ATOM 3818 O O . TYR A 1 499 ? 45.370 6.338 -68.408 1.00 73.62 499 TYR A O 1
ATOM 3826 N N . ASN A 1 500 ? 44.022 6.488 -70.207 1.00 71.62 500 ASN A N 1
ATOM 3827 C CA . ASN A 1 500 ? 43.797 7.918 -70.108 1.00 71.62 500 ASN A CA 1
ATOM 3828 C C . ASN A 1 500 ? 42.516 8.172 -69.302 1.00 71.62 500 ASN A C 1
ATOM 3830 O O . ASN A 1 500 ? 41.424 7.816 -69.747 1.00 71.62 500 ASN A O 1
ATOM 3834 N N . ILE A 1 501 ? 42.636 8.751 -68.108 1.00 75.50 501 ILE A N 1
ATOM 3835 C CA . ILE A 1 501 ? 41.523 8.872 -67.163 1.00 75.50 501 ILE A CA 1
ATOM 3836 C C . ILE A 1 501 ? 41.234 10.333 -66.871 1.00 75.50 501 ILE A C 1
ATOM 3838 O O . ILE A 1 501 ? 42.130 11.114 -66.561 1.00 75.50 501 ILE A O 1
ATOM 3842 N N . SER A 1 502 ? 39.954 10.693 -66.914 1.00 77.19 502 SER A N 1
ATOM 3843 C CA . SER A 1 502 ? 39.436 11.901 -66.282 1.00 77.19 502 SER A CA 1
ATOM 3844 C C . SER A 1 502 ? 38.580 11.517 -65.083 1.00 77.19 502 SER A C 1
ATOM 3846 O O . SER A 1 502 ? 37.703 10.659 -65.181 1.00 77.19 502 SER A O 1
ATOM 3848 N N . LEU A 1 503 ? 38.856 12.147 -63.947 1.00 80.38 503 LEU A N 1
ATOM 3849 C CA . LEU A 1 503 ? 38.117 12.001 -62.702 1.00 80.38 503 LEU A CA 1
ATOM 3850 C C . LEU A 1 503 ? 37.582 13.371 -62.308 1.00 80.38 503 LEU A C 1
ATOM 3852 O O . LEU A 1 503 ? 38.354 14.312 -62.146 1.00 80.38 503 LEU A O 1
ATOM 3856 N N . TYR A 1 504 ? 36.280 13.460 -62.087 1.00 81.12 504 TYR A N 1
ATOM 3857 C CA . TYR A 1 504 ? 35.595 14.657 -61.632 1.00 81.12 504 TYR A CA 1
ATOM 3858 C C . TYR A 1 504 ? 34.860 14.375 -60.322 1.00 81.12 504 TYR A C 1
ATOM 3860 O O . TYR A 1 504 ? 34.163 13.367 -60.200 1.00 81.12 504 TYR A O 1
ATOM 3868 N N . TYR A 1 505 ? 35.025 15.255 -59.336 1.00 83.88 505 TYR A N 1
ATOM 3869 C CA . TYR A 1 505 ? 34.453 15.096 -58.004 1.00 83.88 505 TYR A CA 1
ATOM 3870 C C . TYR A 1 505 ? 33.284 16.062 -57.787 1.00 83.88 505 TYR A C 1
ATOM 3872 O O . TYR A 1 505 ? 33.450 17.278 -57.832 1.00 83.88 505 TYR A O 1
ATOM 3880 N N . GLN A 1 506 ? 32.097 15.518 -57.524 1.00 82.31 506 GLN A N 1
ATOM 3881 C CA . GLN A 1 506 ? 30.871 16.266 -57.212 1.00 82.31 506 GLN A CA 1
ATOM 3882 C C . GLN A 1 506 ? 30.417 16.084 -55.760 1.00 82.31 506 GLN A C 1
ATOM 3884 O O . GLN A 1 506 ? 29.390 16.627 -55.358 1.00 82.31 506 GLN A O 1
ATOM 3889 N N . GLY A 1 507 ? 31.172 15.347 -54.949 1.00 80.81 507 GLY A N 1
ATOM 3890 C CA . GLY A 1 507 ? 30.833 15.143 -53.547 1.00 80.81 507 GLY A CA 1
ATOM 3891 C C . GLY A 1 507 ? 31.133 16.331 -52.634 1.00 80.81 507 GLY A C 1
ATOM 3892 O O . GLY A 1 507 ? 31.774 17.304 -53.040 1.00 80.81 507 GLY A O 1
ATOM 3893 N N . PRO A 1 508 ? 30.668 16.263 -51.377 1.00 80.81 508 PRO A N 1
ATOM 3894 C CA . PRO A 1 508 ? 30.893 17.304 -50.384 1.00 80.81 508 PRO A CA 1
ATOM 3895 C C . PRO A 1 508 ? 32.332 17.297 -49.844 1.00 80.81 508 PRO A C 1
ATOM 3897 O O . PRO A 1 508 ? 33.009 16.272 -49.808 1.00 80.81 508 PRO A O 1
ATOM 3900 N N . GLY A 1 509 ? 32.816 18.452 -49.388 1.00 84.50 509 GLY A N 1
ATOM 3901 C CA . GLY A 1 509 ? 34.174 18.591 -48.860 1.00 84.50 509 GLY A CA 1
ATOM 3902 C C . GLY A 1 509 ? 35.251 18.446 -49.936 1.00 84.50 509 GLY A C 1
ATOM 3903 O O . GLY A 1 509 ? 35.153 19.032 -51.014 1.00 84.50 509 GLY A O 1
ATOM 3904 N N . LYS A 1 510 ? 36.309 17.698 -49.620 1.00 84.88 510 LYS A N 1
ATOM 3905 C CA . LYS A 1 510 ? 37.424 17.435 -50.538 1.00 84.88 510 LYS A CA 1
ATOM 3906 C C . LYS A 1 510 ? 37.507 15.952 -50.873 1.00 84.88 510 LYS A C 1
ATOM 3908 O O . LYS A 1 510 ? 36.866 15.158 -50.214 1.00 84.88 510 LYS A O 1
ATOM 3913 N N . PHE A 1 511 ? 38.302 15.559 -51.851 1.00 85.06 511 PHE A N 1
ATOM 3914 C CA . PHE A 1 511 ? 38.707 14.182 -52.102 1.00 85.06 511 PHE A CA 1
ATOM 3915 C C . PHE A 1 511 ? 40.212 14.196 -52.346 1.00 85.06 511 PHE A C 1
ATOM 3917 O O . PHE A 1 511 ? 40.673 14.757 -53.337 1.00 85.06 511 PHE A O 1
ATOM 3924 N N . ASN A 1 512 ? 40.991 13.621 -51.427 1.00 84.25 512 ASN A N 1
ATOM 3925 C CA . ASN A 1 512 ? 42.440 13.525 -51.609 1.00 84.25 512 ASN A CA 1
ATOM 3926 C C . ASN A 1 512 ? 42.727 12.313 -52.492 1.00 84.25 512 ASN A C 1
ATOM 3928 O O . ASN A 1 512 ? 42.931 11.193 -52.015 1.00 84.25 512 ASN A O 1
ATOM 3932 N N . PHE A 1 513 ? 42.667 12.562 -53.791 1.00 82.69 513 PHE A N 1
ATOM 3933 C CA . PHE A 1 513 ? 42.922 11.591 -54.828 1.00 82.69 513 PHE A CA 1
ATOM 3934 C C . PHE A 1 513 ? 44.408 11.200 -54.837 1.00 82.69 513 PHE A C 1
ATOM 3936 O O . PHE A 1 513 ? 45.285 12.064 -54.796 1.00 82.69 513 PHE A O 1
ATOM 3943 N N . ASN A 1 514 ? 44.687 9.897 -54.906 1.00 83.88 514 ASN A N 1
ATOM 3944 C CA . ASN A 1 514 ? 46.027 9.346 -55.077 1.00 83.88 514 ASN A CA 1
ATOM 3945 C C . ASN A 1 514 ? 45.996 8.263 -56.171 1.00 83.88 514 ASN A C 1
ATOM 3947 O O . ASN A 1 514 ? 45.324 7.251 -55.983 1.00 83.88 514 ASN A O 1
ATOM 3951 N N . PRO A 1 515 ? 46.736 8.408 -57.282 1.00 77.31 515 PRO A N 1
ATOM 3952 C CA . PRO A 1 515 ? 46.758 7.423 -58.367 1.00 77.31 515 PRO A CA 1
ATOM 3953 C C . PRO A 1 515 ? 47.173 6.013 -57.917 1.00 77.31 515 PRO A C 1
ATOM 3955 O O . PRO A 1 515 ? 46.716 5.031 -58.495 1.00 77.31 515 PRO A O 1
ATOM 3958 N N . ALA A 1 516 ? 47.981 5.890 -56.857 1.00 79.06 516 ALA A N 1
ATOM 3959 C CA . ALA A 1 516 ? 48.444 4.601 -56.336 1.00 79.06 516 ALA A CA 1
ATOM 3960 C C . ALA A 1 516 ? 47.310 3.716 -55.790 1.00 79.06 516 ALA A C 1
ATOM 3962 O O . ALA A 1 516 ? 47.482 2.510 -55.634 1.00 79.06 516 ALA A O 1
ATOM 3963 N N . ASN A 1 517 ? 46.150 4.310 -55.517 1.00 84.25 517 ASN A N 1
ATOM 3964 C CA . ASN A 1 517 ? 44.968 3.622 -55.019 1.00 84.25 517 ASN A CA 1
ATOM 3965 C C . ASN A 1 517 ? 44.121 2.971 -56.128 1.00 84.25 517 ASN A C 1
ATOM 3967 O O . ASN A 1 517 ? 43.152 2.265 -55.830 1.00 84.25 517 ASN A O 1
ATOM 3971 N N . PHE A 1 518 ? 44.447 3.208 -57.401 1.00 85.12 518 PHE A N 1
ATOM 3972 C CA . PHE A 1 518 ? 43.797 2.512 -58.500 1.00 85.12 518 PHE A CA 1
ATOM 3973 C C . PHE A 1 518 ? 44.273 1.065 -58.613 1.00 85.12 518 PHE A C 1
ATOM 3975 O O . PHE A 1 518 ? 45.465 0.753 -58.545 1.00 85.12 518 PHE A O 1
ATOM 3982 N N . VAL A 1 519 ? 43.307 0.184 -58.846 1.00 85.81 519 VAL A N 1
ATOM 3983 C CA . VAL A 1 519 ? 43.509 -1.244 -59.038 1.00 85.81 519 VAL A CA 1
ATOM 3984 C C . VAL A 1 519 ? 42.764 -1.675 -60.292 1.00 85.81 519 VAL A C 1
ATOM 3986 O O . VAL A 1 519 ? 41.548 -1.505 -60.399 1.00 85.81 519 VAL A O 1
ATOM 3989 N N . LEU A 1 520 ? 43.493 -2.262 -61.231 1.00 84.88 520 LEU A N 1
ATOM 3990 C CA . LEU A 1 520 ? 42.924 -2.909 -62.401 1.00 84.88 520 LEU A CA 1
ATOM 3991 C C . LEU A 1 520 ? 42.551 -4.348 -62.040 1.00 84.88 520 LEU A C 1
ATOM 3993 O O . LEU A 1 520 ? 43.408 -5.138 -61.646 1.00 84.88 520 LEU A O 1
ATOM 3997 N N . VAL A 1 521 ? 41.270 -4.685 -62.151 1.00 85.94 521 VAL A N 1
ATOM 3998 C CA . VAL A 1 521 ? 40.755 -6.036 -61.914 1.00 85.94 521 VAL A CA 1
ATOM 3999 C C . VAL A 1 521 ? 40.636 -6.756 -63.249 1.00 85.94 521 VAL A C 1
ATOM 4001 O O . VAL A 1 521 ? 40.072 -6.230 -64.212 1.00 85.94 521 VAL A O 1
ATOM 4004 N N . THR A 1 522 ? 41.173 -7.967 -63.291 1.00 86.06 522 THR A N 1
ATOM 4005 C CA . THR A 1 522 ? 41.185 -8.840 -64.463 1.00 86.06 522 THR A CA 1
ATOM 4006 C C . THR A 1 522 ? 40.744 -10.250 -64.076 1.00 86.06 522 THR A C 1
ATOM 4008 O O . THR A 1 522 ? 40.752 -10.595 -62.892 1.00 86.06 522 THR A O 1
ATOM 4011 N N . SER A 1 523 ? 40.509 -11.103 -65.074 1.00 83.75 523 SER A N 1
ATOM 4012 C CA . SER A 1 523 ? 40.203 -12.527 -64.887 1.00 83.75 523 SER A CA 1
ATOM 4013 C C . SER A 1 523 ? 41.285 -13.326 -64.145 1.00 83.75 523 SER A C 1
ATOM 4015 O O . SER A 1 523 ? 41.027 -14.447 -63.713 1.00 83.75 523 SER A O 1
ATOM 4017 N N . GLN A 1 524 ? 42.499 -12.781 -63.998 1.00 82.25 524 GLN A N 1
ATOM 4018 C CA . GLN A 1 524 ? 43.634 -13.447 -63.344 1.00 82.25 524 GLN A CA 1
ATOM 4019 C C . GLN A 1 524 ? 44.049 -12.798 -62.019 1.00 82.25 524 GLN A C 1
ATOM 4021 O O . GLN A 1 524 ? 44.954 -13.295 -61.351 1.00 82.25 524 GLN A O 1
ATOM 4026 N N . GLY A 1 525 ? 43.393 -11.708 -61.611 1.00 85.00 525 GLY A N 1
ATOM 4027 C CA . GLY A 1 525 ? 43.695 -11.028 -60.356 1.00 85.00 525 GLY A CA 1
ATOM 4028 C C . GLY A 1 525 ? 43.575 -9.509 -60.420 1.00 85.00 525 GLY A C 1
ATOM 4029 O O . GLY A 1 525 ? 43.084 -8.928 -61.388 1.00 85.00 525 GLY A O 1
ATOM 4030 N N . SER A 1 526 ? 44.021 -8.869 -59.341 1.00 83.25 526 SER A N 1
ATOM 4031 C CA . SER A 1 526 ? 44.025 -7.416 -59.156 1.00 83.25 526 SER A CA 1
ATOM 4032 C C . SER A 1 526 ? 45.447 -6.866 -59.245 1.00 83.25 526 SER A C 1
ATOM 4034 O O . SER A 1 526 ? 46.326 -7.338 -58.530 1.00 83.25 526 SER A O 1
ATOM 4036 N N . TYR A 1 527 ? 45.651 -5.840 -60.068 1.00 80.94 527 TYR A N 1
ATOM 4037 C CA . TYR A 1 527 ? 46.958 -5.248 -60.351 1.00 80.94 527 TYR A CA 1
ATOM 4038 C C . TYR A 1 527 ? 46.958 -3.768 -59.972 1.00 80.94 527 TYR A C 1
ATOM 4040 O O . TYR A 1 527 ? 46.075 -3.012 -60.376 1.00 80.94 527 TYR A O 1
ATOM 4048 N N . THR A 1 528 ? 47.929 -3.348 -59.167 1.00 76.62 528 THR A N 1
ATOM 4049 C CA . THR A 1 528 ? 48.080 -1.952 -58.735 1.00 76.62 528 THR A CA 1
ATOM 4050 C C . THR A 1 528 ? 48.783 -1.116 -59.801 1.00 76.62 528 THR A C 1
ATOM 4052 O O . THR A 1 528 ? 49.569 -1.640 -60.591 1.00 76.62 528 THR A O 1
ATOM 4055 N N . TYR A 1 529 ? 48.524 0.192 -59.794 1.00 69.12 529 TYR A N 1
ATOM 4056 C CA . TYR A 1 529 ? 49.218 1.165 -60.641 1.00 69.12 529 TYR A CA 1
ATOM 4057 C C . TYR A 1 529 ? 50.749 1.046 -60.516 1.00 69.12 529 TYR A C 1
ATOM 4059 O O . TYR A 1 529 ? 51.294 1.004 -59.409 1.00 69.12 529 TYR A O 1
ATOM 4067 N N . TYR A 1 530 ? 51.442 1.005 -61.656 1.00 64.38 530 TYR A N 1
ATOM 4068 C CA . TYR A 1 530 ? 52.900 0.962 -61.720 1.00 64.38 530 TYR A CA 1
ATOM 4069 C C . TYR A 1 530 ? 53.450 2.394 -61.712 1.00 64.38 530 TYR A C 1
ATOM 4071 O O . TYR A 1 530 ? 53.421 3.088 -62.728 1.00 64.38 530 TYR A O 1
ATOM 4079 N N . ASN A 1 531 ? 53.930 2.864 -60.555 1.00 47.56 531 ASN A N 1
ATOM 4080 C CA . ASN A 1 531 ? 54.484 4.213 -60.441 1.00 47.56 531 ASN A CA 1
ATOM 4081 C C . ASN A 1 531 ? 55.938 4.240 -60.924 1.00 47.56 531 ASN A C 1
ATOM 4083 O O . ASN A 1 531 ? 56.843 3.844 -60.189 1.00 47.56 531 ASN A O 1
ATOM 4087 N N . TYR A 1 532 ? 56.175 4.715 -62.146 1.00 46.59 532 TYR A N 1
ATOM 4088 C CA . TYR A 1 532 ? 57.534 4.900 -62.647 1.00 46.59 532 TYR A CA 1
ATOM 4089 C C . TYR A 1 532 ? 58.132 6.187 -62.062 1.00 46.59 532 TYR A C 1
ATOM 4091 O O . TYR A 1 532 ? 57.985 7.275 -62.616 1.00 46.59 532 TYR A O 1
ATOM 4099 N N . VAL A 1 533 ? 58.784 6.077 -60.903 1.00 38.12 533 VAL A N 1
ATOM 4100 C CA . VAL A 1 533 ? 59.618 7.154 -60.356 1.00 38.12 533 VAL A CA 1
ATOM 4101 C C . VAL A 1 533 ? 61.030 6.932 -60.882 1.00 38.12 533 VAL A C 1
ATOM 4103 O O . VAL A 1 533 ? 61.689 5.980 -60.471 1.00 38.12 533 VAL A O 1
ATOM 4106 N N . ILE A 1 534 ? 61.507 7.797 -61.783 1.00 36.72 534 ILE A N 1
ATOM 4107 C CA . ILE A 1 534 ? 62.937 7.835 -62.117 1.00 36.72 534 ILE A CA 1
ATOM 4108 C C . ILE A 1 534 ? 63.673 8.151 -60.804 1.00 36.72 534 ILE A C 1
ATOM 4110 O O . ILE A 1 534 ? 63.383 9.190 -60.202 1.00 36.72 534 ILE A O 1
ATOM 4114 N N . PRO A 1 535 ? 64.564 7.279 -60.298 1.00 31.75 535 PRO A N 1
ATOM 4115 C CA . PRO A 1 535 ? 65.227 7.517 -59.026 1.00 31.75 535 PRO A CA 1
ATOM 4116 C C . PRO A 1 535 ? 66.047 8.808 -59.100 1.00 31.75 535 PRO A C 1
ATOM 4118 O O . PRO A 1 535 ? 67.036 8.886 -59.829 1.00 31.75 535 PRO A O 1
ATOM 4121 N N . ASN A 1 536 ? 65.668 9.817 -58.315 1.00 34.09 536 ASN A N 1
ATOM 4122 C CA . ASN A 1 536 ? 66.533 10.956 -58.020 1.00 34.09 536 ASN A CA 1
ATOM 4123 C C . ASN A 1 536 ? 67.717 10.442 -57.187 1.00 34.09 536 ASN A C 1
ATOM 4125 O O . ASN A 1 536 ? 67.656 10.421 -55.961 1.00 34.09 536 ASN A O 1
ATOM 4129 N N . GLY A 1 537 ? 68.764 9.947 -57.849 1.00 33.25 537 GLY A N 1
ATOM 4130 C CA . GLY A 1 537 ? 69.920 9.376 -57.156 1.00 33.25 537 GLY A CA 1
ATOM 4131 C C . GLY A 1 537 ? 71.062 8.838 -58.015 1.00 33.25 537 GLY A C 1
ATOM 4132 O O . GLY A 1 537 ? 72.127 8.588 -57.465 1.00 33.25 537 GLY A O 1
ATOM 4133 N N . VAL A 1 538 ? 70.915 8.704 -59.337 1.00 32.44 538 VAL A N 1
ATOM 4134 C CA . VAL A 1 538 ? 72.032 8.296 -60.214 1.00 32.44 538 VAL A CA 1
ATOM 4135 C C . VAL A 1 538 ? 72.513 9.487 -61.040 1.00 32.44 538 VAL A C 1
ATOM 4137 O O . VAL A 1 538 ? 72.434 9.513 -62.262 1.00 32.44 538 VAL A O 1
ATOM 4140 N N . ALA A 1 539 ? 73.008 10.511 -60.347 1.00 33.94 539 ALA A N 1
ATOM 4141 C CA . ALA A 1 539 ? 73.977 11.414 -60.949 1.00 33.94 539 ALA A CA 1
ATOM 4142 C C . ALA A 1 539 ? 75.325 10.677 -60.943 1.00 33.94 539 ALA A C 1
ATOM 4144 O O . ALA A 1 539 ? 75.826 10.342 -59.872 1.00 33.94 539 ALA A O 1
ATOM 4145 N N . ASN A 1 540 ? 75.890 10.442 -62.130 1.00 33.53 540 ASN A N 1
ATOM 4146 C CA . ASN A 1 540 ? 77.188 9.804 -62.411 1.00 33.53 540 ASN A CA 1
ATOM 4147 C C . ASN A 1 540 ? 77.156 8.282 -62.626 1.00 33.53 540 ASN A C 1
ATOM 4149 O O . ASN A 1 540 ? 77.578 7.495 -61.784 1.00 33.53 540 ASN A O 1
ATOM 4153 N N . GLY A 1 541 ? 76.744 7.880 -63.830 1.00 27.95 541 GLY A N 1
ATOM 4154 C CA . GLY A 1 541 ? 76.954 6.529 -64.347 1.00 27.95 541 GLY A CA 1
ATOM 4155 C C . GLY A 1 541 ? 76.422 6.358 -65.768 1.00 27.95 541 GLY A C 1
ATOM 4156 O O . GLY A 1 541 ? 75.397 5.720 -65.937 1.00 27.95 541 GLY A O 1
ATOM 4157 N N . TRP A 1 542 ? 77.089 6.970 -66.758 1.00 32.41 542 TRP A N 1
ATOM 4158 C CA . TRP A 1 542 ? 77.018 6.668 -68.206 1.00 32.41 542 TRP A CA 1
ATOM 4159 C C . TRP A 1 542 ? 75.639 6.295 -68.795 1.00 32.41 542 TRP A C 1
ATOM 4161 O O . TRP A 1 542 ? 75.532 5.403 -69.631 1.00 32.41 542 TRP A O 1
ATOM 4171 N N . PHE A 1 543 ? 74.599 7.039 -68.426 1.00 30.61 543 PHE A N 1
ATOM 4172 C CA . PHE A 1 543 ? 73.424 7.213 -69.273 1.00 30.61 543 PHE A CA 1
ATOM 4173 C C . PHE A 1 543 ? 73.428 8.650 -69.791 1.00 30.61 543 PHE A C 1
ATOM 4175 O O . PHE A 1 543 ? 73.669 9.591 -69.034 1.00 30.61 543 PHE A O 1
ATOM 4182 N N . ASP A 1 544 ? 73.252 8.777 -71.103 1.00 35.28 544 ASP A N 1
ATOM 4183 C CA . ASP A 1 544 ? 73.269 10.022 -71.865 1.00 35.28 544 ASP A CA 1
ATOM 4184 C C . ASP A 1 544 ? 72.342 11.077 -71.211 1.00 35.28 544 ASP A C 1
ATOM 4186 O O . ASP A 1 544 ? 71.156 10.789 -71.014 1.00 35.28 544 ASP A O 1
ATOM 4190 N N . PRO A 1 545 ? 72.824 12.289 -70.861 1.00 30.86 545 PRO A N 1
ATOM 4191 C CA . PRO A 1 545 ? 72.013 13.344 -70.236 1.00 30.86 545 PRO A CA 1
ATOM 4192 C C . PRO A 1 545 ? 70.849 13.858 -71.106 1.00 30.86 545 PRO A C 1
ATOM 4194 O O . PRO A 1 545 ? 70.137 14.772 -70.690 1.00 30.86 545 PRO A O 1
ATOM 4197 N N . GLY A 1 546 ? 70.671 13.312 -72.314 1.00 38.88 546 GLY A N 1
ATOM 4198 C CA . GLY A 1 546 ? 69.641 13.690 -73.278 1.00 38.88 546 GLY A CA 1
ATOM 4199 C C . GLY A 1 546 ? 68.388 12.808 -73.331 1.00 38.88 546 GLY A C 1
ATOM 4200 O O . GLY A 1 546 ? 67.459 13.193 -74.034 1.00 38.88 546 GLY A O 1
ATOM 4201 N N . ALA A 1 547 ? 68.315 11.672 -72.623 1.00 35.91 547 ALA A N 1
ATOM 4202 C CA . ALA A 1 547 ? 67.178 10.751 -72.756 1.00 35.91 547 ALA A CA 1
ATOM 4203 C C . ALA A 1 547 ? 65.891 11.309 -72.108 1.00 35.91 547 ALA A C 1
ATOM 4205 O O . ALA A 1 547 ? 65.731 11.309 -70.884 1.00 35.91 547 ALA A O 1
ATOM 4206 N N . ARG A 1 548 ? 64.953 11.780 -72.934 1.00 39.41 548 ARG A N 1
ATOM 4207 C CA . ARG A 1 548 ? 63.618 12.263 -72.540 1.00 39.41 548 ARG A CA 1
ATOM 4208 C C . ARG A 1 548 ? 62.629 11.092 -72.573 1.00 39.41 548 ARG A C 1
ATOM 4210 O O . ARG A 1 548 ? 62.800 10.167 -73.350 1.00 39.41 548 ARG A O 1
ATOM 4217 N N . ILE A 1 549 ? 61.530 11.125 -71.809 1.00 38.28 549 ILE A N 1
ATOM 4218 C CA . ILE A 1 549 ? 60.468 10.090 -71.917 1.00 38.28 549 ILE A CA 1
ATOM 4219 C C . ILE A 1 549 ? 59.814 10.070 -73.318 1.00 38.28 549 ILE A C 1
ATOM 4221 O O . ILE A 1 549 ? 59.275 9.045 -73.732 1.00 38.28 549 ILE A O 1
ATOM 4225 N N . SER A 1 550 ? 59.922 11.153 -74.096 1.00 37.72 550 SER A N 1
ATOM 4226 C CA . SER A 1 550 ? 59.581 11.144 -75.528 1.00 37.72 550 SER A CA 1
ATOM 4227 C C . SER A 1 550 ? 60.386 10.119 -76.337 1.00 37.72 550 SER A C 1
ATOM 4229 O O . SER A 1 550 ? 59.926 9.687 -77.387 1.00 37.72 550 SER A O 1
ATOM 4231 N N . ASP A 1 551 ? 61.540 9.683 -75.825 1.00 37.59 551 ASP A N 1
ATOM 4232 C CA . ASP A 1 551 ? 62.362 8.624 -76.418 1.00 37.59 551 ASP A CA 1
ATOM 4233 C C . ASP A 1 551 ? 61.880 7.218 -75.994 1.00 37.59 551 ASP A C 1
ATOM 4235 O O . ASP A 1 551 ? 62.367 6.211 -76.497 1.00 37.59 551 ASP A O 1
ATOM 4239 N N . TRP A 1 552 ? 60.921 7.136 -75.060 1.00 36.78 552 TRP A N 1
ATOM 4240 C CA . TRP A 1 552 ? 60.448 5.905 -74.412 1.00 36.78 552 TRP A CA 1
ATOM 4241 C C . TRP A 1 552 ? 58.999 5.575 -74.805 1.00 36.78 552 TRP A C 1
ATOM 4243 O O . TRP A 1 552 ? 58.625 4.406 -74.841 1.00 36.78 552 TRP A O 1
ATOM 4253 N N . ILE A 1 553 ? 58.189 6.586 -75.139 1.00 38.28 553 ILE A N 1
ATOM 4254 C CA . ILE A 1 553 ? 56.849 6.438 -75.723 1.00 38.28 553 ILE A CA 1
ATOM 4255 C C . ILE A 1 553 ? 56.831 7.213 -77.052 1.00 38.28 553 ILE A C 1
ATOM 4257 O O . ILE A 1 553 ? 56.661 8.436 -77.043 1.00 38.28 553 ILE A O 1
ATOM 4261 N N . PRO A 1 554 ? 57.016 6.538 -78.199 1.00 35.62 554 PRO A N 1
ATOM 4262 C CA . PRO A 1 554 ? 57.039 7.205 -79.498 1.00 35.62 554 PRO A CA 1
ATOM 4263 C C . PRO A 1 554 ? 55.692 7.890 -79.803 1.00 35.62 554 PRO A C 1
ATOM 4265 O O . PRO A 1 554 ? 54.670 7.211 -79.888 1.00 35.62 554 PRO A O 1
ATOM 4268 N N . GLY A 1 555 ? 55.687 9.221 -79.982 1.00 38.44 555 GLY A N 1
ATOM 4269 C CA . GLY A 1 555 ? 54.505 10.005 -80.397 1.00 38.44 555 GLY A CA 1
ATOM 4270 C C . GLY A 1 555 ? 53.912 10.997 -79.380 1.00 38.44 555 GLY A C 1
ATOM 4271 O O . GLY A 1 555 ? 52.861 11.565 -79.658 1.00 38.44 555 GLY A O 1
ATOM 4272 N N . LEU A 1 556 ? 54.543 11.240 -78.222 1.00 35.94 556 LEU A N 1
ATOM 4273 C CA . LEU A 1 556 ? 54.131 12.311 -77.293 1.00 35.94 556 LEU A CA 1
ATOM 4274 C C . LEU A 1 556 ? 54.764 13.672 -77.688 1.00 35.94 556 LEU A C 1
ATOM 4276 O O . LEU A 1 556 ? 55.989 13.735 -77.818 1.00 35.94 556 LEU A O 1
ATOM 4280 N N . PRO A 1 557 ? 53.988 14.767 -77.846 1.00 35.91 557 PRO A N 1
ATOM 4281 C CA . PRO A 1 557 ? 54.500 16.064 -78.305 1.00 35.91 557 PRO A CA 1
ATOM 4282 C C . PRO A 1 557 ? 55.538 16.671 -77.345 1.00 35.91 557 PRO A C 1
ATOM 4284 O O . PRO A 1 557 ? 55.289 16.844 -76.152 1.00 35.91 557 PRO A O 1
ATOM 4287 N N . THR A 1 558 ? 56.702 17.056 -77.879 1.00 37.66 558 THR A N 1
ATOM 4288 C CA . THR A 1 558 ? 57.847 17.623 -77.139 1.00 37.66 558 THR A CA 1
ATOM 4289 C C . THR A 1 558 ? 57.897 19.146 -76.917 1.00 37.66 558 THR A C 1
ATOM 4291 O O . THR A 1 558 ? 58.650 19.541 -76.023 1.00 37.66 558 THR A O 1
ATOM 4294 N N . PRO A 1 559 ? 57.152 20.053 -77.591 1.00 32.41 559 PRO A N 1
ATOM 4295 C CA . PRO A 1 559 ? 57.462 21.484 -77.481 1.00 32.41 559 PRO A CA 1
ATOM 4296 C C . PRO A 1 559 ? 57.050 22.147 -76.151 1.00 32.41 559 PRO A C 1
ATOM 4298 O O . PRO A 1 559 ? 57.298 23.335 -75.973 1.00 32.41 559 PRO A O 1
ATOM 4301 N N . PHE A 1 560 ? 56.477 21.411 -75.190 1.00 31.86 560 PHE A N 1
ATOM 4302 C CA . PHE A 1 560 ? 56.155 21.932 -73.851 1.00 31.86 560 PHE A CA 1
ATOM 4303 C C . PHE A 1 560 ? 57.050 21.400 -72.712 1.00 31.86 560 PHE A C 1
ATOM 4305 O O . PHE A 1 560 ? 56.838 21.772 -71.559 1.00 31.86 560 PHE A O 1
ATOM 4312 N N . PHE A 1 561 ? 58.074 20.586 -73.003 1.00 34.78 561 PHE A N 1
ATOM 4313 C CA . PHE A 1 561 ? 58.850 19.855 -71.983 1.00 34.78 561 PHE A CA 1
ATOM 4314 C C . PHE A 1 561 ? 60.366 20.148 -71.985 1.00 34.78 561 PHE A C 1
ATOM 4316 O O . PHE A 1 561 ? 61.175 19.262 -71.728 1.00 34.78 561 PHE A O 1
ATOM 4323 N N . ASP A 1 562 ? 60.777 21.400 -72.220 1.00 30.20 562 ASP A N 1
ATOM 4324 C CA . ASP A 1 562 ? 62.188 21.833 -72.085 1.00 30.20 562 ASP A CA 1
ATOM 4325 C C . ASP A 1 562 ? 62.612 22.179 -70.640 1.00 30.20 562 ASP A C 1
ATOM 4327 O O . ASP A 1 562 ? 63.698 22.699 -70.383 1.00 30.20 562 ASP A O 1
ATOM 4331 N N . ARG A 1 563 ? 61.791 21.833 -69.648 1.00 30.34 563 ARG A N 1
ATOM 4332 C CA . ARG A 1 563 ? 62.230 21.670 -68.258 1.00 30.34 563 ARG A CA 1
ATOM 4333 C C . ARG A 1 563 ? 61.845 20.273 -67.816 1.00 30.34 563 ARG A C 1
ATOM 4335 O O . ARG A 1 563 ? 60.774 19.808 -68.188 1.00 30.34 563 ARG A O 1
ATOM 4342 N N . VAL A 1 564 ? 62.708 19.639 -67.022 1.00 33.00 564 VAL A N 1
ATOM 4343 C CA . VAL A 1 564 ? 62.467 18.355 -66.349 1.00 33.00 564 VAL A CA 1
ATOM 4344 C C . VAL A 1 564 ? 61.189 18.470 -65.509 1.00 33.00 564 VAL A C 1
ATOM 4346 O O . VAL A 1 564 ? 61.220 18.815 -64.332 1.00 33.00 564 VAL A O 1
ATOM 4349 N N . ILE A 1 565 ? 60.047 18.249 -66.146 1.00 31.02 565 ILE A N 1
ATOM 4350 C CA . ILE A 1 565 ? 58.756 18.030 -65.519 1.00 31.02 565 ILE A CA 1
ATOM 4351 C C . ILE A 1 565 ? 58.500 16.537 -65.744 1.00 31.02 565 ILE A C 1
ATOM 4353 O O . ILE A 1 565 ? 58.567 16.091 -66.892 1.00 31.02 565 ILE A O 1
ATOM 4357 N N . PRO A 1 566 ? 58.281 15.744 -64.680 1.00 33.97 566 PRO A N 1
ATOM 4358 C CA . PRO A 1 566 ? 57.943 14.331 -64.811 1.00 33.97 566 PRO A CA 1
ATOM 4359 C C . PRO A 1 566 ? 56.759 14.172 -65.772 1.00 33.97 566 PRO A C 1
ATOM 4361 O O . PRO A 1 566 ? 55.923 15.072 -65.857 1.00 33.97 566 PRO A O 1
ATOM 4364 N N . THR A 1 567 ? 56.670 13.039 -66.472 1.00 39.94 567 THR A N 1
ATOM 4365 C CA . THR A 1 567 ? 55.485 12.605 -67.239 1.00 39.94 567 THR A CA 1
ATOM 4366 C C . THR A 1 567 ? 54.166 13.074 -66.614 1.00 39.94 567 THR A C 1
ATOM 4368 O O . THR A 1 567 ? 54.073 13.080 -65.382 1.00 39.94 567 THR A O 1
ATOM 4371 N N . PRO A 1 568 ? 53.101 13.348 -67.397 1.00 49.78 568 PRO A N 1
ATOM 4372 C CA . PRO A 1 568 ? 51.768 13.595 -66.856 1.00 49.78 568 PRO A CA 1
ATOM 4373 C C . PRO A 1 568 ? 51.144 12.269 -66.378 1.00 49.78 568 PRO A C 1
ATOM 4375 O O . PRO A 1 568 ? 50.056 11.873 -66.793 1.00 49.78 568 PRO A O 1
ATOM 4378 N N . GLY A 1 569 ? 51.856 11.539 -65.515 1.00 59.62 569 GLY A N 1
ATOM 4379 C CA . GLY A 1 569 ? 51.230 10.574 -64.634 1.00 59.62 569 GLY A CA 1
ATOM 4380 C C . GLY A 1 569 ? 50.193 11.333 -63.823 1.00 59.62 569 GLY A C 1
ATOM 4381 O O . GLY A 1 569 ? 50.453 12.452 -63.370 1.00 59.62 569 GLY A O 1
ATOM 4382 N N . MET A 1 570 ? 48.998 10.762 -63.709 1.00 68.88 570 MET A N 1
ATOM 4383 C CA . MET A 1 570 ? 47.917 11.370 -62.942 1.00 68.88 570 MET A CA 1
ATOM 4384 C C . MET A 1 570 ? 48.443 11.678 -61.533 1.00 68.88 570 MET A C 1
ATOM 4386 O O . MET A 1 570 ? 48.796 10.759 -60.804 1.00 68.88 570 MET A O 1
ATOM 4390 N N . GLN A 1 571 ? 48.591 12.953 -61.166 1.00 71.75 571 GLN A N 1
ATOM 4391 C CA . GLN A 1 571 ? 49.214 13.316 -59.890 1.00 71.75 571 GLN A CA 1
ATOM 4392 C C . GLN A 1 571 ? 48.219 13.187 -58.737 1.00 71.75 571 GLN A C 1
ATOM 4394 O O . GLN A 1 571 ? 47.012 13.364 -58.917 1.00 71.75 571 GLN A O 1
ATOM 4399 N N . SER A 1 572 ? 48.731 12.917 -57.534 1.00 77.75 572 SER A N 1
ATOM 4400 C CA . SER A 1 572 ? 47.933 13.060 -56.317 1.00 77.75 572 SER A CA 1
ATOM 4401 C C . SER A 1 572 ? 47.423 14.494 -56.214 1.00 77.75 572 SER A C 1
ATOM 4403 O O . SER A 1 572 ? 48.198 15.444 -56.323 1.00 77.75 572 SER A O 1
ATOM 4405 N N . SER A 1 573 ? 46.126 14.660 -55.987 1.00 79.62 573 SER A N 1
ATOM 4406 C CA . SER A 1 573 ? 45.486 15.973 -55.969 1.00 79.62 573 SER A CA 1
ATOM 4407 C C . SER A 1 573 ? 44.351 16.010 -54.959 1.00 79.62 573 SER A C 1
ATOM 4409 O O . SER A 1 573 ? 43.619 15.038 -54.796 1.00 79.62 573 SER A O 1
ATOM 4411 N N . THR A 1 574 ? 44.153 17.159 -54.326 1.00 85.06 574 THR A N 1
ATOM 4412 C CA . THR A 1 574 ? 42.963 17.417 -53.514 1.00 85.06 574 THR A CA 1
ATOM 4413 C C . THR A 1 574 ? 41.874 17.984 -54.417 1.00 85.06 574 THR A C 1
ATOM 4415 O O . THR A 1 574 ? 41.955 19.142 -54.820 1.00 85.06 574 THR A O 1
ATOM 4418 N N . LEU A 1 575 ? 40.867 17.182 -54.749 1.00 83.94 575 LEU A N 1
ATOM 4419 C CA . LEU A 1 575 ? 39.723 17.619 -55.548 1.00 83.94 575 LEU A CA 1
ATOM 4420 C C . LEU A 1 575 ? 38.661 18.231 -54.635 1.00 83.94 575 LEU A C 1
ATOM 4422 O O . LEU A 1 575 ? 38.280 17.623 -53.639 1.00 83.94 575 LEU A O 1
ATOM 4426 N N . LEU A 1 576 ? 38.188 19.431 -54.956 1.00 85.94 576 LEU A N 1
ATOM 4427 C CA . LEU A 1 576 ? 37.018 20.039 -54.316 1.00 85.94 576 LEU A CA 1
ATOM 4428 C C . LEU A 1 576 ? 35.768 19.772 -55.159 1.00 85.94 576 LEU A C 1
ATOM 4430 O O . LEU A 1 576 ? 35.878 19.350 -56.311 1.00 85.94 576 LEU A O 1
ATOM 4434 N N . HIS A 1 577 ? 34.586 20.018 -54.593 1.00 84.00 577 HIS A N 1
ATOM 4435 C CA . HIS A 1 577 ? 33.331 19.935 -55.338 1.00 84.00 577 HIS A CA 1
ATOM 4436 C C . HIS A 1 577 ? 33.416 20.731 -56.648 1.00 84.00 577 HIS A C 1
ATOM 4438 O O . HIS A 1 577 ? 33.730 21.921 -56.642 1.00 84.00 577 HIS A O 1
ATOM 4444 N N . GLY A 1 578 ? 33.130 20.069 -57.764 1.00 78.12 578 GLY A N 1
ATOM 4445 C CA . GLY A 1 578 ? 33.142 20.667 -59.091 1.00 78.12 578 GLY A CA 1
ATOM 4446 C C . GLY A 1 578 ? 34.519 20.707 -59.769 1.00 78.12 578 GLY A C 1
ATOM 4447 O O . GLY A 1 578 ? 34.649 21.306 -60.838 1.00 78.12 578 GLY A O 1
ATOM 4448 N N . TYR A 1 579 ? 35.540 20.078 -59.183 1.00 78.00 579 TYR A N 1
ATOM 4449 C CA . TYR A 1 579 ? 36.885 19.994 -59.752 1.00 78.00 579 TYR A CA 1
ATOM 4450 C C . TYR A 1 579 ? 37.205 18.574 -60.209 1.00 78.00 579 TYR A C 1
ATOM 4452 O O . TYR A 1 579 ? 36.718 17.584 -59.658 1.00 78.00 579 TYR A O 1
ATOM 4460 N N . GLY A 1 580 ? 38.071 18.477 -61.213 1.00 80.31 580 GLY A N 1
ATOM 4461 C CA . GLY A 1 580 ? 38.575 17.208 -61.710 1.00 80.31 580 GLY A CA 1
ATOM 4462 C C . GLY A 1 580 ? 40.080 17.214 -61.911 1.00 80.31 580 GLY A C 1
ATOM 4463 O O . GLY A 1 580 ? 40.726 18.259 -61.909 1.00 80.31 580 GLY A O 1
ATOM 4464 N N . THR A 1 581 ? 40.622 16.020 -62.089 1.00 77.31 581 THR A N 1
ATOM 4465 C CA . THR A 1 581 ? 42.001 15.789 -62.507 1.00 77.31 581 THR A CA 1
ATOM 4466 C C . THR A 1 581 ? 42.008 14.798 -63.660 1.00 77.31 581 THR A C 1
ATOM 4468 O O . THR A 1 581 ? 41.065 14.025 -63.859 1.00 77.31 581 THR A O 1
ATOM 4471 N N . HIS A 1 582 ? 43.062 14.856 -64.454 1.00 76.19 582 HIS A N 1
ATOM 4472 C CA . HIS A 1 582 ? 43.215 14.071 -65.660 1.00 76.19 582 HIS A CA 1
ATOM 4473 C C . HIS A 1 582 ? 44.662 13.617 -65.778 1.00 76.19 582 HIS A C 1
ATOM 4475 O O . HIS A 1 582 ? 45.580 14.356 -65.421 1.00 76.19 582 HIS A O 1
ATOM 4481 N N . GLY A 1 583 ? 44.868 12.404 -66.271 1.00 72.94 583 GLY A N 1
ATOM 4482 C CA . GLY A 1 583 ? 46.204 11.899 -66.532 1.00 72.94 583 GLY A CA 1
ATOM 4483 C C . GLY A 1 583 ? 46.204 10.432 -66.912 1.00 72.94 583 GLY A C 1
ATOM 4484 O O . GLY A 1 583 ? 45.158 9.790 -67.025 1.00 72.94 583 GLY A O 1
ATOM 4485 N N . TYR A 1 584 ? 47.411 9.908 -67.086 1.00 72.06 584 TYR A N 1
ATOM 4486 C CA . TYR A 1 584 ? 47.615 8.536 -67.522 1.00 72.06 584 TYR A CA 1
ATOM 4487 C C . TYR A 1 584 ? 47.935 7.618 -66.338 1.00 72.06 584 TYR A C 1
ATOM 4489 O O . TYR A 1 584 ? 48.705 7.990 -65.448 1.00 72.06 584 TYR A O 1
ATOM 4497 N N . LEU A 1 585 ? 47.365 6.410 -66.342 1.00 75.88 585 LEU A N 1
ATOM 4498 C CA . LEU A 1 585 ? 47.704 5.316 -65.428 1.00 75.88 585 LEU A CA 1
ATOM 4499 C C . LEU A 1 585 ? 48.249 4.127 -66.212 1.00 75.88 585 LEU A C 1
ATOM 4501 O O . LEU A 1 585 ? 47.646 3.724 -67.201 1.00 75.88 585 LEU A O 1
ATOM 4505 N N . VAL A 1 586 ? 49.341 3.527 -65.741 1.00 75.06 586 VAL A N 1
ATOM 4506 C CA . VAL A 1 586 ? 49.961 2.359 -66.379 1.00 75.06 586 VAL A CA 1
ATOM 4507 C C . VAL A 1 586 ? 49.817 1.135 -65.479 1.00 75.06 586 VAL A C 1
ATOM 4509 O O . VAL A 1 586 ? 50.141 1.192 -64.291 1.00 75.06 586 VAL A O 1
ATOM 4512 N N . PHE A 1 587 ? 49.362 0.019 -66.047 1.00 77.44 587 PHE A N 1
ATOM 4513 C CA . PHE A 1 587 ? 49.263 -1.274 -65.366 1.00 77.44 587 PHE A CA 1
ATOM 4514 C C . PHE A 1 587 ? 49.999 -2.344 -66.168 1.00 77.44 587 PHE A C 1
ATOM 4516 O O . PHE A 1 587 ? 49.804 -2.442 -67.377 1.00 77.44 587 PHE A O 1
ATOM 4523 N N . GLY A 1 588 ? 50.813 -3.161 -65.500 1.00 75.56 588 GLY A N 1
ATOM 4524 C CA . GLY A 1 588 ? 51.352 -4.395 -66.071 1.00 75.56 588 GLY A CA 1
ATOM 4525 C C . GLY A 1 588 ? 50.474 -5.575 -65.665 1.00 75.56 588 GLY A C 1
ATOM 4526 O O . GLY A 1 588 ? 50.333 -5.840 -64.472 1.00 75.56 588 GLY A O 1
ATOM 4527 N N . ILE A 1 589 ? 49.887 -6.274 -66.636 1.00 74.56 589 ILE A N 1
ATOM 4528 C CA . ILE A 1 589 ? 49.041 -7.456 -66.404 1.00 74.56 589 ILE A CA 1
ATOM 4529 C C . ILE A 1 589 ? 49.533 -8.640 -67.241 1.00 74.56 589 ILE A C 1
ATOM 4531 O O . ILE A 1 589 ? 50.180 -8.413 -68.256 1.00 74.56 589 ILE A O 1
ATOM 4535 N N . PRO A 1 590 ? 49.247 -9.902 -66.888 1.00 79.19 590 PRO A N 1
ATOM 4536 C CA . PRO A 1 590 ? 49.578 -11.040 -67.739 1.00 79.19 590 PRO A CA 1
ATOM 4537 C C . PRO A 1 590 ? 48.953 -10.909 -69.129 1.00 79.19 590 PRO A C 1
ATOM 4539 O O . PRO A 1 590 ? 47.803 -10.496 -69.252 1.00 79.19 590 PRO A O 1
ATOM 4542 N N . THR A 1 591 ? 49.668 -11.317 -70.178 1.00 73.25 591 THR A N 1
ATOM 4543 C CA . THR A 1 591 ? 49.195 -11.192 -71.573 1.00 73.25 591 THR A CA 1
ATOM 4544 C C . THR A 1 591 ? 47.872 -11.920 -71.848 1.00 73.25 591 THR A C 1
ATOM 4546 O O . THR A 1 591 ? 47.123 -11.540 -72.741 1.00 73.25 591 THR A O 1
ATOM 4549 N N . SER A 1 592 ? 47.552 -12.946 -71.059 1.00 77.94 592 SER A N 1
ATOM 4550 C CA . SER A 1 592 ? 46.289 -13.693 -71.124 1.00 77.94 592 SER A CA 1
ATOM 4551 C C . SER A 1 592 ? 45.166 -13.141 -70.230 1.00 77.94 592 SER A C 1
ATOM 4553 O O . SER A 1 592 ? 44.073 -13.706 -70.218 1.00 77.94 592 SER A O 1
ATOM 4555 N N . ALA A 1 593 ? 45.426 -12.109 -69.423 1.00 79.56 593 ALA A N 1
ATOM 4556 C CA . ALA A 1 593 ? 44.445 -11.575 -68.485 1.00 79.56 593 ALA A CA 1
ATOM 4557 C C . ALA A 1 593 ? 43.389 -10.733 -69.217 1.00 79.56 593 ALA A C 1
ATOM 4559 O O . ALA A 1 593 ? 43.711 -9.825 -69.982 1.00 79.56 593 ALA A O 1
ATOM 4560 N N . ILE A 1 594 ? 42.111 -11.024 -68.964 1.00 81.69 594 ILE A N 1
ATOM 4561 C CA . ILE A 1 594 ? 40.982 -10.275 -69.524 1.00 81.69 594 ILE A CA 1
ATOM 4562 C C . ILE A 1 594 ? 40.640 -9.156 -68.548 1.00 81.69 594 ILE A C 1
ATOM 4564 O O . ILE A 1 594 ? 40.393 -9.419 -67.374 1.00 81.69 594 ILE A O 1
ATOM 4568 N N . ILE A 1 595 ? 40.628 -7.915 -69.021 1.00 84.38 595 ILE A N 1
ATOM 4569 C CA . ILE A 1 595 ? 40.281 -6.744 -68.213 1.00 84.38 595 ILE A CA 1
ATOM 4570 C C . ILE A 1 595 ? 38.788 -6.778 -67.878 1.00 84.38 595 ILE A C 1
ATOM 4572 O O . ILE A 1 595 ? 37.951 -6.862 -68.774 1.00 84.38 595 ILE A O 1
ATOM 4576 N N . GLU A 1 596 ? 38.452 -6.653 -66.596 1.00 84.31 596 GLU A N 1
ATOM 4577 C CA . GLU A 1 596 ? 37.061 -6.624 -66.138 1.00 84.31 596 GLU A CA 1
ATOM 4578 C C . GLU A 1 596 ? 36.630 -5.203 -65.772 1.00 84.31 596 GLU A C 1
ATOM 4580 O O . GLU A 1 596 ? 35.658 -4.671 -66.307 1.00 84.31 596 GLU A O 1
ATOM 4585 N N . LYS A 1 597 ? 37.355 -4.566 -64.848 1.00 87.31 597 LYS A N 1
ATOM 4586 C CA . LYS A 1 597 ? 36.997 -3.253 -64.301 1.00 87.31 597 LYS A CA 1
ATOM 4587 C C . LYS A 1 597 ? 38.203 -2.545 -63.710 1.00 87.31 597 LYS A C 1
ATOM 4589 O O . LYS A 1 597 ? 39.161 -3.176 -63.270 1.00 87.31 597 LYS A O 1
ATOM 4594 N N . LEU A 1 598 ? 38.112 -1.227 -63.635 1.00 85.56 598 LEU A N 1
ATOM 4595 C CA . LEU A 1 598 ? 39.050 -0.393 -62.904 1.00 85.56 598 LEU A CA 1
ATOM 4596 C C . LEU A 1 598 ? 38.355 0.094 -61.636 1.00 85.56 598 LEU A C 1
ATOM 4598 O O . LEU A 1 598 ? 37.278 0.687 -61.696 1.00 85.56 598 LEU A O 1
ATOM 4602 N N . ILE A 1 599 ? 38.964 -0.164 -60.484 1.00 87.31 599 ILE A N 1
ATOM 4603 C CA . ILE A 1 599 ? 38.432 0.251 -59.187 1.00 87.31 599 ILE A CA 1
ATOM 4604 C C . ILE A 1 599 ? 39.413 1.180 -58.492 1.00 87.31 599 ILE A C 1
ATOM 4606 O O . ILE A 1 599 ? 40.626 1.043 -58.637 1.00 87.31 599 ILE A O 1
ATOM 4610 N N . TYR A 1 600 ? 38.887 2.107 -57.705 1.00 85.81 600 TYR A N 1
ATOM 4611 C CA . TYR A 1 600 ? 39.696 2.916 -56.803 1.00 85.81 600 TYR A CA 1
ATOM 4612 C C . TYR A 1 600 ? 39.420 2.491 -55.378 1.00 85.81 600 TYR A C 1
ATOM 4614 O O . TYR A 1 600 ? 38.264 2.438 -54.948 1.00 85.81 600 TYR A O 1
ATOM 4622 N N . LYS A 1 601 ? 40.488 2.175 -54.653 1.00 84.12 601 LYS A N 1
ATOM 4623 C CA . LYS A 1 601 ? 40.400 1.728 -53.273 1.00 84.12 601 LYS A CA 1
ATOM 4624 C C . LYS A 1 601 ? 40.826 2.819 -52.306 1.00 84.12 601 LYS A C 1
ATOM 4626 O O . LYS A 1 601 ? 41.688 3.638 -52.590 1.00 84.12 601 LYS A O 1
ATOM 4631 N N . THR A 1 602 ? 40.248 2.826 -51.124 1.00 79.38 602 THR A N 1
ATOM 4632 C CA . THR A 1 602 ? 40.836 3.532 -49.989 1.00 79.38 602 THR A CA 1
ATOM 4633 C C . THR A 1 602 ? 42.113 2.821 -49.523 1.00 79.38 602 THR A C 1
ATOM 4635 O O . THR A 1 602 ? 42.386 1.675 -49.891 1.00 79.38 602 THR A O 1
ATOM 4638 N N . SER A 1 603 ? 42.877 3.457 -48.633 1.00 72.44 603 SER A N 1
ATOM 4639 C CA . SER A 1 603 ? 44.057 2.837 -48.009 1.00 72.44 603 SER A CA 1
ATOM 4640 C C . SER A 1 603 ? 43.749 1.585 -47.169 1.00 72.44 603 SER A C 1
ATOM 4642 O O . SER A 1 603 ? 44.662 0.826 -46.858 1.00 72.44 603 SER A O 1
ATOM 4644 N N . ASN A 1 604 ? 42.480 1.336 -46.819 1.00 69.44 604 ASN A N 1
ATOM 4645 C CA . ASN A 1 604 ? 41.995 0.103 -46.185 1.00 69.44 604 ASN A CA 1
ATOM 4646 C C . ASN A 1 604 ? 41.295 -0.860 -47.166 1.00 69.44 604 ASN A C 1
ATOM 4648 O O . ASN A 1 604 ? 40.509 -1.697 -46.737 1.00 69.44 604 ASN A O 1
ATOM 4652 N N . ASN A 1 605 ? 41.597 -0.776 -48.467 1.00 74.62 605 ASN A N 1
ATOM 4653 C CA . ASN A 1 605 ? 41.109 -1.678 -49.520 1.00 74.62 605 ASN A CA 1
ATOM 4654 C C . ASN A 1 605 ? 39.593 -1.661 -49.794 1.00 74.62 605 ASN A C 1
ATOM 4656 O O . ASN A 1 605 ? 39.110 -2.519 -50.540 1.00 74.62 605 ASN A O 1
ATOM 4660 N N . LEU A 1 606 ? 38.844 -0.688 -49.271 1.00 79.56 606 LEU A N 1
ATOM 4661 C CA . LEU A 1 606 ? 37.429 -0.533 -49.604 1.00 79.56 606 LEU A CA 1
ATOM 4662 C C . LEU A 1 606 ? 37.286 0.130 -50.971 1.00 79.56 606 LEU A C 1
ATOM 4664 O O . LEU A 1 606 ? 38.006 1.072 -51.288 1.00 79.56 606 LEU A O 1
ATOM 4668 N N . THR A 1 607 ? 36.368 -0.369 -51.794 1.00 83.25 607 THR A N 1
ATOM 4669 C CA . THR A 1 607 ? 36.141 0.189 -53.132 1.00 83.25 607 THR A CA 1
ATOM 4670 C C . THR A 1 607 ? 35.301 1.456 -53.020 1.00 83.25 607 THR A C 1
ATOM 4672 O O . THR A 1 607 ? 34.160 1.393 -52.577 1.00 83.25 607 THR A O 1
ATOM 4675 N N . VAL A 1 608 ? 35.863 2.591 -53.436 1.00 80.00 608 VAL A N 1
ATOM 4676 C CA . VAL A 1 608 ? 35.185 3.898 -53.453 1.00 80.00 608 VAL A CA 1
ATOM 4677 C C . VAL A 1 608 ? 34.270 4.000 -54.671 1.00 80.00 608 VAL A C 1
ATOM 4679 O O . VAL A 1 608 ? 33.121 4.411 -54.569 1.00 80.00 608 VAL A O 1
ATOM 4682 N N . PHE A 1 609 ? 34.776 3.587 -55.833 1.00 80.19 609 PHE A N 1
ATOM 4683 C CA . PHE A 1 609 ? 34.019 3.495 -57.077 1.00 80.19 609 PHE A CA 1
ATOM 4684 C C . PHE A 1 609 ? 34.637 2.438 -57.998 1.00 80.19 609 PHE A C 1
ATOM 4686 O O . PHE A 1 609 ? 35.794 2.030 -57.841 1.00 80.19 609 PHE A O 1
ATOM 4693 N N . SER A 1 610 ? 33.855 2.018 -58.988 1.00 83.12 610 SER A N 1
ATOM 4694 C CA . SER A 1 610 ? 34.249 1.070 -60.025 1.00 83.12 610 SER A CA 1
ATOM 4695 C C . SER A 1 610 ? 33.763 1.578 -61.373 1.00 83.12 610 SER A C 1
ATOM 4697 O O . SER A 1 610 ? 32.592 1.920 -61.508 1.00 83.12 610 SER A O 1
ATOM 4699 N N . VAL A 1 611 ? 34.633 1.564 -62.376 1.00 81.38 611 VAL A N 1
ATOM 4700 C CA . VAL A 1 611 ? 34.291 1.880 -63.765 1.00 81.38 611 VAL A CA 1
ATOM 4701 C C . VAL A 1 611 ? 34.587 0.675 -64.649 1.00 81.38 611 VAL A C 1
ATOM 4703 O O . VAL A 1 611 ? 35.528 -0.085 -64.399 1.00 81.38 611 VAL A O 1
ATOM 4706 N N . ASN A 1 612 ? 33.761 0.470 -65.674 1.00 76.69 612 ASN A N 1
ATOM 4707 C CA . ASN A 1 612 ? 34.047 -0.537 -66.685 1.00 76.69 612 ASN A CA 1
ATOM 4708 C C . ASN A 1 612 ? 35.338 -0.144 -67.419 1.00 76.69 612 ASN A C 1
ATOM 4710 O O . ASN A 1 612 ? 35.437 0.958 -67.954 1.00 76.69 612 ASN A O 1
ATOM 4714 N N . ALA A 1 613 ? 36.323 -1.038 -67.412 1.00 70.25 613 ALA A N 1
ATOM 4715 C CA . ALA A 1 613 ? 37.617 -0.824 -68.056 1.00 70.25 613 ALA A CA 1
ATOM 4716 C C . ALA A 1 613 ? 37.741 -1.585 -69.384 1.00 70.25 613 ALA A C 1
ATOM 4718 O O . ALA A 1 613 ? 38.760 -1.484 -70.060 1.00 70.25 613 ALA A O 1
ATOM 4719 N N . ASN A 1 614 ? 36.701 -2.327 -69.776 1.00 65.56 614 ASN A N 1
ATOM 4720 C CA . ASN A 1 614 ? 36.639 -3.091 -71.014 1.00 65.56 614 ASN A CA 1
ATOM 4721 C C . ASN A 1 614 ? 36.311 -2.179 -72.210 1.00 65.56 614 ASN A C 1
ATOM 4723 O O . ASN A 1 614 ? 35.274 -2.304 -72.861 1.00 65.56 614 ASN A O 1
ATOM 4727 N N . ILE A 1 615 ? 37.187 -1.209 -72.461 1.00 58.78 615 ILE A N 1
ATOM 4728 C CA . ILE A 1 615 ? 37.214 -0.446 -73.705 1.00 58.78 615 ILE A CA 1
ATOM 4729 C C . ILE A 1 615 ? 38.216 -1.159 -74.610 1.00 58.78 615 ILE A C 1
ATOM 4731 O O . ILE A 1 615 ? 39.334 -1.452 -74.182 1.00 58.78 615 ILE A O 1
ATOM 4735 N N . LYS A 1 616 ? 37.815 -1.483 -75.848 1.00 55.31 616 LYS A N 1
ATOM 4736 C CA . LYS A 1 616 ? 38.741 -2.043 -76.842 1.00 55.31 616 LYS A CA 1
ATOM 4737 C C . LYS A 1 616 ? 39.892 -1.057 -76.988 1.00 55.31 616 LYS A C 1
ATOM 4739 O O . LYS A 1 616 ? 39.641 0.088 -77.354 1.00 55.31 616 LYS A O 1
ATOM 4744 N N . ALA A 1 617 ? 41.111 -1.490 -76.674 1.00 51.38 617 ALA A N 1
ATOM 4745 C CA . ALA A 1 617 ? 42.280 -0.661 -76.901 1.00 51.38 617 ALA A CA 1
ATOM 4746 C C . ALA A 1 617 ? 42.256 -0.222 -78.366 1.00 51.38 617 ALA A C 1
ATOM 4748 O O . ALA A 1 617 ? 42.152 -1.070 -79.257 1.00 51.38 617 ALA A O 1
ATOM 4749 N N . ASN A 1 618 ? 42.299 1.085 -78.610 1.00 45.59 618 ASN A N 1
ATOM 4750 C CA . ASN A 1 618 ? 42.577 1.559 -79.951 1.00 45.59 618 ASN A CA 1
ATOM 4751 C C . ASN A 1 618 ? 43.989 1.060 -80.253 1.00 45.59 618 ASN A C 1
ATOM 4753 O O . ASN A 1 618 ? 44.948 1.441 -79.577 1.00 45.59 618 ASN A O 1
ATOM 4757 N N . GLU A 1 619 ? 44.113 0.119 -81.190 1.00 40.03 619 GLU A N 1
ATOM 4758 C CA . GLU A 1 619 ? 45.413 -0.305 -81.690 1.00 40.03 619 GLU A CA 1
ATOM 4759 C C . GLU A 1 619 ? 46.052 0.930 -82.323 1.00 40.03 619 GLU A C 1
ATOM 4761 O O . GLU A 1 619 ? 45.748 1.305 -83.455 1.00 40.03 619 GLU A O 1
ATOM 4766 N N . TYR A 1 620 ? 46.907 1.618 -81.565 1.00 39.50 620 TYR A N 1
ATOM 4767 C CA . TYR A 1 620 ? 47.837 2.570 -82.144 1.00 39.50 620 TYR A CA 1
ATOM 4768 C C . TYR A 1 620 ? 48.574 1.817 -83.249 1.00 39.50 620 TYR A C 1
ATOM 4770 O O . TYR A 1 620 ? 49.165 0.768 -82.984 1.00 39.50 620 TYR A O 1
ATOM 4778 N N . ILE A 1 621 ? 48.498 2.330 -84.482 1.00 39.16 621 ILE A N 1
ATOM 4779 C CA . ILE A 1 621 ? 49.163 1.778 -85.668 1.00 39.16 621 ILE A CA 1
ATOM 4780 C C . ILE A 1 621 ? 50.676 1.981 -85.494 1.00 39.16 621 ILE A C 1
ATOM 4782 O O . ILE A 1 621 ? 51.301 2.841 -86.103 1.00 39.16 621 ILE A O 1
ATOM 4786 N N . SER A 1 622 ? 51.263 1.213 -84.588 1.00 35.38 622 SER A N 1
ATOM 4787 C CA . SER A 1 622 ? 52.690 1.002 -84.442 1.00 35.38 622 SER A CA 1
ATOM 4788 C C . SER A 1 622 ? 52.974 -0.329 -85.123 1.00 35.38 622 SER A C 1
ATOM 4790 O O . SER A 1 622 ? 52.504 -1.368 -84.663 1.00 35.38 622 SER A O 1
ATOM 4792 N N . GLY A 1 623 ? 53.674 -0.295 -86.260 1.00 38.31 623 GLY A N 1
ATOM 4793 C CA . GLY A 1 623 ? 54.100 -1.517 -86.949 1.00 38.31 623 GLY A CA 1
ATOM 4794 C C . GLY A 1 623 ? 53.850 -1.598 -88.454 1.00 38.31 623 GLY A C 1
ATOM 4795 O O . GLY A 1 623 ? 54.064 -2.670 -89.010 1.00 38.31 623 GLY A O 1
ATOM 4796 N N . VAL A 1 624 ? 53.443 -0.524 -89.147 1.00 39.41 624 VAL A N 1
ATOM 4797 C CA . VAL A 1 624 ? 53.492 -0.520 -90.623 1.00 39.41 624 VAL A CA 1
ATOM 4798 C C . VAL A 1 624 ? 54.941 -0.242 -91.053 1.00 39.41 624 VAL A C 1
ATOM 4800 O O . VAL A 1 624 ? 55.432 0.861 -90.804 1.00 39.41 624 VAL A O 1
ATOM 4803 N N . PRO A 1 625 ? 55.659 -1.198 -91.673 1.00 40.44 625 PRO A N 1
ATOM 4804 C CA . PRO A 1 625 ? 56.996 -0.940 -92.190 1.00 40.44 625 PRO A CA 1
ATOM 4805 C C . PRO A 1 625 ? 56.893 0.021 -93.377 1.00 40.44 625 PRO A C 1
ATOM 4807 O O . PRO A 1 625 ? 56.237 -0.275 -94.376 1.00 40.44 625 PRO A O 1
ATOM 4810 N N . VAL A 1 626 ? 57.548 1.174 -93.273 1.00 44.88 626 VAL A N 1
ATOM 4811 C CA . VAL A 1 626 ? 57.666 2.140 -94.368 1.00 44.88 626 VAL A CA 1
ATOM 4812 C C . VAL A 1 626 ? 59.145 2.274 -94.698 1.00 44.88 626 VAL A C 1
ATOM 4814 O O . VAL A 1 626 ? 59.954 2.449 -93.794 1.00 44.88 626 VAL A O 1
ATOM 4817 N N . VAL A 1 627 ? 59.521 2.163 -95.972 1.00 52.41 627 VAL A N 1
ATOM 4818 C CA . VAL A 1 627 ? 60.926 2.311 -96.382 1.00 52.41 627 VAL A CA 1
ATOM 4819 C C . VAL A 1 627 ? 61.159 3.765 -96.767 1.00 52.41 627 VAL A C 1
ATOM 4821 O O . VAL A 1 627 ? 60.546 4.256 -97.718 1.00 52.41 627 VAL A O 1
ATOM 4824 N N . VAL A 1 628 ? 62.050 4.457 -96.057 1.00 50.91 628 VAL A N 1
ATOM 4825 C CA . VAL A 1 628 ? 62.383 5.858 -96.342 1.00 50.91 628 VAL A CA 1
ATOM 4826 C C . VAL A 1 628 ? 63.748 5.927 -97.027 1.00 50.91 628 VAL A C 1
ATOM 4828 O O . VAL A 1 628 ? 64.773 5.482 -96.514 1.00 50.91 628 VAL A O 1
ATOM 4831 N N . LYS A 1 629 ? 63.767 6.486 -98.234 1.00 56.72 629 LYS A N 1
ATOM 4832 C CA . LYS A 1 629 ? 64.973 6.790 -99.003 1.00 56.72 629 LYS A CA 1
ATOM 4833 C C . LYS A 1 629 ? 65.277 8.271 -98.876 1.00 56.72 629 LYS A C 1
ATOM 4835 O O . LYS A 1 629 ? 64.508 9.102 -99.353 1.00 56.72 629 LYS A O 1
ATOM 4840 N N . VAL A 1 630 ? 66.410 8.605 -98.277 1.00 54.19 630 VAL A N 1
ATOM 4841 C CA . VAL A 1 630 ? 66.855 9.992 -98.107 1.00 54.19 630 VAL A CA 1
ATOM 4842 C C . VAL A 1 630 ? 68.028 10.244 -99.048 1.00 54.19 630 VAL A C 1
ATOM 4844 O O . VAL A 1 630 ? 68.973 9.458 -99.107 1.00 54.19 630 VAL A O 1
ATOM 4847 N N . THR A 1 631 ? 67.953 11.323 -99.824 1.00 57.75 631 THR A N 1
ATOM 4848 C CA . THR A 1 631 ? 69.023 11.762 -100.725 1.00 57.75 631 THR A CA 1
ATOM 4849 C C . THR A 1 631 ? 69.689 13.004 -100.155 1.00 57.75 631 THR A C 1
ATOM 4851 O O . THR A 1 631 ? 69.028 14.006 -99.877 1.00 57.75 631 THR A O 1
ATOM 4854 N N . PHE A 1 632 ? 71.005 12.922 -99.989 1.00 58.12 632 PHE A N 1
ATOM 4855 C CA . PHE A 1 632 ? 71.860 14.013 -99.537 1.00 58.12 632 PHE A CA 1
ATOM 4856 C C . PHE A 1 632 ? 72.630 14.579 -100.731 1.00 58.12 632 PHE A C 1
ATOM 4858 O O . PHE A 1 632 ? 73.067 13.818 -101.596 1.00 58.12 632 PHE A O 1
ATOM 4865 N N . ASN A 1 633 ? 72.844 15.894 -100.765 1.00 55.09 633 ASN A N 1
ATOM 4866 C CA . ASN A 1 633 ? 73.790 16.507 -101.697 1.00 55.09 633 ASN A CA 1
ATOM 4867 C C . ASN A 1 633 ? 75.027 16.949 -100.917 1.00 55.09 633 ASN A C 1
ATOM 4869 O O . ASN A 1 633 ? 74.957 17.867 -100.104 1.00 55.09 633 ASN A O 1
ATOM 4873 N N . ASN A 1 634 ? 76.154 16.275 -101.141 1.00 55.72 634 ASN A N 1
ATOM 4874 C CA . ASN A 1 634 ? 77.390 16.498 -100.387 1.00 55.72 634 ASN A CA 1
ATOM 4875 C C . ASN A 1 634 ? 78.393 17.415 -101.113 1.00 55.72 634 ASN A C 1
ATOM 4877 O O . ASN A 1 634 ? 79.575 17.420 -100.778 1.00 55.72 634 ASN A O 1
ATOM 4881 N N . GLY A 1 635 ? 77.952 18.159 -102.132 1.00 54.53 635 GLY A N 1
ATOM 4882 C CA . GLY A 1 635 ? 78.817 19.045 -102.918 1.00 54.53 635 GLY A CA 1
ATOM 4883 C C . GLY A 1 635 ? 79.683 18.341 -103.974 1.00 54.53 635 GLY A C 1
ATOM 4884 O O . GLY A 1 635 ? 80.289 19.028 -104.790 1.00 54.53 635 GLY A O 1
ATOM 4885 N N . PHE A 1 636 ? 79.697 17.001 -104.023 1.00 51.34 636 PHE A N 1
ATOM 4886 C CA . PHE A 1 636 ? 80.385 16.199 -105.052 1.00 51.34 636 PHE A CA 1
ATOM 4887 C C . PHE A 1 636 ? 79.439 15.272 -105.841 1.00 51.34 636 PHE A C 1
ATOM 4889 O O . PHE A 1 636 ? 79.874 14.565 -106.749 1.00 51.34 636 PHE A O 1
ATOM 4896 N N . GLY A 1 637 ? 78.143 15.283 -105.517 1.00 55.75 637 GLY A N 1
ATOM 4897 C CA . GLY A 1 637 ? 77.097 14.489 -106.159 1.00 55.75 637 GLY A CA 1
ATOM 4898 C C . GLY A 1 637 ? 75.947 14.172 -105.197 1.00 55.75 637 GLY A C 1
ATOM 4899 O O . GLY A 1 637 ? 76.043 14.395 -103.991 1.00 55.75 637 GLY A O 1
ATOM 4900 N N . ASN A 1 638 ? 74.844 13.642 -105.730 1.00 55.50 638 ASN A N 1
ATOM 4901 C CA . ASN A 1 638 ? 73.733 13.158 -104.910 1.00 55.50 638 ASN A CA 1
ATOM 4902 C C . ASN A 1 638 ? 74.047 11.749 -104.389 1.00 55.50 638 ASN A C 1
ATOM 4904 O O . ASN A 1 638 ? 74.299 10.842 -105.183 1.00 55.50 638 ASN A O 1
ATOM 4908 N N . LEU A 1 639 ? 73.995 11.554 -103.071 1.00 53.47 639 LEU A N 1
ATOM 4909 C CA . LEU A 1 639 ? 74.140 10.253 -102.420 1.00 53.47 639 LEU A CA 1
ATOM 4910 C C . LEU A 1 639 ? 72.781 9.837 -101.845 1.00 53.47 639 LEU A C 1
ATOM 4912 O O . LEU A 1 639 ? 72.264 10.474 -100.928 1.00 53.47 639 LEU A O 1
ATOM 4916 N N . THR A 1 640 ? 72.173 8.789 -102.405 1.00 55.69 640 THR A N 1
ATOM 4917 C CA . THR A 1 640 ? 70.887 8.254 -101.930 1.00 55.69 640 THR A CA 1
ATOM 4918 C C . THR A 1 640 ? 71.136 7.099 -100.967 1.00 55.69 640 THR A C 1
ATOM 4920 O O . THR A 1 640 ? 71.635 6.050 -101.372 1.00 55.69 640 THR A O 1
ATOM 4923 N N . ALA A 1 641 ? 70.759 7.271 -99.702 1.00 55.25 641 ALA A N 1
ATOM 4924 C CA . ALA A 1 641 ? 70.767 6.206 -98.710 1.00 55.25 641 ALA A CA 1
ATOM 4925 C C . ALA A 1 641 ? 69.347 5.645 -98.537 1.00 55.25 641 ALA A C 1
ATOM 4927 O O . ALA A 1 641 ? 68.366 6.388 -98.481 1.00 55.25 641 ALA A O 1
ATOM 4928 N N . THR A 1 642 ? 69.227 4.319 -98.478 1.00 51.19 642 THR A N 1
ATOM 4929 C CA . THR A 1 642 ? 67.953 3.633 -98.210 1.00 51.19 642 THR A CA 1
ATOM 4930 C C . THR A 1 642 ? 67.997 3.118 -96.782 1.00 51.19 642 THR A C 1
ATOM 4932 O O . THR A 1 642 ? 68.860 2.295 -96.482 1.00 51.19 642 THR A O 1
ATOM 4935 N N . THR A 1 643 ? 67.103 3.581 -95.908 1.00 49.09 643 THR A N 1
ATOM 4936 C CA . THR A 1 643 ? 66.961 3.003 -94.568 1.00 49.09 643 THR A CA 1
ATOM 4937 C C . THR A 1 643 ? 65.693 2.150 -94.526 1.00 49.09 643 THR A C 1
ATOM 4939 O O . THR A 1 643 ? 64.612 2.577 -94.932 1.00 49.09 643 THR A O 1
ATOM 4942 N N . ASN A 1 644 ? 65.827 0.904 -94.065 1.00 43.19 644 ASN A N 1
ATOM 4943 C CA . ASN A 1 644 ? 64.698 0.005 -93.800 1.00 43.19 644 ASN A CA 1
ATOM 4944 C C . ASN A 1 644 ? 64.216 0.179 -92.352 1.00 43.19 644 ASN A C 1
ATOM 4946 O O . ASN A 1 644 ? 64.016 -0.805 -91.642 1.00 43.19 644 ASN A O 1
ATOM 4950 N N . GLU A 1 645 ? 64.110 1.420 -91.880 1.00 46.78 645 GLU A N 1
ATOM 4951 C CA . GLU A 1 645 ? 63.763 1.686 -90.486 1.00 46.78 645 GLU A CA 1
ATOM 4952 C C . GLU A 1 645 ? 62.289 2.047 -90.322 1.00 46.78 645 GLU A C 1
ATOM 4954 O O . GLU A 1 645 ? 61.704 2.795 -91.103 1.00 46.78 645 GLU A O 1
ATOM 4959 N N . VAL A 1 646 ? 61.705 1.451 -89.284 1.00 40.69 646 VAL A N 1
ATOM 4960 C CA . VAL A 1 646 ? 60.309 1.579 -88.875 1.00 40.69 646 VAL A CA 1
ATOM 4961 C C . VAL A 1 646 ? 60.030 3.025 -88.469 1.00 40.69 646 VAL A C 1
ATOM 4963 O O . VAL A 1 646 ? 60.770 3.618 -87.690 1.00 40.69 646 VAL A O 1
ATOM 4966 N N . VAL A 1 647 ? 58.948 3.587 -89.005 1.00 38.84 647 VAL A N 1
ATOM 4967 C CA . VAL A 1 647 ? 58.480 4.939 -88.688 1.00 38.84 647 VAL A CA 1
ATOM 4968 C C . VAL A 1 647 ? 58.052 5.015 -87.222 1.00 38.84 647 VAL A C 1
ATOM 4970 O O . VAL A 1 647 ? 57.207 4.234 -86.780 1.00 38.84 647 VAL A O 1
ATOM 4973 N N . PHE A 1 648 ? 58.593 5.984 -86.482 1.00 38.28 648 PHE A N 1
ATOM 4974 C CA . PHE A 1 648 ? 58.218 6.244 -85.094 1.00 38.28 648 PHE A CA 1
ATOM 4975 C C . PHE A 1 648 ? 57.277 7.453 -85.013 1.00 38.28 648 PHE A C 1
ATOM 4977 O O . PHE A 1 648 ? 57.704 8.598 -85.139 1.00 38.28 648 PHE A O 1
ATOM 4984 N N . GLY A 1 649 ? 55.996 7.176 -84.756 1.00 41.28 649 GLY A N 1
ATOM 4985 C CA . GLY A 1 649 ? 55.012 8.150 -84.275 1.00 41.28 649 GLY A CA 1
ATOM 4986 C C . GLY A 1 649 ? 54.261 8.941 -85.352 1.00 41.28 649 GLY A C 1
ATOM 4987 O O . GLY A 1 649 ? 54.841 9.439 -86.311 1.00 41.28 649 GLY A O 1
ATOM 4988 N N . ILE A 1 650 ? 52.948 9.071 -85.143 1.00 38.84 650 ILE A N 1
ATOM 4989 C CA . ILE A 1 650 ? 52.038 9.988 -85.836 1.00 38.84 650 ILE A CA 1
ATOM 4990 C C . ILE A 1 650 ? 51.475 10.906 -84.744 1.00 38.84 650 ILE A C 1
ATOM 4992 O O . ILE A 1 650 ? 50.743 10.434 -83.877 1.00 38.84 650 ILE A O 1
ATOM 4996 N N . ASP A 1 651 ? 51.825 12.192 -84.770 1.00 39.88 651 ASP A N 1
ATOM 4997 C CA . ASP A 1 651 ? 51.257 13.218 -83.880 1.00 39.88 651 ASP A CA 1
ATOM 4998 C C . ASP A 1 651 ? 50.217 14.046 -84.647 1.00 39.88 651 ASP A C 1
ATOM 5000 O O . ASP A 1 651 ? 50.456 14.414 -85.797 1.00 39.88 651 ASP A O 1
ATOM 5004 N N . GLY A 1 652 ? 49.068 14.323 -84.032 1.00 35.62 652 GLY A N 1
ATOM 5005 C CA . GLY A 1 652 ? 48.039 15.203 -84.579 1.00 35.62 652 GLY A CA 1
ATOM 5006 C C . GLY A 1 652 ? 46.934 15.492 -83.569 1.00 35.62 652 GLY A C 1
ATOM 5007 O O . GLY A 1 652 ? 46.019 14.692 -83.375 1.00 35.62 652 GLY A O 1
ATOM 5008 N N . TYR A 1 653 ? 47.007 16.672 -82.951 1.00 33.88 653 TYR A N 1
ATOM 5009 C CA . TYR A 1 653 ? 45.967 17.237 -82.092 1.00 33.88 653 TYR A CA 1
ATOM 5010 C C . TYR A 1 653 ? 45.058 18.151 -82.932 1.00 33.88 653 TYR A C 1
ATOM 5012 O O . TYR A 1 653 ? 45.552 19.042 -83.619 1.00 33.88 653 TYR A O 1
ATOM 5020 N N . ASN A 1 654 ? 43.741 17.913 -82.891 1.00 29.97 654 ASN A N 1
ATOM 5021 C CA . ASN A 1 654 ? 42.648 18.747 -83.424 1.00 29.97 654 ASN A CA 1
ATOM 5022 C C . ASN A 1 654 ? 43.034 19.844 -84.446 1.00 29.97 654 ASN A C 1
ATOM 5024 O O . ASN A 1 654 ? 43.190 21.014 -84.096 1.00 29.97 654 ASN A O 1
ATOM 5028 N N . GLY A 1 655 ? 43.082 19.473 -85.731 1.00 40.41 655 GLY A N 1
ATOM 5029 C CA . GLY A 1 655 ? 43.015 20.430 -86.844 1.00 40.41 655 GLY A CA 1
ATOM 5030 C C . GLY A 1 655 ? 44.341 20.922 -87.434 1.00 40.41 655 GLY A C 1
ATOM 5031 O O . GLY A 1 655 ? 44.293 21.799 -88.294 1.00 40.41 655 GLY A O 1
ATOM 5032 N N . TYR A 1 656 ? 45.494 20.361 -87.050 1.00 43.31 656 TYR A N 1
ATOM 5033 C CA . TYR A 1 656 ? 46.794 20.671 -87.669 1.00 43.31 656 TYR A CA 1
ATOM 5034 C C . TYR A 1 656 ? 47.503 19.436 -88.258 1.00 43.31 656 TYR A C 1
ATOM 5036 O O . TYR A 1 656 ? 47.182 18.296 -87.930 1.00 43.31 656 TYR A O 1
ATOM 5044 N N . THR A 1 657 ? 48.434 19.704 -89.180 1.00 47.88 657 THR A N 1
ATOM 5045 C CA . THR A 1 657 ? 49.229 18.768 -89.995 1.00 47.88 657 THR A CA 1
ATOM 5046 C C . THR A 1 657 ? 49.938 17.697 -89.158 1.00 47.88 657 THR A C 1
ATOM 5048 O O . THR A 1 657 ? 50.577 18.025 -88.163 1.00 47.88 657 THR A O 1
ATOM 5051 N N . TYR A 1 658 ? 49.861 16.431 -89.580 1.00 47.53 658 TYR A N 1
ATOM 5052 C CA . TYR A 1 658 ? 50.531 15.305 -88.916 1.00 47.53 658 TYR A CA 1
ATOM 5053 C C . TYR A 1 658 ? 52.006 15.229 -89.330 1.00 47.53 658 TYR A C 1
ATOM 5055 O O . TYR A 1 658 ? 52.361 15.810 -90.350 1.00 47.53 658 TYR A O 1
ATOM 5063 N N . TYR A 1 659 ? 52.870 14.497 -88.616 1.00 49.47 659 TYR A N 1
ATOM 5064 C CA . TYR A 1 659 ? 54.289 14.357 -88.993 1.00 49.47 659 TYR A CA 1
ATOM 5065 C C . TYR A 1 659 ? 54.831 12.924 -88.871 1.00 49.47 659 TYR A C 1
ATOM 5067 O O . TYR A 1 659 ? 54.407 12.178 -87.995 1.00 49.47 659 TYR A O 1
ATOM 5075 N N . ILE A 1 660 ? 55.788 12.574 -89.741 1.00 50.47 660 ILE A N 1
ATOM 5076 C CA . ILE A 1 660 ? 56.662 11.391 -89.665 1.00 50.47 660 ILE A CA 1
ATOM 5077 C C . ILE A 1 660 ? 58.047 11.841 -89.198 1.00 50.47 660 ILE A C 1
ATOM 5079 O O . ILE A 1 660 ? 58.601 12.798 -89.751 1.00 50.47 660 ILE A O 1
ATOM 5083 N N . TYR A 1 661 ? 58.619 11.113 -88.238 1.00 45.78 661 TYR A N 1
ATOM 5084 C CA . TYR A 1 661 ? 59.969 11.337 -87.724 1.00 45.78 661 TYR A CA 1
ATOM 5085 C C . TYR A 1 661 ? 60.880 10.146 -88.031 1.00 45.78 661 TYR A C 1
ATOM 5087 O O . TYR A 1 661 ? 60.462 8.990 -87.935 1.00 45.78 661 TYR A O 1
ATOM 5095 N N . GLY A 1 662 ? 62.139 10.428 -88.368 1.00 48.94 662 GLY A N 1
ATOM 5096 C CA . GLY A 1 662 ? 63.169 9.402 -88.530 1.00 48.94 662 GLY A CA 1
ATOM 5097 C C . GLY A 1 662 ? 64.572 9.915 -88.214 1.00 48.94 662 GLY A C 1
ATOM 5098 O O . GLY A 1 662 ? 64.839 11.119 -88.278 1.00 48.94 662 GLY A O 1
ATOM 5099 N N . LYS A 1 663 ? 65.465 8.985 -87.857 1.00 45.25 663 LYS A N 1
ATOM 5100 C CA . LYS A 1 663 ? 66.885 9.228 -87.566 1.00 45.25 663 LYS A CA 1
ATOM 5101 C C . LYS A 1 663 ? 67.738 8.485 -88.586 1.00 45.25 663 LYS A C 1
ATOM 5103 O O . LYS A 1 663 ? 67.449 7.341 -88.905 1.00 45.25 663 LYS A O 1
ATOM 5108 N N . TYR A 1 664 ? 68.795 9.111 -89.089 1.00 48.12 664 TYR A N 1
ATOM 5109 C CA . TYR A 1 664 ? 69.785 8.411 -89.903 1.00 48.12 664 TYR A CA 1
ATOM 5110 C C . TYR A 1 664 ? 70.918 7.873 -89.017 1.00 48.12 664 TYR A C 1
ATOM 5112 O O . TYR A 1 664 ? 71.645 8.647 -88.399 1.00 48.12 664 TYR A O 1
ATOM 5120 N N . MET A 1 665 ? 71.070 6.548 -88.949 1.00 44.16 665 MET A N 1
ATOM 5121 C CA . MET A 1 665 ? 72.120 5.863 -88.183 1.00 44.16 665 MET A CA 1
ATOM 5122 C C . MET A 1 665 ? 73.048 5.106 -89.145 1.00 44.16 665 MET A C 1
ATOM 5124 O O . MET A 1 665 ? 72.893 3.906 -89.351 1.00 44.16 665 MET A O 1
ATOM 5128 N N . ALA A 1 666 ? 74.021 5.781 -89.761 1.00 45.62 666 ALA A N 1
ATOM 5129 C CA . ALA A 1 666 ? 75.103 5.084 -90.461 1.00 45.62 666 ALA A CA 1
ATOM 5130 C C . ALA A 1 666 ? 76.465 5.651 -90.054 1.00 45.62 666 ALA A C 1
ATOM 5132 O O . ALA A 1 666 ? 76.674 6.859 -90.077 1.00 45.62 666 ALA A O 1
ATOM 5133 N N . GLY A 1 667 ? 77.388 4.757 -89.693 1.00 42.00 667 GLY A N 1
ATOM 5134 C CA . GLY A 1 667 ? 78.696 5.060 -89.101 1.00 42.00 667 GLY A CA 1
ATOM 5135 C C . GLY A 1 667 ? 79.753 5.665 -90.031 1.00 42.00 667 GLY A C 1
ATOM 5136 O O . GLY A 1 667 ? 80.930 5.438 -89.791 1.00 42.00 667 GLY A O 1
ATOM 5137 N N . ASN A 1 668 ? 79.366 6.417 -91.064 1.00 44.62 668 ASN A N 1
ATOM 5138 C CA . ASN A 1 668 ? 80.298 7.173 -91.903 1.00 44.62 668 ASN A CA 1
ATOM 5139 C C . ASN A 1 668 ? 79.881 8.648 -91.927 1.00 44.62 668 ASN A C 1
ATOM 5141 O O . ASN A 1 668 ? 78.732 8.955 -92.244 1.00 44.62 668 ASN A O 1
ATOM 5145 N N . GLU A 1 669 ? 80.821 9.542 -91.606 1.00 43.81 669 GLU A N 1
ATOM 5146 C CA . GLU A 1 669 ? 80.636 10.996 -91.598 1.00 43.81 669 GLU A CA 1
ATOM 5147 C C . GLU A 1 669 ? 80.150 11.491 -92.968 1.00 43.81 669 GLU A C 1
ATOM 5149 O O . GLU A 1 669 ? 80.881 11.486 -93.961 1.00 43.81 669 GLU A O 1
ATOM 5154 N N . ILE A 1 670 ? 78.891 11.923 -93.027 1.00 45.25 670 ILE A N 1
ATOM 5155 C CA . ILE A 1 670 ? 78.366 12.671 -94.166 1.00 45.25 670 ILE A CA 1
ATOM 5156 C C . ILE A 1 670 ? 78.761 14.128 -93.910 1.00 45.25 670 ILE A C 1
ATOM 5158 O O . ILE A 1 670 ? 78.334 14.715 -92.919 1.00 45.25 670 ILE A O 1
ATOM 5162 N N . GLY A 1 671 ? 79.615 14.703 -94.764 1.00 50.97 671 GLY A N 1
ATOM 5163 C CA . GLY A 1 671 ? 79.999 16.119 -94.677 1.00 50.97 671 GLY A CA 1
ATOM 5164 C C . GLY A 1 671 ? 78.787 17.074 -94.715 1.00 50.97 671 GLY A C 1
ATOM 5165 O O . GLY A 1 671 ? 77.677 16.632 -95.012 1.00 50.97 671 GLY A O 1
ATOM 5166 N N . PRO A 1 672 ? 78.973 18.382 -94.440 1.00 43.47 672 PRO A N 1
ATOM 5167 C CA . PRO A 1 672 ? 77.897 19.358 -94.229 1.00 43.47 672 PRO A CA 1
ATOM 5168 C C . PRO A 1 672 ? 77.122 19.648 -95.526 1.00 43.47 672 PRO A C 1
ATOM 5170 O O . PRO A 1 672 ? 77.341 20.649 -96.203 1.00 43.47 672 PRO A O 1
ATOM 5173 N N . GLY A 1 673 ? 76.224 18.740 -95.892 1.00 51.16 673 GLY A N 1
ATOM 5174 C CA . GLY A 1 673 ? 75.347 18.816 -97.051 1.00 51.16 673 GLY A CA 1
ATOM 5175 C C . GLY A 1 673 ? 73.894 18.648 -96.622 1.00 51.16 673 GLY A C 1
ATOM 5176 O O . GLY A 1 673 ? 73.572 17.765 -95.828 1.00 51.16 673 GLY A O 1
ATOM 5177 N N . GLY A 1 674 ? 73.011 19.514 -97.120 1.00 48.16 674 GLY A N 1
ATOM 5178 C CA . GLY A 1 674 ? 71.580 19.449 -96.822 1.00 48.16 674 GLY A CA 1
ATOM 5179 C C . GLY A 1 674 ? 70.902 18.229 -97.456 1.00 48.16 674 GLY A C 1
ATOM 5180 O O . GLY A 1 674 ? 71.335 17.720 -98.494 1.00 48.16 674 GLY A O 1
ATOM 5181 N N . VAL A 1 675 ? 69.808 17.771 -96.843 1.00 51.66 675 VAL A N 1
ATOM 5182 C CA . VAL A 1 675 ? 68.900 16.786 -97.449 1.00 51.66 675 VAL A CA 1
ATOM 5183 C C . VAL A 1 675 ? 68.232 17.436 -98.660 1.00 51.66 675 VAL A C 1
ATOM 5185 O O . VAL A 1 675 ? 67.552 18.449 -98.521 1.00 51.66 675 VAL A O 1
ATOM 5188 N N . THR A 1 676 ? 68.420 16.864 -99.847 1.00 50.19 676 THR A N 1
ATOM 5189 C CA . THR A 1 676 ? 67.886 17.404 -101.108 1.00 50.19 676 THR A CA 1
ATOM 5190 C C . THR A 1 676 ? 66.682 16.636 -101.636 1.00 50.19 676 THR A C 1
ATOM 5192 O O . THR A 1 676 ? 66.032 17.097 -102.570 1.00 50.19 676 THR A O 1
ATOM 5195 N N . GLY A 1 677 ? 66.334 15.497 -101.030 1.00 54.12 677 GLY A N 1
ATOM 5196 C CA . GLY A 1 677 ? 65.090 14.793 -101.325 1.00 54.12 677 GLY A CA 1
ATOM 5197 C C . GLY A 1 677 ? 64.801 13.655 -100.353 1.00 54.12 677 GLY A C 1
ATOM 5198 O O . GLY A 1 677 ? 65.716 12.990 -99.871 1.00 54.12 677 GLY A O 1
ATOM 5199 N N . VAL A 1 678 ? 63.518 13.407 -100.091 1.00 51.66 678 VAL A N 1
ATOM 5200 C CA . VAL A 1 678 ? 63.043 12.247 -99.326 1.00 51.66 678 VAL A CA 1
ATOM 5201 C C . VAL A 1 678 ? 61.986 11.519 -100.149 1.00 51.66 678 VAL A C 1
ATOM 5203 O O . VAL A 1 678 ? 61.062 12.142 -100.665 1.00 51.66 678 VAL A O 1
ATOM 5206 N N . ASN A 1 679 ? 62.130 10.204 -100.283 1.00 56.31 679 ASN A N 1
ATOM 5207 C CA . ASN A 1 679 ? 61.200 9.328 -100.982 1.00 56.31 679 ASN A CA 1
ATOM 5208 C C . ASN A 1 679 ? 60.711 8.244 -100.014 1.00 56.31 679 ASN A C 1
ATOM 5210 O O . ASN A 1 679 ? 61.516 7.559 -99.390 1.00 56.31 679 ASN A O 1
ATOM 5214 N N . VAL A 1 680 ? 59.397 8.101 -99.878 1.00 52.94 680 VAL A N 1
ATOM 5215 C CA . VAL A 1 680 ? 58.761 7.141 -98.973 1.00 52.94 680 VAL A CA 1
ATOM 5216 C C . VAL A 1 680 ? 58.115 6.051 -99.822 1.00 52.94 680 VAL A C 1
ATOM 5218 O O . VAL A 1 680 ? 57.218 6.333 -100.615 1.00 52.94 680 VAL A O 1
ATOM 5221 N N . VAL A 1 681 ? 58.583 4.812 -99.678 1.00 51.22 681 VAL A N 1
ATOM 5222 C CA . VAL A 1 681 ? 58.105 3.661 -100.450 1.00 51.22 681 VAL A CA 1
ATOM 5223 C C . VAL A 1 681 ? 57.156 2.835 -99.590 1.00 51.22 681 VAL A C 1
ATOM 5225 O O . VAL A 1 681 ? 57.540 2.326 -98.534 1.00 51.22 681 VAL A O 1
ATOM 5228 N N . TYR A 1 682 ? 55.921 2.692 -100.071 1.00 49.78 682 TYR A N 1
ATOM 5229 C CA . TYR A 1 682 ? 54.881 1.887 -99.438 1.00 49.78 682 TYR A CA 1
ATOM 5230 C C . TYR A 1 682 ? 54.748 0.520 -100.129 1.00 49.78 682 TYR A C 1
ATOM 5232 O O . TYR A 1 682 ? 54.873 0.448 -101.354 1.00 49.78 682 TYR A O 1
ATOM 5240 N N . PRO A 1 683 ? 54.457 -0.562 -99.387 1.00 43.50 683 PRO A N 1
ATOM 5241 C CA . PRO A 1 683 ? 54.161 -1.868 -99.981 1.00 43.50 683 PRO A CA 1
ATOM 5242 C C . PRO A 1 683 ? 52.777 -1.949 -100.672 1.00 43.50 683 PRO A C 1
ATOM 5244 O O . PRO A 1 683 ? 52.554 -2.862 -101.463 1.00 43.50 683 PRO A O 1
ATOM 5247 N N . SER A 1 684 ? 51.870 -0.993 -100.434 1.00 49.94 684 SER A N 1
ATOM 5248 C CA . SER A 1 684 ? 50.558 -0.816 -101.098 1.00 49.94 684 SER A CA 1
ATOM 5249 C C . SER A 1 684 ? 50.118 0.663 -101.027 1.00 49.94 684 SER A C 1
ATOM 5251 O O . SER A 1 684 ? 50.739 1.416 -100.279 1.00 49.94 684 SER A O 1
ATOM 5253 N N . GLU A 1 685 ? 49.113 1.114 -101.804 1.00 49.00 685 GLU A N 1
ATOM 5254 C CA . GLU A 1 685 ? 48.728 2.547 -101.873 1.00 49.00 685 GLU A CA 1
ATOM 5255 C C . GLU A 1 685 ? 48.562 3.198 -100.480 1.00 49.00 685 GLU A C 1
ATOM 5257 O O . GLU A 1 685 ? 47.988 2.580 -99.579 1.00 49.00 685 GLU A O 1
ATOM 5262 N N . PRO A 1 686 ? 49.067 4.430 -100.261 1.00 49.38 686 PRO A N 1
ATOM 5263 C CA . PRO A 1 686 ? 49.180 4.960 -98.911 1.00 49.38 686 PRO A CA 1
ATOM 5264 C C . PRO A 1 686 ? 47.861 5.565 -98.395 1.00 49.38 686 PRO A C 1
ATOM 5266 O O . PRO A 1 686 ? 47.270 6.405 -99.075 1.00 49.38 686 PRO A O 1
ATOM 5269 N N . PRO A 1 687 ? 47.456 5.294 -97.135 1.00 48.97 687 PRO A N 1
ATOM 5270 C CA . PRO A 1 687 ? 46.374 6.026 -96.461 1.00 48.97 687 PRO A CA 1
ATOM 5271 C C . PRO A 1 687 ? 46.774 7.464 -96.064 1.00 48.97 687 PRO A C 1
ATOM 5273 O O . PRO A 1 687 ? 46.073 8.135 -95.305 1.00 48.97 687 PRO A O 1
ATOM 5276 N N . ILE A 1 688 ? 47.923 7.942 -96.551 1.00 51.53 688 ILE A N 1
ATOM 5277 C CA . ILE A 1 688 ? 48.621 9.128 -96.073 1.00 51.53 688 ILE A CA 1
ATOM 5278 C C . ILE A 1 688 ? 49.166 9.917 -97.273 1.00 51.53 688 ILE A C 1
ATOM 5280 O O . ILE A 1 688 ? 49.903 9.386 -98.102 1.00 51.53 688 ILE A O 1
ATOM 5284 N N . LYS A 1 689 ? 48.848 11.210 -97.350 1.00 51.94 689 LYS A N 1
ATOM 5285 C CA . LYS A 1 689 ? 49.440 12.170 -98.287 1.00 51.94 689 LYS A CA 1
ATOM 5286 C C . LYS A 1 689 ? 50.588 12.911 -97.601 1.00 51.94 689 LYS A C 1
ATOM 5288 O O . LYS A 1 689 ? 50.387 13.487 -96.538 1.00 51.94 689 LYS A O 1
ATOM 5293 N N . VAL A 1 690 ? 51.773 12.914 -98.208 1.00 52.88 690 VAL A N 1
ATOM 5294 C CA . VAL A 1 690 ? 52.965 13.617 -97.701 1.00 52.88 690 VAL A CA 1
ATOM 5295 C C . VAL A 1 690 ? 53.021 15.038 -98.271 1.00 52.88 690 VAL A C 1
ATOM 5297 O O . VAL A 1 690 ? 52.876 15.222 -99.479 1.00 52.88 690 VAL A O 1
ATOM 5300 N N . TYR A 1 691 ? 53.257 16.040 -97.424 1.00 54.16 691 TYR A N 1
ATOM 5301 C CA . TYR A 1 691 ? 53.474 17.429 -97.831 1.00 54.16 691 TYR A CA 1
ATOM 5302 C C . TYR A 1 691 ? 54.971 17.742 -97.827 1.00 54.16 691 TYR A C 1
ATOM 5304 O O . TYR A 1 691 ? 55.616 17.737 -96.787 1.00 54.16 691 TYR A O 1
ATOM 5312 N N . THR A 1 692 ? 55.550 18.012 -98.995 1.00 49.94 692 THR A N 1
ATOM 5313 C CA . THR A 1 692 ? 57.009 18.149 -99.161 1.00 49.94 692 THR A CA 1
ATOM 5314 C C . THR A 1 692 ? 57.525 19.587 -99.066 1.00 49.94 692 THR A C 1
ATOM 5316 O O . THR A 1 692 ? 58.692 19.827 -99.360 1.00 49.94 692 THR A O 1
ATOM 5319 N N . SER A 1 693 ? 56.696 20.563 -98.682 1.00 45.22 693 SER A N 1
ATOM 5320 C CA . SER A 1 693 ? 57.108 21.976 -98.670 1.00 45.22 693 SER A CA 1
ATOM 5321 C C . SER A 1 693 ? 57.977 22.379 -97.471 1.00 45.22 693 SER A C 1
ATOM 5323 O O . SER A 1 693 ? 58.578 23.444 -97.516 1.00 45.22 693 SER A O 1
ATOM 5325 N N . GLU A 1 694 ? 58.088 21.552 -96.425 1.00 49.06 694 GLU A N 1
ATOM 5326 C CA . GLU A 1 694 ? 58.966 21.810 -95.273 1.00 49.06 694 GLU A CA 1
ATOM 5327 C C . GLU A 1 694 ? 59.530 20.500 -94.698 1.00 49.06 694 GLU A C 1
ATOM 5329 O O . GLU A 1 694 ? 58.984 19.939 -93.750 1.00 49.06 694 GLU A O 1
ATOM 5334 N N . VAL A 1 695 ? 60.644 20.005 -95.246 1.00 49.44 695 VAL A N 1
ATOM 5335 C CA . VAL A 1 695 ? 61.489 19.045 -94.516 1.00 49.44 695 VAL A CA 1
ATOM 5336 C C . VAL A 1 695 ? 62.429 19.863 -93.636 1.00 49.44 695 VAL A C 1
ATOM 5338 O O . VAL A 1 695 ? 63.315 20.548 -94.143 1.00 49.44 695 VAL A O 1
ATOM 5341 N N . LYS A 1 696 ? 62.225 19.830 -92.316 1.00 47.81 696 LYS A N 1
ATOM 5342 C CA . LYS A 1 696 ? 63.138 20.476 -91.364 1.00 47.81 696 LYS A CA 1
ATOM 5343 C C . LYS A 1 696 ? 64.214 19.480 -90.948 1.00 47.81 696 LYS A C 1
ATOM 5345 O O . LYS A 1 696 ? 63.907 18.424 -90.403 1.00 47.81 696 LYS A O 1
ATOM 5350 N N . THR A 1 697 ? 65.469 19.833 -91.204 1.00 46.50 697 THR A N 1
ATOM 5351 C CA . THR A 1 697 ? 66.646 19.134 -90.680 1.00 46.50 697 THR A CA 1
ATOM 5352 C C . THR A 1 697 ? 67.147 19.884 -89.452 1.00 46.50 697 THR A C 1
ATOM 5354 O O . THR A 1 697 ? 67.487 21.065 -89.550 1.00 46.50 697 THR A O 1
ATOM 5357 N N . THR A 1 698 ? 67.187 19.231 -88.295 1.00 44.75 698 THR A N 1
ATOM 5358 C CA . THR A 1 698 ? 67.906 19.740 -87.117 1.00 44.75 698 THR A CA 1
ATOM 5359 C C . THR A 1 698 ? 69.359 19.259 -87.150 1.00 44.75 698 THR A C 1
ATOM 5361 O O . THR A 1 698 ? 69.690 18.345 -87.903 1.00 44.75 698 THR A O 1
ATOM 5364 N N . TYR A 1 699 ? 70.240 19.893 -86.371 1.00 41.66 699 TYR A N 1
ATOM 5365 C CA . TYR A 1 699 ? 71.704 19.730 -86.434 1.00 41.66 699 TYR A CA 1
ATOM 5366 C C . TYR A 1 699 ? 72.260 18.320 -86.110 1.00 41.66 699 TYR A C 1
ATOM 5368 O O . TYR A 1 699 ? 73.472 18.176 -86.047 1.00 41.66 699 TYR A O 1
ATOM 5376 N N . ASP A 1 700 ? 71.432 17.273 -85.994 1.00 46.22 700 ASP A N 1
ATOM 5377 C CA . ASP A 1 700 ? 71.836 15.940 -85.511 1.00 46.22 700 ASP A CA 1
ATOM 5378 C C . ASP A 1 700 ? 71.190 14.754 -86.268 1.00 46.22 700 ASP A C 1
ATOM 5380 O O . ASP A 1 700 ? 70.754 13.781 -85.660 1.00 46.22 700 ASP A O 1
ATOM 5384 N N . TYR A 1 701 ? 71.142 14.776 -87.606 1.00 51.25 701 TYR A N 1
ATOM 5385 C CA . TYR A 1 701 ? 70.719 13.618 -88.433 1.00 51.25 701 TYR A CA 1
ATOM 5386 C C . TYR A 1 701 ? 69.238 13.181 -88.307 1.00 51.25 701 TYR A C 1
ATOM 5388 O O . TYR A 1 701 ? 68.891 12.056 -88.684 1.00 51.25 701 TYR A O 1
ATOM 5396 N N . TYR A 1 702 ? 68.350 14.062 -87.831 1.00 47.28 702 TYR A N 1
ATOM 5397 C CA . TYR A 1 702 ? 66.899 13.828 -87.773 1.00 47.28 702 TYR A CA 1
ATOM 5398 C C . TYR A 1 702 ? 66.153 14.568 -88.890 1.00 47.28 702 TYR A C 1
ATOM 5400 O O . TYR A 1 702 ? 66.523 15.683 -89.270 1.00 47.28 702 TYR A O 1
ATOM 5408 N N . TYR A 1 703 ? 65.071 13.963 -89.388 1.00 53.31 703 TYR A N 1
ATOM 5409 C CA . TYR A 1 703 ? 64.156 14.586 -90.347 1.00 53.31 703 TYR A CA 1
ATOM 5410 C C . TYR A 1 703 ? 62.704 14.542 -89.860 1.00 53.31 703 TYR A C 1
ATOM 5412 O O . TYR A 1 703 ? 62.269 13.578 -89.228 1.00 53.31 703 TYR A O 1
ATOM 5420 N N . GLN A 1 704 ? 61.955 15.597 -90.191 1.00 49.81 704 GLN A N 1
ATOM 5421 C CA . GLN A 1 704 ? 60.518 15.724 -89.944 1.00 49.81 704 GLN A CA 1
ATOM 5422 C C . GLN A 1 704 ? 59.781 15.927 -91.272 1.00 49.81 704 GLN A C 1
ATOM 5424 O O . GLN A 1 704 ? 60.156 16.802 -92.056 1.00 49.81 704 GLN A O 1
ATOM 5429 N N . ILE A 1 705 ? 58.730 15.137 -91.516 1.00 56.22 705 ILE A N 1
ATOM 5430 C CA . ILE A 1 705 ? 57.950 15.174 -92.763 1.00 56.22 705 ILE A CA 1
ATOM 5431 C C . ILE A 1 705 ? 56.463 15.360 -92.445 1.00 56.22 705 ILE A C 1
ATOM 5433 O O . ILE A 1 705 ? 55.891 14.481 -91.802 1.00 56.22 705 ILE A O 1
ATOM 5437 N N . PRO A 1 706 ? 55.808 16.445 -92.894 1.00 51.03 706 PRO A N 1
ATOM 5438 C CA . PRO A 1 706 ? 54.379 16.617 -92.689 1.00 51.03 706 PRO A CA 1
ATOM 5439 C C . PRO A 1 706 ? 53.544 15.653 -93.540 1.00 51.03 706 PRO A C 1
ATOM 5441 O O . PRO A 1 706 ? 53.843 15.409 -94.710 1.00 51.03 706 PRO A O 1
ATOM 5444 N N . ILE A 1 707 ? 52.456 15.146 -92.970 1.00 52.50 707 ILE A N 1
ATOM 5445 C CA . ILE A 1 707 ? 51.515 14.225 -93.596 1.00 52.50 707 ILE A CA 1
ATOM 5446 C C . ILE A 1 707 ? 50.050 14.609 -93.312 1.00 52.50 707 ILE A C 1
ATOM 5448 O O . ILE A 1 707 ? 49.741 15.369 -92.394 1.00 52.50 707 ILE A O 1
ATOM 5452 N N . GLN A 1 708 ? 49.125 14.060 -94.097 1.00 48.41 708 GLN A N 1
ATOM 5453 C CA . GLN A 1 708 ? 47.683 14.090 -93.852 1.00 48.41 708 GLN A CA 1
ATOM 5454 C C . GLN A 1 708 ? 47.065 12.737 -94.176 1.00 48.41 708 GLN A C 1
ATOM 5456 O O . GLN A 1 708 ? 47.341 12.164 -95.227 1.00 48.41 708 GLN A O 1
ATOM 5461 N N . PHE A 1 709 ? 46.173 12.263 -93.313 1.00 45.44 709 PHE A N 1
ATOM 5462 C CA . PHE A 1 709 ? 45.375 11.072 -93.587 1.00 45.44 709 PHE A CA 1
ATOM 5463 C C . PHE A 1 709 ? 44.308 11.358 -94.643 1.00 45.44 709 PHE A C 1
ATOM 5465 O O . PHE A 1 709 ? 43.574 12.347 -94.554 1.00 45.44 709 PHE A O 1
ATOM 5472 N N . LEU A 1 710 ? 44.217 10.486 -95.645 1.00 46.06 710 LEU A N 1
ATOM 5473 C CA . LEU A 1 710 ? 43.100 10.485 -96.586 1.00 46.06 710 LEU A CA 1
ATOM 5474 C C . LEU A 1 710 ? 41.885 9.848 -95.888 1.00 46.06 710 LEU A C 1
ATOM 5476 O O . LEU A 1 710 ? 42.039 8.890 -95.133 1.00 46.06 710 LEU A O 1
ATOM 5480 N N . GLN A 1 711 ? 40.685 10.408 -96.082 1.00 39.97 711 GLN A N 1
ATOM 5481 C CA . GLN A 1 711 ? 39.468 9.922 -95.417 1.00 39.97 711 GLN A CA 1
ATOM 5482 C C . GLN A 1 711 ? 39.254 8.420 -95.669 1.00 39.97 711 GLN A C 1
ATOM 5484 O O . GLN A 1 711 ? 39.319 7.953 -96.805 1.00 39.97 711 GLN A O 1
ATOM 5489 N N . PHE A 1 712 ? 38.989 7.680 -94.589 1.00 37.81 712 PHE A N 1
ATOM 5490 C CA . PHE A 1 712 ? 38.790 6.231 -94.585 1.00 37.81 712 PHE A CA 1
ATOM 5491 C C . PHE A 1 712 ? 37.667 5.798 -95.543 1.00 37.81 712 PHE A C 1
ATOM 5493 O O . PHE A 1 712 ? 36.506 6.140 -95.333 1.00 37.81 712 PHE A O 1
ATOM 5500 N N . ASN A 1 713 ? 37.991 4.962 -96.535 1.00 34.91 713 ASN A N 1
ATOM 5501 C CA . ASN A 1 713 ? 37.019 4.086 -97.190 1.00 34.91 713 ASN A CA 1
ATOM 5502 C C . ASN A 1 713 ? 37.673 2.711 -97.434 1.00 34.91 713 ASN A C 1
ATOM 5504 O O . ASN A 1 713 ? 38.698 2.610 -98.103 1.00 34.91 713 ASN A O 1
ATOM 5508 N N . GLN A 1 714 ? 37.129 1.662 -96.810 1.00 36.28 714 GLN A N 1
ATOM 5509 C CA . GLN A 1 714 ? 37.789 0.373 -96.522 1.00 36.28 714 GLN A CA 1
ATOM 5510 C C . GLN A 1 714 ? 37.991 -0.588 -97.723 1.00 36.28 714 GLN A C 1
ATOM 5512 O O . GLN A 1 714 ? 38.119 -1.790 -97.516 1.00 36.28 714 GLN A O 1
ATOM 5517 N N . SER A 1 715 ? 38.027 -0.128 -98.977 1.00 33.16 715 SER A N 1
ATOM 5518 C CA . SER A 1 715 ? 37.872 -1.026 -100.144 1.00 33.16 715 SER A CA 1
ATOM 5519 C C . SER A 1 715 ? 39.004 -1.052 -101.184 1.00 33.16 715 SER A C 1
ATOM 5521 O O . SER A 1 715 ? 38.866 -1.747 -102.188 1.00 33.16 715 SER A O 1
ATOM 5523 N N . TYR A 1 716 ? 40.152 -0.407 -100.957 1.00 35.38 716 TYR A N 1
ATOM 5524 C CA . TYR A 1 716 ? 41.235 -0.337 -101.955 1.00 35.38 716 TYR A CA 1
ATOM 5525 C C . TYR A 1 716 ? 42.482 -1.134 -101.552 1.00 35.38 716 TYR A C 1
ATOM 5527 O O . TYR A 1 716 ? 43.464 -0.574 -101.082 1.00 35.38 716 TYR A O 1
ATOM 5535 N N . TRP A 1 717 ? 42.461 -2.455 -101.748 1.00 32.28 717 TRP A N 1
ATOM 5536 C CA . TRP A 1 717 ? 43.659 -3.300 -101.628 1.00 32.28 717 TRP A CA 1
ATOM 5537 C C . TRP A 1 717 ? 43.751 -4.274 -102.807 1.00 32.28 717 TRP A C 1
ATOM 5539 O O . TRP A 1 717 ? 43.576 -5.476 -102.645 1.00 32.28 717 TRP A O 1
ATOM 5549 N N . SER A 1 718 ? 43.999 -3.768 -104.020 1.00 29.53 718 SER A N 1
ATOM 5550 C CA . SER A 1 718 ? 44.641 -4.565 -105.078 1.00 29.53 718 SER A CA 1
ATOM 5551 C C . SER A 1 718 ? 45.205 -3.669 -106.187 1.00 29.53 718 SER A C 1
ATOM 5553 O O . SER A 1 718 ? 44.470 -2.897 -106.793 1.00 29.53 718 SER A O 1
ATOM 5555 N N . ASN A 1 719 ? 46.501 -3.853 -106.460 1.00 28.09 719 ASN A N 1
ATOM 5556 C CA . ASN A 1 719 ? 47.332 -3.309 -107.549 1.00 28.09 719 ASN A CA 1
ATOM 5557 C C . ASN A 1 719 ? 48.210 -2.083 -107.224 1.00 28.09 719 ASN A C 1
ATOM 5559 O O . ASN A 1 719 ? 47.818 -1.139 -106.551 1.00 28.09 719 ASN A O 1
ATOM 5563 N N . SER A 1 720 ? 49.463 -2.180 -107.681 1.00 28.66 720 SER A N 1
ATOM 5564 C CA . SER A 1 720 ? 50.627 -1.359 -107.335 1.00 28.66 720 SER A CA 1
ATOM 5565 C C . SER A 1 720 ? 50.767 -0.099 -108.196 1.00 28.66 720 SER A C 1
ATOM 5567 O O . SER A 1 720 ? 50.759 -0.204 -109.423 1.00 28.66 720 SER A O 1
ATOM 5569 N N . SER A 1 721 ? 51.051 1.041 -107.562 1.00 28.47 721 SER A N 1
ATOM 5570 C CA . SER A 1 721 ? 51.374 2.318 -108.217 1.00 28.47 721 SER A CA 1
ATOM 5571 C C . SER A 1 721 ? 52.637 2.932 -107.588 1.00 28.47 721 SER A C 1
ATOM 5573 O O . SER A 1 721 ? 52.771 2.947 -106.367 1.00 28.47 721 SER A O 1
ATOM 5575 N N . ILE A 1 722 ? 53.565 3.446 -108.405 1.00 31.25 722 ILE A N 1
ATOM 5576 C CA . ILE A 1 722 ? 54.795 4.142 -107.970 1.00 31.25 722 ILE A CA 1
ATOM 5577 C C . ILE A 1 722 ? 54.598 5.653 -108.159 1.00 31.25 722 ILE A C 1
ATOM 5579 O O . ILE A 1 722 ? 54.270 6.084 -109.263 1.00 31.25 722 ILE A O 1
ATOM 5583 N N . LEU A 1 723 ? 54.856 6.463 -107.124 1.00 32.00 723 LEU A N 1
ATOM 5584 C CA . LEU A 1 723 ? 54.936 7.925 -107.236 1.00 32.00 723 LEU A CA 1
ATOM 5585 C C . LEU A 1 723 ? 56.409 8.364 -107.229 1.00 32.00 723 LEU A C 1
ATOM 5587 O O . LEU A 1 723 ? 57.091 8.231 -106.217 1.00 32.00 723 LEU A O 1
ATOM 5591 N N . ASN A 1 724 ? 56.896 8.903 -108.348 1.00 28.25 724 ASN A N 1
ATOM 5592 C CA . ASN A 1 724 ? 58.208 9.553 -108.429 1.00 28.25 724 ASN A CA 1
ATOM 5593 C C . ASN A 1 724 ? 58.031 11.074 -108.348 1.00 28.25 724 ASN A C 1
ATOM 5595 O O . ASN A 1 724 ? 57.244 11.640 -109.104 1.00 28.25 724 ASN A O 1
ATOM 5599 N N . VAL A 1 725 ? 58.782 11.738 -107.466 1.00 30.23 725 VAL A N 1
ATOM 5600 C CA . VAL A 1 725 ? 58.791 13.204 -107.336 1.00 30.23 725 VAL A CA 1
ATOM 5601 C C . VAL A 1 725 ? 60.204 13.719 -107.606 1.00 30.23 725 VAL A C 1
ATOM 5603 O O . VAL A 1 725 ? 61.152 13.309 -106.940 1.00 30.23 725 VAL A O 1
ATOM 5606 N N . HIS A 1 726 ? 60.341 14.617 -108.585 1.00 26.53 726 HIS A N 1
ATOM 5607 C CA . HIS A 1 726 ? 61.580 15.341 -108.878 1.00 26.53 726 HIS A CA 1
ATOM 5608 C C . HIS A 1 726 ? 61.518 16.752 -108.283 1.00 26.53 726 HIS A C 1
ATOM 5610 O O . HIS A 1 726 ? 60.510 17.441 -108.424 1.00 26.53 726 HIS A O 1
ATOM 5616 N N . ILE A 1 727 ? 62.607 17.183 -107.645 1.00 28.12 727 ILE A N 1
ATOM 5617 C CA . ILE A 1 727 ? 62.780 18.535 -107.101 1.00 28.12 727 ILE A CA 1
ATOM 5618 C C . ILE A 1 727 ? 63.742 19.286 -108.028 1.00 28.12 727 ILE A C 1
ATOM 5620 O O . ILE A 1 727 ? 64.816 18.772 -108.339 1.00 28.12 727 ILE A O 1
ATOM 5624 N N . TYR A 1 728 ? 63.361 20.486 -108.471 1.00 25.59 728 TYR A N 1
ATOM 5625 C CA . TYR A 1 728 ? 64.243 21.394 -109.207 1.00 25.59 728 TYR A CA 1
ATOM 5626 C C . TYR A 1 728 ? 64.735 22.507 -108.279 1.00 25.59 728 TYR A C 1
ATOM 5628 O O . TYR A 1 728 ? 63.945 23.141 -107.583 1.00 25.59 728 TYR A O 1
ATOM 5636 N N . ASP A 1 729 ? 66.048 22.718 -108.293 1.00 25.38 729 ASP A N 1
ATOM 5637 C CA . ASP A 1 729 ? 66.758 23.778 -107.580 1.00 25.38 729 ASP A CA 1
ATOM 5638 C C . ASP A 1 729 ? 66.510 25.132 -108.273 1.00 25.38 729 ASP A C 1
ATOM 5640 O O . ASP A 1 729 ? 66.590 25.218 -109.502 1.00 25.38 729 ASP A O 1
ATOM 5644 N N . ILE A 1 730 ? 66.197 26.192 -107.519 1.00 26.91 730 ILE A N 1
ATOM 5645 C CA . ILE A 1 730 ? 66.068 27.557 -108.062 1.00 26.91 730 ILE A CA 1
ATOM 5646 C C . ILE A 1 730 ? 67.165 28.432 -107.436 1.00 26.91 730 ILE A C 1
ATOM 5648 O O . ILE A 1 730 ? 67.144 28.649 -106.221 1.00 26.91 730 ILE A O 1
ATOM 5652 N N . PRO A 1 731 ? 68.107 28.986 -108.226 1.00 29.25 731 PRO A N 1
ATOM 5653 C CA . PRO A 1 731 ? 69.188 29.812 -107.698 1.00 29.25 731 PRO A CA 1
ATOM 5654 C C . PRO A 1 731 ? 68.713 31.185 -107.199 1.00 29.25 731 PRO A C 1
ATOM 5656 O O . PRO A 1 731 ? 67.887 31.856 -107.819 1.00 29.25 731 PRO A O 1
ATOM 5659 N N . LYS A 1 732 ? 69.338 31.646 -106.109 1.00 31.45 732 LYS A N 1
ATOM 5660 C CA . LYS A 1 732 ? 69.338 33.037 -105.618 1.00 31.45 732 LYS A CA 1
ATOM 5661 C C . LYS A 1 732 ? 69.852 34.022 -106.685 1.00 31.45 732 LYS A C 1
ATOM 5663 O O . LYS A 1 732 ? 70.981 33.845 -107.135 1.00 31.45 732 LYS A O 1
ATOM 5668 N N . ASN A 1 733 ? 69.116 35.115 -106.960 1.00 27.66 733 ASN A N 1
ATOM 5669 C CA . ASN A 1 733 ? 69.554 36.504 -106.680 1.00 27.66 733 ASN A CA 1
ATOM 5670 C C . ASN A 1 733 ? 68.640 37.635 -107.246 1.00 27.66 733 ASN A C 1
ATOM 5672 O O . ASN A 1 733 ? 68.384 37.708 -108.442 1.00 27.66 733 ASN A O 1
ATOM 5676 N N . SER A 1 734 ? 68.348 38.604 -106.356 1.00 27.50 734 SER A N 1
ATOM 5677 C CA . SER A 1 734 ? 68.194 40.082 -106.504 1.00 27.50 734 SER A CA 1
ATOM 5678 C C . SER A 1 734 ? 66.939 40.820 -107.054 1.00 27.50 734 SER A C 1
ATOM 5680 O O . SER A 1 734 ? 66.609 40.733 -108.227 1.00 27.50 734 SER A O 1
ATOM 5682 N N . TYR A 1 735 ? 66.456 41.735 -106.180 1.00 27.31 735 TYR A N 1
ATOM 5683 C CA . TYR A 1 735 ? 65.876 43.096 -106.356 1.00 27.31 735 TYR A CA 1
ATOM 5684 C C . TYR A 1 735 ? 64.508 43.295 -107.059 1.00 27.31 735 TYR A C 1
ATOM 5686 O O . TYR A 1 735 ? 64.412 43.197 -108.272 1.00 27.31 735 TYR A O 1
ATOM 5694 N N . MET A 1 736 ? 63.467 43.775 -106.352 1.00 25.42 736 MET A N 1
ATOM 5695 C CA . MET A 1 736 ? 63.170 45.196 -106.057 1.00 25.42 736 MET A CA 1
ATOM 5696 C C . MET A 1 736 ? 61.848 45.395 -105.276 1.00 25.42 736 MET A C 1
ATOM 5698 O O . MET A 1 736 ? 60.915 44.607 -105.362 1.00 25.42 736 MET A O 1
ATOM 5702 N N . SER A 1 737 ? 61.854 46.498 -104.522 1.00 28.62 737 SER A N 1
ATOM 5703 C CA . SER A 1 737 ? 60.813 47.291 -103.843 1.00 28.62 737 SER A CA 1
ATOM 5704 C C . SER A 1 737 ? 59.315 47.064 -104.102 1.00 28.62 737 SER A C 1
ATOM 5706 O O . SER A 1 737 ? 58.877 46.975 -105.244 1.00 28.62 737 SER A O 1
ATOM 5708 N N . GLY A 1 738 ? 58.527 47.295 -103.045 1.00 27.95 738 GLY A N 1
ATOM 5709 C CA . GLY A 1 738 ? 57.198 47.908 -103.160 1.00 27.95 738 GLY A CA 1
ATOM 5710 C C . GLY A 1 738 ? 56.171 47.297 -102.219 1.00 27.95 738 GLY A C 1
ATOM 5711 O O . GLY A 1 738 ? 55.663 46.214 -102.479 1.00 27.95 738 GLY A O 1
ATOM 5712 N N . GLY A 1 739 ? 55.867 47.996 -101.123 1.00 30.39 739 GLY A N 1
ATOM 5713 C CA . GLY A 1 739 ? 54.782 47.616 -100.227 1.00 30.39 739 GLY A CA 1
ATOM 5714 C C . GLY A 1 739 ? 53.419 47.718 -100.905 1.00 30.39 739 GLY A C 1
ATOM 5715 O O . GLY A 1 739 ? 53.226 48.552 -101.785 1.00 30.39 739 GLY A O 1
ATOM 5716 N N . ASN A 1 740 ? 52.485 46.879 -100.464 1.00 27.67 740 ASN A N 1
ATOM 5717 C CA . ASN A 1 740 ? 51.104 47.254 -100.183 1.00 27.67 740 ASN A CA 1
ATOM 5718 C C . ASN A 1 740 ? 50.380 46.102 -99.479 1.00 27.67 740 ASN A C 1
ATOM 5720 O O . ASN A 1 740 ? 50.641 44.926 -99.718 1.00 27.67 740 ASN A O 1
ATOM 5724 N N . ASN A 1 741 ? 49.490 46.507 -98.578 1.00 27.64 741 ASN A N 1
ATOM 5725 C CA . ASN A 1 741 ? 48.626 45.691 -97.738 1.00 27.64 741 ASN A CA 1
ATOM 5726 C C . ASN A 1 741 ? 47.890 44.592 -98.516 1.00 27.64 741 ASN A C 1
ATOM 5728 O O . ASN A 1 741 ? 47.250 44.874 -99.529 1.00 27.64 741 ASN A O 1
ATOM 5732 N N . LEU A 1 742 ? 47.879 43.377 -97.964 1.00 25.19 742 LEU A N 1
ATOM 5733 C CA . LEU A 1 742 ? 46.891 42.362 -98.314 1.00 25.19 742 LEU A CA 1
ATOM 5734 C C . LEU A 1 742 ? 45.805 42.338 -97.231 1.00 25.19 742 LEU A C 1
ATOM 5736 O O . LEU A 1 742 ? 45.966 41.748 -96.165 1.00 25.19 742 LEU A O 1
ATOM 5740 N N . THR A 1 743 ? 44.696 43.008 -97.527 1.00 24.95 743 THR A N 1
ATOM 5741 C CA . THR A 1 743 ? 43.406 42.813 -96.862 1.00 24.95 743 THR A CA 1
ATOM 5742 C C . THR A 1 743 ? 42.793 41.529 -97.416 1.00 24.95 743 THR A C 1
ATOM 5744 O O . THR A 1 743 ? 42.557 41.446 -98.620 1.00 24.95 743 THR A O 1
ATOM 5747 N N . ILE A 1 744 ? 42.507 40.538 -96.568 1.00 25.11 744 ILE A N 1
ATOM 5748 C CA . ILE A 1 744 ? 41.648 39.405 -96.939 1.00 25.11 744 ILE A CA 1
ATOM 5749 C C . ILE A 1 744 ? 40.306 39.583 -96.231 1.00 25.11 744 ILE A C 1
ATOM 5751 O O . ILE A 1 744 ? 40.207 39.517 -95.008 1.00 25.11 744 ILE A O 1
ATOM 5755 N N . SER A 1 745 ? 39.280 39.843 -97.037 1.00 24.50 745 SER A N 1
ATOM 5756 C CA . SER A 1 745 ? 37.871 39.860 -96.659 1.00 24.50 745 SER A CA 1
ATOM 5757 C C . SER A 1 745 ? 37.351 38.430 -96.491 1.00 24.50 745 SER A C 1
ATOM 5759 O O . SER A 1 745 ? 37.527 37.598 -97.378 1.00 24.50 745 SER A O 1
ATOM 5761 N N . ILE A 1 746 ? 36.668 38.152 -95.379 1.00 25.20 746 ILE A N 1
ATOM 5762 C CA . ILE A 1 746 ? 35.880 36.927 -95.198 1.00 25.20 746 ILE A CA 1
ATOM 5763 C C . ILE A 1 746 ? 34.508 37.165 -95.838 1.00 25.20 746 ILE A C 1
ATOM 5765 O O . ILE A 1 746 ? 33.753 38.026 -95.389 1.00 25.20 746 ILE A O 1
ATOM 5769 N N . VAL A 1 747 ? 34.191 36.409 -96.891 1.00 24.64 747 VAL A N 1
ATOM 5770 C CA . VAL A 1 747 ? 32.862 36.349 -97.513 1.00 24.64 747 VAL A CA 1
ATOM 5771 C C . VAL A 1 747 ? 32.239 34.989 -97.199 1.00 24.64 747 VAL A C 1
ATOM 5773 O O . VAL A 1 747 ? 32.811 33.957 -97.529 1.00 24.64 747 VAL A O 1
ATOM 5776 N N . ASN A 1 748 ? 31.076 35.044 -96.543 1.00 25.38 748 ASN A N 1
ATOM 5777 C CA . ASN A 1 748 ? 29.982 34.067 -96.468 1.00 25.38 748 ASN A CA 1
ATOM 5778 C C . ASN A 1 748 ? 30.304 32.588 -96.745 1.00 25.38 748 ASN A C 1
ATOM 5780 O O . ASN A 1 748 ? 30.386 32.168 -97.898 1.00 25.38 748 ASN A O 1
ATOM 5784 N N . LEU A 1 749 ? 30.272 31.770 -95.688 1.00 23.19 749 LEU A N 1
ATOM 5785 C CA . LEU A 1 749 ? 29.923 30.357 -95.814 1.00 23.19 749 LEU A CA 1
ATOM 5786 C C . LEU A 1 749 ? 28.425 30.193 -95.513 1.00 23.19 749 LEU A C 1
ATOM 5788 O O . LEU A 1 749 ? 27.974 30.397 -94.388 1.00 23.19 749 LEU A O 1
ATOM 5792 N N . VAL A 1 750 ? 27.658 29.847 -96.545 1.00 23.84 750 VAL A N 1
ATOM 5793 C CA . VAL A 1 750 ? 26.266 29.393 -96.449 1.00 23.84 750 VAL A CA 1
ATOM 5794 C C . VAL A 1 750 ? 26.289 27.936 -95.985 1.00 23.84 750 VAL A C 1
ATOM 5796 O O . VAL A 1 750 ? 26.806 27.081 -96.700 1.00 23.84 750 VAL A O 1
ATOM 5799 N N . LEU A 1 751 ? 25.737 27.638 -94.807 1.00 25.19 751 LEU A N 1
ATOM 5800 C CA . LEU A 1 751 ? 25.507 26.261 -94.367 1.00 25.19 751 LEU A CA 1
ATOM 5801 C C . LEU A 1 751 ? 24.075 25.851 -94.753 1.00 25.19 751 LEU A C 1
ATOM 5803 O O . LEU A 1 751 ? 23.106 26.298 -94.141 1.00 25.19 751 LEU A O 1
ATOM 5807 N N . GLN A 1 752 ? 23.936 25.017 -95.785 1.00 25.86 752 GLN A N 1
ATOM 5808 C CA . GLN A 1 752 ? 22.698 24.285 -96.068 1.00 25.86 752 GLN A CA 1
ATOM 5809 C C . GLN A 1 752 ? 22.615 23.083 -95.115 1.00 25.86 752 GLN A C 1
ATOM 5811 O O . GLN A 1 752 ? 23.380 22.131 -95.243 1.00 25.86 752 GLN A O 1
ATOM 5816 N N . LEU A 1 753 ? 21.688 23.134 -94.157 1.00 28.00 753 LEU A N 1
ATOM 5817 C CA . LEU A 1 753 ? 21.311 22.005 -93.305 1.00 28.00 753 LEU A CA 1
ATOM 5818 C C . LEU A 1 753 ? 20.095 21.302 -93.920 1.00 28.00 753 LEU A C 1
ATOM 5820 O O . LEU A 1 753 ? 18.995 21.852 -93.941 1.00 28.00 753 LEU A O 1
ATOM 5824 N N . LEU A 1 754 ? 20.304 20.083 -94.419 1.00 28.34 754 LEU A N 1
ATOM 5825 C CA . LEU A 1 754 ? 19.237 19.123 -94.696 1.00 28.34 754 LEU A CA 1
ATOM 5826 C C . LEU A 1 754 ? 18.884 18.418 -93.381 1.00 28.34 754 LEU A C 1
ATOM 5828 O O . LEU A 1 754 ? 19.694 17.684 -92.819 1.00 28.34 754 LEU A O 1
ATOM 5832 N N . LEU A 1 755 ? 17.680 18.699 -92.885 1.00 30.70 755 LEU A N 1
ATOM 5833 C CA . LEU A 1 755 ? 17.055 18.056 -91.731 1.00 30.70 755 LEU A CA 1
ATOM 5834 C C . LEU A 1 755 ? 16.496 16.682 -92.123 1.00 30.70 755 LEU A C 1
ATOM 5836 O O . LEU A 1 755 ? 15.769 16.575 -93.109 1.00 30.70 755 LEU A O 1
ATOM 5840 N N . VAL A 1 756 ? 16.758 15.674 -91.291 1.00 29.77 756 VAL A N 1
ATOM 5841 C CA . VAL A 1 756 ? 15.878 14.512 -91.112 1.00 29.77 756 VAL A CA 1
ATOM 5842 C C . VAL A 1 756 ? 15.617 14.373 -89.609 1.00 29.77 756 VAL A C 1
ATOM 5844 O O . VAL A 1 756 ? 16.530 14.111 -88.834 1.00 29.77 756 VAL A O 1
ATOM 5847 N N . ASP A 1 757 ? 14.372 14.664 -89.235 1.00 30.48 757 ASP A N 1
ATOM 5848 C CA . ASP A 1 757 ? 13.618 14.288 -88.033 1.00 30.48 757 ASP A CA 1
ATOM 5849 C C . ASP A 1 757 ? 14.365 14.073 -86.706 1.00 30.48 757 ASP A C 1
ATOM 5851 O O . ASP A 1 757 ? 14.656 12.948 -86.309 1.00 30.48 757 ASP A O 1
ATOM 5855 N N . THR A 1 758 ? 14.558 15.154 -85.940 1.00 29.56 758 THR A N 1
ATOM 5856 C CA . THR A 1 758 ? 14.207 15.243 -84.501 1.00 29.56 758 THR A CA 1
ATOM 5857 C C . THR A 1 758 ? 14.470 16.657 -83.966 1.00 29.56 758 THR A C 1
ATOM 5859 O O . THR A 1 758 ? 15.493 17.275 -84.248 1.00 29.56 758 THR A O 1
ATOM 5862 N N . ILE A 1 759 ? 13.515 17.196 -83.203 1.00 28.45 759 ILE A N 1
ATOM 5863 C CA . ILE A 1 759 ? 13.576 18.537 -82.606 1.00 28.45 759 ILE A CA 1
ATOM 5864 C C . ILE A 1 759 ? 14.478 18.486 -81.366 1.00 28.45 759 ILE A C 1
ATOM 5866 O O . ILE A 1 759 ? 14.127 17.832 -80.386 1.00 28.45 759 ILE A O 1
ATOM 5870 N N . ILE A 1 760 ? 15.597 19.217 -81.373 1.00 30.50 760 ILE A N 1
ATOM 5871 C CA . ILE A 1 760 ? 16.374 19.528 -80.162 1.00 30.50 760 ILE A CA 1
ATOM 5872 C C . ILE A 1 760 ? 16.555 21.052 -80.087 1.00 30.50 760 ILE A C 1
ATOM 5874 O O . ILE A 1 760 ? 17.131 21.635 -81.008 1.00 30.50 760 ILE A O 1
ATOM 5878 N N . PRO A 1 761 ? 16.087 21.731 -79.023 1.00 25.47 761 PRO A N 1
ATOM 5879 C CA . PRO A 1 761 ? 16.394 23.139 -78.813 1.00 25.47 761 PRO A CA 1
ATOM 5880 C C . PRO A 1 761 ? 17.854 23.289 -78.362 1.00 25.47 761 PRO A C 1
ATOM 5882 O O . PRO A 1 761 ? 18.231 22.823 -77.288 1.00 25.47 761 PRO A O 1
ATOM 5885 N N . ILE A 1 762 ? 18.678 23.959 -79.169 1.00 27.94 762 ILE A N 1
ATOM 5886 C CA . ILE A 1 762 ? 20.024 24.386 -78.769 1.00 27.94 762 ILE A CA 1
ATOM 5887 C C . ILE A 1 762 ? 19.936 25.841 -78.300 1.00 27.94 762 ILE A C 1
ATOM 5889 O O . ILE A 1 762 ? 19.666 26.745 -79.088 1.00 27.94 762 ILE A O 1
ATOM 5893 N N . ILE A 1 763 ? 20.174 26.061 -77.006 1.00 28.19 763 ILE A N 1
ATOM 5894 C CA . ILE A 1 763 ? 20.390 27.383 -76.408 1.00 28.19 763 ILE A CA 1
ATOM 5895 C C . ILE A 1 763 ? 21.900 27.639 -76.423 1.00 28.19 763 ILE A C 1
ATOM 5897 O O . ILE A 1 763 ? 22.654 26.930 -75.759 1.00 28.19 763 ILE A O 1
ATOM 5901 N N . ILE A 1 764 ? 22.351 28.642 -77.180 1.00 29.47 764 ILE A N 1
ATOM 5902 C CA . ILE A 1 764 ? 23.751 29.089 -77.192 1.00 29.47 764 ILE A CA 1
ATOM 5903 C C . ILE A 1 764 ? 23.875 30.316 -76.283 1.00 29.47 764 ILE A C 1
ATOM 5905 O O . ILE A 1 764 ? 23.277 31.354 -76.558 1.00 29.47 764 ILE A O 1
ATOM 5909 N N . TYR A 1 765 ? 24.681 30.209 -75.224 1.00 25.27 765 TYR A N 1
ATOM 5910 C CA . TYR A 1 765 ? 25.153 31.354 -74.443 1.00 25.27 765 TYR A CA 1
ATOM 5911 C C . TYR A 1 765 ? 26.443 31.897 -75.068 1.00 25.27 765 TYR A C 1
ATOM 5913 O O . TYR A 1 765 ? 27.471 31.223 -75.077 1.00 25.27 765 TYR A O 1
ATOM 5921 N N . LEU A 1 766 ? 26.393 33.130 -75.572 1.00 28.27 766 LEU A N 1
ATOM 5922 C CA . LEU A 1 766 ? 27.573 33.907 -75.949 1.00 28.27 766 LEU A CA 1
ATOM 5923 C C . LEU A 1 766 ? 28.020 34.723 -74.733 1.00 28.27 766 LEU A C 1
ATOM 5925 O O . LEU A 1 766 ? 27.313 35.635 -74.312 1.00 28.27 766 LEU A O 1
ATOM 5929 N N . ASN A 1 767 ? 29.191 34.406 -74.182 1.00 23.88 767 ASN A N 1
ATOM 5930 C CA . ASN A 1 767 ? 29.881 35.303 -73.260 1.00 23.88 767 ASN A CA 1
ATOM 5931 C C . ASN A 1 767 ? 30.872 36.136 -74.084 1.00 23.88 767 ASN A C 1
ATOM 5933 O O . ASN A 1 767 ? 31.890 35.624 -74.553 1.00 23.88 767 ASN A O 1
ATOM 5937 N N . LEU A 1 768 ? 30.502 37.389 -74.345 1.00 28.56 768 LEU A N 1
ATOM 5938 C CA . LEU A 1 768 ? 31.356 38.382 -74.992 1.00 28.56 768 LEU A CA 1
ATOM 5939 C C . LEU A 1 768 ? 32.355 38.899 -73.950 1.00 28.56 768 LEU A C 1
ATOM 5941 O O . LEU A 1 768 ? 31.963 39.205 -72.827 1.00 28.56 768 LEU A O 1
ATOM 5945 N N . LYS A 1 769 ? 33.634 38.947 -74.326 1.00 36.31 769 LYS A N 1
ATOM 5946 C CA . LYS A 1 769 ? 34.707 39.519 -73.504 1.00 36.31 769 LYS A CA 1
ATOM 5947 C C . LYS A 1 769 ? 34.541 41.020 -73.322 1.00 36.31 769 LYS A C 1
ATOM 5949 O O . LYS A 1 769 ? 34.223 41.683 -74.335 1.00 36.31 769 LYS A O 1
#

InterPro domains:
  IPR029050 Immunoprotective extracellular, immunoglobulin-like domain superfamily [G3DSA:2.60.40.1240] (4-121)
  IPR029051 Domain of unknown function DUF4352 [PF11611] (7-114)

pLDDT: mean 73.4, std 22.3, range [23.19, 97.62]

Secondary structure (DSSP, 8-state):
--EEEETTEEEEEEEEEEEHHHHHHTT-TTEEEEEEEEEEEE-SSS-EEE-GGG-EEEETTS-EEEB----BTTB-BPPSEEEPTT-EEEEEEEEEEETTPPEEEEEETTEEEE-TTSPEEEEEEEEEEEEESSTTEEEEBTTBSEEEEEEETT-EEEEEEEEEE--SS--EEEEEEEEEESEEEEEESS-SEEE-TT-EEEEEEEEEE-SS--EEEEEEEEEEE--GGGEEEEEEEEEEEHHHHHHTT-TTEEEEEEEEEEEE-SSS-EEE-GGGEEEEESS-EEEB-----TTSPP----EEE-TTEEEEEEEEEEEETT--EEEEEEE-TTS-EEEEEE----EEEEEEEEEEEEEEESSTTEEEEEEEE-TT----EETTEEEEETT-EEEEEEEEEE--SS--EEEEEEEEESSEEEEEES-TTEEE-TT-EEEEEEEEEEPSS-EEEEEEEEEEEE--GGGEEEEEEEEEE-HHHHHHHHTTSS-TTEEEEEEEEEEEE-SSSEEEE-GGGEEEEETTEEEE-------TT--SSS--TT--GGGTSTT---TT-SS-----B---EEEETTEEEEEEEEEEEETTPPEEEEEEE-TTS-EEEEEE--PPP---------EEEEEEE-SSSEEEEEE-PPPEEEE--TTS-EEEEEE---SS---S--EEEEEEE-SS--SEEE--S--EEPTTSEEEEEEEEPPP-TT--S--------------------------------------S------------

Radius of gyration: 65.45 Å; chains: 1; bounding box: 126×66×182 Å

Organism: Saccharolobus islandicus (strain M.16.27) (NCBI:txid427318)

Foldseek 3Di:
DWWDDDPQKIKDFAAWEWQQQVCVVVVNPQKTKIKTKIKMWRRDQAKDWDALQQKWWQWPVRDIWTFDDDPDPVADADHGDIAHHGGMDIGITITIGGPVIDTAWMDGVVIITGCPPHHYKYKAKAKEAEEEPDPQKAKDQVNHRIDIDIDIAPDKDKGWIKIFGQFQFAWKWFADKDKDDFKDWPDKDDPRDTHAHGDIDTIITIIGGDRHHDNYYMYIYTYMDQDLVQKDKDWDAWAWEPPVCVVVVNPQKIKTKTWMKIWGQDQAKGWDDQQQKWWDWPVGIWGFDQDDDQPDDTFDDTDIAHHRGMDIGMTMTMGGPPTATAKIFRATPVGDTNYIDGNHDDNPKYKEKAQEEAEAEPDPQKTKDDKDWDPPDSWDCDDNITIDIQADWTKIKIKIFRQFQFAKKAFADKDKDDQWDFPDWDRHGHIADHRHIDMTITTIRGHRDYYYYHMYIYTYMAQPQVQKDKDQPAKAWVQVLVVVVCVVDDRPQWTKMKTWMKIAGQDADKGQDAQQQKWWQWPVGIWTFDDDDPDPPPPDDDDDPPDDCCVSAFADDDPVPPDPDPAQAFHGDIHHRGDMTIGMTMTIDGPPIGTAWMFGAGPVRHTNYIDGPPDPHPHPPFDQFKKKWWWWDLVVDIDIDIDRDGWTYWYDDPDDWTKTKDADDDPDDRHPTDTPDMDIDHPADDQKDWDPPDFDDDPHRMTMTTIDGDDDDPPDPDDDDDDDDDDDDDDDDDDDDDDDDDDDDDDDDDDDDDDDDDDDDDDDDDDDD